Protein AF-0000000075212374 (afdb_homodimer)

Sequence (912 aa):
MITINRKSCIYEQIYEQLRNSIITNQLKSNAKLPSKRSLAATLNVSVNTVEHAYHKLLDEEFVYTKNRSGFYVNTIDHAFFRKNRPVTFTEDPEERQRPYIYDFSPLGVDRESFPYSVWKKISNEILLDHEDRLLTTGHYQGEYELRQEIAHFLADSRSIQVHPSSIIITSGLEYSYLILFQLLGDLNFGIENPSFERLERLFLSHKIQYTYIHLDEQGAVPDETISPIDVLTLTPSHQFPTGRIMPLQRRMDFLNIANASKKWIIEDDYDGEFKYSGAPIAPLKAMDIYDRVIYLGNFSNTIFPSLRLSYMILPDKLRIRYQKNYALKCSVPLLTQLSTAKFIESGAFIRHLNRMKRVYRYKRNLLLSFFKDIPSVSLEESDAGLFMILKVTTPLSEEELCRRAERSDILIRPLAYFETTGTEFSKHFLLSFSSIETSRLLEALKALAAAWASTDMITINRKSCIYEQIYEQLRNSIITNQLKSNAKLPSKRSLAATLNVSVNTVEHAYHKLLDEEFVYTKNRSGFYVNTIDHAFFRKNRPVTFTEDPEERQRPYIYDFSPLGVDRESFPYSVWKKISNEILLDHEDRLLTTGHYQGEYELRQEIAHFLADSRSIQVHPSSIIITSGLEYSYLILFQLLGDLNFGIENPSFERLERLFLSHKIQYTYIHLDEQGAVPDETISPIDVLTLTPSHQFPTGRIMPLQRRMDFLNIANASKKWIIEDDYDGEFKYSGAPIAPLKAMDIYDRVIYLGNFSNTIFPSLRLSYMILPDKLRIRYQKNYALKCSVPLLTQLSTAKFIESGAFIRHLNRMKRVYRYKRNLLLSFFKDIPSVSLEESDAGLFMILKVTTPLSEEELCRRAERSDILIRPLAYFETTGTEFSKHFLLSFSSIETSRLLEALKALAAAWASTD

InterPro domains:
  IPR000524 Transcription regulator HTH, GntR [PF00392] (11-73)
  IPR000524 Transcription regulator HTH, GntR [PS50949] (8-76)
  IPR000524 Transcription regulator HTH, GntR [SM00345] (14-73)
  IPR000524 Transcription regulator HTH, GntR [cd07377] (10-74)
  IPR004839 Aminotransferase, class I/classII, large domain [PF00155] (118-447)
  IPR015421 Pyridoxal phosphate-dependent transferase, major domain [G3DSA:3.40.640.10] (90-446)
  IPR015424 Pyridoxal phosphate-dependent transferase [SSF53383] (77-453)
  IPR036388 Winged helix-like DNA-binding domain superfamily [G3DSA:1.10.10.10] (1-85)
  IPR036390 Winged helix DNA-binding domain superfamily [SSF46785] (1-83)
  IPR051446 HTH-type transcriptional regulator with aminotransferase domain [PTHR46577] (6-454)

Secondary structure (DSSP, 8-state):
-----TTS-HHHHHHHHHHHHHHTTSS-TTPBPPPHHHHHHHHT--HHHHHHHHHHHHHTTSEEEETTTEEEE----TTTTS------------------SEE-STT---SSS--HHHHHHHHHHHHHHTHHHHTS---TT--HHHHHHHHHHHHHHH-----GGGEEEESSHHHHHHHHHHHHTTSPEEEESS--HHHHHHHHHTT--EEEEPEETTEE--SGGGTT-SEEEE--SS-TTT-----HHHHHHHHHHHHHTT-EEEEE-TTTT-B-SSPPPPPGGGG-TTS-EEEEEESTTTT-GGG--EEEE--HHHHHHHHHH------S-HHHHHHHHHHHHTSHHHHHHHHHHHHHHHHHHHHHHHHTT-TTEEEEP-SBSSEEEEEE-SSS-HHHHHHHHHHTTEE-EEGGGG-SS--TTTTEEEEE-SSS-HHHHHHHHHHHHHHHH---/-----TTS-HHHHHHHHHHHHHHTTSS-TTPBPPPHHHHHHHHT--HHHHHHHHHHHHHTTSEEEETTTEEEE----TTTTS------------------SEE-STT---SSS--HHHHHHHHHHHHHHTHHHHTS---TT--HHHHHHHHHHHHHHH-----GGGEEEESSHHHHHHHHHHHHTTSPEEEESS--HHHHHHHHHTT--EEEEPEETTEE--SGGGTT-SEEEE--SS-TTT-----HHHHHHHHHHHHHTT-EEEEE-TTTT-B-SSPPPPPGGGG-TTS-EEEEEESTTTT-GGG--EEEE--HHHHHHHHHH------S-HHHHHHHHHHHHTSHHHHHHHHHHHHHHHHHHHHHHHHTT-TTEEEEP-SBSSEEEEEE-SSS-HHHHHHHHHHTTEE-EEGGGG-SS--TTTTEEEEE-SSS-HHHHHHHHHHHHHHHH---

Solvent-accessible surface area (backbone atoms only — not comparable to full-atom values): 48615 Å² total; per-residue (Å²): 133,85,78,81,59,87,88,48,67,56,35,57,46,53,30,50,50,50,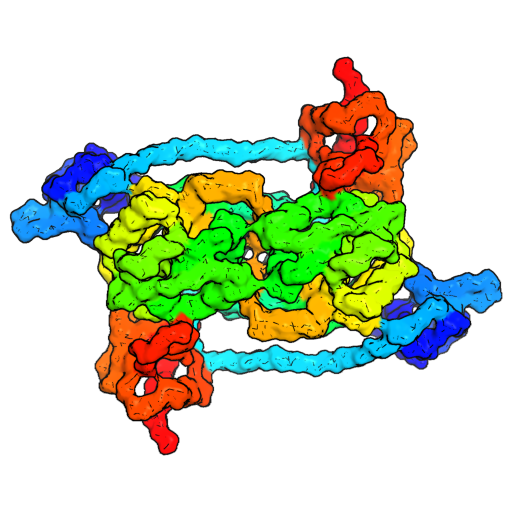50,48,29,39,33,51,41,70,42,40,57,60,34,70,53,73,52,48,63,55,47,11,61,74,68,72,48,54,47,66,40,40,44,51,18,51,48,50,34,39,45,56,55,52,25,45,78,45,90,100,74,48,46,24,26,34,81,53,75,32,86,48,41,42,79,59,60,74,68,66,71,59,72,65,67,71,58,66,64,71,75,50,82,35,50,21,46,87,67,40,37,51,71,83,72,61,63,59,68,61,53,51,52,43,44,51,49,47,60,66,74,36,53,74,61,48,36,32,67,74,43,57,44,35,54,62,66,33,30,43,41,50,28,53,48,32,37,74,74,50,53,30,81,58,60,41,86,33,37,36,42,25,30,31,72,64,56,47,45,52,55,44,42,58,75,49,46,89,46,35,30,22,37,48,57,48,27,64,60,58,57,55,46,40,33,60,59,67,70,42,57,68,47,74,36,54,57,57,88,45,25,74,58,90,52,79,82,51,68,81,40,39,32,41,44,42,33,49,72,53,21,48,79,77,50,28,48,43,50,70,69,59,50,50,51,47,54,50,51,24,59,78,67,69,23,40,34,38,39,48,46,68,49,65,83,38,61,73,52,78,43,72,76,72,50,66,61,46,64,42,65,77,56,41,42,31,38,36,44,54,37,31,72,70,72,30,33,19,58,21,43,19,35,35,34,43,26,67,74,56,34,54,54,41,72,74,60,64,59,57,68,38,36,50,28,48,67,62,44,52,31,51,22,48,35,48,71,72,43,54,41,61,54,48,45,54,51,47,46,52,53,51,46,50,52,51,50,49,52,54,60,64,44,66,79,36,88,47,41,46,70,51,88,56,53,42,52,59,50,38,42,37,35,54,63,65,92,66,51,57,67,53,51,46,50,35,28,45,74,69,31,31,42,62,43,48,48,55,76,32,36,88,75,84,73,88,45,69,44,24,27,40,43,20,58,30,37,44,42,79,91,46,41,65,60,46,52,50,50,50,54,48,37,69,61,57,75,132,133,86,77,81,59,90,88,50,66,55,35,56,45,52,31,49,49,48,49,48,29,39,32,50,41,72,42,39,58,60,35,71,51,73,51,46,63,58,46,11,62,75,68,71,48,54,46,63,41,40,44,51,20,53,48,51,35,39,45,57,54,49,26,44,76,48,91,101,74,46,45,24,26,35,82,53,75,33,87,49,41,42,80,58,61,73,70,65,68,57,72,64,67,70,57,68,65,72,75,50,81,35,50,21,46,88,67,40,35,52,70,83,72,62,62,58,68,61,53,50,54,44,44,51,49,47,59,68,74,36,53,73,62,46,36,32,66,73,42,55,43,35,55,64,68,32,31,42,43,49,28,50,49,32,38,73,75,50,52,30,83,59,62,42,87,34,39,37,44,26,30,30,71,65,54,47,46,54,56,45,42,57,77,47,45,90,48,36,30,24,38,47,55,48,26,62,58,59,57,54,46,42,32,61,61,65,70,42,56,69,46,74,36,53,56,56,89,45,26,73,57,90,54,77,82,50,68,81,39,40,34,42,44,43,33,49,70,52,21,50,77,77,50,26,48,42,49,70,67,59,52,50,50,47,52,53,50,24,58,76,69,70,23,40,34,38,39,48,46,67,49,65,83,38,61,72,53,79,47,72,76,72,51,66,58,46,64,42,64,77,56,41,41,30,38,36,44,55,35,31,74,72,71,30,33,18,58,20,42,19,35,34,35,42,25,67,74,57,35,55,53,41,72,74,60,64,60,60,67,39,36,49,28,47,67,61,43,50,31,50,21,47,35,48,70,73,43,54,40,59,54,48,44,53,51,48,47,52,52,51,45,52,51,51,49,48,51,56,61,62,44,67,79,36,86,47,40,44,72,51,87,56,54,43,55,60,48,38,44,36,36,55,61,64,92,65,51,57,66,54,50,45,49,35,28,44,75,67,32,31,43,62,44,48,48,54,75,32,35,87,75,84,73,86,46,70,44,26,28,42,46,19,59,29,38,42,44,79,91,46,41,65,59,47,52,51,50,51,54,47,36,70,62,57,75,130

Nearest PDB structures (foldseek):
  7zn5-assembly1_A  TM=8.461E-01  e=1.800E-4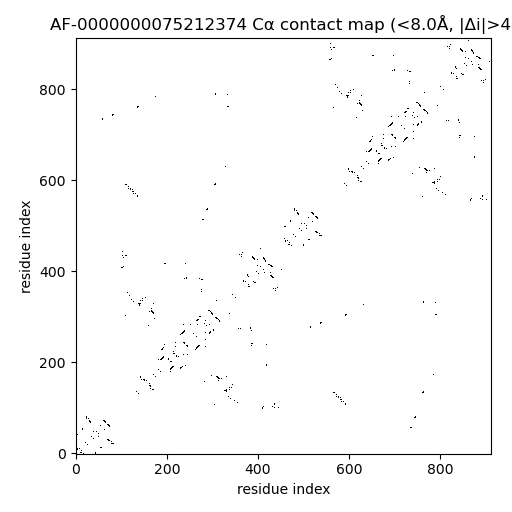3  Shouchella clausii
  5t4j-assembly1_B  TM=9.412E-01  e=7.630E-39  Bacillus subtilis
  4ge4-assembly1_A  TM=8.417E-01  e=2.948E-20  Homo sapiens
  4gdy-assembly1_B  TM=8.383E-01  e=4.231E-20  Homo sapiens
  4gdy-assembly1_A  TM=8.205E-01  e=7.725E-20  Homo sapiens

Structure (mmCIF, N/CA/C/O backbone):
data_AF-0000000075212374-model_v1
#
loop_
_entity.id
_entity.type
_entity.pdbx_description
1 polymer 'GntR family transcriptional regulator / MocR family aminotransferase'
#
loop_
_atom_site.group_PDB
_atom_site.id
_atom_site.type_symbol
_atom_site.label_atom_id
_atom_site.label_alt_id
_atom_site.label_comp_id
_atom_site.label_asym_id
_atom_site.label_entity_id
_atom_site.label_seq_id
_atom_site.pdbx_PDB_ins_code
_atom_site.Cartn_x
_atom_site.Cartn_y
_atom_site.Cartn_z
_atom_site.occupancy
_atom_site.B_iso_or_equiv
_atom_site.auth_seq_id
_atom_site.auth_comp_id
_atom_site.auth_asym_id
_atom_site.auth_atom_id
_atom_site.pdbx_PDB_model_num
ATOM 1 N N . MET A 1 1 ? 30.078 36.75 -4.879 1 61.22 1 MET A N 1
ATOM 2 C CA . MET A 1 1 ? 29.406 37.531 -5.91 1 61.22 1 MET A CA 1
ATOM 3 C C . MET A 1 1 ? 28.125 36.844 -6.379 1 61.22 1 MET A C 1
ATOM 5 O O . MET A 1 1 ? 28.125 35.625 -6.637 1 61.22 1 MET A O 1
ATOM 9 N N . ILE A 1 2 ? 27.016 37.438 -6.211 1 72.62 2 ILE A N 1
ATOM 10 C CA . ILE A 1 2 ? 25.719 36.938 -6.625 1 72.62 2 ILE A CA 1
ATOM 11 C C . ILE A 1 2 ? 25.594 37 -8.148 1 72.62 2 ILE A C 1
ATOM 13 O O . ILE A 1 2 ? 25.875 38.031 -8.758 1 72.62 2 ILE A O 1
ATOM 17 N N . THR A 1 3 ? 25.484 35.844 -8.828 1 72.94 3 THR A N 1
ATOM 18 C CA . THR A 1 3 ? 25.312 35.781 -10.273 1 72.94 3 THR A CA 1
ATOM 19 C C . THR A 1 3 ? 23.844 35.625 -10.633 1 72.94 3 THR A C 1
ATOM 21 O O . THR A 1 3 ? 23.125 34.812 -10.031 1 72.94 3 THR A O 1
ATOM 24 N N . ILE A 1 4 ? 23.406 36.438 -11.469 1 70.62 4 ILE A N 1
ATOM 25 C CA . ILE A 1 4 ? 21.984 36.469 -11.82 1 70.62 4 ILE A CA 1
ATOM 26 C C . ILE A 1 4 ? 21.812 36 -13.266 1 70.62 4 ILE A C 1
ATOM 28 O O . ILE A 1 4 ? 22.578 36.375 -14.148 1 70.62 4 ILE A O 1
ATOM 32 N N . ASN A 1 5 ? 21.047 35.062 -13.453 1 69 5 ASN A N 1
ATOM 33 C CA . ASN A 1 5 ? 20.547 34.656 -14.773 1 69 5 ASN A CA 1
ATOM 34 C C . ASN A 1 5 ? 19.172 35.25 -15.047 1 69 5 ASN A C 1
ATOM 36 O O . ASN A 1 5 ? 18.203 34.969 -14.328 1 69 5 ASN A O 1
ATOM 40 N N . ARG A 1 6 ? 18.922 36.031 -15.977 1 65.31 6 ARG A N 1
ATOM 41 C CA . ARG A 1 6 ? 17.719 36.812 -16.234 1 65.31 6 ARG A CA 1
ATOM 42 C C . ARG A 1 6 ? 16.594 35.938 -16.766 1 65.31 6 ARG A C 1
ATOM 44 O O . ARG A 1 6 ? 15.461 36.406 -16.938 1 65.31 6 ARG A O 1
ATOM 51 N N . LYS A 1 7 ? 16.859 34.75 -16.953 1 62.94 7 LYS A N 1
ATOM 52 C CA . LYS A 1 7 ? 15.828 33.844 -17.484 1 62.94 7 LYS A CA 1
ATOM 53 C C . LYS A 1 7 ? 15.023 33.219 -16.344 1 62.94 7 LYS A C 1
ATOM 55 O O . LYS A 1 7 ? 14.039 32.5 -16.594 1 62.94 7 LYS A O 1
ATOM 60 N N . SER A 1 8 ? 15.367 33.5 -15.164 1 63.53 8 SER A N 1
ATOM 61 C CA . SER A 1 8 ? 14.664 32.938 -14.008 1 63.53 8 SER A CA 1
ATOM 62 C C . SER A 1 8 ? 14.32 34.062 -13.008 1 63.53 8 SER A C 1
ATOM 64 O O . SER A 1 8 ? 14.758 35.188 -13.156 1 63.53 8 SER A O 1
ATOM 66 N N . CYS A 1 9 ? 13.57 33.844 -12.07 1 68.06 9 CYS A N 1
ATOM 67 C CA . CYS A 1 9 ? 13.141 34.844 -11.086 1 68.06 9 CYS A CA 1
ATOM 68 C C . CYS A 1 9 ? 14.328 35.375 -10.305 1 68.06 9 CYS A C 1
ATOM 70 O O . CYS A 1 9 ? 14.906 34.688 -9.477 1 68.06 9 CYS A O 1
ATOM 72 N N . ILE A 1 10 ? 14.562 36.625 -10.531 1 75.5 10 ILE A N 1
ATOM 73 C CA . ILE A 1 10 ? 15.805 37.25 -10.086 1 75.5 10 ILE A CA 1
ATOM 74 C C . ILE A 1 10 ? 15.82 37.344 -8.562 1 75.5 10 ILE A C 1
ATOM 76 O O . ILE A 1 10 ? 16.844 37.094 -7.926 1 75.5 10 ILE A O 1
ATOM 80 N N . TYR A 1 11 ? 14.672 37.656 -7.988 1 79.12 11 TYR A N 1
ATOM 81 C CA . TYR A 1 11 ? 14.695 37.844 -6.539 1 79.12 11 TYR A CA 1
ATOM 82 C C . TYR A 1 11 ? 14.93 36.5 -5.848 1 79.12 11 TYR A C 1
ATOM 84 O O . TYR A 1 11 ? 15.586 36.438 -4.805 1 79.12 11 TYR A O 1
ATOM 92 N N . GLU A 1 12 ? 14.547 35.5 -6.379 1 78.56 12 GLU A N 1
ATOM 93 C CA . GLU A 1 12 ? 14.781 34.156 -5.816 1 78.56 12 GLU A CA 1
ATOM 94 C C . GLU A 1 12 ? 16.25 33.781 -5.93 1 78.56 12 GLU A C 1
ATOM 96 O O . GLU A 1 12 ? 16.812 33.156 -5.02 1 78.56 12 GLU A O 1
ATOM 101 N N . GLN A 1 13 ? 16.844 34.156 -7 1 76.44 13 GLN A N 1
ATOM 102 C CA . GLN A 1 13 ? 18.266 33.906 -7.172 1 76.44 13 GLN A CA 1
ATOM 103 C C . GLN A 1 13 ? 19.094 34.656 -6.117 1 76.44 13 GLN A C 1
ATOM 105 O O . GLN A 1 13 ? 20 34.062 -5.516 1 76.44 13 GLN A O 1
ATOM 110 N N . ILE A 1 14 ? 18.75 35.844 -5.945 1 82.62 14 ILE A N 1
ATOM 111 C CA . ILE A 1 14 ? 19.422 36.656 -4.941 1 82.62 14 ILE A CA 1
ATOM 112 C C . ILE A 1 14 ? 19.234 36.031 -3.561 1 82.62 14 ILE A C 1
ATOM 114 O O . ILE A 1 14 ? 20.203 35.875 -2.811 1 82.62 14 ILE A O 1
ATOM 118 N N . TYR A 1 15 ? 18.016 35.719 -3.314 1 80.44 15 TYR A N 1
ATOM 119 C CA . TYR A 1 15 ? 17.688 35.062 -2.041 1 80.44 15 TYR A CA 1
ATOM 120 C C . TYR A 1 15 ? 18.484 33.781 -1.845 1 80.44 15 TYR A C 1
ATOM 122 O O . TYR A 1 15 ? 19.141 33.625 -0.81 1 80.44 15 TYR A O 1
ATOM 130 N N . GLU A 1 16 ? 18.469 32.969 -2.791 1 76.25 16 GLU A N 1
ATOM 131 C CA . GLU A 1 16 ? 19.141 31.656 -2.68 1 76.25 16 GLU A CA 1
ATOM 132 C C . GLU A 1 16 ? 20.641 31.812 -2.5 1 76.25 16 GLU A C 1
ATOM 134 O O . GLU A 1 16 ? 21.25 31.109 -1.701 1 76.25 16 GLU A O 1
ATOM 139 N N . GLN A 1 17 ? 21.156 32.625 -3.234 1 78.12 17 GLN A N 1
ATOM 140 C CA . GLN A 1 17 ? 22.594 32.812 -3.16 1 78.12 17 GLN A CA 1
ATOM 141 C C . GLN A 1 17 ? 23 33.438 -1.833 1 78.12 17 GLN A C 1
ATOM 143 O O . GLN A 1 17 ? 24 33.062 -1.228 1 78.12 17 GLN A O 1
ATOM 148 N N . LEU A 1 18 ? 22.219 34.312 -1.327 1 80.88 18 LEU A N 1
ATOM 149 C CA . LEU A 1 18 ? 22.516 34.906 -0.025 1 80.88 18 LEU A CA 1
ATOM 150 C C . LEU A 1 18 ? 22.266 33.906 1.094 1 80.88 18 LEU A C 1
ATOM 152 O O . LEU A 1 18 ? 23.078 33.781 2.016 1 80.88 18 LEU A O 1
ATOM 156 N N . ARG A 1 19 ? 21.172 33.281 0.921 1 75.94 19 ARG A N 1
ATOM 157 C CA . ARG A 1 19 ? 20.875 32.219 1.882 1 75.94 19 ARG A CA 1
ATOM 158 C C . ARG A 1 19 ? 22.016 31.203 1.945 1 75.94 19 ARG A C 1
ATOM 160 O O . ARG A 1 19 ? 22.469 30.844 3.031 1 75.94 19 ARG A O 1
ATOM 167 N N . ASN A 1 20 ? 22.422 30.75 0.827 1 71.25 20 ASN A N 1
ATOM 168 C CA . ASN A 1 20 ? 23.531 29.797 0.759 1 71.25 20 ASN A CA 1
ATOM 169 C C . ASN A 1 20 ? 24.812 30.391 1.355 1 71.25 20 ASN A C 1
ATOM 171 O O . ASN A 1 20 ? 25.547 29.688 2.055 1 71.25 20 ASN A O 1
ATOM 175 N N . SER A 1 21 ? 25.031 31.609 1.042 1 74.75 21 SER A N 1
ATOM 176 C CA . SER A 1 21 ? 26.203 32.281 1.588 1 74.75 21 SER A CA 1
ATOM 177 C C . SER A 1 21 ? 26.141 32.375 3.107 1 74.75 21 SER A C 1
ATOM 179 O O . SER A 1 21 ? 27.156 32.281 3.793 1 74.75 21 SER A O 1
ATOM 181 N N . ILE A 1 22 ? 24.938 32.438 3.604 1 74 22 ILE A N 1
ATOM 182 C CA . ILE A 1 22 ? 24.75 32.531 5.047 1 74 22 ILE A CA 1
ATOM 183 C C . ILE A 1 22 ? 24.891 31.172 5.68 1 74 22 ILE A C 1
ATOM 185 O O . ILE A 1 22 ? 25.609 31 6.68 1 74 22 ILE A O 1
ATOM 189 N N . ILE A 1 23 ? 24.375 30.266 4.973 1 66.81 23 ILE A N 1
ATOM 190 C CA . ILE A 1 23 ? 24.359 28.906 5.492 1 66.81 23 ILE A CA 1
ATOM 191 C C . ILE A 1 23 ? 25.766 28.312 5.426 1 66.81 23 ILE A C 1
ATOM 193 O O . ILE A 1 23 ? 26.172 27.578 6.328 1 66.81 23 ILE A O 1
ATOM 197 N N . THR A 1 24 ? 26.406 28.656 4.379 1 62.34 24 THR A N 1
ATOM 198 C CA . THR A 1 24 ? 27.766 28.156 4.199 1 62.34 24 THR A CA 1
ATOM 199 C C . THR A 1 24 ? 28.781 29.047 4.922 1 62.34 24 THR A C 1
ATOM 201 O O . THR A 1 24 ? 29.984 28.875 4.758 1 62.34 24 THR A O 1
ATOM 204 N N . ASN A 1 25 ? 28.266 29.812 5.574 1 65.56 25 ASN A N 1
ATOM 205 C CA . ASN A 1 25 ? 29.062 30.703 6.402 1 65.56 25 ASN A CA 1
ATOM 206 C C . ASN A 1 25 ? 29.938 31.625 5.555 1 65.56 25 ASN A C 1
ATOM 208 O O . ASN A 1 25 ? 30.953 32.125 6.035 1 65.56 25 ASN A O 1
ATOM 212 N N . GLN A 1 26 ? 29.656 31.734 4.371 1 73.69 26 GLN A N 1
ATOM 213 C CA . GLN A 1 26 ? 30.359 32.719 3.574 1 73.69 26 GLN A CA 1
ATOM 214 C C . GLN A 1 26 ? 30 34.156 4.031 1 73.69 26 GLN A C 1
ATOM 216 O O . GLN A 1 26 ? 30.844 35.031 4.055 1 73.69 26 GLN A O 1
ATOM 221 N N . LEU A 1 27 ? 28.75 34.25 4.398 1 76.75 27 LEU A N 1
ATOM 222 C CA . LEU A 1 27 ? 28.281 35.438 5.113 1 76.75 27 LEU A CA 1
ATOM 223 C C . LEU A 1 27 ? 28.156 35.156 6.605 1 76.75 27 LEU A C 1
ATOM 225 O O . LEU A 1 27 ? 27.297 34.375 7.027 1 76.75 27 LEU A O 1
ATOM 229 N N . LYS A 1 28 ? 29.047 35.625 7.305 1 74.62 28 LYS A N 1
ATOM 230 C CA . LYS A 1 28 ? 29.203 35.312 8.727 1 74.62 28 LYS A CA 1
ATOM 231 C C . LYS A 1 28 ? 28.047 35.906 9.539 1 74.62 28 LYS A C 1
ATOM 233 O O . LYS A 1 28 ? 27.406 36.844 9.102 1 74.62 28 LYS A O 1
ATOM 238 N N . SER A 1 29 ? 27.891 35.219 10.68 1 74.19 29 SER A N 1
ATOM 239 C CA . SER A 1 29 ? 26.906 35.75 11.625 1 74.19 29 SER A CA 1
ATOM 240 C C . SER A 1 29 ? 27.141 37.219 11.922 1 74.19 29 SER A C 1
ATOM 242 O O . SER A 1 29 ? 28.297 37.656 12.102 1 74.19 29 SER A O 1
ATOM 244 N N . ASN A 1 30 ? 26.047 37.969 11.828 1 76 30 ASN A N 1
ATOM 245 C CA . ASN A 1 30 ? 26.016 39.375 12.156 1 76 30 ASN A CA 1
ATOM 246 C C . ASN A 1 30 ? 26.688 40.2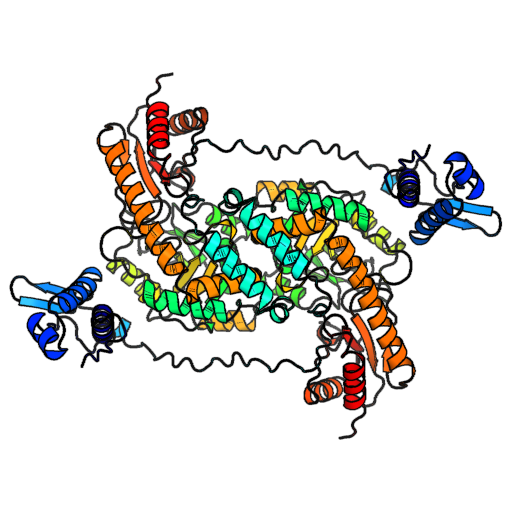19 11.07 1 76 30 ASN A C 1
ATOM 248 O O . ASN A 1 30 ? 26.969 41.406 11.273 1 76 30 ASN A O 1
ATOM 252 N N . ALA A 1 31 ? 26.984 39.594 9.961 1 83.06 31 ALA A N 1
ATOM 253 C CA . ALA A 1 31 ? 27.516 40.375 8.836 1 83.06 31 ALA A CA 1
ATOM 254 C C . ALA A 1 31 ? 26.438 41.25 8.211 1 83.06 31 ALA A C 1
ATOM 256 O O . ALA A 1 31 ? 25.281 40.812 8.086 1 83.06 31 ALA A O 1
ATOM 257 N N . LYS A 1 32 ? 26.812 42.406 7.969 1 85.25 32 LYS A N 1
ATOM 258 C CA . LYS A 1 32 ? 25.875 43.312 7.312 1 85.25 32 LYS A CA 1
ATOM 259 C C . LYS A 1 32 ? 25.734 43 5.828 1 85.25 32 LYS A C 1
ATOM 261 O O . LYS A 1 32 ? 26.734 42.844 5.129 1 85.25 32 LYS A O 1
ATOM 266 N N . LEU A 1 33 ? 24.578 42.875 5.309 1 87.81 33 LEU A N 1
ATOM 267 C CA . LEU A 1 33 ? 24.328 42.688 3.881 1 87.81 33 LEU A CA 1
ATOM 268 C C . LEU A 1 33 ? 24.469 44.031 3.15 1 87.81 33 LEU A C 1
ATOM 270 O O . LEU A 1 33 ? 24.297 45.094 3.748 1 87.81 33 LEU A O 1
ATOM 274 N N . PRO A 1 34 ? 24.797 43.969 1.927 1 86.69 34 PRO A N 1
ATOM 275 C CA . PRO A 1 34 ? 24.812 45.219 1.167 1 86.69 34 PRO A CA 1
ATOM 276 C C . PRO A 1 34 ? 23.484 45.938 1.218 1 86.69 34 PRO A C 1
ATOM 278 O O . PRO A 1 34 ? 22.438 45.312 1.39 1 86.69 34 PRO A O 1
ATOM 281 N N . SER A 1 35 ? 23.531 47.219 1.285 1 85.25 35 SER A N 1
ATOM 282 C CA . SER A 1 35 ? 22.281 48 1.224 1 85.25 35 SER A CA 1
ATOM 283 C C . SER A 1 35 ? 21.469 47.625 -0.008 1 85.25 35 SER A C 1
ATOM 285 O O . SER A 1 35 ? 22.016 47.219 -1.025 1 85.25 35 SER A O 1
ATOM 287 N N . LYS A 1 36 ? 20.172 47.719 0.067 1 88.06 36 LYS A N 1
ATOM 288 C CA . LYS A 1 36 ? 19.266 47.344 -1.024 1 88.06 36 LYS A CA 1
ATOM 289 C C . LYS A 1 36 ? 19.641 48.094 -2.305 1 88.06 36 LYS A C 1
ATOM 291 O O . LYS A 1 36 ? 19.672 47.5 -3.385 1 88.06 36 LYS A O 1
ATOM 296 N N . ARG A 1 37 ? 19.969 49.312 -2.094 1 83.56 37 ARG A N 1
ATOM 297 C CA . ARG A 1 37 ? 20.297 50.156 -3.246 1 83.56 37 ARG A CA 1
ATOM 298 C C . ARG A 1 37 ? 21.641 49.719 -3.846 1 83.56 37 ARG A C 1
ATOM 300 O O . ARG A 1 37 ? 21.781 49.656 -5.066 1 83.56 37 ARG A O 1
ATOM 307 N N . SER A 1 38 ? 22.594 49.5 -2.992 1 86.88 38 SER A N 1
ATOM 308 C CA . SER A 1 38 ? 23.906 49.125 -3.463 1 86.88 38 SER A CA 1
ATOM 309 C C . SER A 1 38 ? 23.875 47.781 -4.191 1 86.88 38 SER A C 1
ATOM 311 O O . SER A 1 38 ? 24.469 47.625 -5.262 1 86.88 38 SER A O 1
ATOM 313 N N . LEU A 1 39 ? 23.219 46.75 -3.658 1 87.75 39 LEU A N 1
ATOM 314 C CA . LEU A 1 39 ? 23.141 45.438 -4.293 1 87.75 39 LEU A CA 1
ATOM 315 C C . LEU A 1 39 ? 22.359 45.531 -5.602 1 87.75 39 LEU A C 1
ATOM 317 O O . LEU A 1 39 ? 22.719 44.875 -6.586 1 87.75 39 LEU A O 1
ATOM 321 N N . ALA A 1 40 ? 21.344 46.25 -5.605 1 88.94 40 ALA A N 1
ATOM 322 C CA . ALA A 1 40 ? 20.578 46.438 -6.828 1 88.94 40 ALA A CA 1
ATOM 323 C C . ALA A 1 40 ? 21.453 47.031 -7.934 1 88.94 40 ALA A C 1
ATOM 325 O O . ALA A 1 40 ? 21.375 46.625 -9.086 1 88.94 40 ALA A O 1
ATOM 326 N N . ALA A 1 41 ? 22.219 48 -7.516 1 85.5 41 ALA A N 1
ATOM 327 C CA . ALA A 1 41 ? 23.109 48.625 -8.477 1 85.5 41 ALA A CA 1
ATOM 328 C C . ALA A 1 41 ? 24.156 47.656 -8.984 1 85.5 41 ALA A C 1
ATOM 330 O O . ALA A 1 41 ? 24.453 47.594 -10.18 1 85.5 41 ALA A O 1
ATOM 331 N N . THR A 1 42 ? 24.656 46.875 -8.07 1 84.88 42 THR A N 1
ATOM 332 C CA . THR A 1 42 ? 25.688 45.938 -8.414 1 84.88 42 THR A CA 1
ATOM 333 C C . THR A 1 42 ? 25.156 44.844 -9.344 1 84.88 42 THR A C 1
ATOM 335 O O . THR A 1 42 ? 25.844 44.406 -10.273 1 84.88 42 THR A O 1
ATOM 338 N N . LEU A 1 43 ? 23.969 44.438 -9.133 1 83.75 43 LEU A N 1
ATOM 339 C CA . LEU A 1 43 ? 23.375 43.312 -9.875 1 83.75 43 LEU A CA 1
ATOM 340 C C . LEU A 1 43 ? 22.547 43.844 -11.047 1 83.75 43 LEU A C 1
ATOM 342 O O . LEU A 1 43 ? 22.047 43.031 -11.844 1 83.75 43 LEU A O 1
ATOM 346 N N . ASN A 1 44 ? 22.391 45.188 -11.133 1 83.94 44 ASN A N 1
ATOM 347 C CA . ASN A 1 44 ? 21.594 45.844 -12.164 1 83.94 44 ASN A CA 1
ATOM 348 C C . ASN A 1 44 ? 20.156 45.344 -12.172 1 83.94 44 ASN A C 1
ATOM 350 O O . ASN A 1 44 ? 19.656 44.906 -13.219 1 83.94 44 ASN A O 1
ATOM 354 N N . VAL A 1 45 ? 19.609 45.375 -10.953 1 85.31 45 VAL A N 1
ATOM 355 C CA . VAL A 1 45 ? 18.219 45 -10.789 1 85.31 45 VAL A CA 1
ATOM 356 C C . VAL A 1 45 ? 17.484 46.094 -10.008 1 85.31 45 VAL A C 1
ATOM 358 O O . VAL A 1 45 ? 18.094 47.031 -9.492 1 85.31 45 VAL A O 1
ATOM 361 N N . SER A 1 46 ? 16.234 46 -10.039 1 86.5 46 SER A N 1
ATOM 362 C CA . SER A 1 46 ? 15.438 46.969 -9.305 1 86.5 46 SER A CA 1
ATOM 363 C C . SER A 1 46 ? 15.617 46.844 -7.797 1 86.5 46 SER A C 1
ATOM 365 O O . SER A 1 46 ? 15.875 45.719 -7.309 1 86.5 46 SER A O 1
ATOM 367 N N . VAL A 1 47 ? 15.531 47.938 -7.145 1 87.19 47 VAL A N 1
ATOM 368 C CA . VAL A 1 47 ? 15.633 47.938 -5.688 1 87.19 47 VAL A CA 1
ATOM 369 C C . VAL A 1 47 ? 14.523 47.094 -5.086 1 87.19 47 VAL A C 1
ATOM 371 O O . VAL A 1 47 ? 14.727 46.406 -4.066 1 87.19 47 VAL A O 1
ATOM 374 N N . ASN A 1 48 ? 13.469 47.062 -5.73 1 85.31 48 ASN A N 1
ATOM 375 C CA . ASN A 1 48 ? 12.344 46.281 -5.254 1 85.31 48 ASN A CA 1
ATOM 376 C C . ASN A 1 48 ? 12.641 44.781 -5.297 1 85.31 48 ASN A C 1
ATOM 378 O O . ASN A 1 48 ? 12.219 44.031 -4.414 1 85.31 48 ASN A O 1
ATOM 382 N N . THR A 1 49 ? 13.352 44.375 -6.203 1 84.56 49 THR A N 1
ATOM 383 C CA . THR A 1 49 ? 13.742 43 -6.344 1 84.56 49 THR A CA 1
ATOM 384 C C . THR A 1 49 ? 14.617 42.562 -5.168 1 84.56 49 THR A C 1
ATOM 386 O O . THR A 1 49 ? 14.398 41.5 -4.59 1 84.56 49 THR A O 1
ATOM 389 N N . VAL A 1 50 ? 15.5 43.406 -4.883 1 86.94 50 VAL A N 1
ATOM 390 C CA . VAL A 1 50 ? 16.406 43.094 -3.77 1 86.94 50 VAL A CA 1
ATOM 391 C C . VAL A 1 50 ? 15.625 43.156 -2.455 1 86.94 50 VAL A C 1
ATOM 393 O O . VAL A 1 50 ? 15.836 42.312 -1.572 1 86.94 50 VAL A O 1
ATOM 396 N N . GLU A 1 51 ? 14.781 44.094 -2.416 1 84.81 51 GLU A N 1
ATOM 397 C CA . GLU A 1 51 ? 13.953 44.25 -1.224 1 84.81 51 GLU A CA 1
ATOM 398 C C . GLU A 1 51 ? 13.133 42.969 -0.979 1 84.81 51 GLU A C 1
ATOM 400 O O . GLU A 1 51 ? 13.008 42.531 0.159 1 84.81 51 GLU A O 1
ATOM 405 N N . HIS A 1 52 ? 12.688 42.438 -1.966 1 81.88 52 HIS A N 1
ATOM 406 C CA . HIS A 1 52 ? 11.914 41.188 -1.857 1 81.88 52 HIS A CA 1
ATOM 407 C C . HIS A 1 52 ? 12.789 40.062 -1.362 1 81.88 52 HIS A C 1
ATOM 409 O O . HIS A 1 52 ? 12.359 39.25 -0.511 1 81.88 52 HIS A O 1
ATOM 415 N N . ALA A 1 53 ? 13.938 40 -1.856 1 83 53 ALA A N 1
ATOM 416 C CA . ALA A 1 53 ? 14.875 38.969 -1.431 1 83 53 ALA A CA 1
ATOM 417 C C . ALA A 1 53 ? 15.234 39.125 0.044 1 83 53 ALA A C 1
ATOM 419 O O . ALA A 1 53 ? 15.258 38.125 0.794 1 83 53 ALA A O 1
ATOM 420 N N . TYR A 1 54 ? 15.516 40.375 0.437 1 82.75 54 TYR A N 1
ATOM 421 C CA . TYR A 1 54 ? 15.906 40.656 1.813 1 82.75 54 TYR A CA 1
ATOM 422 C C . TYR A 1 54 ? 14.75 40.375 2.773 1 82.75 54 TYR A C 1
ATOM 424 O O . TYR A 1 54 ? 14.961 39.844 3.865 1 82.75 54 TYR A O 1
ATOM 432 N N . HIS A 1 55 ? 13.594 40.688 2.305 1 78.88 55 HIS A N 1
ATOM 433 C CA . HIS A 1 55 ? 12.438 40.406 3.152 1 78.88 55 HIS A CA 1
ATOM 434 C C . HIS A 1 55 ? 12.203 38.906 3.305 1 78.88 55 HIS A C 1
ATOM 436 O O . HIS A 1 55 ? 11.828 38.438 4.379 1 78.88 55 HIS A O 1
ATOM 442 N N . LYS A 1 56 ? 12.492 38.25 2.281 1 75.56 56 LYS A N 1
ATOM 443 C CA . LYS A 1 56 ? 12.406 36.781 2.373 1 75.56 56 LYS A CA 1
ATOM 444 C C . LYS A 1 56 ? 13.43 36.25 3.359 1 75.56 56 LYS A C 1
ATOM 446 O O . LYS A 1 56 ? 13.117 35.344 4.168 1 75.56 56 LYS A O 1
ATOM 451 N N . LEU A 1 57 ? 14.609 36.75 3.305 1 76.94 57 LEU A N 1
ATOM 452 C CA . LEU A 1 57 ? 15.656 36.375 4.242 1 76.94 57 LEU A CA 1
ATOM 453 C C . LEU A 1 57 ? 15.258 36.719 5.672 1 76.94 57 LEU A C 1
ATOM 455 O O . LEU A 1 57 ? 15.547 35.938 6.602 1 76.94 57 LEU A O 1
ATOM 459 N N . LEU A 1 58 ? 14.602 37.844 5.824 1 73 58 LEU A N 1
ATOM 460 C CA . LEU A 1 58 ? 14.125 38.312 7.121 1 73 58 LEU A CA 1
ATOM 461 C C . LEU A 1 58 ? 13.016 37.438 7.656 1 73 58 LEU A C 1
ATOM 463 O O . LEU A 1 58 ? 13.031 37.031 8.828 1 73 58 LEU A O 1
ATOM 467 N N . ASP A 1 59 ? 12.164 37.062 6.773 1 66.69 59 ASP A N 1
ATOM 468 C CA . ASP A 1 59 ? 11.023 36.219 7.129 1 66.69 59 ASP A CA 1
ATOM 469 C C . ASP A 1 59 ? 11.484 34.844 7.578 1 66.69 59 ASP A C 1
ATOM 471 O O . ASP A 1 59 ? 10.891 34.25 8.477 1 66.69 59 ASP A O 1
ATOM 475 N N . GLU A 1 60 ? 12.594 34.5 6.98 1 61.28 60 GLU A N 1
ATOM 476 C CA . GLU A 1 60 ? 13.117 33.188 7.293 1 61.28 60 GLU A CA 1
ATOM 477 C C . GLU A 1 60 ? 14.172 33.25 8.391 1 61.28 60 GLU A C 1
ATOM 479 O O . GLU A 1 60 ? 14.836 32.25 8.68 1 61.28 60 GLU A O 1
ATOM 484 N N . GLU A 1 61 ? 14.383 34.375 8.898 1 62.81 61 GLU A N 1
ATOM 485 C CA . GLU A 1 61 ? 15.242 34.688 10.047 1 62.81 61 GLU A CA 1
ATOM 486 C C . GLU A 1 61 ? 16.703 34.406 9.727 1 62.81 61 GLU A C 1
ATOM 488 O O . GLU A 1 61 ? 17.484 34.031 10.609 1 62.81 61 GLU A O 1
ATOM 493 N N . PHE A 1 62 ? 17.016 34.438 8.484 1 73.19 62 PHE A N 1
ATOM 494 C CA . PHE A 1 62 ? 18.438 34.375 8.125 1 73.19 62 PHE A CA 1
ATOM 495 C C . PHE A 1 62 ? 19.109 35.719 8.445 1 73.19 62 PHE A C 1
ATOM 497 O O . PHE A 1 62 ? 20.312 35.75 8.703 1 73.19 62 PHE A O 1
ATOM 504 N N . VAL A 1 63 ? 18.234 36.75 8.328 1 78.31 63 VAL A N 1
ATOM 505 C CA . VAL A 1 63 ? 18.781 38.094 8.609 1 78.31 63 VAL A CA 1
ATOM 506 C C . VAL A 1 63 ? 17.859 38.812 9.578 1 78.31 63 VAL A C 1
ATOM 508 O O . VAL A 1 63 ? 16.719 38.406 9.797 1 78.31 63 VAL A O 1
ATOM 511 N N . TYR A 1 64 ? 18.391 39.719 10.336 1 77.06 64 TYR A N 1
ATOM 512 C CA . TYR A 1 64 ? 17.625 40.625 11.164 1 77.06 64 TYR A CA 1
ATOM 513 C C . TYR A 1 64 ? 17.922 42.094 10.781 1 77.06 64 TYR A C 1
ATOM 515 O O . TYR A 1 64 ? 18.906 42.375 10.102 1 77.06 64 TYR A O 1
ATOM 523 N N . THR A 1 65 ? 16.859 42.938 11.117 1 78.69 65 THR A N 1
ATOM 524 C CA . THR A 1 65 ? 17.016 44.344 10.789 1 78.69 65 THR A CA 1
ATOM 525 C C . THR A 1 65 ? 17.391 45.156 12.031 1 78.69 65 THR A C 1
ATOM 527 O O . THR A 1 65 ? 16.969 44.812 13.148 1 78.69 65 THR A O 1
ATOM 530 N 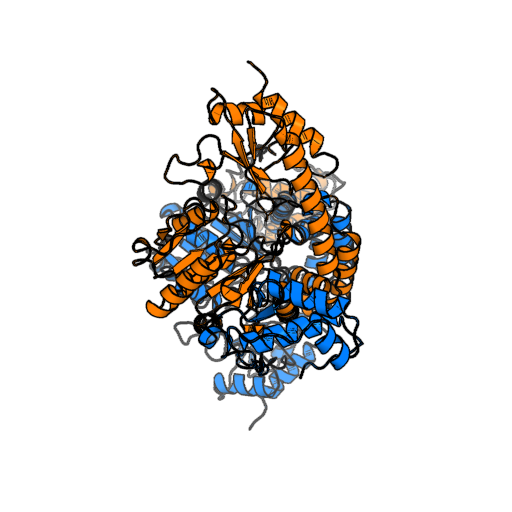N . LYS A 1 66 ? 18.344 46.031 11.898 1 74.44 66 LYS A N 1
ATOM 531 C CA . LYS A 1 66 ? 18.625 47.062 12.891 1 74.44 66 LYS A CA 1
ATOM 532 C C . LYS A 1 66 ? 18.125 48.406 12.422 1 74.44 66 LYS A C 1
ATOM 534 O O . LYS A 1 66 ? 18.312 48.781 11.25 1 74.44 66 LYS A O 1
ATOM 539 N N . ASN A 1 67 ? 17.422 49.062 13.297 1 71.38 67 ASN A N 1
ATOM 540 C CA . ASN A 1 67 ? 16.844 50.375 12.977 1 71.38 67 ASN A CA 1
ATOM 541 C C . ASN A 1 67 ? 17.891 51.281 12.328 1 71.38 67 ASN A C 1
ATOM 543 O O . ASN A 1 67 ? 18.938 51.562 12.914 1 71.38 67 ASN A O 1
ATOM 547 N N . ARG A 1 68 ? 17.703 52 11.125 1 75.19 68 ARG A N 1
ATOM 548 C CA . ARG A 1 68 ? 18.469 52.969 10.336 1 75.19 68 ARG A CA 1
ATOM 549 C C . ARG A 1 68 ? 19.844 52.406 9.977 1 75.19 68 ARG A C 1
ATOM 551 O O . ARG A 1 68 ? 20.766 53.156 9.664 1 75.19 68 ARG A O 1
ATOM 558 N N . SER A 1 69 ? 20.172 51.031 10.055 1 77.25 69 SER A N 1
ATOM 559 C CA . SER A 1 69 ? 21.5 50.469 9.781 1 77.25 69 SER A CA 1
ATOM 560 C C . SER A 1 69 ? 21.453 49.438 8.664 1 77.25 69 SER A C 1
ATOM 562 O O . SER A 1 69 ? 22.422 49.281 7.926 1 77.25 69 SER A O 1
ATOM 564 N N . GLY A 1 70 ? 20.344 48.688 8.516 1 82.88 70 GLY A N 1
ATOM 565 C CA . GLY A 1 70 ? 20.25 47.75 7.41 1 82.88 70 GLY A CA 1
ATOM 566 C C . GLY A 1 70 ? 19.953 46.344 7.855 1 82.88 70 GLY A C 1
ATOM 567 O O . GLY A 1 70 ? 19.391 46.125 8.93 1 82.88 70 GLY A O 1
ATOM 568 N N . PHE A 1 71 ? 20.297 45.312 6.98 1 86.62 71 PHE A N 1
ATOM 569 C CA . PHE A 1 71 ? 20.062 43.875 7.215 1 86.62 71 PHE A CA 1
ATOM 570 C C . PHE A 1 71 ? 21.344 43.188 7.652 1 86.62 71 PHE A C 1
ATOM 572 O O . PHE A 1 71 ? 22.406 43.438 7.09 1 86.62 71 PHE A O 1
ATOM 579 N N . TYR A 1 72 ? 21.25 42.375 8.719 1 83.56 72 TYR A N 1
ATOM 580 C CA . TYR A 1 72 ? 22.391 41.656 9.266 1 83.56 72 TYR A CA 1
ATOM 581 C C . TYR A 1 72 ? 22.109 40.156 9.312 1 83.56 72 TYR A C 1
ATOM 583 O O . TYR A 1 72 ? 20.969 39.719 9.555 1 83.56 72 TYR A O 1
ATOM 591 N N . VAL A 1 73 ? 23.172 39.438 9.094 1 79.38 73 VAL A N 1
ATOM 592 C CA . VAL A 1 73 ? 23.062 37.969 9.141 1 79.38 73 VAL A CA 1
ATOM 593 C C . VAL A 1 73 ? 22.828 37.5 10.578 1 79.38 73 VAL A C 1
ATOM 595 O O . VAL A 1 73 ? 23.547 37.938 11.484 1 79.38 73 VAL A O 1
ATOM 598 N N . ASN A 1 74 ? 21.844 36.719 10.812 1 73.75 74 ASN A N 1
ATOM 599 C CA . ASN A 1 74 ? 21.578 36.156 12.141 1 73.75 74 ASN A CA 1
ATOM 600 C C . ASN A 1 74 ? 22.672 35.188 12.555 1 73.75 74 ASN A C 1
ATOM 602 O O . ASN A 1 74 ? 23.344 34.594 11.703 1 73.75 74 ASN A O 1
ATOM 606 N N . THR A 1 75 ? 23.094 35.281 13.875 1 57.53 75 THR A N 1
ATOM 607 C CA . THR A 1 75 ? 24.016 34.25 14.383 1 57.53 75 THR A CA 1
ATOM 608 C C . THR A 1 75 ? 23.453 32.875 14.156 1 57.53 75 THR A C 1
ATOM 610 O O . THR A 1 75 ? 22.453 32.469 14.766 1 57.53 75 THR A O 1
ATOM 613 N N . ILE A 1 76 ? 23.812 32.438 13.039 1 50 76 ILE A N 1
ATOM 614 C CA . ILE A 1 76 ? 23.406 31.078 12.781 1 50 76 ILE A CA 1
ATOM 615 C C . ILE A 1 76 ? 24.562 30.125 13.102 1 50 76 ILE A C 1
ATOM 617 O O . ILE A 1 76 ? 25.734 30.453 12.852 1 50 76 ILE A O 1
ATOM 621 N N . ASP A 1 77 ? 24.609 29.281 14.039 1 39.38 77 ASP A N 1
ATOM 622 C CA . ASP A 1 77 ? 25.672 28.297 14.227 1 39.38 77 ASP A CA 1
ATOM 623 C C . ASP A 1 77 ? 26 27.594 12.914 1 39.38 77 ASP A C 1
ATOM 625 O O . ASP A 1 77 ? 25.188 26.812 12.406 1 39.38 77 ASP A O 1
ATOM 629 N N . HIS A 1 78 ? 26.875 28.281 12.156 1 39.06 78 HIS A N 1
ATOM 630 C CA . HIS A 1 78 ? 27.344 27.875 10.836 1 39.06 78 HIS A CA 1
ATOM 631 C C . HIS A 1 78 ? 27.828 26.438 10.844 1 39.06 78 HIS A C 1
ATOM 633 O O . HIS A 1 78 ? 28 25.828 9.781 1 39.06 78 HIS A O 1
ATOM 639 N N . ALA A 1 79 ? 28.531 26 11.883 1 34.38 79 ALA A N 1
ATOM 640 C CA . ALA A 1 79 ? 28.922 24.609 11.938 1 34.38 79 ALA A CA 1
ATOM 641 C C . ALA A 1 79 ? 27.797 23.703 11.453 1 34.38 79 ALA A C 1
ATOM 643 O O . ALA A 1 79 ? 28.047 22.594 10.953 1 34.38 79 ALA A O 1
ATOM 644 N N . PHE A 1 80 ? 26.672 24.203 11.625 1 30.45 80 PHE A N 1
ATOM 645 C CA . PHE A 1 80 ? 25.453 23.422 11.359 1 30.45 80 PHE A CA 1
ATOM 646 C C . PHE A 1 80 ? 25.156 23.375 9.867 1 30.45 80 PHE A C 1
ATOM 648 O O . PHE A 1 80 ? 24.641 22.375 9.359 1 30.45 80 PHE A O 1
ATOM 655 N N . PHE A 1 81 ? 25.422 24.625 9.078 1 31.81 81 PHE A N 1
ATOM 656 C CA . PHE A 1 81 ? 25.031 24.703 7.672 1 31.81 81 PHE A CA 1
ATOM 657 C C . PHE A 1 81 ? 26.188 24.281 6.77 1 31.81 81 PHE A C 1
ATOM 659 O O . PHE A 1 81 ? 26.047 24.266 5.547 1 31.81 81 PHE A O 1
ATOM 666 N N . ARG A 1 82 ? 27.438 24.391 7.074 1 30.88 82 ARG A N 1
ATOM 667 C CA . ARG A 1 82 ? 28.594 24.172 6.207 1 30.88 82 ARG A CA 1
ATOM 668 C C . ARG A 1 82 ? 28.484 22.828 5.48 1 30.88 82 ARG A C 1
ATOM 670 O O . ARG A 1 82 ? 29.047 22.656 4.402 1 30.88 82 ARG A O 1
ATOM 677 N N . LYS A 1 83 ? 28.375 21.812 6.227 1 30.47 83 LYS A N 1
ATOM 678 C CA . LYS A 1 83 ? 28.703 20.578 5.508 1 30.47 83 LYS A CA 1
ATOM 679 C C . LYS A 1 83 ? 27.688 20.281 4.418 1 30.47 83 LYS A C 1
ATOM 681 O O . LYS A 1 83 ? 26.75 19.516 4.633 1 30.47 83 LYS A O 1
ATOM 686 N N . ASN A 1 84 ? 27.281 21.281 3.766 1 29.83 84 ASN A N 1
ATOM 687 C CA . ASN A 1 84 ? 26.594 21.031 2.506 1 29.83 84 ASN A CA 1
ATOM 688 C C . ASN A 1 84 ? 27.422 20.141 1.587 1 29.83 84 ASN A C 1
ATOM 690 O O . ASN A 1 84 ? 28.375 20.594 0.956 1 29.83 84 ASN A O 1
ATOM 694 N N . ARG A 1 85 ? 27.922 19.141 1.927 1 28.12 85 ARG A N 1
ATOM 695 C CA . ARG A 1 85 ? 28.578 18.297 0.929 1 28.12 85 ARG A CA 1
ATOM 696 C C . ARG A 1 85 ? 27.859 18.391 -0.414 1 28.12 85 ARG A C 1
ATOM 698 O O . ARG A 1 85 ? 26.641 18.188 -0.489 1 28.12 85 ARG A O 1
ATOM 705 N N . PRO A 1 86 ? 28.344 19.234 -1.305 1 29.64 86 PRO A N 1
ATOM 706 C CA . PRO A 1 86 ? 27.766 19 -2.631 1 29.64 86 PRO A CA 1
ATOM 707 C C . PRO A 1 86 ? 27.359 17.547 -2.861 1 29.64 86 PRO A C 1
ATOM 709 O O . PRO A 1 86 ? 28.172 16.641 -2.621 1 29.64 86 PRO A O 1
ATOM 712 N N . VAL A 1 87 ? 26.203 17.281 -2.4 1 30.16 87 VAL A N 1
ATOM 713 C CA . VAL A 1 87 ? 25.859 15.914 -2.805 1 30.16 87 VAL A CA 1
ATOM 714 C C . VAL A 1 87 ? 26.266 15.688 -4.258 1 30.16 87 VAL A C 1
ATOM 716 O O . VAL A 1 87 ? 25.703 16.297 -5.172 1 30.16 87 VAL A O 1
ATOM 719 N N . THR A 1 88 ? 27.469 15.914 -4.59 1 29.56 88 THR A N 1
ATOM 720 C CA . THR A 1 88 ? 27.719 15.258 -5.871 1 29.56 88 THR A CA 1
ATOM 721 C C . THR A 1 88 ? 26.859 14.008 -6.023 1 29.56 88 THR A C 1
ATOM 723 O O . THR A 1 88 ? 26.953 13.078 -5.219 1 29.56 88 THR A O 1
ATOM 726 N N . PHE A 1 89 ? 25.594 14.344 -6.301 1 31.12 89 PHE A N 1
ATOM 727 C CA . PHE A 1 89 ? 24.844 13.164 -6.703 1 31.12 89 PHE A CA 1
ATOM 728 C C . PHE A 1 89 ? 25.719 12.195 -7.48 1 31.12 89 PHE A C 1
ATOM 730 O O . PHE A 1 89 ? 26.047 12.453 -8.641 1 31.12 89 PHE A O 1
ATOM 737 N N . THR A 1 90 ? 26.781 11.898 -6.953 1 31.42 90 THR A N 1
ATOM 738 C CA . THR A 1 90 ? 27.219 10.734 -7.715 1 31.42 90 THR A CA 1
ATOM 739 C C . THR A 1 90 ? 26.031 9.867 -8.125 1 31.42 90 THR A C 1
ATOM 741 O O . THR A 1 90 ? 25.062 9.734 -7.371 1 31.42 90 THR A O 1
ATOM 744 N N . GLU A 1 91 ? 25.719 9.836 -9.375 1 34.94 91 GLU A N 1
ATOM 745 C CA . GLU A 1 91 ? 24.781 8.875 -9.953 1 34.94 91 GLU A CA 1
ATOM 746 C C . GLU A 1 91 ? 24.625 7.641 -9.07 1 34.94 91 GLU A C 1
ATOM 748 O O . GLU A 1 91 ? 25.625 7.004 -8.711 1 34.94 91 GLU A O 1
ATOM 753 N N . ASP A 1 92 ? 24.188 7.785 -8 1 36.88 92 ASP A N 1
ATOM 754 C CA . ASP A 1 92 ? 23.891 6.449 -7.5 1 36.88 92 ASP A CA 1
ATOM 755 C C . ASP A 1 92 ? 23.688 5.465 -8.648 1 36.88 92 ASP A C 1
ATOM 757 O O . ASP A 1 92 ? 22.906 5.73 -9.57 1 36.88 92 ASP A O 1
ATOM 761 N N . PRO A 1 93 ? 24.641 4.762 -9.008 1 36.88 93 PRO A N 1
ATOM 762 C CA . PRO A 1 93 ? 24.344 3.672 -9.945 1 36.88 93 PRO A CA 1
ATOM 763 C C . PRO A 1 93 ? 22.984 3.035 -9.688 1 36.88 93 PRO A C 1
ATOM 765 O O . PRO A 1 93 ? 22.859 2.156 -8.828 1 36.88 93 PRO A O 1
ATOM 768 N N . GLU A 1 94 ? 22.094 3.623 -9.172 1 42.44 94 GLU A N 1
ATOM 769 C CA . GLU A 1 94 ? 21.016 2.703 -9.523 1 42.44 94 GLU A CA 1
ATOM 770 C C . GLU A 1 94 ? 21.281 2.037 -10.875 1 42.44 94 GLU A C 1
ATOM 772 O O . GLU A 1 94 ? 21.125 2.66 -11.922 1 42.44 94 GLU A O 1
ATOM 777 N N . GLU A 1 95 ? 22.469 1.578 -10.969 1 39.12 95 GLU A N 1
ATOM 778 C CA . GLU A 1 95 ? 22.828 0.735 -12.102 1 39.12 95 GLU A CA 1
ATOM 779 C C . GLU A 1 95 ? 21.594 0.185 -12.797 1 39.12 95 GLU A C 1
ATOM 781 O O . GLU A 1 95 ? 20.891 -0.666 -12.242 1 39.12 95 GLU A O 1
ATOM 786 N N . ARG A 1 96 ? 20.938 0.962 -13.367 1 43.84 96 ARG A N 1
ATOM 787 C CA . ARG A 1 96 ? 20.031 0.354 -14.336 1 43.84 96 ARG A CA 1
ATOM 788 C C . ARG A 1 96 ? 20.531 -1.017 -14.773 1 43.84 96 ARG A C 1
ATOM 790 O O . ARG A 1 96 ? 21.469 -1.111 -15.57 1 43.84 96 ARG A O 1
ATOM 797 N N . GLN A 1 97 ? 20.75 -1.829 -13.859 1 46.28 97 GLN A N 1
ATOM 798 C CA . GLN A 1 97 ? 21.094 -3.131 -14.43 1 46.28 97 GLN A CA 1
ATOM 799 C C . GLN A 1 97 ? 20.484 -3.293 -15.82 1 46.28 97 GLN A C 1
ATOM 801 O O . GLN A 1 97 ? 19.297 -3.016 -16.031 1 46.28 97 GLN A O 1
ATOM 806 N N . ARG A 1 98 ? 21.219 -3.047 -16.828 1 53.75 98 ARG A N 1
ATOM 807 C CA . ARG A 1 98 ? 20.781 -3.352 -18.188 1 53.75 98 ARG A CA 1
ATOM 808 C C . ARG A 1 98 ? 19.781 -4.508 -18.203 1 53.75 98 ARG A C 1
ATOM 810 O O . ARG A 1 98 ? 20.031 -5.555 -17.609 1 53.75 98 ARG A O 1
ATOM 817 N N . PRO A 1 99 ? 18.562 -4.055 -18.516 1 66.94 99 PRO A N 1
ATOM 818 C CA . PRO A 1 99 ? 17.594 -5.148 -18.609 1 66.94 99 PRO A CA 1
ATOM 819 C C . PRO A 1 99 ? 18.109 -6.332 -19.422 1 66.94 99 PRO A C 1
ATOM 821 O O . PRO A 1 99 ? 18.859 -6.145 -20.375 1 66.94 99 PRO A O 1
ATOM 824 N N . TYR A 1 100 ? 18.109 -7.461 -18.906 1 82 100 TYR A N 1
ATOM 825 C CA . TYR A 1 100 ? 18.375 -8.672 -19.672 1 82 100 TYR A CA 1
ATOM 826 C C . TYR A 1 100 ? 17.578 -8.68 -20.969 1 82 100 TYR A C 1
ATOM 828 O O . TYR A 1 100 ? 16.484 -8.117 -21.031 1 82 100 TYR A O 1
ATOM 836 N N . ILE A 1 101 ? 18.172 -9.227 -21.984 1 86.62 101 ILE A N 1
ATOM 837 C CA . ILE A 1 101 ? 17.469 -9.344 -23.25 1 86.62 101 ILE A CA 1
ATOM 838 C C . ILE A 1 101 ? 16.266 -10.289 -23.078 1 86.62 101 ILE A C 1
ATOM 840 O O . ILE A 1 101 ? 15.18 -10.008 -23.594 1 86.62 101 ILE A O 1
ATOM 844 N N . TYR A 1 102 ? 16.547 -11.383 -22.391 1 91.12 102 TYR A N 1
ATOM 845 C CA . TYR A 1 102 ? 15.492 -12.344 -22.094 1 91.12 102 TYR A CA 1
ATOM 846 C C . TYR A 1 102 ? 15.398 -12.602 -20.594 1 91.12 102 TYR A C 1
ATOM 848 O O . TYR A 1 102 ? 16.406 -12.938 -19.953 1 91.12 102 TYR A O 1
ATOM 856 N N . ASP A 1 103 ? 14.195 -12.391 -20.094 1 88.88 103 ASP A N 1
ATOM 857 C CA . ASP A 1 103 ? 13.961 -12.57 -18.656 1 88.88 103 ASP A CA 1
ATOM 858 C C . ASP A 1 103 ? 12.984 -13.719 -18.406 1 88.88 103 ASP A C 1
ATOM 860 O O . ASP A 1 103 ? 11.773 -13.555 -18.562 1 88.88 103 ASP A O 1
ATOM 864 N N . PHE A 1 104 ? 13.547 -14.859 -17.906 1 91.5 104 PHE A N 1
ATOM 865 C CA . PHE A 1 104 ? 12.719 -16.016 -17.641 1 91.5 104 PHE A CA 1
ATOM 866 C C . PHE A 1 104 ? 12.312 -16.062 -16.172 1 91.5 104 PHE A C 1
ATOM 868 O O . PHE A 1 104 ? 11.891 -17.109 -15.656 1 91.5 104 PHE A O 1
ATOM 875 N N . SER A 1 105 ? 12.461 -14.891 -15.492 1 84.5 105 SER A N 1
ATOM 876 C CA . SER A 1 105 ? 12.047 -14.836 -14.094 1 84.5 105 SER A CA 1
ATOM 877 C C . SER A 1 105 ? 10.531 -14.805 -13.969 1 84.5 105 SER A C 1
ATOM 879 O O . SER A 1 105 ? 9.828 -14.414 -14.906 1 84.5 105 SER A O 1
ATOM 881 N N . PRO A 1 106 ? 9.977 -15.227 -12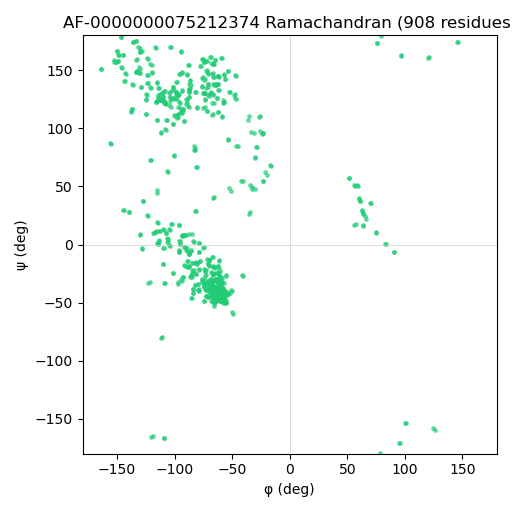.781 1 79.19 106 PRO A N 1
ATOM 882 C CA . PRO A 1 106 ? 8.523 -15.32 -12.609 1 79.19 106 PRO A CA 1
ATOM 883 C C . PRO A 1 106 ? 7.875 -13.984 -12.266 1 79.19 106 PRO A C 1
ATOM 885 O O . PRO A 1 106 ? 6.82 -13.945 -11.633 1 79.19 106 PRO A O 1
ATOM 888 N N . LEU A 1 107 ? 8.266 -12.789 -12.594 1 70.19 107 LEU A N 1
ATOM 889 C CA . LEU A 1 107 ? 7.77 -11.516 -12.094 1 70.19 107 LEU A CA 1
ATOM 890 C C . LEU A 1 107 ? 7.094 -10.719 -13.203 1 70.19 107 LEU A C 1
ATOM 892 O O . LEU A 1 107 ? 6.559 -9.633 -12.961 1 70.19 107 LEU A O 1
ATOM 896 N N . GLY A 1 108 ? 6.676 -11.312 -14.312 1 73.38 108 GLY A N 1
ATOM 897 C CA . GLY A 1 108 ? 6.125 -10.477 -15.367 1 73.38 108 GLY A CA 1
ATOM 898 C C . GLY A 1 108 ? 4.992 -11.148 -16.125 1 73.38 108 GLY A C 1
ATOM 899 O O . GLY A 1 108 ? 4.633 -12.289 -15.836 1 73.38 108 GLY A O 1
ATOM 900 N N . VAL A 1 109 ? 4.254 -10.188 -16.844 1 78.44 109 VAL A N 1
ATOM 901 C CA . VAL A 1 109 ? 3.17 -10.656 -17.703 1 78.44 109 VAL A CA 1
ATOM 902 C C . VAL A 1 109 ? 3.479 -10.32 -19.156 1 78.44 109 VAL A C 1
ATOM 904 O O . VAL A 1 109 ? 4.434 -9.594 -19.453 1 78.44 109 VAL A O 1
ATOM 907 N N . ASP A 1 110 ? 2.658 -10.914 -19.953 1 79.75 110 ASP A N 1
ATOM 908 C CA . ASP A 1 110 ? 2.824 -10.68 -21.375 1 79.75 110 ASP A CA 1
ATOM 909 C C . ASP A 1 110 ? 2.514 -9.227 -21.734 1 79.75 110 ASP A C 1
ATOM 911 O O . ASP A 1 110 ? 1.425 -8.727 -21.438 1 79.75 110 ASP A O 1
ATOM 915 N N . ARG A 1 111 ? 3.393 -8.609 -22.406 1 73.31 111 ARG A N 1
ATOM 916 C CA . ARG A 1 111 ? 3.299 -7.184 -22.688 1 73.31 111 ARG A CA 1
ATOM 917 C C . ARG A 1 111 ? 2.424 -6.922 -23.906 1 73.31 111 ARG A C 1
ATOM 919 O O . ARG A 1 111 ? 1.833 -5.848 -24.047 1 73.31 111 ARG A O 1
ATOM 926 N N . GLU A 1 112 ? 2.299 -7.844 -24.734 1 75.12 112 GLU A N 1
ATOM 927 C CA . GLU A 1 112 ? 1.658 -7.633 -26.031 1 75.12 112 GLU A CA 1
ATOM 928 C C . GLU A 1 112 ? 0.143 -7.781 -25.922 1 75.12 112 GLU A C 1
ATOM 930 O O . GLU A 1 112 ? -0.599 -7.215 -26.734 1 75.12 112 GLU A O 1
ATOM 935 N N . SER A 1 113 ? -0.284 -8.32 -24.922 1 77 113 SER A N 1
ATOM 936 C CA . SER A 1 113 ? -1.671 -8.773 -24.938 1 77 113 SER A CA 1
ATOM 937 C C . SER A 1 113 ? -2.549 -7.922 -24.031 1 77 113 SER A C 1
ATOM 939 O O . SER A 1 113 ? -3.77 -8.086 -24.016 1 77 113 SER A O 1
ATOM 941 N N . PHE A 1 114 ? -2.027 -6.992 -23.328 1 79.88 114 PHE A N 1
ATOM 942 C CA . PHE A 1 114 ? -2.854 -6.234 -22.391 1 79.88 114 PHE A CA 1
ATOM 943 C C . PHE A 1 114 ? -3.713 -5.215 -23.125 1 79.88 114 PHE A C 1
ATOM 945 O O . PHE A 1 114 ? -3.236 -4.543 -24.047 1 79.88 114 PHE A O 1
ATOM 952 N N . PRO A 1 115 ? -4.945 -5.121 -22.734 1 81.81 115 PRO A N 1
ATOM 953 C CA . PRO A 1 115 ? -5.855 -4.188 -23.406 1 81.81 115 PRO A CA 1
ATOM 954 C C . PRO A 1 115 ? -5.742 -2.764 -22.875 1 81.81 115 PRO A C 1
ATOM 956 O O . PRO A 1 115 ? -6.66 -2.275 -22.203 1 81.81 115 PRO A O 1
ATOM 959 N N . TYR A 1 116 ? -4.848 -2.078 -23.281 1 81.06 116 TYR A N 1
ATOM 960 C CA . TYR A 1 116 ? -4.559 -0.73 -22.797 1 81.06 116 TYR A CA 1
ATOM 961 C C . TYR A 1 116 ? -5.723 0.212 -23.094 1 81.06 116 TYR A C 1
ATOM 963 O O . TYR A 1 116 ? -6.082 1.041 -22.25 1 81.06 116 TYR A O 1
ATOM 971 N N . SER A 1 117 ? -6.27 0.052 -24.25 1 83.25 117 SER A N 1
ATOM 972 C CA . SER A 1 117 ? -7.34 0.95 -24.656 1 83.25 117 SER A CA 1
ATOM 973 C C . SER A 1 117 ? -8.57 0.797 -23.766 1 83.25 117 SER A C 1
ATOM 975 O O . SER A 1 117 ? -9.203 1.788 -23.391 1 83.25 117 SER A O 1
ATOM 977 N N . VAL A 1 118 ? -8.859 -0.412 -23.438 1 87.38 118 VAL A N 1
ATOM 978 C CA . VAL A 1 118 ? -10.008 -0.678 -22.562 1 87.38 118 VAL A CA 1
ATOM 979 C C . VAL A 1 118 ? -9.742 -0.117 -21.172 1 87.38 118 VAL A C 1
ATOM 981 O O . VAL A 1 118 ? -10.609 0.534 -20.578 1 87.38 118 VAL A O 1
ATOM 984 N N . TRP A 1 119 ? -8.594 -0.341 -20.656 1 88.12 119 TRP A N 1
ATOM 985 C CA . TRP A 1 119 ? -8.227 0.147 -19.328 1 88.12 119 TRP A CA 1
ATOM 986 C C . TRP A 1 119 ? -8.25 1.671 -19.281 1 88.12 119 TRP A C 1
ATOM 988 O O . TRP A 1 119 ? -8.727 2.262 -18.312 1 88.12 119 TRP A O 1
ATOM 998 N N . LYS A 1 120 ? -7.738 2.271 -20.328 1 86.62 120 LYS A N 1
ATOM 999 C CA . LYS A 1 120 ? -7.738 3.727 -20.438 1 86.62 120 LYS A CA 1
ATOM 1000 C C . LYS A 1 120 ? -9.156 4.281 -20.422 1 86.62 120 LYS A C 1
ATOM 1002 O O . LYS A 1 120 ? -9.445 5.25 -19.703 1 86.62 120 LYS A O 1
ATOM 1007 N N . LYS A 1 121 ? -9.977 3.723 -21.203 1 88.88 121 LYS A N 1
ATOM 1008 C CA . LYS A 1 121 ? -11.367 4.156 -21.266 1 88.88 121 LYS A CA 1
ATOM 1009 C C . LYS A 1 121 ? -12.039 4.055 -19.906 1 88.88 121 LYS A C 1
ATOM 1011 O O . LYS A 1 121 ? -12.711 4.988 -19.469 1 88.88 121 LYS A O 1
ATOM 1016 N N . ILE A 1 122 ? -11.859 3 -19.234 1 90.69 122 ILE A N 1
ATOM 1017 C CA . ILE A 1 122 ? -12.461 2.754 -17.922 1 90.69 122 ILE A CA 1
ATOM 1018 C C . ILE A 1 122 ? -11.914 3.752 -16.906 1 90.69 122 ILE A C 1
ATOM 1020 O O . ILE A 1 122 ? -12.672 4.355 -16.156 1 90.69 122 ILE A O 1
ATOM 1024 N N . SER A 1 123 ? -10.602 3.916 -16.875 1 89.06 123 SER A N 1
ATOM 1025 C CA . SER A 1 123 ? -9.969 4.852 -15.953 1 89.06 123 SER A CA 1
ATOM 1026 C C . SER A 1 123 ? -10.508 6.266 -16.141 1 89.06 123 SER A C 1
ATOM 1028 O O . SER A 1 123 ? -10.766 6.969 -15.156 1 89.06 123 SER A O 1
ATOM 1030 N N . ASN A 1 124 ? -10.703 6.625 -17.359 1 86.88 124 ASN A N 1
ATOM 1031 C CA . ASN A 1 124 ? -11.25 7.941 -17.672 1 86.88 124 ASN A CA 1
ATOM 1032 C C . ASN A 1 124 ? -12.688 8.078 -17.188 1 86.88 124 ASN A C 1
ATOM 1034 O O . ASN A 1 124 ? -13.086 9.133 -16.688 1 86.88 124 ASN A O 1
ATOM 1038 N N . GLU A 1 125 ? -13.398 7.105 -17.391 1 88.25 125 GLU A N 1
ATOM 1039 C CA . GLU A 1 125 ? -14.781 7.105 -16.953 1 88.25 125 GLU A CA 1
ATOM 1040 C C . GLU A 1 125 ? -14.875 7.273 -15.43 1 88.25 125 GLU A C 1
ATOM 1042 O O . GLU A 1 125 ? -15.711 8.023 -14.93 1 88.25 125 GLU A O 1
ATOM 1047 N N . ILE A 1 126 ? -14.023 6.629 -14.727 1 88.44 126 ILE A N 1
ATOM 1048 C CA . ILE A 1 126 ? -14.031 6.695 -13.273 1 88.44 126 ILE A CA 1
ATOM 1049 C C . ILE A 1 126 ? -13.625 8.094 -12.812 1 88.44 126 ILE A C 1
ATOM 1051 O O . ILE A 1 126 ? -14.211 8.633 -11.875 1 88.44 126 ILE A O 1
ATOM 1055 N N . LEU A 1 127 ? -12.656 8.656 -13.469 1 84.56 127 LEU A N 1
ATOM 1056 C CA . LEU A 1 127 ? -12.188 9.992 -13.125 1 84.56 127 LEU A CA 1
ATOM 1057 C C . LEU A 1 127 ? -13.289 11.031 -13.328 1 84.56 127 LEU A C 1
ATOM 1059 O O . LEU A 1 127 ? -13.375 12.008 -12.578 1 84.56 127 LEU A O 1
ATOM 1063 N N . LEU A 1 128 ? -14.148 10.789 -14.289 1 80.38 128 LEU A N 1
ATOM 1064 C CA . LEU A 1 128 ? -15.219 11.727 -14.617 1 80.38 128 LEU A CA 1
ATOM 1065 C C . LEU A 1 128 ? -16.422 11.516 -13.711 1 80.38 128 LEU A C 1
ATOM 1067 O O . LEU A 1 128 ? -17.016 12.477 -13.227 1 80.38 128 LEU A O 1
ATOM 1071 N N . ASP A 1 129 ? -16.75 10.32 -13.469 1 78.69 129 ASP A N 1
ATOM 1072 C CA . ASP A 1 129 ? -18.016 9.969 -12.82 1 78.69 129 ASP A CA 1
ATOM 1073 C C . ASP A 1 129 ? -17.875 9.977 -11.305 1 78.69 129 ASP A C 1
ATOM 1075 O O . ASP A 1 129 ? -18.859 10.094 -10.578 1 78.69 129 ASP A O 1
ATOM 1079 N N . HIS A 1 130 ? -16.75 9.914 -10.82 1 73 130 HIS A N 1
ATOM 1080 C CA . HIS A 1 130 ? -16.594 9.711 -9.383 1 73 130 HIS A CA 1
ATOM 1081 C C . HIS A 1 130 ? -15.672 10.766 -8.781 1 73 130 HIS A C 1
ATOM 1083 O O . HIS A 1 130 ? -14.914 10.477 -7.855 1 73 130 HIS A O 1
ATOM 1089 N N . GLU A 1 131 ? -15.812 11.859 -9.266 1 68.81 131 GLU A N 1
ATOM 1090 C CA . GLU A 1 131 ? -14.945 12.953 -8.828 1 68.81 131 GLU A CA 1
ATOM 1091 C C . GLU A 1 131 ? -15.07 13.18 -7.324 1 68.81 131 GLU A C 1
ATOM 1093 O O . GLU A 1 131 ? -14.062 13.312 -6.625 1 68.81 131 GLU A O 1
ATOM 1098 N N . ASP A 1 132 ? -16.188 13.062 -6.816 1 72.5 132 ASP A N 1
ATOM 1099 C CA . ASP A 1 132 ? -16.438 13.352 -5.41 1 72.5 132 ASP A CA 1
ATOM 1100 C C . ASP A 1 132 ? -15.914 12.227 -4.516 1 72.5 132 ASP A C 1
ATOM 1102 O O . ASP A 1 132 ? -15.422 12.484 -3.414 1 72.5 132 ASP A O 1
ATOM 1106 N N . ARG A 1 133 ? -15.914 11.047 -5.043 1 77.12 133 ARG A N 1
ATOM 1107 C CA . ARG A 1 133 ? -15.477 9.906 -4.25 1 77.12 133 ARG A CA 1
ATOM 1108 C C . ARG A 1 133 ? -13.961 9.875 -4.129 1 77.12 133 ARG A C 1
ATOM 1110 O O . ARG A 1 133 ? -13.422 9.438 -3.107 1 77.12 133 ARG A O 1
ATOM 1117 N N . LEU A 1 134 ? -13.328 10.336 -5.152 1 77.44 134 LEU A N 1
ATOM 1118 C CA . LEU A 1 134 ? -11.867 10.305 -5.184 1 77.44 134 LEU A CA 1
ATOM 1119 C C . LEU A 1 134 ? -11.281 11.211 -4.105 1 77.44 134 LEU A C 1
ATOM 1121 O O . LEU A 1 134 ? -10.141 11.008 -3.676 1 77.44 134 LEU A O 1
ATOM 1125 N N . LEU A 1 135 ? -12.023 12.133 -3.619 1 75.44 135 LEU A N 1
ATOM 1126 C CA . LEU A 1 135 ? -11.516 13.117 -2.67 1 75.44 135 LEU A CA 1
ATOM 1127 C C . LEU A 1 135 ? -11.75 12.664 -1.234 1 75.44 135 LEU A C 1
ATOM 1129 O O . LEU A 1 135 ? -11.383 13.367 -0.288 1 75.44 135 LEU A O 1
ATOM 1133 N N . THR A 1 136 ? -12.203 11.438 -1.081 1 77.25 136 THR A N 1
ATOM 1134 C CA . THR A 1 136 ? -12.414 10.875 0.247 1 77.25 136 THR A CA 1
ATOM 1135 C C . THR A 1 136 ? -11.305 9.898 0.608 1 77.25 136 THR A C 1
ATOM 1137 O O . THR A 1 136 ? -10.461 9.57 -0.231 1 77.25 136 THR A O 1
ATOM 1140 N N . THR A 1 137 ? -11.211 9.43 1.863 1 77 137 THR A N 1
ATOM 1141 C CA . THR A 1 137 ? -10.164 8.523 2.326 1 77 137 THR A CA 1
ATOM 1142 C C . THR A 1 137 ? -10.5 7.082 1.95 1 77 137 THR A C 1
ATOM 1144 O O . THR A 1 137 ? -9.617 6.227 1.907 1 77 137 THR A O 1
ATOM 1147 N N . GLY A 1 138 ? -11.688 6.758 1.587 1 83.81 138 GLY A N 1
ATOM 1148 C CA . GLY A 1 138 ? -12.086 5.402 1.24 1 83.81 138 GLY A CA 1
ATOM 1149 C C . GLY A 1 138 ? -12.336 4.523 2.453 1 83.81 138 GLY A C 1
ATOM 1150 O O . GLY A 1 138 ? -12.172 4.969 3.592 1 83.81 138 GLY A O 1
ATOM 1151 N N . HIS A 1 139 ? -12.703 3.303 2.217 1 89.56 139 HIS A N 1
ATOM 1152 C CA . HIS A 1 139 ? -12.992 2.332 3.266 1 89.56 139 HIS A CA 1
ATOM 1153 C C . HIS A 1 139 ? -11.742 1.568 3.676 1 89.56 139 HIS A C 1
ATOM 1155 O O . HIS A 1 139 ? -10.914 1.225 2.83 1 89.56 139 HIS A O 1
ATOM 1161 N N . TYR A 1 140 ? -11.609 1.187 4.938 1 89.62 140 TYR A N 1
ATOM 1162 C CA . TYR A 1 140 ? -10.398 0.559 5.457 1 89.62 140 TYR A CA 1
ATOM 1163 C C . TYR A 1 140 ? -10.211 -0.835 4.871 1 89.62 140 TYR A C 1
ATOM 1165 O O . TYR A 1 140 ? -9.086 -1.331 4.773 1 89.62 140 TYR A O 1
ATOM 1173 N N . GLN A 1 141 ? -11.273 -1.494 4.414 1 95.31 141 GLN A N 1
ATOM 1174 C CA . GLN A 1 141 ? -11.18 -2.809 3.789 1 95.31 141 GLN A CA 1
ATOM 1175 C C . GLN A 1 141 ? -11.023 -2.688 2.275 1 95.31 141 GLN A C 1
ATOM 1177 O O . GLN A 1 141 ? -10.922 -3.697 1.574 1 95.31 141 GLN A O 1
ATOM 1182 N N . GLY A 1 142 ? -11.039 -1.515 1.768 1 95.5 142 GLY A N 1
ATOM 1183 C CA . GLY A 1 142 ? -11.164 -1.291 0.336 1 95.5 142 GLY A CA 1
ATOM 1184 C C . GLY A 1 142 ? -12.586 -1.01 -0.103 1 95.5 142 GLY A C 1
ATOM 1185 O O . GLY A 1 142 ? -13.531 -1.252 0.648 1 95.5 142 GLY A O 1
ATOM 1186 N N . GLU A 1 143 ? -12.789 -0.466 -1.256 1 94.31 143 GLU A N 1
ATOM 1187 C CA . GLU A 1 143 ? -14.094 -0.033 -1.742 1 94.31 143 GLU A CA 1
ATOM 1188 C C . GLU A 1 143 ? -15.039 -1.219 -1.916 1 94.31 143 GLU A C 1
ATOM 1190 O O . GLU A 1 143 ? -14.633 -2.273 -2.412 1 94.31 143 GLU A O 1
ATOM 1195 N N . TYR A 1 144 ? -16.234 -1.033 -1.511 1 93.69 144 TYR A N 1
ATOM 1196 C CA . TYR A 1 144 ? -17.25 -2.092 -1.539 1 93.69 144 TYR A CA 1
ATOM 1197 C C . TYR A 1 144 ? -17.469 -2.59 -2.961 1 93.69 144 TYR A C 1
ATOM 1199 O O . TYR A 1 144 ? -17.672 -3.787 -3.182 1 93.69 144 TYR A O 1
ATOM 1207 N N . GLU A 1 145 ? -17.484 -1.649 -3.932 1 92.69 145 GLU A N 1
ATOM 1208 C CA . GLU A 1 145 ? -17.703 -2.004 -5.332 1 92.69 145 GLU A CA 1
ATOM 1209 C C . GLU A 1 145 ? -16.703 -3.057 -5.793 1 92.69 145 GLU A C 1
ATOM 1211 O O . GLU A 1 145 ? -17.062 -4.02 -6.469 1 92.69 145 GLU A O 1
ATOM 1216 N N . LEU A 1 146 ? -15.461 -2.887 -5.406 1 97.25 146 LEU A N 1
ATOM 1217 C CA . LEU A 1 146 ? -14.422 -3.832 -5.809 1 97.25 146 LEU A CA 1
ATOM 1218 C C . LEU A 1 146 ? -14.586 -5.16 -5.074 1 97.25 146 LEU A C 1
ATOM 1220 O O . LEU A 1 146 ? -14.477 -6.227 -5.684 1 97.25 146 LEU A O 1
ATOM 1224 N N . ARG A 1 147 ? -14.836 -5.109 -3.768 1 97.5 147 ARG A N 1
ATOM 1225 C CA . ARG A 1 147 ? -15.016 -6.324 -2.982 1 97.5 147 ARG A CA 1
ATOM 1226 C C . ARG A 1 147 ? -16.188 -7.152 -3.512 1 97.5 147 ARG A C 1
ATOM 1228 O O . ARG A 1 147 ? -16.094 -8.383 -3.588 1 97.5 147 ARG A O 1
ATOM 1235 N N . GLN A 1 148 ? -17.234 -6.461 -3.926 1 95.56 148 GLN A N 1
ATOM 1236 C CA . GLN A 1 148 ? -18.391 -7.133 -4.488 1 95.56 148 GLN A CA 1
ATOM 1237 C C . GLN A 1 148 ? -18.047 -7.828 -5.801 1 95.56 148 GLN A C 1
ATOM 1239 O O . GLN A 1 148 ? -18.453 -8.977 -6.023 1 95.56 148 GLN A O 1
ATOM 1244 N N . GLU A 1 149 ? -17.359 -7.156 -6.688 1 95.5 149 GLU A N 1
ATOM 1245 C CA . GLU A 1 149 ? -16.969 -7.73 -7.973 1 95.5 149 GLU A CA 1
ATOM 1246 C C . GLU A 1 149 ? -16.031 -8.914 -7.789 1 95.5 149 GLU A C 1
ATOM 1248 O O . GLU A 1 149 ? -16.109 -9.898 -8.531 1 95.5 149 GLU A O 1
ATOM 1253 N N . ILE A 1 150 ? -15.148 -8.812 -6.805 1 97.31 150 ILE A N 1
ATOM 1254 C CA . ILE A 1 150 ? -14.242 -9.914 -6.504 1 97.31 150 ILE A CA 1
ATOM 1255 C C . ILE A 1 150 ? -15.047 -11.125 -6.02 1 97.31 150 ILE A C 1
ATOM 1257 O O . ILE A 1 150 ? -14.797 -12.25 -6.449 1 97.31 150 ILE A O 1
ATOM 1261 N N . ALA A 1 151 ? -16 -10.852 -5.141 1 95.88 151 ALA A N 1
ATOM 1262 C CA . ALA A 1 151 ? -16.844 -11.93 -4.645 1 95.88 151 ALA A CA 1
ATOM 1263 C C . ALA A 1 151 ? -17.578 -12.633 -5.789 1 95.88 151 ALA A C 1
ATOM 1265 O O . ALA A 1 151 ? -17.609 -13.859 -5.852 1 95.88 151 ALA A O 1
ATOM 1266 N N . HIS A 1 152 ? -18.078 -11.859 -6.699 1 91.56 152 HIS A N 1
ATOM 1267 C CA . HIS A 1 152 ? -18.781 -12.406 -7.852 1 91.56 152 HIS A CA 1
ATOM 1268 C C . HIS A 1 152 ? -17.844 -13.227 -8.734 1 91.56 152 HIS A C 1
ATOM 1270 O O . HIS A 1 152 ? -18.188 -14.328 -9.156 1 91.56 152 HIS A O 1
ATOM 1276 N N . PHE A 1 153 ? -16.781 -12.703 -9.008 1 90.75 153 PHE A N 1
ATOM 1277 C CA . PHE A 1 153 ? -15.789 -13.359 -9.852 1 90.75 153 PHE A CA 1
ATOM 1278 C C . PHE A 1 153 ? -15.375 -14.695 -9.25 1 90.75 153 PHE A C 1
ATOM 1280 O O . PHE A 1 153 ? -15.289 -15.703 -9.969 1 90.75 153 PHE A O 1
ATOM 1287 N N . LEU A 1 154 ? -15.094 -14.703 -7.934 1 93.19 154 LEU A N 1
ATOM 1288 C CA . LEU A 1 154 ? -14.641 -15.914 -7.254 1 93.19 154 LEU A CA 1
ATOM 1289 C C . LEU A 1 154 ? -15.734 -16.969 -7.23 1 93.19 154 LEU A C 1
ATOM 1291 O O . LEU A 1 154 ? -15.461 -18.172 -7.344 1 93.19 154 LEU A O 1
ATOM 1295 N N . ALA A 1 155 ? -16.938 -16.547 -7.062 1 90.19 155 ALA A N 1
ATOM 1296 C CA . ALA A 1 155 ? -18.062 -17.469 -7.094 1 90.19 155 ALA A CA 1
ATOM 1297 C C . ALA A 1 155 ? -18.172 -18.172 -8.445 1 90.19 155 ALA A C 1
ATOM 1299 O O . ALA A 1 155 ? -18.328 -19.391 -8.508 1 90.19 155 ALA A O 1
ATOM 1300 N N . ASP A 1 156 ? -17.906 -17.453 -9.477 1 82 156 ASP A N 1
ATOM 1301 C CA . ASP A 1 156 ? -18.094 -17.953 -10.836 1 82 156 ASP A CA 1
ATOM 1302 C C . ASP A 1 156 ? -16.875 -18.766 -11.289 1 82 156 ASP A C 1
ATOM 1304 O O . ASP A 1 156 ? -17.031 -19.797 -11.938 1 82 156 ASP A O 1
ATOM 1308 N N . SER A 1 157 ? -15.734 -18.297 -10.906 1 82.5 157 SER A N 1
ATOM 1309 C CA . SER A 1 157 ? -14.523 -18.828 -11.523 1 82.5 157 SER A CA 1
ATOM 1310 C C . SER A 1 157 ? -13.836 -19.844 -10.609 1 82.5 157 SER A C 1
ATOM 1312 O O . SER A 1 157 ? -13.086 -20.703 -11.078 1 82.5 157 SER A O 1
ATOM 1314 N N . ARG A 1 158 ? -14.086 -19.734 -9.281 1 86.62 158 ARG A N 1
ATOM 1315 C CA . ARG A 1 158 ? -13.328 -20.547 -8.352 1 86.62 158 ARG A CA 1
ATOM 1316 C C . ARG A 1 158 ? -14.25 -21.297 -7.398 1 86.62 158 ARG A C 1
ATOM 1318 O O . ARG A 1 158 ? -13.789 -22.031 -6.52 1 86.62 158 ARG A O 1
ATOM 1325 N N . SER A 1 159 ? -15.539 -21.078 -7.48 1 86.31 159 SER A N 1
ATOM 1326 C CA . SER A 1 159 ? -16.547 -21.703 -6.625 1 86.31 159 SER A CA 1
ATOM 1327 C C . SER A 1 159 ? -16.344 -21.312 -5.164 1 86.31 159 SER A C 1
ATOM 1329 O O . SER A 1 159 ? -16.547 -22.125 -4.262 1 86.31 159 SER A O 1
ATOM 1331 N N . ILE A 1 160 ? -15.82 -20.172 -4.945 1 91.94 160 ILE A N 1
ATOM 1332 C CA . ILE A 1 160 ? -15.672 -19.609 -3.605 1 91.94 160 ILE A CA 1
ATOM 1333 C C . ILE A 1 160 ? -16.812 -18.641 -3.328 1 91.94 160 ILE A C 1
ATOM 1335 O O . ILE A 1 160 ? -16.906 -17.578 -3.963 1 91.94 160 ILE A O 1
ATOM 1339 N N . GLN A 1 161 ? -17.641 -19.031 -2.502 1 90.44 161 GLN A N 1
ATOM 1340 C CA . GLN A 1 161 ? -18.75 -18.156 -2.107 1 90.44 161 GLN A CA 1
ATOM 1341 C C . GLN A 1 161 ? -18.406 -17.375 -0.838 1 90.44 161 GLN A C 1
ATOM 1343 O O . GLN A 1 161 ? -18.25 -17.969 0.231 1 90.44 161 GLN A O 1
ATOM 1348 N N . VAL A 1 162 ? -18.297 -16.109 -0.97 1 92.75 162 VAL A N 1
ATOM 1349 C CA . VAL A 1 162 ? -17.953 -15.297 0.184 1 92.75 162 VAL A CA 1
ATOM 1350 C C . VAL A 1 162 ? -18.719 -13.977 0.126 1 92.75 162 VAL A C 1
ATOM 1352 O O . VAL A 1 162 ? -19.078 -13.508 -0.955 1 92.75 162 VAL A O 1
ATOM 1355 N N . HIS A 1 163 ? -19.047 -13.469 1.271 1 92.5 163 HIS A N 1
ATOM 1356 C CA . HIS A 1 163 ? -19.594 -12.117 1.364 1 92.5 163 HIS A CA 1
ATOM 1357 C C . HIS A 1 163 ? -18.5 -11.062 1.189 1 92.5 163 HIS A C 1
ATOM 1359 O O . HIS A 1 163 ? -17.391 -11.234 1.689 1 92.5 163 HIS A O 1
ATOM 1365 N N . PRO A 1 164 ? -18.844 -9.922 0.521 1 95.38 164 PRO A N 1
ATOM 1366 C CA . PRO A 1 164 ? -17.844 -8.859 0.325 1 95.38 164 PRO A CA 1
ATOM 1367 C C . PRO A 1 164 ? -17.219 -8.383 1.636 1 95.38 164 PRO A C 1
ATOM 1369 O O . PRO A 1 164 ? -16.078 -7.918 1.649 1 95.38 164 PRO A O 1
ATOM 1372 N N . SER A 1 165 ? -17.891 -8.484 2.773 1 93.06 165 SER A N 1
ATOM 1373 C CA . SER A 1 165 ? -17.406 -8.023 4.066 1 93.06 165 SER A CA 1
ATOM 1374 C C . SER A 1 165 ? -16.203 -8.844 4.523 1 93.06 165 SER A C 1
ATOM 1376 O O . SER A 1 165 ? -15.438 -8.406 5.387 1 93.06 165 SER A O 1
ATOM 1378 N N . SER A 1 166 ? -16.016 -10.023 3.943 1 96.06 166 SER A N 1
ATOM 1379 C CA . SER A 1 166 ? -14.898 -10.891 4.32 1 96.06 166 SER A CA 1
ATOM 1380 C C . SER A 1 166 ? -13.648 -10.57 3.518 1 96.06 166 SER A C 1
ATOM 1382 O O . SER A 1 166 ? -12.57 -11.094 3.809 1 96.06 166 SER A O 1
ATOM 1384 N N . ILE A 1 167 ? -13.828 -9.711 2.572 1 97.88 167 ILE A N 1
ATOM 1385 C CA . ILE A 1 167 ? -12.742 -9.438 1.643 1 97.88 167 ILE A CA 1
ATOM 1386 C C . ILE A 1 167 ? -12 -8.18 2.08 1 97.88 167 ILE A C 1
ATOM 1388 O O . ILE A 1 167 ? -12.617 -7.168 2.41 1 97.88 167 ILE A O 1
ATOM 1392 N N . ILE A 1 168 ? -10.688 -8.25 2.182 1 97.88 168 ILE A N 1
ATOM 1393 C CA . ILE A 1 168 ? -9.812 -7.109 2.457 1 97.88 168 ILE A CA 1
ATOM 1394 C C . ILE A 1 168 ? -8.898 -6.859 1.258 1 97.88 168 ILE A C 1
ATOM 1396 O O . ILE A 1 168 ? -8.188 -7.762 0.809 1 97.88 168 ILE A O 1
ATOM 1400 N N . ILE A 1 169 ? -8.953 -5.621 0.724 1 98 169 ILE A N 1
ATOM 1401 C CA . ILE A 1 169 ? -8.109 -5.223 -0.395 1 98 169 ILE A CA 1
ATOM 1402 C C . ILE A 1 169 ? -6.727 -4.828 0.12 1 98 169 ILE A C 1
ATOM 1404 O O . ILE A 1 169 ? -6.609 -4.09 1.102 1 98 169 ILE A O 1
ATOM 1408 N N . THR A 1 170 ? -5.695 -5.359 -0.487 1 96.88 170 THR A N 1
ATOM 1409 C CA . THR A 1 170 ? -4.32 -5.047 -0.125 1 96.88 170 THR A CA 1
ATOM 1410 C C . THR A 1 170 ? -3.482 -4.77 -1.37 1 96.88 170 THR A C 1
ATOM 1412 O O . THR A 1 170 ? -3.969 -4.906 -2.494 1 96.88 170 THR A O 1
ATOM 1415 N N . SER A 1 171 ? -2.225 -4.375 -1.175 1 95.81 171 SER A N 1
ATOM 1416 C CA . SER A 1 171 ? -1.377 -3.969 -2.291 1 95.81 171 SER A CA 1
ATOM 1417 C C . SER A 1 171 ? -0.386 -5.066 -2.664 1 95.81 171 SER A C 1
ATOM 1419 O O . SER A 1 171 ? 0.638 -4.797 -3.295 1 95.81 171 SER A O 1
ATOM 1421 N N . GLY A 1 172 ? -0.614 -6.266 -2.248 1 93.88 172 GLY A N 1
ATOM 1422 C CA . GLY A 1 172 ? 0.285 -7.371 -2.545 1 93.88 172 GLY A CA 1
ATOM 1423 C C . GLY A 1 172 ? 0.371 -8.391 -1.425 1 93.88 172 GLY A C 1
ATOM 1424 O O . GLY A 1 172 ? -0.167 -8.172 -0.337 1 93.88 172 GLY A O 1
ATOM 1425 N N . LEU A 1 173 ? 1.098 -9.445 -1.756 1 93.06 173 LEU A N 1
ATOM 1426 C CA . LEU A 1 173 ? 1.237 -10.555 -0.814 1 93.06 173 LEU A CA 1
ATOM 1427 C C . LEU A 1 173 ? 1.864 -10.078 0.492 1 93.06 173 LEU A C 1
ATOM 1429 O O . LEU A 1 173 ? 1.39 -10.422 1.576 1 93.06 173 LEU A O 1
ATOM 1433 N N . GLU A 1 174 ? 2.91 -9.312 0.408 1 93 174 GLU A N 1
ATOM 1434 C CA . GLU A 1 174 ? 3.625 -8.836 1.589 1 93 174 GLU A CA 1
ATOM 1435 C C . GLU A 1 174 ? 2.703 -8.055 2.514 1 93 174 GLU A C 1
ATOM 1437 O O . GLU A 1 174 ? 2.732 -8.234 3.732 1 93 174 GLU A O 1
ATOM 1442 N N . TYR A 1 175 ? 1.911 -7.262 1.951 1 93.5 175 TYR A N 1
ATOM 1443 C CA . TYR A 1 175 ? 1.03 -6.406 2.738 1 93.5 175 TYR A CA 1
ATOM 1444 C C . TYR A 1 175 ? -0.115 -7.207 3.342 1 93.5 175 TYR A C 1
ATOM 1446 O O . TYR A 1 175 ? -0.605 -6.883 4.426 1 93.5 175 TYR A O 1
ATOM 1454 N N . SER A 1 176 ? -0.564 -8.227 2.65 1 96.38 176 SER A N 1
ATOM 1455 C CA . SER A 1 176 ? -1.516 -9.156 3.252 1 96.38 176 SER A CA 1
ATOM 1456 C C . SER A 1 176 ? -0.929 -9.82 4.492 1 96.38 176 SER A C 1
ATOM 1458 O O . SER A 1 176 ? -1.6 -9.93 5.523 1 96.38 176 SER A O 1
ATOM 1460 N N . TYR A 1 177 ? 0.316 -10.195 4.398 1 95.25 177 TYR A N 1
ATOM 1461 C CA . TYR A 1 177 ? 0.963 -10.875 5.516 1 95.25 177 TYR A CA 1
ATOM 1462 C C . TYR A 1 177 ? 1.175 -9.922 6.688 1 95.25 177 TYR A C 1
ATOM 1464 O O . TYR A 1 177 ? 1.126 -10.336 7.848 1 95.25 177 TYR A O 1
ATOM 1472 N N . LEU A 1 178 ? 1.402 -8.672 6.43 1 92 178 LEU A N 1
ATOM 1473 C CA . LEU A 1 178 ? 1.528 -7.715 7.523 1 92 178 LEU A CA 1
ATOM 1474 C C . LEU A 1 178 ? 0.259 -7.684 8.367 1 92 178 LEU A C 1
ATOM 1476 O O . LEU A 1 178 ? 0.328 -7.621 9.594 1 92 178 LEU A O 1
ATOM 1480 N N . ILE A 1 179 ? -0.855 -7.66 7.723 1 94 179 ILE A N 1
ATOM 1481 C CA . ILE A 1 179 ? -2.131 -7.711 8.43 1 94 179 ILE A CA 1
ATOM 1482 C C . ILE A 1 179 ? -2.25 -9.031 9.188 1 94 179 ILE A C 1
ATOM 1484 O O . ILE A 1 179 ? -2.67 -9.055 10.344 1 94 179 ILE A O 1
ATOM 1488 N N . LEU A 1 180 ? -1.837 -10.133 8.57 1 96 180 LEU A N 1
ATOM 1489 C CA . LEU A 1 180 ? -1.934 -11.445 9.188 1 96 180 LEU A CA 1
ATOM 1490 C C . LEU A 1 180 ? -1.006 -11.547 10.391 1 96 180 LEU A C 1
ATOM 1492 O O . LEU A 1 180 ? -1.326 -12.227 11.375 1 96 180 LEU A O 1
ATOM 1496 N N . PHE A 1 181 ? 0.186 -10.953 10.273 1 92.5 181 PHE A N 1
ATOM 1497 C CA . PHE A 1 181 ? 1.099 -10.938 11.406 1 92.5 181 PHE A CA 1
ATOM 1498 C C . PHE A 1 181 ? 0.472 -10.227 12.602 1 92.5 181 PHE A C 1
ATOM 1500 O O . PHE A 1 181 ? 0.7 -10.609 13.75 1 92.5 181 PHE A O 1
ATOM 1507 N N . GLN A 1 182 ? -0.287 -9.211 12.352 1 88.31 182 GLN A N 1
ATOM 1508 C CA . GLN A 1 182 ? -0.99 -8.508 13.414 1 88.31 182 GLN A CA 1
ATOM 1509 C C . GLN A 1 182 ? -2.064 -9.391 14.047 1 88.31 182 GLN A C 1
ATOM 1511 O O . GLN A 1 182 ? -2.279 -9.352 15.258 1 88.31 182 GLN A O 1
ATOM 1516 N N . LEU A 1 183 ? -2.709 -10.156 13.266 1 91.94 183 LEU A N 1
ATOM 1517 C CA . LEU A 1 183 ? -3.844 -10.953 13.719 1 91.94 183 LEU A CA 1
ATOM 1518 C C . LEU A 1 183 ? -3.371 -12.25 14.375 1 91.94 183 LEU A C 1
ATOM 1520 O O . LEU A 1 183 ? -3.996 -12.727 15.32 1 91.94 183 LEU A O 1
ATOM 1524 N N . LEU A 1 184 ? -2.225 -12.82 13.828 1 94.69 184 LEU A N 1
ATOM 1525 C CA . LEU A 1 184 ? -1.855 -14.188 14.18 1 94.69 184 LEU A CA 1
ATOM 1526 C C . LEU A 1 184 ? -0.391 -14.266 14.602 1 94.69 184 LEU A C 1
ATOM 1528 O O . LEU A 1 184 ? 0.152 -15.359 14.773 1 94.69 184 LEU A O 1
ATOM 1532 N N . GLY A 1 185 ? 0.274 -13.188 14.758 1 88.69 185 GLY A N 1
ATOM 1533 C CA . GLY A 1 185 ? 1.72 -13.125 14.891 1 88.69 185 GLY A CA 1
ATOM 1534 C C . GLY A 1 185 ? 2.236 -13.852 16.125 1 88.69 185 GLY A C 1
ATOM 1535 O O . GLY A 1 185 ? 3.416 -14.203 16.188 1 88.69 185 GLY A O 1
ATOM 1536 N N . ASP A 1 186 ? 1.459 -14.133 17.078 1 90.69 186 ASP A N 1
ATOM 1537 C CA . ASP A 1 186 ? 1.887 -14.828 18.281 1 90.69 186 ASP A CA 1
ATOM 1538 C C . ASP A 1 186 ? 1.841 -16.344 18.094 1 90.69 186 ASP A C 1
ATOM 1540 O O . ASP A 1 186 ? 2.314 -17.094 18.953 1 90.69 186 ASP A O 1
ATOM 1544 N N . LEU A 1 187 ? 1.36 -16.781 17 1 95.12 187 LEU A N 1
ATOM 1545 C CA . LEU A 1 187 ? 1.237 -18.219 16.703 1 95.12 187 LEU A CA 1
ATOM 1546 C C . LEU A 1 187 ? 2.443 -18.719 15.914 1 95.12 187 LEU A C 1
ATOM 1548 O O . LEU A 1 187 ? 3.238 -17.906 15.414 1 95.12 187 LEU A O 1
ATOM 1552 N N . ASN A 1 188 ? 2.578 -20.047 15.836 1 96.94 188 ASN A N 1
ATOM 1553 C CA . ASN A 1 188 ? 3.66 -20.672 15.078 1 96.94 188 ASN A CA 1
ATOM 1554 C C . ASN A 1 188 ? 3.258 -20.922 13.633 1 96.94 188 ASN A C 1
ATOM 1556 O O . ASN A 1 188 ? 2.328 -21.688 13.367 1 96.94 188 ASN A O 1
ATOM 1560 N N . PHE A 1 189 ? 4.023 -20.328 12.727 1 98.06 189 PHE A N 1
ATOM 1561 C CA . PHE A 1 189 ? 3.709 -20.469 11.312 1 98.06 189 PHE A CA 1
ATOM 1562 C C . PHE A 1 189 ? 4.484 -21.625 10.695 1 98.06 189 PHE A C 1
ATOM 1564 O O . PHE A 1 189 ? 5.539 -22.016 11.203 1 98.06 189 PHE A O 1
ATOM 1571 N N . GLY A 1 190 ? 3.916 -22.266 9.727 1 97.56 190 GLY A N 1
ATOM 1572 C CA . GLY A 1 190 ? 4.605 -23.188 8.836 1 97.56 190 GLY A CA 1
ATOM 1573 C C . GLY A 1 190 ? 4.652 -22.703 7.402 1 97.56 190 GLY A C 1
ATOM 1574 O O . GLY A 1 190 ? 3.631 -22.297 6.844 1 97.56 190 GLY A O 1
ATOM 1575 N N . ILE A 1 191 ? 5.84 -22.688 6.805 1 95.81 191 ILE A N 1
ATOM 1576 C CA . ILE A 1 191 ? 5.965 -22.312 5.402 1 95.81 191 ILE A CA 1
ATOM 1577 C C . ILE A 1 191 ? 6.559 -23.469 4.605 1 95.81 191 ILE A C 1
ATOM 1579 O O . ILE A 1 191 ? 7.367 -24.234 5.133 1 95.81 191 ILE A O 1
ATOM 1583 N N . GLU A 1 192 ? 6.168 -23.562 3.41 1 95.12 192 GLU A N 1
ATOM 1584 C CA . GLU A 1 192 ? 6.691 -24.609 2.537 1 95.12 192 GLU A CA 1
ATOM 1585 C C . GLU A 1 192 ? 8.18 -24.406 2.254 1 95.12 192 GLU A C 1
ATOM 1587 O O . GLU A 1 192 ? 8.68 -23.281 2.322 1 95.12 192 GLU A O 1
ATOM 1592 N N . ASN A 1 193 ? 8.875 -25.516 1.919 1 88.69 193 ASN A N 1
ATOM 1593 C CA . ASN A 1 193 ? 10.273 -25.469 1.521 1 88.69 193 ASN A CA 1
ATOM 1594 C C . ASN A 1 193 ? 10.547 -26.375 0.331 1 88.69 193 ASN A C 1
ATOM 1596 O O . ASN A 1 193 ? 10.484 -27.609 0.457 1 88.69 193 ASN A O 1
ATOM 1600 N N . PRO A 1 194 ? 10.906 -25.875 -0.856 1 89.62 194 PRO A N 1
ATOM 1601 C CA . PRO A 1 194 ? 11.141 -24.469 -1.165 1 89.62 194 PRO A CA 1
ATOM 1602 C C . PRO A 1 194 ? 9.844 -23.656 -1.233 1 89.62 194 PRO A C 1
ATOM 1604 O O . PRO A 1 194 ? 8.758 -24.234 -1.325 1 89.62 194 PRO A O 1
ATOM 1607 N N . SER A 1 195 ? 9.969 -22.359 -1.049 1 90.19 195 SER A N 1
ATOM 1608 C CA . SER A 1 195 ? 8.852 -21.422 -1.152 1 90.19 195 SER A CA 1
ATOM 1609 C C . SER A 1 195 ? 9.312 -20.078 -1.709 1 90.19 195 SER A C 1
ATOM 1611 O O . SER A 1 195 ? 10.461 -19.938 -2.135 1 90.19 195 SER A O 1
ATOM 1613 N N . PHE A 1 196 ? 8.414 -19.219 -1.867 1 86.44 196 PHE A N 1
ATOM 1614 C CA . PHE A 1 196 ? 8.711 -17.859 -2.336 1 86.44 196 PHE A CA 1
ATOM 1615 C C . PHE A 1 196 ? 9.711 -17.188 -1.41 1 86.44 196 PHE A C 1
ATOM 1617 O O . PHE A 1 196 ? 9.477 -17.078 -0.203 1 86.44 196 PHE A O 1
ATOM 1624 N N . GLU A 1 197 ? 10.812 -16.75 -1.927 1 79.06 197 GLU A N 1
ATOM 1625 C CA . GLU A 1 197 ? 11.945 -16.266 -1.147 1 79.06 197 GLU A CA 1
ATOM 1626 C C . GLU A 1 197 ? 11.562 -15.031 -0.333 1 79.06 197 GLU A C 1
ATOM 1628 O O . GLU A 1 197 ? 12.086 -14.82 0.763 1 79.06 197 GLU A O 1
ATOM 1633 N N . ARG A 1 198 ? 10.68 -14.234 -0.767 1 82.38 198 ARG A N 1
ATOM 1634 C CA . ARG A 1 198 ? 10.32 -13 -0.069 1 82.38 198 ARG A CA 1
ATOM 1635 C C . ARG A 1 198 ? 9.5 -13.305 1.179 1 82.38 198 ARG A C 1
ATOM 1637 O O . ARG A 1 198 ? 9.477 -12.516 2.123 1 82.38 198 ARG A O 1
ATOM 1644 N N . LEU A 1 199 ? 8.836 -14.383 1.126 1 88.56 199 LEU A N 1
ATOM 1645 C CA . LEU A 1 199 ? 8.039 -14.766 2.287 1 88.56 199 LEU A CA 1
ATOM 1646 C C . LEU A 1 199 ? 8.922 -14.992 3.506 1 88.56 199 LEU A C 1
ATOM 1648 O O . LEU A 1 199 ? 8.625 -14.5 4.598 1 88.56 199 LEU A O 1
ATOM 1652 N N . GLU A 1 200 ? 9.977 -15.703 3.332 1 85.12 200 GLU A N 1
ATOM 1653 C CA . GLU A 1 200 ? 10.898 -15.953 4.434 1 85.12 200 GLU A CA 1
ATOM 1654 C C . GLU A 1 200 ? 11.516 -14.656 4.945 1 85.12 200 GLU A C 1
ATOM 1656 O O . GLU A 1 200 ? 11.648 -14.461 6.156 1 85.12 200 GLU A O 1
ATOM 1661 N N . ARG A 1 201 ? 11.914 -13.844 4.066 1 83.31 201 ARG A N 1
ATOM 1662 C CA . ARG A 1 201 ? 12.484 -12.555 4.441 1 83.31 201 ARG A CA 1
ATOM 1663 C C . ARG A 1 201 ? 11.5 -11.75 5.285 1 83.31 201 ARG A C 1
ATOM 1665 O O . ARG A 1 201 ? 11.898 -11.055 6.223 1 83.31 201 ARG A O 1
ATOM 1672 N N . LEU A 1 202 ? 10.297 -11.812 4.891 1 88.69 202 LEU A N 1
ATOM 1673 C CA . LEU A 1 202 ? 9.25 -11.109 5.621 1 88.69 202 LEU A CA 1
ATOM 1674 C C . LEU A 1 202 ? 9.141 -11.641 7.051 1 88.69 202 LEU A C 1
ATOM 1676 O O . LEU A 1 202 ? 9.023 -10.859 7.996 1 88.69 202 LEU A O 1
ATOM 1680 N N . PHE A 1 203 ? 9.172 -12.953 7.219 1 90.81 203 PHE A N 1
ATOM 1681 C CA . PHE A 1 203 ? 9.094 -13.578 8.539 1 90.81 203 PHE A CA 1
ATOM 1682 C C . PHE A 1 203 ? 10.281 -13.172 9.406 1 90.81 203 PHE A C 1
ATOM 1684 O O . PHE A 1 203 ? 10.109 -12.797 10.562 1 90.81 203 PHE A O 1
ATOM 1691 N N . LEU A 1 204 ? 11.438 -13.211 8.805 1 84.12 204 LEU A N 1
ATOM 1692 C CA . LEU A 1 204 ? 12.664 -12.891 9.523 1 84.12 204 LEU A CA 1
ATOM 1693 C C . LEU A 1 204 ? 12.68 -11.422 9.938 1 84.12 204 LEU A C 1
ATOM 1695 O O . LEU A 1 204 ? 13 -11.102 11.086 1 84.12 204 LEU A O 1
ATOM 1699 N N . SER A 1 205 ? 12.281 -10.617 9.031 1 81.19 205 SER A N 1
ATOM 1700 C CA . SER A 1 205 ? 12.32 -9.18 9.281 1 81.19 205 SER A CA 1
ATOM 1701 C C . SER A 1 205 ? 11.336 -8.773 10.367 1 81.19 205 SER A C 1
ATOM 1703 O O . SER A 1 205 ? 11.531 -7.77 11.055 1 81.19 205 SER A O 1
ATOM 1705 N N . HIS A 1 206 ? 10.297 -9.523 10.578 1 83.88 206 HIS A N 1
ATOM 1706 C CA . HIS A 1 206 ? 9.273 -9.188 11.562 1 83.88 206 HIS A CA 1
ATOM 1707 C C . HIS A 1 206 ? 9.383 -10.078 12.789 1 83.88 206 HIS A C 1
ATOM 1709 O O . HIS A 1 206 ? 8.523 -10.031 13.672 1 83.88 206 HIS A O 1
ATOM 1715 N N . LYS A 1 207 ? 10.391 -10.938 12.789 1 84.5 207 LYS A N 1
ATOM 1716 C CA . LYS A 1 207 ? 10.695 -11.805 13.922 1 84.5 207 LYS A CA 1
ATOM 1717 C C . LYS A 1 207 ? 9.531 -12.734 14.234 1 84.5 207 LYS A C 1
ATOM 1719 O O . LYS A 1 207 ? 9.148 -12.898 15.391 1 84.5 207 LYS A O 1
ATOM 1724 N N . ILE A 1 208 ? 8.883 -13.188 13.203 1 91.5 208 ILE A N 1
ATOM 1725 C CA . ILE A 1 208 ? 7.801 -14.148 13.336 1 91.5 208 ILE A CA 1
ATOM 1726 C C . ILE A 1 208 ? 8.367 -15.57 13.336 1 91.5 208 ILE A C 1
ATOM 1728 O O . ILE A 1 208 ? 9.172 -15.922 12.469 1 91.5 208 ILE A O 1
ATOM 1732 N N . GLN A 1 209 ? 7.965 -16.375 14.266 1 92.44 209 GLN A N 1
ATOM 1733 C CA . GLN A 1 209 ? 8.438 -17.75 14.375 1 92.44 209 GLN A CA 1
ATOM 1734 C C . GLN A 1 209 ? 7.801 -18.641 13.305 1 92.44 209 GLN A C 1
ATOM 1736 O O . GLN A 1 209 ? 6.602 -18.531 13.031 1 92.44 209 GLN A O 1
ATOM 1741 N N . TYR A 1 210 ? 8.672 -19.391 12.609 1 94.5 210 TYR A N 1
ATOM 1742 C CA . TYR A 1 210 ? 8.141 -20.297 11.594 1 94.5 210 TYR A CA 1
ATOM 1743 C C . TYR A 1 210 ? 8.977 -21.562 11.5 1 94.5 210 TYR A C 1
ATOM 1745 O O . TYR A 1 210 ? 10.125 -21.594 11.938 1 94.5 210 TYR A O 1
ATOM 1753 N N . THR A 1 211 ? 8.359 -22.703 11.062 1 94.69 211 THR A N 1
ATOM 1754 C CA . THR A 1 211 ? 9.008 -23.953 10.734 1 94.69 211 THR A CA 1
ATOM 1755 C C . THR A 1 211 ? 8.672 -24.375 9.305 1 94.69 211 THR A C 1
ATOM 1757 O O . THR A 1 211 ? 7.707 -23.891 8.719 1 94.69 211 THR A O 1
ATOM 1760 N N . TYR A 1 212 ? 9.492 -25.266 8.742 1 93.25 212 TYR A N 1
ATOM 1761 C CA . TYR A 1 212 ? 9.289 -25.672 7.359 1 93.25 212 TYR A CA 1
ATOM 1762 C C . TYR A 1 212 ? 8.305 -26.844 7.277 1 93.25 212 TYR A C 1
ATOM 1764 O O . TYR A 1 212 ? 8.32 -27.734 8.125 1 93.25 212 TYR A O 1
ATOM 1772 N N . ILE A 1 213 ? 7.473 -26.719 6.316 1 95.5 213 ILE A N 1
ATOM 1773 C CA . ILE A 1 213 ? 6.594 -27.828 5.941 1 95.5 213 ILE A CA 1
ATOM 1774 C C . ILE A 1 213 ? 7.242 -28.641 4.828 1 95.5 213 ILE A C 1
ATOM 1776 O O . ILE A 1 213 ? 7.652 -28.094 3.803 1 95.5 213 ILE A O 1
ATOM 1780 N N . HIS A 1 214 ? 7.25 -29.922 4.984 1 91.56 214 HIS A N 1
ATOM 1781 C CA . HIS A 1 214 ? 7.871 -30.797 4.008 1 91.56 214 HIS A CA 1
ATOM 1782 C C . HIS A 1 214 ? 7.031 -30.906 2.74 1 91.56 214 HIS A C 1
ATOM 1784 O O . HIS A 1 214 ? 5.801 -30.969 2.811 1 91.56 214 HIS A O 1
ATOM 1790 N N . LEU A 1 215 ? 7.77 -30.969 1.619 1 93.19 215 LEU A N 1
ATOM 1791 C CA . LEU A 1 215 ? 7.121 -31.141 0.323 1 93.19 215 LEU A CA 1
ATOM 1792 C C . LEU A 1 215 ? 7.508 -32.469 -0.311 1 93.19 215 LEU A C 1
ATOM 1794 O O . LEU A 1 215 ? 8.648 -32.906 -0.187 1 93.19 215 LEU A O 1
ATOM 1798 N N . ASP A 1 216 ? 6.555 -33.125 -0.935 1 92.94 216 ASP A N 1
ATOM 1799 C CA . ASP A 1 216 ? 6.832 -34.281 -1.813 1 92.94 216 ASP A CA 1
ATOM 1800 C C . ASP A 1 216 ? 6.328 -34 -3.23 1 92.94 216 ASP A C 1
ATOM 1802 O O . ASP A 1 216 ? 6.156 -32.844 -3.625 1 92.94 216 ASP A O 1
ATOM 1806 N N . GLU A 1 217 ? 6.215 -34.938 -4.043 1 90.5 217 GLU A N 1
ATOM 1807 C CA . GLU A 1 217 ? 5.871 -34.781 -5.449 1 90.5 217 GLU A CA 1
ATOM 1808 C C . GLU A 1 217 ? 4.441 -34.281 -5.613 1 90.5 217 GLU A C 1
ATOM 1810 O O . GLU A 1 217 ? 4.055 -33.844 -6.699 1 90.5 217 GLU A O 1
ATOM 1815 N N . GLN A 1 218 ? 3.754 -34.312 -4.504 1 92.19 218 GLN A N 1
ATOM 1816 C CA . GLN A 1 218 ? 2.367 -33.844 -4.555 1 92.19 218 GLN A CA 1
ATOM 1817 C C . GLN A 1 218 ? 2.176 -32.562 -3.756 1 92.19 218 GLN A C 1
ATOM 1819 O O . GLN A 1 218 ? 1.045 -32.188 -3.473 1 92.19 218 GLN A O 1
ATOM 1824 N N . GLY A 1 219 ? 3.256 -31.953 -3.354 1 93.88 219 GLY A N 1
ATOM 1825 C CA . GLY A 1 219 ? 3.17 -30.734 -2.574 1 93.88 219 GLY A CA 1
ATOM 1826 C C . GLY A 1 219 ? 3.381 -30.953 -1.088 1 93.88 219 GLY A C 1
ATOM 1827 O O . GLY A 1 219 ? 4.105 -31.875 -0.688 1 93.88 219 GLY A O 1
ATOM 1828 N N . ALA A 1 220 ? 2.836 -30.109 -0.317 1 96.75 220 ALA A N 1
ATOM 1829 C CA . ALA A 1 220 ? 3.004 -30.172 1.134 1 96.75 220 ALA A CA 1
ATOM 1830 C C . ALA A 1 220 ? 2.441 -31.469 1.707 1 96.75 220 ALA A C 1
ATOM 1832 O O . ALA A 1 220 ? 1.391 -31.938 1.271 1 96.75 220 ALA A O 1
ATOM 1833 N N . VAL A 1 221 ? 3.068 -32 2.727 1 96.31 221 VAL A N 1
ATOM 1834 C CA . VAL A 1 221 ? 2.684 -33.281 3.295 1 96.31 221 VAL A CA 1
ATOM 1835 C C . VAL A 1 221 ? 2.029 -33.062 4.656 1 96.31 221 VAL A C 1
ATOM 1837 O O . VAL A 1 221 ? 2.619 -32.469 5.547 1 96.31 221 VAL A O 1
ATOM 1840 N N . PRO A 1 222 ? 0.819 -33.531 4.789 1 96 222 PRO A N 1
ATOM 1841 C CA . PRO A 1 222 ? 0.142 -33.438 6.086 1 96 222 PRO A CA 1
ATOM 1842 C C . PRO A 1 222 ? 0.554 -34.531 7.055 1 96 222 PRO A C 1
ATOM 1844 O O . PRO A 1 222 ? -0.281 -35.344 7.461 1 96 222 PRO A O 1
ATOM 1847 N N . ASP A 1 223 ? 1.761 -34.531 7.492 1 93 223 ASP A N 1
ATOM 1848 C CA . ASP A 1 223 ? 2.277 -35.562 8.398 1 93 223 ASP A CA 1
ATOM 1849 C C . ASP A 1 223 ? 2.502 -35 9.797 1 93 223 ASP A C 1
ATOM 1851 O O . ASP A 1 223 ? 1.978 -33.938 10.133 1 93 223 ASP A O 1
ATOM 1855 N N . GLU A 1 224 ? 3.213 -35.719 10.625 1 91.62 224 GLU A N 1
ATOM 1856 C CA . GLU A 1 224 ? 3.357 -35.375 12.039 1 91.62 224 GLU A CA 1
ATOM 1857 C C . GLU A 1 224 ? 4.199 -34.125 12.227 1 91.62 224 GLU A C 1
ATOM 1859 O O . GLU A 1 224 ? 4.109 -33.438 13.258 1 91.62 224 GLU A O 1
ATOM 1864 N N . THR A 1 225 ? 4.914 -33.781 11.266 1 92.25 225 THR A N 1
ATOM 1865 C CA . THR A 1 225 ? 5.828 -32.625 11.391 1 92.25 225 THR A CA 1
ATOM 1866 C C . THR A 1 225 ? 5.059 -31.328 11.453 1 92.25 225 THR A C 1
ATOM 1868 O O . THR A 1 225 ? 5.613 -30.297 11.852 1 92.25 225 THR A O 1
ATOM 1871 N N . ILE A 1 226 ? 3.793 -31.375 11.125 1 95.31 226 ILE A N 1
ATOM 1872 C CA . ILE A 1 226 ? 3.043 -30.109 11.117 1 95.31 226 ILE A CA 1
ATOM 1873 C C . ILE A 1 226 ? 2.312 -29.938 12.453 1 95.31 226 ILE A C 1
ATOM 1875 O O . ILE A 1 226 ? 1.654 -28.922 12.68 1 95.31 226 ILE A O 1
ATOM 1879 N N . SER A 1 227 ? 2.438 -30.875 13.383 1 95.44 227 SER A N 1
ATOM 1880 C CA . SER A 1 227 ? 1.728 -30.844 14.656 1 95.44 227 SER A CA 1
ATOM 1881 C C . SER A 1 227 ? 2.021 -29.578 15.43 1 95.44 227 SER A C 1
ATOM 1883 O O . SER A 1 227 ? 1.11 -28.938 15.977 1 95.44 227 SER A O 1
ATOM 1885 N N . PRO A 1 228 ? 3.256 -29.109 15.469 1 95.75 228 PRO A N 1
ATOM 1886 C CA . PRO A 1 228 ? 3.555 -27.922 16.266 1 95.75 228 PRO A CA 1
ATOM 1887 C C . PRO A 1 228 ? 3.145 -26.625 15.555 1 95.75 228 PRO A C 1
ATOM 1889 O O . PRO A 1 228 ? 3.234 -25.547 16.141 1 95.75 228 PRO A O 1
ATOM 1892 N N . ILE A 1 229 ? 2.721 -26.703 14.344 1 97.62 229 ILE A N 1
ATOM 1893 C CA . ILE A 1 229 ? 2.404 -25.531 13.531 1 97.62 229 ILE A CA 1
ATOM 1894 C C . ILE A 1 229 ? 0.957 -25.109 13.773 1 97.62 229 ILE A C 1
ATOM 1896 O O . ILE A 1 229 ? 0.052 -25.953 13.781 1 97.62 229 ILE A O 1
ATOM 1900 N N . ASP A 1 230 ? 0.708 -23.781 14.008 1 98 230 ASP A N 1
ATOM 1901 C CA . ASP A 1 230 ? -0.631 -23.25 14.234 1 98 230 ASP A CA 1
ATOM 1902 C C . ASP A 1 230 ? -1.228 -22.672 12.953 1 98 230 ASP A C 1
ATOM 1904 O O . ASP A 1 230 ? -2.449 -22.641 12.789 1 98 230 ASP A O 1
ATOM 1908 N N . VAL A 1 231 ? -0.399 -22.125 12.109 1 98.56 231 VAL A N 1
ATOM 1909 C CA . VAL A 1 231 ? -0.818 -21.5 10.859 1 98.56 231 VAL A CA 1
ATOM 1910 C C . VAL A 1 231 ? -0.063 -22.125 9.695 1 98.56 231 VAL A C 1
ATOM 1912 O O . VAL A 1 231 ? 1.149 -21.938 9.562 1 98.56 231 VAL A O 1
ATOM 1915 N N . LEU A 1 232 ? -0.74 -22.859 8.82 1 98.44 232 LEU A N 1
ATOM 1916 C CA . LEU A 1 232 ? -0.148 -23.531 7.668 1 98.44 232 LEU A CA 1
ATOM 1917 C C . LEU A 1 232 ? -0.222 -22.656 6.426 1 98.44 232 LEU A C 1
ATOM 1919 O O . LEU A 1 232 ? -1.314 -22.328 5.957 1 98.44 232 LEU A O 1
ATOM 1923 N N . THR A 1 233 ? 0.889 -22.234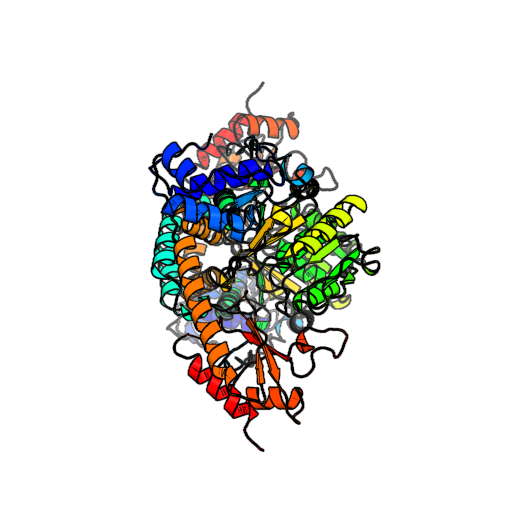 5.867 1 98 233 THR A N 1
ATOM 1924 C CA . THR A 1 233 ? 0.935 -21.5 4.609 1 98 233 THR A CA 1
ATOM 1925 C C . THR A 1 233 ? 1.136 -22.453 3.43 1 98 233 THR A C 1
ATOM 1927 O O . THR A 1 233 ? 2.184 -23.094 3.312 1 98 233 THR A O 1
ATOM 1930 N N . LEU A 1 234 ? 0.157 -22.516 2.529 1 98.06 234 LEU A N 1
ATOM 1931 C CA . LEU A 1 234 ? 0.166 -23.516 1.476 1 98.06 234 LEU A CA 1
ATOM 1932 C C . LEU A 1 234 ? -0.086 -22.891 0.112 1 98.06 234 LEU A C 1
ATOM 1934 O O . LEU A 1 234 ? -0.795 -21.875 0.011 1 98.06 234 LEU A O 1
ATOM 1938 N N . THR A 1 235 ? 0.482 -23.438 -0.888 1 96.31 235 THR A N 1
ATOM 1939 C CA . THR A 1 235 ? 0.234 -23.125 -2.291 1 96.31 235 THR A CA 1
ATOM 1940 C C . THR A 1 235 ? -0.245 -24.359 -3.047 1 96.31 235 THR A C 1
ATOM 1942 O O . THR A 1 235 ? 0.433 -24.828 -3.959 1 96.31 235 THR A O 1
ATOM 1945 N N . PRO A 1 236 ? -1.446 -24.766 -2.816 1 95.5 236 PRO A N 1
ATOM 1946 C CA . PRO A 1 236 ? -1.905 -26.078 -3.264 1 95.5 236 PRO A CA 1
ATOM 1947 C C . PRO A 1 236 ? -2.164 -26.141 -4.766 1 95.5 236 PRO A C 1
ATOM 1949 O O . PRO A 1 236 ? -1.99 -27.188 -5.387 1 95.5 236 PRO A O 1
ATOM 1952 N N . SER A 1 237 ? -2.6 -25.109 -5.367 1 91.81 237 SER A N 1
ATOM 1953 C CA . SER A 1 237 ? -3.021 -25.125 -6.762 1 91.81 237 SER A CA 1
ATOM 1954 C C . SER A 1 237 ? -1.824 -25.234 -7.699 1 91.81 237 SER A C 1
ATOM 1956 O O . SER A 1 237 ? -1.898 -25.906 -8.734 1 91.81 237 SER A O 1
ATOM 1958 N N . HIS A 1 238 ? -0.799 -24.594 -7.41 1 92.31 238 HIS A N 1
ATOM 1959 C CA . HIS A 1 238 ? 0.462 -24.562 -8.141 1 92.31 238 HIS A CA 1
ATOM 1960 C C . HIS A 1 238 ? 1.621 -24.188 -7.227 1 92.31 238 HIS A C 1
ATOM 1962 O O . HIS A 1 238 ? 2.031 -23.016 -7.184 1 92.31 238 HIS A O 1
ATOM 1968 N N . GLN A 1 239 ? 2.178 -25.219 -6.586 1 93.38 239 GLN A N 1
ATOM 1969 C CA . GLN A 1 239 ? 3.17 -24.969 -5.547 1 93.38 239 GLN A CA 1
ATOM 1970 C C . GLN A 1 239 ? 4.344 -24.156 -6.094 1 93.38 239 GLN A C 1
ATOM 1972 O O . GLN A 1 239 ? 4.891 -24.484 -7.148 1 93.38 239 GLN A O 1
ATOM 1977 N N . PHE A 1 240 ? 4.598 -23.094 -5.531 1 91.62 240 PHE A N 1
ATOM 1978 C CA . PHE A 1 240 ? 5.758 -22.281 -5.898 1 91.62 240 PHE A CA 1
ATOM 1979 C C . PHE A 1 240 ? 6.977 -22.688 -5.078 1 91.62 240 PHE A C 1
ATOM 1981 O O . PHE A 1 240 ? 6.918 -22.734 -3.848 1 91.62 240 PHE A O 1
ATOM 1988 N N . PRO A 1 241 ? 8 -23.016 -5.695 1 90.62 241 PRO A N 1
ATOM 1989 C CA . PRO A 1 241 ? 8.297 -22.844 -7.121 1 90.62 241 PRO A CA 1
ATOM 1990 C C . PRO A 1 241 ? 8.312 -24.172 -7.879 1 90.62 241 PRO A C 1
ATOM 1992 O O . PRO A 1 241 ? 8.75 -24.219 -9.031 1 90.62 241 PRO A O 1
ATOM 1995 N N . THR A 1 242 ? 7.836 -25.234 -7.328 1 90.19 242 THR A N 1
ATOM 1996 C CA . THR A 1 242 ? 8.039 -26.547 -7.922 1 90.19 242 THR A CA 1
ATOM 1997 C C . THR A 1 242 ? 6.98 -26.828 -8.992 1 90.19 242 THR A C 1
ATOM 1999 O O . THR A 1 242 ? 7.145 -27.734 -9.812 1 90.19 242 THR A O 1
ATOM 2002 N N . GLY A 1 243 ? 5.887 -26.109 -8.859 1 90.5 243 GLY A N 1
ATOM 2003 C CA . GLY A 1 243 ? 4.816 -26.297 -9.828 1 90.5 243 GLY A CA 1
ATOM 2004 C C . GLY A 1 243 ? 3.92 -27.484 -9.5 1 90.5 243 GLY A C 1
ATOM 2005 O O . GLY A 1 243 ? 2.945 -27.734 -10.203 1 90.5 243 GLY A O 1
ATOM 2006 N N . ARG A 1 244 ? 4.184 -28.156 -8.445 1 90.06 244 ARG A N 1
ATOM 2007 C CA . ARG A 1 244 ? 3.418 -29.328 -8.055 1 90.06 244 ARG A CA 1
ATOM 2008 C C . ARG A 1 244 ? 1.986 -28.953 -7.688 1 90.06 244 ARG A C 1
ATOM 2010 O O . ARG A 1 244 ? 1.749 -27.906 -7.09 1 90.06 244 ARG A O 1
ATOM 2017 N N . ILE A 1 245 ? 1.06 -29.828 -8.023 1 90.75 245 ILE A N 1
ATOM 2018 C CA . ILE A 1 245 ? -0.357 -29.625 -7.738 1 90.75 245 ILE A CA 1
ATOM 2019 C C . ILE A 1 245 ? -0.813 -30.594 -6.652 1 90.75 245 ILE A C 1
ATOM 2021 O O . ILE A 1 245 ? -0.648 -31.812 -6.789 1 90.75 245 ILE A O 1
ATOM 2025 N N . MET A 1 246 ? -1.339 -30.031 -5.625 1 93.44 246 MET A N 1
ATOM 2026 C CA . MET A 1 246 ? -1.831 -30.859 -4.52 1 93.44 246 MET A CA 1
ATOM 2027 C C . MET A 1 246 ? -3.127 -31.562 -4.906 1 93.44 246 MET A C 1
ATOM 2029 O O . MET A 1 246 ? -4.078 -30.922 -5.352 1 93.44 246 MET A O 1
ATOM 2033 N N . PRO A 1 247 ? -3.168 -32.906 -4.797 1 90.19 247 PRO A N 1
ATOM 2034 C CA . PRO A 1 247 ? -4.395 -33.625 -5.148 1 90.19 247 PRO A CA 1
ATOM 2035 C C . PRO A 1 247 ? -5.535 -33.344 -4.168 1 90.19 247 PRO A C 1
ATOM 2037 O O . PRO A 1 247 ? -5.297 -32.906 -3.047 1 90.19 247 PRO A O 1
ATOM 2040 N N . LEU A 1 248 ? -6.715 -33.625 -4.582 1 87.56 248 LEU A N 1
ATOM 2041 C CA . LEU A 1 248 ? -7.945 -33.344 -3.85 1 87.56 248 LEU A CA 1
ATOM 2042 C C . LEU A 1 248 ? -7.926 -34 -2.475 1 87.56 248 LEU A C 1
ATOM 2044 O O . LEU A 1 248 ? -8.289 -33.375 -1.477 1 87.56 248 LEU A O 1
ATOM 2048 N N . GLN A 1 249 ? -7.551 -35.25 -2.4 1 89.19 249 GLN A N 1
ATOM 2049 C CA . GLN A 1 249 ? -7.539 -36 -1.139 1 89.19 249 GLN A CA 1
ATOM 2050 C C . GLN A 1 249 ? -6.625 -35.312 -0.118 1 89.19 249 GLN A C 1
ATOM 2052 O O . GLN A 1 249 ? -6.98 -35.188 1.057 1 89.19 249 GLN A O 1
ATOM 2057 N N . ARG A 1 250 ? -5.512 -34.938 -0.531 1 93.69 250 ARG A N 1
ATOM 2058 C CA . ARG A 1 250 ? -4.555 -34.281 0.351 1 93.69 250 ARG A CA 1
ATOM 2059 C C . ARG A 1 250 ? -5.09 -32.938 0.833 1 93.69 250 ARG A C 1
ATOM 2061 O O . ARG A 1 250 ? -4.836 -32.531 1.97 1 93.69 250 ARG A O 1
ATOM 2068 N N . ARG A 1 251 ? -5.754 -32.219 -0.009 1 94.44 251 ARG A N 1
ATOM 2069 C CA . ARG A 1 251 ? -6.418 -30.984 0.39 1 94.44 251 ARG A CA 1
ATOM 2070 C C . ARG A 1 251 ? -7.422 -31.234 1.512 1 94.44 251 ARG A C 1
ATOM 2072 O O . ARG A 1 251 ? -7.461 -30.484 2.494 1 94.44 251 ARG A O 1
ATOM 2079 N N . MET A 1 252 ? -8.148 -32.281 1.349 1 92.12 252 MET A N 1
ATOM 2080 C CA . MET A 1 252 ? -9.125 -32.656 2.369 1 92.12 252 MET A CA 1
ATOM 2081 C C . MET A 1 252 ? -8.438 -33 3.678 1 92.12 252 MET A C 1
ATOM 2083 O O . MET A 1 252 ? -8.922 -32.688 4.758 1 92.12 252 MET A O 1
ATOM 2087 N N . ASP A 1 253 ? -7.359 -33.719 3.539 1 95 253 ASP A N 1
ATOM 2088 C CA . ASP A 1 253 ? -6.594 -34.062 4.73 1 95 253 ASP A CA 1
ATOM 2089 C C . ASP A 1 253 ? -6.16 -32.812 5.492 1 95 253 ASP A C 1
ATOM 2091 O O . ASP A 1 253 ? -6.273 -32.781 6.719 1 95 253 ASP A O 1
ATOM 2095 N N . PHE A 1 254 ? -5.691 -31.828 4.836 1 97.56 254 PHE A N 1
ATOM 2096 C CA . PHE A 1 254 ? -5.266 -30.594 5.461 1 97.56 254 PHE A CA 1
ATOM 2097 C C . PHE A 1 254 ? -6.441 -29.891 6.133 1 97.56 254 PHE A C 1
ATOM 2099 O O . PHE A 1 254 ? -6.309 -29.359 7.238 1 97.56 254 PHE A O 1
ATOM 2106 N N . LEU A 1 255 ? -7.598 -29.828 5.473 1 96.12 255 LEU A N 1
ATOM 2107 C CA . LEU A 1 255 ? -8.781 -29.188 6.039 1 96.12 255 LEU A CA 1
ATOM 2108 C C . LEU A 1 255 ? -9.219 -29.906 7.316 1 96.12 255 LEU A C 1
ATOM 2110 O O . LEU A 1 255 ? -9.555 -29.25 8.312 1 96.12 255 LEU A O 1
ATOM 2114 N N . ASN A 1 256 ? -9.195 -31.203 7.238 1 95.25 256 ASN A N 1
ATOM 2115 C CA . ASN A 1 256 ? -9.578 -31.984 8.406 1 95.25 256 ASN A CA 1
ATOM 2116 C C . ASN A 1 256 ? -8.617 -31.766 9.57 1 95.25 256 ASN A C 1
ATOM 2118 O O . ASN A 1 256 ? -9.047 -31.609 10.719 1 95.25 256 ASN A O 1
ATOM 2122 N N . ILE A 1 257 ? -7.371 -31.766 9.312 1 96.75 257 ILE A N 1
ATOM 2123 C CA . ILE A 1 257 ? -6.355 -31.531 10.328 1 96.75 257 ILE A CA 1
ATOM 2124 C C . ILE A 1 257 ? -6.531 -30.141 10.93 1 96.75 257 ILE A C 1
ATOM 2126 O O . ILE A 1 257 ? -6.453 -29.969 12.148 1 96.75 257 ILE A O 1
ATOM 2130 N N . ALA A 1 258 ? -6.77 -29.141 10.086 1 96.88 258 ALA A N 1
ATOM 2131 C CA . ALA A 1 258 ? -6.938 -27.766 10.539 1 96.88 258 ALA A CA 1
ATOM 2132 C C . ALA A 1 258 ? -8.117 -27.641 11.492 1 96.88 258 ALA A C 1
ATOM 2134 O O . ALA A 1 258 ? -8.031 -26.938 12.508 1 96.88 258 ALA A O 1
ATOM 2135 N N . ASN A 1 259 ? -9.156 -28.297 11.156 1 94.94 259 ASN A N 1
ATOM 2136 C CA . ASN A 1 259 ? -10.336 -28.266 12.008 1 94.94 259 ASN A CA 1
ATOM 2137 C C . ASN A 1 259 ? -10.094 -28.984 13.336 1 94.94 259 ASN A C 1
ATOM 2139 O O . ASN A 1 259 ? -10.383 -28.438 14.398 1 94.94 259 ASN A O 1
ATOM 2143 N N . ALA A 1 260 ? -9.555 -30.188 13.266 1 94.5 260 ALA A N 1
ATOM 2144 C CA . ALA A 1 260 ? -9.352 -31.016 14.445 1 94.5 260 ALA A CA 1
ATOM 2145 C C . ALA A 1 260 ? -8.391 -30.359 15.43 1 94.5 260 ALA A C 1
ATOM 2147 O O . ALA A 1 260 ? -8.578 -30.453 16.641 1 94.5 260 ALA A O 1
ATOM 2148 N N . SER A 1 261 ? -7.406 -29.703 14.961 1 95.56 261 SER A N 1
ATOM 2149 C CA . SER A 1 261 ? -6.371 -29.125 15.812 1 95.56 261 SER A CA 1
ATOM 2150 C C . SER A 1 261 ? -6.516 -27.609 15.906 1 95.56 261 SER A C 1
ATOM 2152 O O . SER A 1 261 ? -5.609 -26.922 16.391 1 95.56 261 SER A O 1
ATOM 2154 N N . LYS A 1 262 ? -7.574 -27.078 15.32 1 95.69 262 LYS A N 1
ATOM 2155 C CA . LYS A 1 262 ? -7.906 -25.656 15.375 1 95.69 262 LYS A CA 1
ATOM 2156 C C . LYS A 1 262 ? -6.793 -24.812 14.766 1 95.69 262 LYS A C 1
ATOM 2158 O O . LYS A 1 262 ? -6.391 -23.797 15.344 1 95.69 262 LYS A O 1
ATOM 2163 N N . LYS A 1 263 ? -6.215 -25.297 13.688 1 98 263 LYS A N 1
ATOM 2164 C CA . LYS A 1 263 ? -5.188 -24.578 12.938 1 98 263 LYS A CA 1
ATOM 2165 C C . LYS A 1 263 ? -5.812 -23.656 11.883 1 98 263 LYS A C 1
ATOM 2167 O O . LYS A 1 263 ? -6.977 -23.844 11.516 1 98 263 LYS A O 1
ATOM 2172 N N . TRP A 1 264 ? -5.102 -22.625 11.523 1 98.56 264 TRP A N 1
ATOM 2173 C CA . TRP A 1 264 ? -5.445 -21.812 10.352 1 98.56 264 TRP A CA 1
ATOM 2174 C C . TRP A 1 264 ? -4.656 -22.266 9.133 1 98.56 264 TRP A C 1
ATOM 2176 O O . TRP A 1 264 ? -3.537 -22.781 9.258 1 98.56 264 TRP A O 1
ATOM 2186 N N . ILE A 1 265 ? -5.273 -22.156 7.961 1 98.75 265 ILE A N 1
ATOM 2187 C CA . ILE A 1 265 ? -4.586 -22.391 6.691 1 98.75 265 ILE A CA 1
ATOM 2188 C C . ILE A 1 265 ? -4.562 -21.094 5.883 1 98.75 265 ILE A C 1
ATOM 2190 O O . ILE A 1 265 ? -5.602 -20.469 5.676 1 98.75 265 ILE A O 1
ATOM 2194 N N . ILE A 1 266 ? -3.439 -20.641 5.523 1 98.69 266 ILE A N 1
ATOM 2195 C CA . ILE A 1 266 ? -3.299 -19.594 4.52 1 98.69 266 ILE A CA 1
ATOM 2196 C C . ILE A 1 266 ? -3.082 -20.219 3.145 1 98.69 266 ILE A C 1
ATOM 2198 O O . ILE A 1 266 ? -2.08 -20.906 2.92 1 98.69 266 ILE A O 1
ATOM 2202 N N . GLU A 1 267 ? -3.998 -20.062 2.262 1 98.56 267 GLU A N 1
ATOM 2203 C CA . GLU A 1 267 ? -3.916 -20.547 0.887 1 98.56 267 GLU A CA 1
ATOM 2204 C C . GLU A 1 267 ? -3.529 -19.422 -0.073 1 98.56 267 GLU A C 1
ATOM 2206 O O . GLU A 1 267 ? -4.32 -18.516 -0.324 1 98.56 267 GLU A O 1
ATOM 2211 N N . ASP A 1 268 ? -2.355 -19.531 -0.587 1 97 268 ASP A N 1
ATOM 2212 C CA . ASP A 1 268 ? -1.913 -18.594 -1.613 1 97 268 ASP A CA 1
ATOM 2213 C C . ASP A 1 268 ? -2.225 -19.125 -3.012 1 97 268 ASP A C 1
ATOM 2215 O O . ASP A 1 268 ? -1.535 -20.016 -3.512 1 97 268 ASP A O 1
ATOM 2219 N N . ASP A 1 269 ? -3.211 -18.547 -3.641 1 95.12 269 ASP A N 1
ATOM 2220 C CA . ASP A 1 269 ? -3.654 -18.938 -4.973 1 95.12 269 ASP A CA 1
ATOM 2221 C C . ASP A 1 269 ? -3.223 -17.922 -6.027 1 95.12 269 ASP A C 1
ATOM 2223 O O . ASP A 1 269 ? -4.051 -17.422 -6.789 1 95.12 269 ASP A O 1
ATOM 2227 N N . TYR A 1 270 ? -1.92 -17.75 -6.199 1 91 270 TYR A N 1
ATOM 2228 C CA . TYR A 1 270 ? -1.325 -16.625 -6.91 1 91 270 TYR A CA 1
ATOM 2229 C C . TYR A 1 270 ? -1.525 -16.75 -8.414 1 91 270 TYR A C 1
ATOM 2231 O O . TYR A 1 270 ? -1.475 -15.758 -9.141 1 91 270 TYR A O 1
ATOM 2239 N N . ASP A 1 271 ? -1.759 -17.891 -8.969 1 89.19 271 ASP A N 1
ATOM 2240 C CA . ASP A 1 271 ? -1.961 -18.047 -10.406 1 89.19 271 ASP A CA 1
ATOM 2241 C C . ASP A 1 271 ? -3.004 -19.125 -10.703 1 89.19 271 ASP A C 1
ATOM 2243 O O . ASP A 1 271 ? -2.943 -19.781 -11.75 1 89.19 271 ASP A O 1
ATOM 2247 N N . GLY A 1 272 ? -3.914 -19.297 -9.828 1 86.88 272 GLY A N 1
ATOM 2248 C CA . GLY A 1 272 ? -4.914 -20.344 -9.93 1 86.88 272 GLY A CA 1
ATOM 2249 C C . GLY A 1 272 ? -5.789 -20.219 -11.164 1 86.88 272 GLY A C 1
ATOM 2250 O O . GLY A 1 272 ? -6.438 -21.188 -11.578 1 86.88 272 GLY A O 1
ATOM 2251 N N . GLU A 1 273 ? -5.781 -19.156 -11.797 1 86.5 273 GLU A N 1
ATOM 2252 C CA . GLU A 1 273 ? -6.613 -18.922 -12.977 1 86.5 273 GLU A CA 1
ATOM 2253 C C . GLU A 1 273 ? -6.023 -19.578 -14.219 1 86.5 273 GLU A C 1
ATOM 2255 O O . GLU A 1 273 ? -6.723 -19.797 -15.211 1 86.5 273 GLU A O 1
ATOM 2260 N N . PHE A 1 274 ? -4.773 -19.844 -14.156 1 87.94 274 PHE A N 1
ATOM 2261 C CA . PHE A 1 274 ? -4.082 -20.328 -15.352 1 87.94 274 PHE A CA 1
ATOM 2262 C C . PHE A 1 274 ? -3.898 -21.844 -15.289 1 87.94 274 PHE A C 1
ATOM 2264 O O . PHE A 1 274 ? -2.801 -22.328 -15.016 1 87.94 274 PHE A O 1
ATOM 2271 N N . LYS A 1 275 ? -4.859 -22.516 -15.523 1 82.56 275 LYS A N 1
ATOM 2272 C CA . LYS A 1 275 ? -4.859 -23.969 -15.711 1 82.56 275 LYS A CA 1
ATOM 2273 C C . LYS A 1 275 ? -5.113 -24.328 -17.172 1 82.56 275 LYS A C 1
ATOM 2275 O O . LYS A 1 275 ? -6.043 -23.812 -17.797 1 82.56 275 LYS A O 1
ATOM 2280 N N . TYR A 1 276 ? -4.328 -25.188 -17.703 1 79.69 276 TYR A N 1
ATOM 2281 C CA . TYR A 1 276 ? -4.336 -25.391 -19.156 1 79.69 276 TYR A CA 1
ATOM 2282 C C . TYR A 1 276 ? -4.957 -26.734 -19.516 1 79.69 276 TYR A C 1
ATOM 2284 O O . TYR A 1 276 ? -5.414 -26.938 -20.641 1 79.69 276 TYR A O 1
ATOM 2292 N N . SER A 1 277 ? -4.758 -27.656 -18.672 1 72.12 277 SER A N 1
ATOM 2293 C CA . SER A 1 277 ? -5.332 -28.953 -18.984 1 72.12 277 SER A CA 1
ATOM 2294 C C . SER A 1 277 ? -6.074 -29.547 -17.797 1 72.12 277 SER A C 1
ATOM 2296 O O . SER A 1 277 ? -5.727 -29.266 -16.641 1 72.12 277 SER A O 1
ATOM 2298 N N . GLY A 1 278 ? -7.016 -30.266 -18.141 1 65.75 278 GLY A N 1
ATOM 2299 C CA . GLY A 1 278 ? -7.762 -30.953 -17.094 1 65.75 278 GLY A CA 1
ATOM 2300 C C . GLY A 1 278 ? -8.703 -30.047 -16.328 1 65.75 278 GLY A C 1
ATOM 2301 O O . GLY A 1 278 ? -8.773 -28.844 -16.594 1 65.75 278 GLY A O 1
ATOM 2302 N N . ALA A 1 279 ? -9.438 -30.656 -15.523 1 58.66 279 ALA A N 1
ATOM 2303 C CA . ALA A 1 279 ? -10.375 -29.922 -14.68 1 58.66 279 ALA A CA 1
ATOM 2304 C C . ALA A 1 279 ? -9.633 -29.141 -13.594 1 58.66 279 ALA A C 1
ATOM 2306 O O . ALA A 1 279 ? -8.648 -29.641 -13.031 1 58.66 279 ALA A O 1
ATOM 2307 N N . PRO A 1 280 ? -10.156 -27.938 -13.453 1 66.62 280 PRO A N 1
ATOM 2308 C CA . PRO A 1 280 ? -9.547 -27.188 -12.352 1 66.62 280 PRO A CA 1
ATOM 2309 C C . PRO A 1 280 ? -9.781 -27.844 -10.992 1 66.62 280 PRO A C 1
ATOM 2311 O O . PRO A 1 280 ? -10.859 -28.391 -10.742 1 66.62 280 PRO A O 1
ATOM 2314 N N . ILE A 1 281 ? -8.727 -28.078 -10.281 1 76.44 281 ILE A N 1
ATOM 2315 C CA . ILE A 1 281 ? -8.875 -28.531 -8.898 1 76.44 281 ILE A CA 1
ATOM 2316 C C . ILE A 1 281 ? -9.312 -27.359 -8.023 1 76.44 281 ILE A C 1
ATOM 2318 O O . ILE A 1 281 ? -8.742 -26.266 -8.102 1 76.44 281 ILE A O 1
ATOM 2322 N N . ALA A 1 282 ? -10.328 -27.578 -7.254 1 85.56 282 ALA A N 1
ATOM 2323 C CA . ALA A 1 282 ? -10.891 -26.547 -6.387 1 85.56 282 ALA A CA 1
ATOM 2324 C C . ALA A 1 282 ? -9.867 -26.094 -5.348 1 85.56 282 ALA A C 1
ATOM 2326 O O . ALA A 1 282 ? -9.148 -26.906 -4.777 1 85.56 282 ALA A O 1
ATOM 2327 N N . PRO A 1 283 ? -9.836 -24.812 -5.145 1 93.88 283 PRO A N 1
ATOM 2328 C CA . PRO A 1 283 ? -9 -24.344 -4.027 1 93.88 283 PRO A CA 1
ATOM 2329 C C . PRO A 1 283 ? -9.516 -24.828 -2.674 1 93.88 283 PRO A C 1
ATOM 2331 O O . PRO A 1 283 ? -10.688 -25.203 -2.551 1 93.88 283 PRO A O 1
ATOM 2334 N N . LEU A 1 284 ? -8.641 -24.844 -1.672 1 95.88 284 LEU A N 1
ATOM 2335 C CA . LEU A 1 284 ? -9.016 -25.234 -0.315 1 95.88 284 LEU A CA 1
ATOM 2336 C C . LEU A 1 284 ? -10.211 -24.406 0.168 1 95.88 284 LEU A C 1
ATOM 2338 O O . LEU A 1 284 ? -11.141 -24.953 0.767 1 95.88 284 LEU A O 1
ATOM 2342 N N . LYS A 1 285 ? -10.188 -23.156 -0.107 1 96.81 285 LYS A N 1
ATOM 2343 C CA . LYS A 1 285 ? -11.211 -22.25 0.39 1 96.81 285 LYS A CA 1
ATOM 2344 C C . LYS A 1 285 ? -12.594 -22.625 -0.131 1 96.81 285 LYS A C 1
ATOM 2346 O O . LYS A 1 285 ? -13.594 -22.469 0.569 1 96.81 285 LYS A O 1
ATOM 2351 N N . ALA A 1 286 ? -12.648 -23.078 -1.335 1 92.31 286 ALA A N 1
ATOM 2352 C CA . ALA A 1 286 ? -13.922 -23.484 -1.924 1 92.31 286 ALA A CA 1
ATOM 2353 C C . ALA A 1 286 ? -14.523 -24.672 -1.169 1 92.31 286 ALA A C 1
ATOM 2355 O O . ALA A 1 286 ? -15.742 -24.844 -1.152 1 92.31 286 ALA A O 1
ATOM 2356 N N . MET A 1 287 ? -13.672 -25.422 -0.521 1 90.25 287 MET A N 1
ATOM 2357 C CA . MET A 1 287 ? -14.094 -26.641 0.181 1 90.25 287 MET A CA 1
ATOM 2358 C C . MET A 1 287 ? -14.062 -26.422 1.691 1 90.25 287 MET A C 1
ATOM 2360 O O . MET A 1 287 ? -14.203 -27.375 2.459 1 90.25 287 MET A O 1
ATOM 2364 N N . ASP A 1 288 ? -13.883 -25.219 2.102 1 94.5 288 ASP A N 1
ATOM 2365 C CA . ASP A 1 288 ? -13.633 -24.906 3.502 1 94.5 288 ASP A CA 1
ATOM 2366 C C . ASP A 1 288 ? -14.945 -24.828 4.289 1 94.5 288 ASP A C 1
ATOM 2368 O O . ASP A 1 288 ? -15.398 -23.734 4.641 1 94.5 288 ASP A O 1
ATOM 2372 N N . ILE A 1 289 ? -15.414 -25.938 4.723 1 88.31 289 ILE A N 1
ATOM 2373 C CA . ILE A 1 289 ? -16.672 -26 5.453 1 88.31 289 ILE A CA 1
ATOM 2374 C C . ILE A 1 289 ? -16.438 -25.609 6.914 1 88.31 289 ILE A C 1
ATOM 2376 O O . ILE A 1 289 ? -17.391 -25.328 7.648 1 88.31 289 ILE A O 1
ATOM 2380 N N . TYR A 1 290 ? -15.242 -25.609 7.363 1 91.94 290 TYR A N 1
ATOM 2381 C CA . TYR A 1 290 ? -14.93 -25.344 8.766 1 91.94 290 TYR A CA 1
ATOM 2382 C C . TYR A 1 290 ? -14.547 -23.891 8.984 1 91.94 290 TYR A C 1
ATOM 2384 O O . TYR A 1 290 ? -14.359 -23.453 10.125 1 91.94 290 TYR A O 1
ATOM 2392 N N . ASP A 1 291 ? -14.422 -23.062 7.898 1 95.88 291 ASP A N 1
ATOM 2393 C CA . ASP A 1 291 ? -14.047 -21.656 7.949 1 95.88 291 ASP A CA 1
ATOM 2394 C C . ASP A 1 291 ? -12.688 -21.469 8.617 1 95.88 291 ASP A C 1
ATOM 2396 O O . ASP A 1 291 ? -12.555 -20.688 9.555 1 95.88 291 ASP A O 1
ATOM 2400 N N . ARG A 1 292 ? -11.695 -22.281 8.086 1 97.56 292 ARG A N 1
ATOM 2401 C CA . ARG A 1 292 ? -10.352 -22.281 8.648 1 97.56 292 ARG A CA 1
ATOM 2402 C C . ARG A 1 292 ? -9.336 -21.75 7.645 1 97.56 292 ARG A C 1
ATOM 2404 O O . ARG A 1 292 ? -8.164 -21.578 7.973 1 97.56 292 ARG A O 1
ATOM 2411 N N . VAL A 1 293 ? -9.812 -21.359 6.457 1 98.62 293 VAL A N 1
ATOM 2412 C CA . VAL A 1 293 ? -8.883 -21.047 5.383 1 98.62 293 VAL A CA 1
ATOM 2413 C C . VAL A 1 293 ? -8.883 -19.531 5.133 1 98.62 293 VAL A C 1
ATOM 2415 O O . VAL A 1 293 ? -9.945 -18.938 4.93 1 98.62 293 VAL A O 1
ATOM 2418 N N . ILE A 1 294 ? -7.766 -18.938 5.246 1 98.75 294 ILE A N 1
ATOM 2419 C CA . ILE A 1 294 ? -7.492 -17.594 4.746 1 98.75 294 ILE A CA 1
ATOM 2420 C C . ILE A 1 294 ? -7.023 -17.656 3.293 1 98.75 294 ILE A C 1
ATOM 2422 O O . ILE A 1 294 ? -6.008 -18.297 2.994 1 98.75 294 ILE A O 1
ATOM 2426 N N . TYR A 1 295 ? -7.758 -17.047 2.42 1 98.5 295 TYR A N 1
ATOM 2427 C CA . TYR A 1 295 ? -7.492 -17.141 0.989 1 98.5 295 TYR A CA 1
ATOM 2428 C C . TYR A 1 295 ? -6.836 -15.875 0.462 1 98.5 295 TYR A C 1
ATOM 2430 O O . TYR A 1 295 ? -7.32 -14.773 0.705 1 98.5 295 TYR A O 1
ATOM 2438 N N . LEU A 1 296 ? -5.719 -16.031 -0.201 1 98.06 296 LEU A N 1
ATOM 2439 C CA . LEU A 1 296 ? -5.008 -14.922 -0.81 1 98.06 296 LEU A CA 1
ATOM 2440 C C . LEU A 1 296 ? -5.086 -14.984 -2.332 1 98.06 296 LEU A C 1
ATOM 2442 O O . LEU A 1 296 ? -4.801 -16.031 -2.926 1 98.06 296 LEU A O 1
ATOM 2446 N N . GLY A 1 297 ? -5.516 -13.891 -2.928 1 96.38 297 GLY A N 1
ATOM 2447 C CA . GLY A 1 297 ? -5.52 -13.711 -4.371 1 96.38 297 GLY A CA 1
ATOM 2448 C C . GLY A 1 297 ? -4.879 -12.406 -4.812 1 96.38 297 GLY A C 1
ATOM 2449 O O . GLY A 1 297 ? -4.594 -11.539 -3.988 1 96.38 297 GLY A O 1
ATOM 2450 N N . ASN A 1 298 ? -4.59 -12.32 -6.137 1 92.38 298 ASN A N 1
ATOM 2451 C CA . ASN A 1 298 ? -3.982 -11.094 -6.645 1 92.38 298 ASN A CA 1
ATOM 2452 C C . ASN A 1 298 ? -4.375 -10.836 -8.094 1 92.38 298 ASN A C 1
ATOM 2454 O O . ASN A 1 298 ? -4.914 -11.719 -8.766 1 92.38 298 ASN A O 1
ATOM 2458 N N . PHE A 1 299 ? -4.105 -9.625 -8.531 1 93.5 299 PHE A N 1
ATOM 2459 C CA . PHE A 1 299 ? -4.383 -9.227 -9.906 1 93.5 299 PHE A CA 1
ATOM 2460 C C . PHE A 1 299 ? -3.09 -8.961 -10.664 1 93.5 299 PHE A C 1
ATOM 2462 O O . PHE A 1 299 ? -3.119 -8.57 -11.836 1 93.5 299 PHE A O 1
ATOM 2469 N N . SER A 1 300 ? -1.997 -9.18 -10.039 1 87.12 300 SER A N 1
ATOM 2470 C CA . SER A 1 300 ? -0.702 -8.898 -10.648 1 87.12 300 SER A CA 1
ATOM 2471 C C . SER A 1 300 ? -0.455 -9.805 -11.859 1 87.12 300 SER A C 1
ATOM 2473 O O . SER A 1 300 ? 0.109 -9.367 -12.859 1 87.12 300 SER A O 1
ATOM 2475 N N . ASN A 1 301 ? -0.842 -11.039 -11.734 1 87.69 301 ASN A N 1
ATOM 2476 C CA . ASN A 1 301 ? -0.608 -12.016 -12.797 1 87.69 301 ASN A CA 1
ATOM 2477 C C . ASN A 1 301 ? -1.722 -11.977 -13.836 1 87.69 301 ASN A C 1
ATOM 2479 O O . ASN A 1 301 ? -1.5 -12.32 -15 1 87.69 301 ASN A O 1
ATOM 2483 N N . THR A 1 302 ? -2.855 -11.586 -13.422 1 88.56 302 THR A N 1
ATOM 2484 C CA . THR A 1 302 ? -4.012 -11.664 -14.305 1 88.56 302 THR A CA 1
ATOM 2485 C C . THR A 1 302 ? -4.211 -10.344 -15.047 1 88.56 302 THR A C 1
ATOM 2487 O O . THR A 1 302 ? -4.77 -10.32 -16.141 1 88.56 302 THR A O 1
ATOM 2490 N N . ILE A 1 303 ? -3.84 -9.234 -14.422 1 90.62 303 ILE A N 1
ATOM 2491 C CA . ILE A 1 303 ? -3.936 -7.945 -15.094 1 90.62 303 ILE A CA 1
ATOM 2492 C C . ILE A 1 303 ? -2.535 -7.406 -15.383 1 90.62 303 ILE A C 1
ATOM 2494 O O . ILE A 1 303 ? -2.02 -7.566 -16.484 1 90.62 303 ILE A O 1
ATOM 2498 N N . PHE A 1 304 ? -1.871 -6.832 -14.438 1 86.56 304 PHE A N 1
ATOM 2499 C CA . PHE A 1 304 ? -0.465 -6.473 -14.586 1 86.56 304 PHE A CA 1
ATOM 2500 C C . PHE A 1 304 ? 0.167 -6.195 -13.227 1 86.56 304 PHE A C 1
ATOM 2502 O O . PHE A 1 304 ? -0.506 -5.723 -12.305 1 86.56 304 PHE A O 1
ATOM 2509 N N . PRO A 1 305 ? 1.483 -6.438 -13.086 1 86.44 305 PRO A N 1
ATOM 2510 C CA . PRO A 1 305 ? 2.146 -6.441 -11.781 1 86.44 305 PRO A CA 1
ATOM 2511 C C . PRO A 1 305 ? 2.146 -5.066 -11.109 1 86.44 305 PRO A C 1
ATOM 2513 O O . PRO A 1 305 ? 1.977 -4.965 -9.898 1 86.44 305 PRO A O 1
ATOM 2516 N N . SER A 1 306 ? 2.287 -3.996 -11.805 1 89.06 306 SER A N 1
ATOM 2517 C CA . SER A 1 306 ? 2.453 -2.67 -11.219 1 89.06 306 SER A CA 1
ATOM 2518 C C . SER A 1 306 ? 1.117 -2.102 -10.75 1 89.06 306 SER A C 1
ATOM 2520 O O . SER A 1 306 ? 1.056 -0.975 -10.25 1 89.06 306 SER A O 1
ATOM 2522 N N . LEU A 1 307 ? 0.08 -2.877 -10.922 1 91.88 307 LEU A N 1
ATOM 2523 C CA . LEU A 1 307 ? -1.233 -2.502 -10.414 1 91.88 307 LEU A CA 1
ATOM 2524 C C . LEU A 1 307 ? -1.238 -2.492 -8.883 1 91.88 307 LEU A C 1
ATOM 2526 O O . LEU A 1 307 ? -1.997 -1.742 -8.266 1 91.88 307 LEU A O 1
ATOM 2530 N N . ARG A 1 308 ? -0.459 -3.322 -8.305 1 94.44 308 ARG A N 1
ATOM 2531 C CA . ARG A 1 308 ? -0.335 -3.443 -6.852 1 94.44 308 ARG A CA 1
ATOM 2532 C C . ARG A 1 308 ? -1.703 -3.611 -6.199 1 94.44 308 ARG A C 1
ATOM 2534 O O . ARG A 1 308 ? -2.051 -2.871 -5.277 1 94.44 308 ARG A O 1
ATOM 2541 N N . LEU A 1 309 ? -2.373 -4.598 -6.605 1 96.69 309 LEU A N 1
ATOM 2542 C CA . LEU A 1 309 ? -3.721 -4.867 -6.113 1 96.69 309 LEU A CA 1
ATOM 2543 C C . LEU A 1 309 ? -3.91 -6.355 -5.836 1 96.69 309 LEU A C 1
ATOM 2545 O O . LEU A 1 309 ? -3.779 -7.18 -6.746 1 96.69 309 LEU A O 1
ATOM 2549 N N . SER A 1 310 ? -4.145 -6.688 -4.633 1 97.31 310 SER A N 1
ATOM 2550 C CA . SER A 1 310 ? -4.422 -8.039 -4.152 1 97.31 310 SER A CA 1
ATOM 2551 C C . SER A 1 310 ? -5.586 -8.047 -3.168 1 97.31 310 SER A C 1
ATOM 2553 O O . SER A 1 310 ? -6.18 -7 -2.891 1 97.31 310 SER A O 1
ATOM 2555 N N . TYR A 1 311 ? -5.988 -9.195 -2.768 1 98 311 TYR A N 1
ATOM 2556 C CA . TYR A 1 311 ? -7.066 -9.312 -1.787 1 98 311 TYR A CA 1
ATOM 2557 C C . TYR A 1 311 ? -6.895 -10.562 -0.93 1 98 311 TYR A C 1
ATOM 2559 O O . TYR A 1 311 ? -6.164 -11.484 -1.304 1 98 311 TYR A O 1
ATOM 2567 N N . MET A 1 312 ? -7.484 -10.547 0.211 1 98.12 312 MET A N 1
ATOM 2568 C CA . MET A 1 312 ? -7.559 -11.727 1.078 1 98.12 312 MET A CA 1
ATOM 2569 C C . MET A 1 312 ? -8.977 -11.914 1.616 1 98.12 312 MET A C 1
ATOM 2571 O O . MET A 1 312 ? -9.734 -10.953 1.725 1 98.12 312 MET A O 1
ATOM 2575 N N . ILE A 1 313 ? -9.312 -13.109 1.814 1 98.38 313 ILE A N 1
ATOM 2576 C CA . ILE A 1 313 ? -10.57 -13.477 2.447 1 98.38 313 ILE A CA 1
ATOM 2577 C C . ILE A 1 313 ? -10.305 -14.016 3.852 1 98.38 313 ILE A C 1
ATOM 2579 O O . ILE A 1 313 ? -9.578 -15 4.02 1 98.38 313 ILE A O 1
ATOM 2583 N N . LEU A 1 314 ? -10.883 -13.391 4.793 1 97.81 314 LEU A N 1
ATOM 2584 C CA . LEU A 1 314 ? -10.719 -13.812 6.18 1 97.81 314 LEU A CA 1
ATOM 2585 C C . LEU A 1 314 ? -11.898 -14.664 6.633 1 97.81 314 LEU A C 1
ATOM 2587 O O . LEU A 1 314 ? -13.047 -14.375 6.281 1 97.81 314 LEU A O 1
ATOM 2591 N N . PRO A 1 315 ? -11.578 -15.695 7.395 1 96.75 315 PRO A N 1
ATOM 2592 C CA . PRO A 1 315 ? -12.664 -16.344 8.117 1 96.75 315 PRO A CA 1
ATOM 2593 C C . PRO A 1 315 ? -13.398 -15.406 9.062 1 96.75 315 PRO A C 1
ATOM 2595 O O . PRO A 1 315 ? -12.844 -14.383 9.477 1 96.75 315 PRO A O 1
ATOM 2598 N N . ASP A 1 316 ? -14.555 -15.758 9.43 1 92 316 ASP A N 1
ATOM 2599 C CA . ASP A 1 316 ? -15.43 -14.891 10.211 1 92 316 ASP A CA 1
ATOM 2600 C C . ASP A 1 316 ? -14.758 -14.453 11.516 1 92 316 ASP A C 1
ATOM 2602 O O . ASP A 1 316 ? -14.797 -13.273 11.867 1 92 316 ASP A O 1
ATOM 2606 N N . LYS A 1 317 ? -14.164 -15.352 12.188 1 93.25 317 LYS A N 1
ATOM 2607 C CA . LYS A 1 317 ? -13.531 -15.047 13.469 1 93.25 317 LYS A CA 1
ATOM 2608 C C . LYS A 1 317 ? -12.43 -14.008 13.297 1 93.25 317 LYS A C 1
ATOM 2610 O O . LYS A 1 317 ? -12.305 -13.086 14.102 1 93.25 317 LYS A O 1
ATOM 2615 N N . LEU A 1 318 ? -11.648 -14.195 12.289 1 95.81 318 LEU A N 1
ATOM 2616 C CA . LEU A 1 318 ? -10.547 -13.273 12.047 1 95.81 318 LEU A CA 1
ATOM 2617 C C . LEU A 1 318 ? -11.062 -11.953 11.477 1 95.81 318 LEU A C 1
ATOM 2619 O O . LEU A 1 318 ? -10.5 -10.891 11.758 1 95.81 318 LEU A O 1
ATOM 2623 N N . ARG A 1 319 ? -12.117 -12.016 10.617 1 94.44 319 ARG A N 1
ATOM 2624 C CA . ARG A 1 319 ? -12.742 -10.82 10.07 1 94.44 319 ARG A CA 1
ATOM 2625 C C . ARG A 1 319 ? -13.234 -9.898 11.18 1 94.44 319 ARG A C 1
ATOM 2627 O O . ARG A 1 319 ? -12.969 -8.695 11.164 1 94.44 319 ARG A O 1
ATOM 2634 N N . ILE A 1 320 ? -13.898 -10.43 12.141 1 89.81 320 ILE A N 1
ATOM 2635 C CA . ILE A 1 320 ? -14.453 -9.672 13.258 1 89.81 320 ILE A CA 1
ATOM 2636 C C . ILE A 1 320 ? -13.328 -9.023 14.055 1 89.81 320 ILE A C 1
ATOM 2638 O O . ILE A 1 320 ? -13.406 -7.848 14.406 1 89.81 320 ILE A O 1
ATOM 2642 N N . ARG A 1 321 ? -12.273 -9.766 14.305 1 88.75 321 ARG A N 1
ATOM 2643 C CA . ARG A 1 321 ? -11.117 -9.234 15.023 1 88.75 321 ARG A CA 1
ATOM 2644 C C . ARG A 1 321 ? -10.469 -8.094 14.25 1 88.75 321 ARG A C 1
ATOM 2646 O O . ARG A 1 321 ? -10.102 -7.074 14.828 1 88.75 321 ARG A O 1
ATOM 2653 N N . TYR A 1 322 ? -10.359 -8.312 12.938 1 93.19 322 TYR A N 1
ATOM 2654 C CA . TYR A 1 322 ? -9.781 -7.285 12.078 1 93.19 322 TYR A CA 1
ATOM 2655 C C . TYR A 1 322 ? -10.625 -6.016 12.117 1 93.19 322 TYR A C 1
ATOM 2657 O O . TYR A 1 322 ? -10.102 -4.914 12.289 1 93.19 322 TYR A O 1
ATOM 2665 N N . GLN A 1 323 ? -11.875 -6.156 11.977 1 87 323 GLN A N 1
ATOM 2666 C CA . GLN A 1 323 ? -12.781 -5.016 11.875 1 87 323 GLN A CA 1
ATOM 2667 C C . GLN A 1 323 ? -12.828 -4.238 13.188 1 87 323 GLN A C 1
ATOM 2669 O O . GLN A 1 323 ? -13.031 -3.023 13.188 1 87 323 GLN A O 1
ATOM 2674 N N . LYS A 1 324 ? -12.547 -4.863 14.266 1 80.81 324 LYS A N 1
ATOM 2675 C CA . LYS A 1 324 ? -12.578 -4.223 15.578 1 80.81 324 LYS A CA 1
ATOM 2676 C C . LYS A 1 324 ? -11.289 -3.447 15.836 1 80.81 324 LYS A C 1
ATOM 2678 O O . LYS A 1 324 ? -11.289 -2.449 16.562 1 80.81 324 LYS A O 1
ATOM 2683 N N . ASN A 1 325 ? -10.227 -3.9 15.148 1 78 325 ASN A N 1
ATOM 2684 C CA . ASN A 1 325 ? -8.938 -3.359 15.586 1 78 325 ASN A CA 1
ATOM 2685 C C . ASN A 1 325 ? -8.039 -3.045 14.398 1 78 325 ASN A C 1
ATOM 2687 O O . ASN A 1 325 ? -6.812 -3.172 14.492 1 78 325 ASN A O 1
ATOM 2691 N N . TYR A 1 326 ? -8.68 -2.748 13.328 1 76.38 326 TYR A N 1
ATOM 2692 C CA . TYR A 1 326 ? -7.797 -2.492 12.195 1 76.38 326 TYR A CA 1
ATOM 2693 C C . TYR A 1 326 ? -6.93 -1.264 12.453 1 76.38 326 TYR A C 1
ATOM 2695 O O . TYR A 1 326 ? -7.418 -0.244 12.945 1 76.38 326 TYR A O 1
ATOM 2703 N N . ALA A 1 327 ? -5.672 -1.379 12.102 1 73.94 327 ALA A N 1
ATOM 2704 C CA . ALA A 1 327 ? -4.699 -0.317 12.344 1 73.94 327 ALA A CA 1
ATOM 2705 C C . ALA A 1 327 ? -4.273 0.349 11.039 1 73.94 327 ALA A C 1
ATOM 2707 O O . ALA A 1 327 ? -3.752 1.467 11.047 1 73.94 327 ALA A O 1
ATOM 2708 N N . LEU A 1 328 ? -4.559 -0.354 9.922 1 84.5 328 LEU A N 1
ATOM 2709 C CA . LEU A 1 328 ? -4.074 0.127 8.633 1 84.5 328 LEU A CA 1
ATOM 2710 C C . LEU A 1 328 ? -5.234 0.538 7.73 1 84.5 328 LEU A C 1
ATOM 2712 O O . LEU A 1 328 ? -6.25 -0.16 7.664 1 84.5 328 LEU A O 1
ATOM 2716 N N . LYS A 1 329 ? -5.082 1.664 7.113 1 86.94 329 LYS A N 1
ATOM 2717 C CA . LYS A 1 329 ? -5.98 2.002 6.016 1 86.94 329 LYS A CA 1
ATOM 2718 C C . LYS A 1 329 ? -5.633 1.21 4.758 1 86.94 329 LYS A C 1
ATOM 2720 O O . LYS A 1 329 ? -4.535 0.661 4.648 1 86.94 329 LYS A O 1
ATOM 2725 N N . CYS A 1 330 ? -6.652 1.172 3.918 1 92.31 330 CYS A N 1
ATOM 2726 C CA . CYS A 1 330 ? -6.375 0.526 2.641 1 92.31 330 CYS A CA 1
ATOM 2727 C C . CYS A 1 330 ? -5.289 1.274 1.876 1 92.31 330 CYS A C 1
ATOM 2729 O O . CYS A 1 330 ? -5.348 2.498 1.745 1 92.31 330 CYS A O 1
ATOM 2731 N N . SER A 1 331 ? -4.355 0.537 1.389 1 94 331 SER A N 1
ATOM 2732 C CA . SER A 1 331 ? -3.188 1.142 0.755 1 94 331 SER A CA 1
ATOM 2733 C C . SER A 1 331 ? -3.426 1.379 -0.732 1 94 331 SER A C 1
ATOM 2735 O O . SER A 1 331 ? -2.666 2.1 -1.381 1 94 331 SER A O 1
ATOM 2737 N N . VAL A 1 332 ? -4.418 0.812 -1.293 1 96.5 332 VAL A N 1
ATOM 2738 C CA . VAL A 1 332 ? -4.637 0.858 -2.734 1 96.5 332 VAL A CA 1
ATOM 2739 C C . VAL A 1 332 ? -5.438 2.107 -3.096 1 96.5 332 VAL A C 1
ATOM 2741 O O . VAL A 1 332 ? -6.512 2.348 -2.537 1 96.5 332 VAL A O 1
ATOM 2744 N N . PRO A 1 333 ? -4.934 2.898 -4.035 1 95.06 333 PRO A N 1
ATOM 2745 C CA . PRO A 1 333 ? -5.668 4.102 -4.434 1 95.06 333 PRO A CA 1
ATOM 2746 C C . PRO A 1 333 ? -7.078 3.797 -4.922 1 95.06 333 PRO A C 1
ATOM 2748 O O . PRO A 1 333 ? -7.301 2.775 -5.582 1 95.06 333 PRO A O 1
ATOM 2751 N N . LEU A 1 334 ? -7.977 4.703 -4.645 1 93.38 334 LEU A N 1
ATOM 2752 C CA . LEU A 1 334 ? -9.383 4.523 -4.996 1 93.38 334 LEU A CA 1
ATOM 2753 C C . LEU A 1 334 ? -9.547 4.371 -6.504 1 93.38 334 LEU A C 1
ATOM 2755 O O . LEU A 1 334 ? -10.336 3.543 -6.969 1 93.38 334 LEU A O 1
ATOM 2759 N N . LEU A 1 335 ? -8.836 5.18 -7.277 1 91.88 335 LEU A N 1
ATOM 2760 C CA . LEU A 1 335 ? -8.938 5.109 -8.734 1 91.88 335 LEU A CA 1
ATOM 2761 C C . LEU A 1 335 ? -8.609 3.709 -9.234 1 91.88 335 LEU A C 1
ATOM 2763 O O . LEU A 1 335 ? -9.289 3.188 -10.125 1 91.88 335 LEU A O 1
ATOM 2767 N N . THR A 1 336 ? -7.566 3.117 -8.711 1 94.75 336 THR A N 1
ATOM 2768 C CA . THR A 1 336 ? -7.168 1.764 -9.078 1 94.75 336 THR A CA 1
ATOM 2769 C C . THR A 1 336 ? -8.266 0.762 -8.719 1 94.75 336 THR A C 1
ATOM 2771 O O . THR A 1 336 ? -8.594 -0.114 -9.523 1 94.75 336 THR A O 1
ATOM 2774 N N . GLN A 1 337 ? -8.797 0.91 -7.574 1 96.12 337 GLN A N 1
ATOM 2775 C CA . GLN A 1 337 ? -9.82 -0.014 -7.102 1 96.12 337 GLN A CA 1
ATOM 2776 C C . GLN A 1 337 ? -11.078 0.068 -7.969 1 96.12 337 GLN A C 1
ATOM 2778 O O . GLN A 1 337 ? -11.586 -0.954 -8.43 1 96.12 337 GLN A O 1
ATOM 2783 N N . LEU A 1 338 ? -11.562 1.279 -8.195 1 94.69 338 LEU A N 1
ATOM 2784 C CA . LEU A 1 338 ? -12.805 1.467 -8.938 1 94.69 338 LEU A CA 1
ATOM 2785 C C . LEU A 1 338 ? -12.617 1.088 -10.406 1 94.69 338 LEU A C 1
ATOM 2787 O O . LEU A 1 338 ? -13.531 0.552 -11.031 1 94.69 338 LEU A O 1
ATOM 2791 N N . SER A 1 339 ? -11.469 1.398 -10.961 1 94.19 339 SER A N 1
ATOM 2792 C CA . SER A 1 339 ? -11.172 0.977 -12.328 1 94.19 339 SER A CA 1
ATOM 2793 C C . SER A 1 339 ? -11.188 -0.542 -12.453 1 94.19 339 SER A C 1
ATOM 2795 O O . SER A 1 339 ? -11.727 -1.087 -13.414 1 94.19 339 SER A O 1
ATOM 2797 N N . THR A 1 340 ? -10.578 -1.206 -11.516 1 96.69 340 THR A N 1
ATOM 2798 C CA . THR A 1 340 ? -10.555 -2.664 -11.531 1 96.69 340 THR A CA 1
ATOM 2799 C C . THR A 1 340 ? -11.961 -3.227 -11.367 1 96.69 340 THR A C 1
ATOM 2801 O O . THR A 1 340 ? -12.336 -4.18 -12.055 1 96.69 340 THR A O 1
ATOM 2804 N N . ALA A 1 341 ? -12.719 -2.592 -10.422 1 95.88 341 ALA A N 1
ATOM 2805 C CA . ALA A 1 341 ? -14.109 -3.014 -10.242 1 95.88 341 ALA A CA 1
ATOM 2806 C C . ALA A 1 341 ? -14.883 -2.932 -11.555 1 95.88 341 ALA A C 1
ATOM 2808 O O . ALA A 1 341 ? -15.586 -3.877 -11.93 1 95.88 341 ALA A O 1
ATOM 2809 N N . LYS A 1 342 ? -14.75 -1.844 -12.219 1 93.56 342 LYS A N 1
ATOM 2810 C CA . LYS A 1 342 ? -15.438 -1.638 -13.484 1 93.56 342 LYS A CA 1
ATOM 2811 C C . LYS A 1 342 ? -14.922 -2.594 -14.555 1 93.56 342 LYS A C 1
ATOM 2813 O O . LYS A 1 342 ? -15.688 -3.062 -15.398 1 93.56 342 LYS A O 1
ATOM 2818 N N . PHE A 1 343 ? -13.633 -2.861 -14.57 1 94.69 343 PHE A N 1
ATOM 2819 C CA . PHE A 1 343 ? -13.016 -3.799 -15.5 1 94.69 343 PHE A CA 1
ATOM 2820 C C . PHE A 1 343 ? -13.609 -5.191 -15.344 1 94.69 343 PHE A C 1
ATOM 2822 O O . PHE A 1 343 ? -13.836 -5.895 -16.328 1 94.69 343 PHE A O 1
ATOM 2829 N N . ILE A 1 344 ? -13.875 -5.586 -14.125 1 93.94 344 ILE A N 1
ATOM 2830 C CA . ILE A 1 344 ? -14.484 -6.879 -13.844 1 93.94 344 ILE A CA 1
ATOM 2831 C C . ILE A 1 344 ? -15.969 -6.84 -14.211 1 93.94 344 ILE A C 1
ATOM 2833 O O . ILE A 1 344 ? -16.469 -7.707 -14.93 1 93.94 344 ILE A O 1
ATOM 2837 N N . GLU A 1 345 ? -16.641 -5.812 -13.75 1 91.38 345 GLU A N 1
ATOM 2838 C CA . GLU A 1 345 ? -18.094 -5.656 -13.93 1 91.38 345 GLU A CA 1
ATOM 2839 C C . GLU A 1 345 ? -18.469 -5.66 -15.406 1 91.38 345 GLU A C 1
ATOM 2841 O O . GLU A 1 345 ? -19.484 -6.234 -15.789 1 91.38 345 GLU A O 1
ATOM 2846 N N . SER A 1 346 ? -17.672 -5.059 -16.25 1 88.56 346 SER A N 1
ATOM 2847 C CA . SER A 1 346 ? -17.969 -4.887 -17.672 1 88.56 346 SER A CA 1
ATOM 2848 C C . SER A 1 346 ? -17.719 -6.176 -18.453 1 88.56 346 SER A C 1
ATOM 2850 O O . SER A 1 346 ? -18.062 -6.273 -19.625 1 88.56 346 SER A O 1
ATOM 2852 N N . GLY A 1 347 ? -17.016 -7.141 -17.828 1 87.31 347 GLY A N 1
ATOM 2853 C CA . GLY A 1 347 ? -16.672 -8.375 -18.531 1 87.31 347 GLY A CA 1
ATOM 2854 C C . GLY A 1 347 ? -15.344 -8.312 -19.25 1 87.31 347 GLY A C 1
ATOM 2855 O O . GLY A 1 347 ? -14.867 -9.32 -19.766 1 87.31 347 GLY A O 1
ATOM 2856 N N . ALA A 1 348 ? -14.766 -7.164 -19.266 1 87.31 348 ALA A N 1
ATOM 2857 C CA . ALA A 1 348 ? -13.477 -7.004 -19.938 1 87.31 348 ALA A CA 1
ATOM 2858 C C . ALA A 1 348 ? -12.406 -7.875 -19.281 1 87.31 348 ALA A C 1
ATOM 2860 O O . ALA A 1 348 ? -11.523 -8.406 -19.969 1 87.31 348 ALA A O 1
ATOM 2861 N N . PHE A 1 349 ? -12.539 -8.039 -18.031 1 91.31 349 PHE A N 1
ATOM 2862 C CA . PHE A 1 349 ? -11.562 -8.82 -17.281 1 91.31 349 PHE A CA 1
ATOM 2863 C C . PHE A 1 349 ? -11.594 -10.281 -17.719 1 91.31 349 PHE A C 1
ATOM 2865 O O . PHE A 1 349 ? -10.562 -10.867 -18.031 1 91.31 349 PHE A O 1
ATOM 2872 N N . ILE A 1 350 ? -12.742 -10.836 -17.688 1 87.56 350 ILE A N 1
ATOM 2873 C CA . ILE A 1 350 ? -12.875 -12.25 -18.031 1 87.56 350 ILE A CA 1
ATOM 2874 C C . ILE A 1 350 ? -12.438 -12.469 -19.484 1 87.56 350 ILE A C 1
ATOM 2876 O O . ILE A 1 350 ? -11.828 -13.492 -19.812 1 87.56 350 ILE A O 1
ATOM 2880 N N . ARG A 1 351 ? -12.766 -11.555 -20.375 1 85.25 351 ARG A N 1
ATOM 2881 C CA . ARG A 1 351 ? -12.32 -11.648 -21.766 1 85.25 351 ARG A CA 1
ATOM 2882 C C . ARG A 1 351 ? -10.797 -11.617 -21.844 1 85.25 351 ARG A C 1
ATOM 2884 O O . ARG A 1 351 ? -10.195 -12.398 -22.594 1 85.25 351 ARG A O 1
ATOM 2891 N N . HIS A 1 352 ? -10.242 -10.75 -21.062 1 88.12 352 HIS A N 1
ATOM 2892 C CA . HIS A 1 352 ? -8.789 -10.656 -21.016 1 88.12 352 HIS A CA 1
ATOM 2893 C C . HIS A 1 352 ? -8.164 -11.93 -20.469 1 88.12 352 HIS A C 1
ATOM 2895 O O . HIS A 1 352 ? -7.199 -12.453 -21.031 1 88.12 352 HIS A O 1
ATOM 2901 N N . LEU A 1 353 ? -8.703 -12.391 -19.422 1 88.88 353 LEU A N 1
ATOM 2902 C CA . LEU A 1 353 ? -8.211 -13.602 -18.781 1 88.88 353 LEU A CA 1
ATOM 2903 C C . LEU A 1 353 ? -8.242 -14.781 -19.75 1 88.88 353 LEU A C 1
ATOM 2905 O O . LEU A 1 353 ? -7.281 -15.547 -19.844 1 88.88 353 LEU A O 1
ATOM 2909 N N . ASN A 1 354 ? -9.305 -14.906 -20.453 1 85 354 ASN A N 1
ATOM 2910 C CA . ASN A 1 354 ? -9.445 -15.984 -21.422 1 85 354 ASN A CA 1
ATOM 2911 C C . ASN A 1 354 ? -8.438 -15.852 -22.562 1 85 354 ASN A C 1
ATOM 2913 O O . ASN A 1 354 ? -7.879 -16.844 -23.031 1 85 354 ASN A O 1
ATOM 2917 N N . ARG A 1 355 ? -8.266 -14.68 -22.984 1 86.44 355 ARG A N 1
ATOM 2918 C CA . ARG A 1 355 ? -7.25 -14.43 -24.016 1 86.44 355 ARG A CA 1
ATOM 2919 C C . ARG A 1 355 ? -5.863 -14.82 -23.516 1 86.44 355 ARG A C 1
ATOM 2921 O O . ARG A 1 355 ? -5.098 -15.461 -24.234 1 86.44 355 ARG A O 1
ATOM 2928 N N . MET A 1 356 ? -5.566 -14.445 -22.297 1 89.69 356 MET A N 1
ATOM 2929 C CA . MET A 1 356 ? -4.25 -14.727 -21.734 1 89.69 356 MET A CA 1
ATOM 2930 C C . MET A 1 356 ? -4.059 -16.234 -21.547 1 89.69 356 MET A C 1
ATOM 2932 O O . MET A 1 356 ? -2.949 -16.75 -21.703 1 89.69 356 MET A O 1
ATOM 2936 N N . LYS A 1 357 ? -5.086 -16.922 -21.188 1 87.56 357 LYS A N 1
ATOM 2937 C CA . LYS A 1 357 ? -5.016 -18.375 -21.062 1 87.56 357 LYS A CA 1
ATOM 2938 C C . LYS A 1 357 ? -4.598 -19.016 -22.391 1 87.56 357 LYS A C 1
ATOM 2940 O O . LYS A 1 357 ? -3.791 -19.953 -22.391 1 87.56 357 LYS A O 1
ATOM 2945 N N . ARG A 1 358 ? -5.121 -18.516 -23.469 1 86.62 358 ARG A N 1
ATOM 2946 C CA . ARG A 1 358 ? -4.777 -19.031 -24.797 1 86.62 358 ARG A CA 1
ATOM 2947 C C . ARG A 1 358 ? -3.324 -18.719 -25.141 1 86.62 358 ARG A C 1
ATOM 2949 O O . ARG A 1 358 ? -2.602 -19.594 -25.641 1 86.62 358 ARG A O 1
ATOM 2956 N N . VAL A 1 359 ? -2.963 -17.531 -24.844 1 90.25 359 VAL A N 1
ATOM 2957 C CA . VAL A 1 359 ? -1.602 -17.094 -25.125 1 90.25 359 VAL A CA 1
ATOM 2958 C C . VAL A 1 359 ? -0.607 -17.922 -24.328 1 90.25 359 VAL A C 1
ATOM 2960 O O . VAL A 1 359 ? 0.373 -18.438 -24.875 1 90.25 359 VAL A O 1
ATOM 2963 N N . TYR A 1 360 ? -0.861 -18.109 -23.062 1 91.56 360 TYR A N 1
ATOM 2964 C CA . TYR A 1 360 ? 0.065 -18.812 -22.188 1 91.56 360 TYR A CA 1
ATOM 2965 C C . TYR A 1 360 ? 0.072 -20.312 -22.5 1 91.56 360 TYR A C 1
ATOM 2967 O O . TYR A 1 360 ? 1.105 -20.969 -22.391 1 91.56 360 TYR A O 1
ATOM 2975 N N . ARG A 1 361 ? -1.06 -20.812 -22.891 1 90.38 361 ARG A N 1
ATOM 2976 C CA . ARG A 1 361 ? -1.104 -22.203 -23.359 1 90.38 361 ARG A CA 1
ATOM 2977 C C . ARG A 1 361 ? -0.218 -22.406 -24.578 1 90.38 361 ARG A C 1
ATOM 2979 O O . ARG A 1 361 ? 0.509 -23.391 -24.672 1 90.38 361 ARG A O 1
ATOM 2986 N N . TYR A 1 362 ? -0.371 -21.531 -25.484 1 91.38 362 TYR A N 1
ATOM 2987 C CA . TYR A 1 362 ? 0.463 -21.578 -26.672 1 91.38 362 TYR A CA 1
ATOM 2988 C C . TYR A 1 362 ? 1.941 -21.531 -26.312 1 91.38 362 TYR A C 1
ATOM 2990 O O . TYR A 1 362 ? 2.736 -22.328 -26.812 1 91.38 362 TYR A O 1
ATOM 2998 N N . LYS A 1 363 ? 2.316 -20.625 -25.5 1 93.25 363 LYS A N 1
ATOM 2999 C CA . LYS A 1 363 ? 3.707 -20.484 -25.078 1 93.25 363 LYS A CA 1
ATOM 3000 C C . LYS A 1 363 ? 4.199 -21.75 -24.375 1 93.25 363 LYS A C 1
ATOM 3002 O O . LYS A 1 363 ? 5.32 -22.203 -24.609 1 93.25 363 LYS A O 1
ATOM 3007 N N . ARG A 1 364 ? 3.389 -22.25 -23.5 1 92.81 364 ARG A N 1
ATOM 3008 C CA . ARG A 1 364 ? 3.707 -23.5 -22.797 1 92.81 364 ARG A CA 1
ATOM 3009 C C . ARG A 1 364 ? 3.984 -24.609 -23.797 1 92.81 364 ARG A C 1
ATOM 3011 O O . ARG A 1 364 ? 4.969 -25.344 -23.656 1 92.81 364 ARG A O 1
ATOM 3018 N N . ASN A 1 365 ? 3.119 -24.766 -24.75 1 91.88 365 ASN A N 1
ATOM 3019 C CA . ASN A 1 365 ? 3.277 -25.797 -25.766 1 91.88 365 ASN A CA 1
ATOM 3020 C C . ASN A 1 365 ? 4.551 -25.594 -26.578 1 91.88 365 ASN A C 1
ATOM 3022 O O . ASN A 1 365 ? 5.203 -26.562 -26.969 1 91.88 365 ASN A O 1
ATOM 3026 N N . LEU A 1 366 ? 4.824 -24.375 -26.844 1 93.25 366 LEU A N 1
ATOM 3027 C CA . LEU A 1 366 ? 6.051 -24.062 -27.562 1 93.25 366 LEU A CA 1
ATOM 3028 C C . LEU A 1 366 ? 7.277 -24.516 -26.766 1 93.25 366 LEU A C 1
ATOM 3030 O O . LEU A 1 366 ? 8.234 -25.031 -27.344 1 93.25 366 LEU A O 1
ATOM 3034 N N . LEU A 1 367 ? 7.289 -24.297 -25.516 1 93.88 367 LEU A N 1
ATOM 3035 C CA . LEU A 1 367 ? 8.383 -24.75 -24.656 1 93.88 367 LEU A CA 1
ATOM 3036 C C . LEU A 1 367 ? 8.523 -26.266 -24.703 1 93.88 367 LEU A C 1
ATOM 3038 O O . LEU A 1 367 ? 9.633 -26.781 -24.859 1 93.88 367 LEU A O 1
ATOM 3042 N N . LEU A 1 368 ? 7.445 -26.953 -24.578 1 92.44 368 LEU A N 1
ATOM 3043 C CA . LEU A 1 368 ? 7.438 -28.406 -24.578 1 92.44 368 LEU A CA 1
ATOM 3044 C C . LEU A 1 368 ? 7.973 -28.953 -25.891 1 92.44 368 LEU A C 1
ATOM 3046 O O . LEU A 1 368 ? 8.781 -29.891 -25.906 1 92.44 368 LEU A O 1
ATOM 3050 N N . SER A 1 369 ? 7.531 -28.328 -26.938 1 93.12 369 SER A N 1
ATOM 3051 C CA . SER A 1 369 ? 7.949 -28.781 -28.266 1 93.12 369 SER A CA 1
ATOM 3052 C C . SER A 1 369 ? 9.43 -28.5 -28.5 1 93.12 369 SER A C 1
ATOM 3054 O O . SER A 1 369 ? 10.133 -29.328 -29.078 1 93.12 369 SER A O 1
ATOM 3056 N N . PHE A 1 370 ? 9.875 -27.391 -28.078 1 93.69 370 PHE A N 1
ATOM 3057 C CA . PHE A 1 370 ? 11.258 -26.969 -28.312 1 93.69 370 PHE A CA 1
ATOM 3058 C C . PHE A 1 370 ? 12.227 -27.875 -27.578 1 93.69 370 PHE A C 1
ATOM 3060 O O . PHE A 1 370 ? 13.242 -28.297 -28.141 1 93.69 370 PHE A O 1
ATOM 3067 N N . PHE A 1 371 ? 12 -28.203 -26.359 1 92.69 371 PHE A N 1
ATOM 3068 C CA . PHE A 1 371 ? 12.969 -28.906 -25.531 1 92.69 371 PHE A CA 1
ATOM 3069 C C . PHE A 1 371 ? 12.805 -30.406 -25.672 1 92.69 371 PHE A C 1
ATOM 3071 O O . PHE A 1 371 ? 13.609 -31.188 -25.141 1 92.69 371 PHE A O 1
ATOM 3078 N N . LYS A 1 372 ? 11.797 -30.797 -26.375 1 89.62 372 LYS A N 1
ATOM 3079 C CA . LYS A 1 372 ? 11.539 -32.219 -26.547 1 89.62 372 LYS A CA 1
ATOM 3080 C C . LYS A 1 372 ? 12.727 -32.938 -27.203 1 89.62 372 LYS A C 1
ATOM 3082 O O . LYS A 1 372 ? 13.055 -34.062 -26.859 1 89.62 372 LYS A O 1
ATOM 3087 N N . ASP A 1 373 ? 13.414 -32.219 -28.062 1 85.69 373 ASP A N 1
ATOM 3088 C CA . ASP A 1 373 ? 14.445 -32.844 -28.875 1 85.69 373 ASP A CA 1
ATOM 3089 C C . ASP A 1 373 ? 15.844 -32.5 -28.359 1 85.69 373 ASP A C 1
ATOM 3091 O O . ASP A 1 373 ? 16.844 -32.781 -29.031 1 85.69 373 ASP A O 1
ATOM 3095 N N . ILE A 1 374 ? 15.891 -31.953 -27.203 1 88.12 374 ILE A N 1
ATOM 3096 C CA . ILE A 1 374 ? 17.203 -31.641 -26.625 1 88.12 374 ILE A CA 1
ATOM 3097 C C . ILE A 1 374 ? 17.516 -32.625 -25.5 1 88.12 374 ILE A C 1
ATOM 3099 O O . ILE A 1 374 ? 16.969 -32.531 -24.406 1 88.12 374 ILE A O 1
ATOM 3103 N N . PRO A 1 375 ? 18.391 -33.5 -25.75 1 85.88 375 PRO A N 1
ATOM 3104 C CA . PRO A 1 375 ? 18.625 -34.594 -24.828 1 85.88 375 PRO A CA 1
ATOM 3105 C C . PRO A 1 375 ? 19.141 -34.156 -23.469 1 85.88 375 PRO A C 1
ATOM 3107 O O . PRO A 1 375 ? 18.891 -34.812 -22.453 1 85.88 375 PRO A O 1
ATOM 3110 N N . SER A 1 376 ? 19.844 -33.094 -23.359 1 88.44 376 SER A N 1
ATOM 3111 C CA . SER A 1 376 ? 20.469 -32.656 -22.125 1 88.44 376 SER A CA 1
ATOM 3112 C C . SER A 1 376 ? 19.5 -31.891 -21.25 1 88.44 376 SER A C 1
ATOM 3114 O O . SER A 1 376 ? 19.859 -31.438 -20.156 1 88.44 376 SER A O 1
ATOM 3116 N N . VAL A 1 377 ? 18.25 -31.766 -21.703 1 90.12 377 VAL A N 1
ATOM 3117 C CA . VAL A 1 377 ? 17.297 -30.953 -20.969 1 90.12 377 VAL A CA 1
ATOM 3118 C C . VAL A 1 377 ? 15.953 -31.672 -20.891 1 90.12 377 VAL A C 1
ATOM 3120 O O . VAL A 1 377 ? 15.555 -32.344 -21.828 1 90.12 377 VAL A O 1
ATOM 3123 N N . SER A 1 378 ? 15.367 -31.609 -19.75 1 90.5 378 SER A N 1
ATOM 3124 C CA . SER A 1 378 ? 14.023 -32.156 -19.562 1 90.5 378 SER A CA 1
ATOM 3125 C C . SER A 1 378 ? 13.102 -31.125 -18.906 1 90.5 378 SER A C 1
ATOM 3127 O O . SER A 1 378 ? 13.492 -30.438 -17.953 1 90.5 378 SER A O 1
ATOM 3129 N N . LEU A 1 379 ? 11.938 -31.031 -19.438 1 90.81 379 LEU A N 1
ATOM 3130 C CA . LEU A 1 379 ? 10.914 -30.141 -18.891 1 90.81 379 LEU A CA 1
ATOM 3131 C C . LEU A 1 379 ? 9.867 -30.938 -18.109 1 90.81 379 LEU A C 1
ATOM 3133 O O . LEU A 1 379 ? 9.328 -31.922 -18.625 1 90.81 379 LEU A O 1
ATOM 3137 N N . GLU A 1 380 ? 9.703 -30.547 -16.938 1 84.69 380 GLU A N 1
ATOM 3138 C CA . GLU A 1 380 ? 8.609 -31.156 -16.172 1 84.69 380 GLU A CA 1
ATOM 3139 C C . GLU A 1 380 ? 7.258 -30.609 -16.609 1 84.69 380 GLU A C 1
ATOM 3141 O O . GLU A 1 380 ? 7.039 -29.391 -16.594 1 84.69 380 GLU A O 1
ATOM 3146 N N . GLU A 1 381 ? 6.488 -31.484 -17.094 1 77.12 381 GLU A N 1
ATOM 3147 C CA . GLU A 1 381 ? 5.18 -31.047 -17.562 1 77.12 381 GLU A CA 1
ATOM 3148 C C . GLU A 1 381 ? 4.305 -30.547 -16.422 1 77.12 381 GLU A C 1
ATOM 3150 O O . GLU A 1 381 ? 4.281 -31.156 -15.344 1 77.12 381 GLU A O 1
ATOM 3155 N N . SER A 1 382 ? 3.932 -29.375 -16.594 1 78.38 382 SER A N 1
ATOM 3156 C CA . SER A 1 382 ? 2.982 -28.797 -15.641 1 78.38 382 SER A CA 1
ATOM 3157 C C . SER A 1 382 ? 1.71 -28.328 -16.344 1 78.38 382 SER A C 1
ATOM 3159 O O . SER A 1 382 ? 1.769 -27.766 -17.438 1 78.38 382 SER A O 1
ATOM 3161 N N . ASP A 1 383 ? 0.586 -28.656 -15.742 1 79.62 383 ASP A N 1
ATOM 3162 C CA . ASP A 1 383 ? -0.696 -28.312 -16.344 1 79.62 383 ASP A CA 1
ATOM 3163 C C . ASP A 1 383 ? -1.179 -26.953 -15.859 1 79.62 383 ASP A C 1
ATOM 3165 O O . ASP A 1 383 ? -2.307 -26.547 -16.156 1 79.62 383 ASP A O 1
ATOM 3169 N N . ALA A 1 384 ? -0.309 -26.281 -15.141 1 83.62 384 ALA A N 1
ATOM 3170 C CA . ALA A 1 384 ? -0.773 -25.016 -14.594 1 83.62 384 ALA A CA 1
ATOM 3171 C C . ALA A 1 384 ? 0.383 -24.031 -14.43 1 83.62 384 ALA A C 1
ATOM 3173 O O . ALA A 1 384 ? 1.551 -24.422 -14.453 1 83.62 384 ALA A O 1
ATOM 3174 N N . GLY A 1 385 ? -0.086 -22.766 -14.422 1 88.25 385 GLY A N 1
ATOM 3175 C CA . GLY A 1 385 ? 0.833 -21.734 -13.992 1 88.25 385 GLY A CA 1
ATOM 3176 C C . GLY A 1 385 ? 1.54 -21.047 -15.148 1 88.25 385 GLY A C 1
ATOM 3177 O O . GLY A 1 385 ? 1.17 -21.234 -16.312 1 88.25 385 GLY A O 1
ATOM 3178 N N . LEU A 1 386 ? 2.518 -20.234 -14.773 1 91.31 386 LEU A N 1
ATOM 3179 C CA . LEU A 1 386 ? 3.172 -19.344 -15.719 1 91.31 386 LEU A CA 1
ATOM 3180 C C . LEU A 1 386 ? 4.645 -19.703 -15.875 1 91.31 386 LEU A C 1
ATOM 3182 O O . LEU A 1 386 ? 5.426 -18.922 -16.422 1 91.31 386 LEU A O 1
ATOM 3186 N N . PHE A 1 387 ? 4.992 -20.859 -15.336 1 92.62 387 PHE A N 1
ATOM 3187 C CA . PHE A 1 387 ? 6.375 -21.312 -15.445 1 92.62 387 PHE A CA 1
ATOM 3188 C C . PHE A 1 387 ? 6.445 -22.844 -15.484 1 92.62 387 PHE A C 1
ATOM 3190 O O . PHE A 1 387 ? 5.465 -23.516 -15.18 1 92.62 387 PHE A O 1
ATOM 3197 N N . MET A 1 388 ? 7.57 -23.328 -15.914 1 92.69 388 MET A N 1
ATOM 3198 C CA . MET A 1 388 ? 7.898 -24.75 -15.898 1 92.69 388 MET A CA 1
ATOM 3199 C C . MET A 1 388 ? 9.297 -24.969 -15.328 1 92.69 388 MET A C 1
ATOM 3201 O O . MET A 1 388 ? 10.102 -24.047 -15.258 1 92.69 388 MET A O 1
ATOM 3205 N N . ILE A 1 389 ? 9.484 -26.203 -14.898 1 93.44 389 ILE A N 1
ATOM 3206 C CA . ILE A 1 389 ? 10.781 -26.547 -14.328 1 93.44 389 ILE A CA 1
ATOM 3207 C C . ILE A 1 389 ? 11.633 -27.266 -15.383 1 93.44 389 ILE A C 1
ATOM 3209 O O . ILE A 1 389 ? 11.195 -28.25 -15.977 1 93.44 389 ILE A O 1
ATOM 3213 N N . LEU A 1 390 ? 12.781 -26.719 -15.586 1 93.69 390 LEU A N 1
ATOM 3214 C CA . LEU A 1 390 ? 13.75 -27.266 -16.531 1 93.69 390 LEU A CA 1
ATOM 3215 C C . LEU A 1 390 ? 14.875 -28 -15.805 1 93.69 390 LEU A C 1
ATOM 3217 O O . LEU A 1 390 ? 15.586 -27.391 -14.992 1 93.69 390 LEU A O 1
ATOM 3221 N N . LYS A 1 391 ? 14.992 -29.25 -16.062 1 93.38 391 LYS A N 1
ATOM 3222 C CA . LYS A 1 391 ? 16.109 -30.031 -15.539 1 93.38 391 LYS A CA 1
ATOM 3223 C C . LYS A 1 391 ? 17.219 -30.188 -16.578 1 93.38 391 LYS A C 1
ATOM 3225 O O . LYS A 1 391 ? 16.953 -30.578 -17.719 1 93.38 391 LYS A O 1
ATOM 3230 N N . VAL A 1 392 ? 18.391 -29.891 -16.188 1 93.12 392 VAL A N 1
ATOM 3231 C CA . VAL A 1 392 ? 19.516 -29.922 -17.109 1 93.12 392 VAL A CA 1
ATOM 3232 C C . VAL A 1 392 ? 20.5 -31.031 -16.703 1 93.12 392 VAL A C 1
ATOM 3234 O O . VAL A 1 392 ? 20.906 -31.094 -15.531 1 93.12 392 VAL A O 1
ATOM 3237 N N . THR A 1 393 ? 20.797 -31.906 -17.656 1 91.81 393 THR A N 1
ATOM 3238 C CA . THR A 1 393 ? 21.766 -32.969 -17.453 1 91.81 393 THR A CA 1
ATOM 3239 C C . THR A 1 393 ? 23.062 -32.688 -18.219 1 91.81 393 THR A C 1
ATOM 3241 O O . THR A 1 393 ? 23.156 -32.969 -19.406 1 91.81 393 THR A O 1
ATOM 3244 N N . THR A 1 394 ? 23.984 -32.188 -17.5 1 90.38 394 THR A N 1
ATOM 3245 C CA . THR A 1 394 ? 25.266 -31.797 -18.094 1 90.38 394 THR A CA 1
ATOM 3246 C C . THR A 1 394 ? 26.375 -31.875 -17.047 1 90.38 394 THR A C 1
ATOM 3248 O O . THR A 1 394 ? 26.109 -31.953 -15.844 1 90.38 394 THR A O 1
ATOM 3251 N N . PRO A 1 395 ? 27.625 -31.984 -17.5 1 90.38 395 PRO A N 1
ATOM 3252 C CA . PRO A 1 395 ? 28.75 -31.969 -16.562 1 90.38 395 PRO A CA 1
ATOM 3253 C C . PRO A 1 395 ? 28.984 -30.578 -15.961 1 90.38 395 PRO A C 1
ATOM 3255 O O . PRO A 1 395 ? 29.688 -30.453 -14.961 1 90.38 395 PRO A O 1
ATOM 3258 N N . LEU A 1 396 ? 28.391 -29.609 -16.5 1 91.06 396 LEU A N 1
ATOM 3259 C CA . LEU A 1 396 ? 28.547 -28.266 -15.984 1 91.06 396 LEU A CA 1
ATOM 3260 C C . LEU A 1 396 ? 27.844 -28.094 -14.641 1 91.06 396 LEU A C 1
ATOM 3262 O O . LEU A 1 396 ? 26.812 -28.719 -14.398 1 91.06 396 LEU A O 1
ATOM 3266 N N . SER A 1 397 ? 28.453 -27.266 -13.82 1 90.88 397 SER A N 1
ATOM 3267 C CA . SER A 1 397 ? 27.797 -26.938 -12.555 1 90.88 397 SER A CA 1
ATOM 3268 C C . SER A 1 397 ? 26.625 -25.984 -12.75 1 90.88 397 SER A C 1
ATOM 3270 O O . SER A 1 397 ? 26.516 -25.344 -13.797 1 90.88 397 SER A O 1
ATOM 3272 N N . GLU A 1 398 ? 25.688 -25.938 -11.82 1 91.5 398 GLU A N 1
ATOM 3273 C CA . GLU A 1 398 ? 24.562 -25 -11.828 1 91.5 398 GLU A CA 1
ATOM 3274 C C . GLU A 1 398 ? 25.047 -23.562 -11.938 1 91.5 398 GLU A C 1
ATOM 3276 O O . GLU A 1 398 ? 24.453 -22.766 -12.68 1 91.5 398 GLU A O 1
ATOM 3281 N N . GLU A 1 399 ? 26.094 -23.25 -11.195 1 89.38 399 GLU A N 1
ATOM 3282 C CA . GLU A 1 399 ? 26.672 -21.906 -11.219 1 89.38 399 GLU A CA 1
ATOM 3283 C C . GLU A 1 399 ? 27.172 -21.547 -12.609 1 89.38 399 GLU A C 1
ATOM 3285 O O . GLU A 1 399 ? 26.984 -20.406 -13.062 1 89.38 399 GLU A O 1
ATOM 3290 N N . GLU A 1 400 ? 27.812 -22.484 -13.172 1 90.94 400 GLU A N 1
ATOM 3291 C CA . GLU A 1 400 ? 28.328 -22.25 -14.516 1 90.94 400 GLU A CA 1
ATOM 3292 C C . GLU A 1 400 ? 27.203 -22.031 -15.516 1 90.94 400 GLU A C 1
ATOM 3294 O O . GLU A 1 400 ? 27.297 -21.188 -16.406 1 90.94 400 GLU A O 1
ATOM 3299 N N . LEU A 1 401 ? 26.188 -22.812 -15.398 1 93.44 401 LEU A N 1
ATOM 3300 C CA . LEU A 1 401 ? 25.031 -22.656 -16.266 1 93.44 401 LEU A CA 1
ATOM 3301 C C . LEU A 1 401 ? 24.422 -21.266 -16.125 1 93.44 401 LEU A C 1
ATOM 3303 O O . LEU A 1 401 ? 24.078 -20.625 -17.125 1 93.44 401 LEU A O 1
ATOM 3307 N N . CYS A 1 402 ? 24.297 -20.797 -14.906 1 91.56 402 CYS A N 1
ATOM 3308 C CA . CYS A 1 402 ? 23.766 -19.453 -14.648 1 91.56 402 CYS A CA 1
ATOM 3309 C C . CYS A 1 402 ? 24.672 -18.391 -15.242 1 91.56 402 CYS A C 1
ATOM 3311 O O . CYS A 1 402 ? 24.188 -17.422 -15.844 1 91.56 402 CYS A O 1
ATOM 3313 N N . ARG A 1 403 ? 25.922 -18.531 -15.07 1 90.88 403 ARG A N 1
ATOM 3314 C CA . ARG A 1 403 ? 26.891 -17.578 -15.586 1 90.88 403 ARG A CA 1
ATOM 3315 C C . ARG A 1 403 ? 26.828 -17.484 -17.109 1 90.88 403 ARG A C 1
ATOM 3317 O O . ARG A 1 403 ? 26.875 -16.391 -17.672 1 90.88 403 ARG A O 1
ATOM 3324 N N . ARG A 1 404 ? 26.75 -18.609 -17.734 1 92.88 404 ARG A N 1
ATOM 3325 C CA . ARG A 1 404 ? 26.672 -18.656 -19.188 1 92.88 404 ARG A CA 1
ATOM 3326 C C . ARG A 1 404 ? 25.406 -17.969 -19.688 1 92.88 404 ARG A C 1
ATOM 3328 O O . ARG A 1 404 ? 25.453 -17.234 -20.688 1 92.88 404 ARG A O 1
ATOM 3335 N N . ALA A 1 405 ? 24.312 -18.25 -19.031 1 94.19 405 ALA A N 1
ATOM 3336 C CA . ALA A 1 405 ? 23.062 -17.562 -19.391 1 94.19 405 ALA A CA 1
ATOM 3337 C C . ALA A 1 405 ? 23.203 -16.062 -19.219 1 94.19 405 ALA A C 1
ATOM 3339 O O . ALA A 1 405 ? 22.812 -15.289 -20.094 1 94.19 405 ALA A O 1
ATOM 3340 N N . GLU A 1 406 ? 23.812 -15.633 -18.141 1 90.88 406 GLU A N 1
ATOM 3341 C CA . GLU A 1 406 ? 24 -14.219 -17.844 1 90.88 406 GLU A CA 1
ATOM 3342 C C . GLU A 1 406 ? 24.875 -13.539 -18.891 1 90.88 406 GLU A C 1
ATOM 3344 O O . GLU A 1 406 ? 24.625 -12.398 -19.281 1 90.88 406 GLU A O 1
ATOM 3349 N N . ARG A 1 407 ? 25.891 -14.195 -19.219 1 90.12 407 ARG A N 1
ATOM 3350 C CA . ARG A 1 407 ? 26.797 -13.664 -20.234 1 90.12 407 ARG A CA 1
ATOM 3351 C C . ARG A 1 407 ? 26.078 -13.438 -21.562 1 90.12 407 ARG A C 1
ATOM 3353 O O . ARG A 1 407 ? 26.453 -12.555 -22.344 1 90.12 407 ARG A O 1
ATOM 3360 N N . SER A 1 408 ? 25.094 -14.203 -21.75 1 92.31 408 SER A N 1
ATOM 3361 C CA . SER A 1 408 ? 24.297 -14.062 -22.969 1 92.31 408 SER A CA 1
ATOM 3362 C C . SER A 1 408 ? 23.094 -13.156 -22.734 1 92.31 408 SER A C 1
ATOM 3364 O O . SER A 1 408 ? 22.125 -13.18 -23.5 1 92.31 408 SER A O 1
ATOM 3366 N N . ASP A 1 409 ? 22.984 -12.508 -21.609 1 92.69 409 ASP A N 1
ATOM 3367 C CA . ASP A 1 409 ? 21.953 -11.539 -21.234 1 92.69 409 ASP A CA 1
ATOM 3368 C C . ASP A 1 409 ? 20.609 -12.234 -21.016 1 92.69 409 ASP A C 1
ATOM 3370 O O . ASP A 1 409 ? 19.562 -11.719 -21.453 1 92.69 409 ASP A O 1
ATOM 3374 N N . ILE A 1 410 ? 20.734 -13.43 -20.484 1 93.44 410 ILE A N 1
ATOM 3375 C CA . ILE A 1 410 ? 19.547 -14.195 -20.141 1 93.44 410 ILE A CA 1
ATOM 3376 C C . ILE A 1 410 ? 19.453 -14.367 -18.625 1 93.44 410 ILE A C 1
ATOM 3378 O O . ILE A 1 410 ? 20.391 -14.836 -18 1 93.44 410 ILE A O 1
ATOM 3382 N N . LEU A 1 411 ? 18.281 -13.922 -18.141 1 90.75 411 LEU A N 1
ATOM 3383 C CA . LEU A 1 411 ? 18.047 -14.141 -16.719 1 90.75 411 LEU A CA 1
ATOM 3384 C C . LEU A 1 411 ? 17.219 -15.414 -16.5 1 90.75 411 LEU A C 1
ATOM 3386 O O . LEU A 1 411 ? 16.125 -15.547 -17.047 1 90.75 411 LEU A O 1
ATOM 3390 N N . ILE A 1 412 ? 17.75 -16.344 -15.742 1 91.38 412 ILE A N 1
ATOM 3391 C CA . ILE A 1 412 ? 17.078 -17.578 -15.344 1 91.38 412 ILE A CA 1
ATOM 3392 C C . ILE A 1 412 ? 17.469 -17.953 -13.914 1 91.38 412 ILE A C 1
ATOM 3394 O O . ILE A 1 412 ? 18.625 -17.781 -13.523 1 91.38 412 ILE A O 1
ATOM 3398 N N . ARG A 1 413 ? 16.516 -18.422 -13.195 1 88.31 413 ARG A N 1
ATOM 3399 C CA . ARG A 1 413 ? 16.766 -18.703 -11.781 1 88.31 413 ARG A CA 1
ATOM 3400 C C . ARG A 1 413 ? 16.75 -20.203 -11.508 1 88.31 413 ARG A C 1
ATOM 3402 O O . ARG A 1 413 ? 15.836 -20.906 -11.93 1 88.31 413 ARG A O 1
ATOM 3409 N N . PRO A 1 414 ? 17.828 -20.656 -10.805 1 90.38 414 PRO A N 1
ATOM 3410 C CA . PRO A 1 414 ? 17.766 -22.047 -10.328 1 90.38 414 PRO A CA 1
ATOM 3411 C C . PRO A 1 414 ? 16.781 -22.219 -9.172 1 90.38 414 PRO A C 1
ATOM 3413 O O . PRO A 1 414 ? 16.531 -21.281 -8.414 1 90.38 414 PRO A O 1
ATOM 3416 N N . LEU A 1 415 ? 16.203 -23.328 -9.055 1 88.25 415 LEU A N 1
ATOM 3417 C CA . LEU A 1 415 ? 15.266 -23.609 -7.973 1 88.25 415 LEU A CA 1
ATOM 3418 C C . LEU A 1 415 ? 15.953 -23.5 -6.617 1 88.25 415 LEU A C 1
ATOM 3420 O O . LEU A 1 415 ? 15.312 -23.172 -5.613 1 88.25 415 LEU A O 1
ATOM 3424 N N . ALA A 1 416 ? 17.25 -23.734 -6.617 1 82.31 416 ALA A N 1
ATOM 3425 C CA . ALA A 1 416 ? 18.047 -23.656 -5.387 1 82.31 416 ALA A CA 1
ATOM 3426 C C . ALA A 1 416 ? 17.984 -22.25 -4.793 1 82.31 416 ALA A C 1
ATOM 3428 O O . ALA A 1 416 ? 18.156 -22.078 -3.586 1 82.31 416 ALA A O 1
ATOM 3429 N N . TYR A 1 417 ? 17.672 -21.312 -5.637 1 80.31 417 TYR A N 1
ATOM 3430 C CA . TYR A 1 417 ? 17.516 -19.938 -5.207 1 80.31 417 TYR A CA 1
ATOM 3431 C C . TYR A 1 417 ? 16.391 -19.797 -4.199 1 80.31 417 TYR A C 1
ATOM 3433 O O . TYR A 1 417 ? 16.406 -18.906 -3.344 1 80.31 417 TYR A O 1
ATOM 3441 N N . PHE A 1 418 ? 15.453 -20.703 -4.262 1 81.5 418 PHE A N 1
ATOM 3442 C CA . PHE A 1 418 ? 14.25 -20.625 -3.443 1 81.5 418 PHE A CA 1
ATOM 3443 C C . PHE A 1 418 ? 14.32 -21.609 -2.281 1 81.5 418 PHE A C 1
ATOM 3445 O O . PHE A 1 418 ? 13.367 -21.734 -1.508 1 81.5 418 PHE A O 1
ATOM 3452 N N . GLU A 1 419 ? 15.406 -22.328 -2.268 1 76.81 419 GLU A N 1
ATOM 3453 C CA . GLU A 1 419 ? 15.57 -23.359 -1.249 1 76.81 419 GLU A CA 1
ATOM 3454 C C . GLU A 1 419 ? 16.469 -22.875 -0.116 1 76.81 419 GLU A C 1
ATOM 3456 O O . GLU A 1 419 ? 17.5 -22.25 -0.362 1 76.81 419 GLU A O 1
ATOM 3461 N N . THR A 1 420 ? 15.992 -22.969 0.997 1 68.31 420 THR A N 1
ATOM 3462 C CA . THR A 1 420 ? 16.828 -22.594 2.131 1 68.31 420 THR A CA 1
ATOM 3463 C C . THR A 1 420 ? 17.703 -23.766 2.572 1 68.31 420 THR A C 1
ATOM 3465 O O . THR A 1 420 ? 18.875 -23.578 2.898 1 68.31 420 THR A O 1
ATOM 3468 N N . THR A 1 421 ? 17 -24.906 2.654 1 65.31 421 THR A N 1
ATOM 3469 C CA . THR A 1 421 ? 17.734 -26.094 3.086 1 65.31 421 THR A CA 1
ATOM 3470 C C . THR A 1 421 ? 17.609 -27.219 2.059 1 65.31 421 THR A C 1
ATOM 3472 O O . THR A 1 421 ? 16.609 -27.281 1.326 1 65.31 421 THR A O 1
ATOM 3475 N N . GLY A 1 422 ? 18.688 -27.812 1.615 1 65.06 422 GLY A N 1
ATOM 3476 C CA . GLY A 1 422 ? 18.609 -29.016 0.804 1 65.06 422 GLY A CA 1
ATOM 3477 C C . GLY A 1 422 ? 19.25 -28.859 -0.558 1 65.06 422 GLY A C 1
ATOM 3478 O O . GLY A 1 422 ? 19.656 -27.766 -0.946 1 65.06 422 GLY A O 1
ATOM 3479 N N . THR A 1 423 ? 19.531 -29.938 -1.136 1 64.69 423 THR A N 1
ATOM 3480 C CA . THR A 1 423 ? 20.203 -30.016 -2.43 1 64.69 423 THR A CA 1
ATOM 3481 C C . THR A 1 423 ? 19.359 -30.812 -3.428 1 64.69 423 THR A C 1
ATOM 3483 O O . THR A 1 423 ? 19.891 -31.281 -4.438 1 64.69 423 THR A O 1
ATOM 3486 N N . GLU A 1 424 ? 18.031 -30.844 -3.193 1 73.69 424 GLU A N 1
ATOM 3487 C CA . GLU A 1 424 ? 17.203 -31.734 -3.99 1 73.69 424 GLU A CA 1
ATOM 3488 C C . GLU A 1 424 ? 17.031 -31.219 -5.414 1 73.69 424 GLU A C 1
ATOM 3490 O O . GLU A 1 424 ? 16.828 -32 -6.348 1 73.69 424 GLU A O 1
ATOM 3495 N N . PHE A 1 425 ? 17.203 -30.016 -5.609 1 81.88 425 PHE A N 1
ATOM 3496 C CA . PHE A 1 425 ? 16.859 -29.422 -6.898 1 81.88 425 PHE A CA 1
ATOM 3497 C C . PHE A 1 425 ? 18.094 -28.891 -7.594 1 81.88 425 PHE A C 1
ATOM 3499 O O . PHE A 1 425 ? 18.062 -27.828 -8.211 1 81.88 425 PHE A O 1
ATOM 3506 N N . SER A 1 426 ? 19.125 -29.719 -7.555 1 84.5 426 SER A N 1
ATOM 3507 C CA . SER A 1 426 ? 20.328 -29.297 -8.266 1 84.5 426 SER A CA 1
ATOM 3508 C C . SER A 1 426 ? 20.109 -29.297 -9.773 1 84.5 426 SER A C 1
ATOM 3510 O O . SER A 1 426 ? 19.516 -30.219 -10.328 1 84.5 426 SER A O 1
ATOM 3512 N N . LYS A 1 427 ? 20.453 -28.25 -10.461 1 91.62 427 LYS A N 1
ATOM 3513 C CA . LYS A 1 427 ? 20.391 -28.047 -11.906 1 91.62 427 LYS A CA 1
ATOM 3514 C C . LYS A 1 427 ? 18.953 -28.078 -12.406 1 91.62 427 LYS A C 1
ATOM 3516 O O . LYS A 1 427 ? 18.672 -28.672 -13.445 1 91.62 427 LYS A O 1
ATOM 3521 N N . HIS A 1 428 ? 18.047 -27.719 -11.523 1 92.81 428 HIS A N 1
ATOM 3522 C CA . HIS A 1 428 ? 16.672 -27.406 -11.891 1 92.81 428 HIS A CA 1
ATOM 3523 C C . HIS A 1 428 ? 16.469 -25.891 -11.992 1 92.81 428 HIS A C 1
ATOM 3525 O O . HIS A 1 428 ? 16.906 -25.141 -11.125 1 92.81 428 HIS A O 1
ATOM 3531 N N . PHE A 1 429 ? 15.875 -25.469 -13.086 1 93.38 429 PHE A N 1
ATOM 3532 C CA . PHE A 1 429 ? 15.695 -24.047 -13.32 1 93.38 429 PHE A CA 1
ATOM 3533 C C . PHE A 1 429 ? 14.219 -23.719 -13.539 1 93.38 429 PHE A C 1
ATOM 3535 O O . PHE A 1 429 ? 13.492 -24.484 -14.172 1 93.38 429 PHE A O 1
ATOM 3542 N N . LEU A 1 430 ? 13.828 -22.625 -12.953 1 92.75 430 LEU A N 1
ATOM 3543 C CA . LEU A 1 430 ? 12.492 -22.094 -13.195 1 92.75 430 LEU A CA 1
ATOM 3544 C C . LEU A 1 430 ? 12.445 -21.328 -14.508 1 92.75 430 LEU A C 1
ATOM 3546 O O . LEU A 1 430 ? 13.172 -20.328 -14.68 1 92.75 430 LEU A O 1
ATOM 3550 N N . LEU A 1 431 ? 11.672 -21.781 -15.391 1 93.38 431 LEU A N 1
ATOM 3551 C CA . LEU A 1 431 ? 11.531 -21.172 -16.719 1 93.38 431 LEU A CA 1
ATOM 3552 C C . LEU A 1 431 ? 10.148 -20.547 -16.875 1 93.38 431 LEU A C 1
ATOM 3554 O O . LEU A 1 431 ? 9.203 -21.203 -17.312 1 93.38 431 LEU A O 1
ATOM 3558 N N . SER A 1 432 ? 10.109 -19.25 -16.625 1 92.69 432 SER A N 1
ATOM 3559 C CA . SER A 1 432 ? 8.859 -18.516 -16.797 1 92.69 432 SER A CA 1
ATOM 3560 C C . SER A 1 432 ? 8.703 -18.047 -18.234 1 92.69 432 SER A C 1
ATOM 3562 O O . SER A 1 432 ? 9.68 -17.656 -18.875 1 92.69 432 SER A O 1
ATOM 3564 N N . PHE A 1 433 ? 7.516 -18.109 -18.719 1 90.31 433 PHE A N 1
ATOM 3565 C CA . PHE A 1 433 ? 7.246 -17.688 -20.094 1 90.31 433 PHE A CA 1
ATOM 3566 C C . PHE A 1 433 ? 6.25 -16.531 -20.109 1 90.31 433 PHE A C 1
ATOM 3568 O O . PHE A 1 433 ? 5.832 -16.078 -21.172 1 90.31 433 PHE A O 1
ATOM 3575 N N . SER A 1 434 ? 5.977 -16 -18.953 1 87.88 434 SER A N 1
ATOM 3576 C CA . SER A 1 434 ? 4.93 -14.992 -18.844 1 87.88 434 SER A CA 1
ATOM 3577 C C . SER A 1 434 ? 5.43 -13.633 -19.297 1 87.88 434 SER A C 1
ATOM 3579 O O . SER A 1 434 ? 4.668 -12.844 -19.875 1 87.88 434 SER A O 1
ATOM 3581 N N . SER A 1 435 ? 6.668 -13.328 -19.078 1 83.5 435 SER A N 1
ATOM 3582 C CA . SER A 1 435 ? 7.172 -11.977 -19.328 1 83.5 435 SER A CA 1
ATOM 3583 C C . SER A 1 435 ? 7.715 -11.836 -20.75 1 83.5 435 SER A C 1
ATOM 3585 O O . SER A 1 435 ? 7.906 -10.719 -21.234 1 83.5 435 SER A O 1
ATOM 3587 N N . ILE A 1 436 ? 8.008 -12.961 -21.406 1 88.31 436 ILE A N 1
ATOM 3588 C CA . ILE A 1 436 ? 8.586 -12.906 -22.75 1 88.31 436 ILE A CA 1
ATOM 3589 C C . ILE A 1 436 ? 7.469 -12.812 -23.781 1 88.31 436 ILE A C 1
ATOM 3591 O O . ILE A 1 436 ? 6.5 -13.57 -23.734 1 88.31 436 ILE A O 1
ATOM 3595 N N . GLU A 1 437 ? 7.668 -11.938 -24.688 1 87.81 437 GLU A N 1
ATOM 3596 C CA . GLU A 1 437 ? 6.703 -11.797 -25.781 1 87.81 437 GLU A CA 1
ATOM 3597 C C . GLU A 1 437 ? 6.621 -13.07 -26.609 1 87.81 437 GLU A C 1
ATOM 3599 O O . GLU A 1 437 ? 7.637 -13.727 -26.859 1 87.81 437 GLU A O 1
ATOM 3604 N N . THR A 1 438 ? 5.414 -13.344 -27.078 1 89.38 438 THR A N 1
ATOM 3605 C CA . THR A 1 438 ? 5.195 -14.547 -27.875 1 89.38 438 THR A CA 1
ATOM 3606 C C . THR A 1 438 ? 6.094 -14.547 -29.109 1 89.38 438 THR A C 1
ATOM 3608 O O . THR A 1 438 ? 6.672 -15.578 -29.469 1 89.38 438 THR A O 1
ATOM 3611 N N . SER A 1 439 ? 6.281 -13.391 -29.688 1 90.25 439 SER A N 1
ATOM 3612 C CA . SER A 1 439 ? 7.047 -13.25 -30.938 1 90.25 439 SER A CA 1
ATOM 3613 C C . SER A 1 439 ? 8.531 -13.484 -30.688 1 90.25 439 SER A C 1
ATOM 3615 O O . SER A 1 439 ? 9.266 -13.82 -31.625 1 90.25 439 SER A O 1
ATOM 3617 N N . ARG A 1 440 ? 8.945 -13.438 -29.453 1 92.75 440 ARG A N 1
ATOM 3618 C CA . ARG A 1 440 ? 10.367 -13.523 -29.156 1 92.75 440 ARG A CA 1
ATOM 3619 C C . ARG A 1 440 ? 10.688 -14.805 -28.391 1 92.75 440 ARG A C 1
ATOM 3621 O O . ARG A 1 440 ? 11.852 -15.078 -28.094 1 92.75 440 ARG A O 1
ATOM 3628 N N . LEU A 1 441 ? 9.711 -15.602 -28.141 1 94.31 441 LEU A N 1
ATOM 3629 C CA . LEU A 1 441 ? 9.875 -16.734 -27.234 1 94.31 441 LEU A CA 1
ATOM 3630 C C . LEU A 1 441 ? 10.797 -17.781 -27.859 1 94.31 441 LEU A C 1
ATOM 3632 O O . LEU A 1 441 ? 11.703 -18.297 -27.203 1 94.31 441 LEU A O 1
ATOM 3636 N N . LEU A 1 442 ? 10.57 -18.047 -29.109 1 94.31 442 LEU A N 1
ATOM 3637 C CA . LEU A 1 442 ? 11.398 -19.047 -29.766 1 94.31 442 LEU A CA 1
ATOM 3638 C C . LEU A 1 442 ? 12.859 -18.594 -29.812 1 94.31 442 LEU A C 1
ATOM 3640 O O . LEU A 1 442 ? 13.758 -19.406 -29.578 1 94.31 442 LEU A O 1
ATOM 3644 N N . GLU A 1 443 ? 13.062 -17.344 -30.141 1 95.5 443 GLU A N 1
ATOM 3645 C CA . GLU A 1 443 ? 14.406 -16.781 -30.156 1 95.5 443 GLU A CA 1
ATOM 3646 C C . GLU A 1 443 ? 15.047 -16.875 -28.766 1 95.5 443 GLU A C 1
ATOM 3648 O O . GLU A 1 443 ? 16.234 -17.203 -28.656 1 95.5 443 GLU A O 1
ATOM 3653 N N . ALA A 1 444 ? 14.32 -16.609 -27.781 1 95.12 444 ALA A N 1
ATOM 3654 C CA . ALA A 1 444 ? 14.812 -16.672 -26.406 1 95.12 444 ALA A CA 1
ATOM 3655 C C . ALA A 1 444 ? 15.219 -18.094 -26.031 1 95.12 444 ALA A C 1
ATOM 3657 O O . ALA A 1 444 ? 16.25 -18.297 -25.375 1 95.12 444 ALA A O 1
ATOM 3658 N N . LEU A 1 445 ? 14.438 -19.062 -26.438 1 95.31 445 LEU A N 1
ATOM 3659 C CA . LEU A 1 445 ? 14.719 -20.469 -26.141 1 95.31 445 LEU A CA 1
ATOM 3660 C C . LEU A 1 445 ? 15.977 -20.938 -26.859 1 95.31 445 LEU A C 1
ATOM 3662 O O . LEU A 1 445 ? 16.812 -21.641 -26.281 1 95.31 445 LEU A O 1
ATOM 3666 N N . LYS A 1 446 ? 16.094 -20.5 -28.047 1 94.69 446 LYS A N 1
ATOM 3667 C CA . LYS A 1 446 ? 17.297 -20.844 -28.812 1 94.69 446 LYS A CA 1
ATOM 3668 C C . LYS A 1 446 ? 18.547 -20.234 -28.188 1 94.69 446 LYS A C 1
ATOM 3670 O O . LYS A 1 446 ? 19.578 -20.875 -28.125 1 94.69 446 LYS A O 1
ATOM 3675 N N . ALA A 1 447 ? 18.375 -19.031 -27.812 1 95.06 447 ALA A N 1
ATOM 3676 C CA . ALA A 1 447 ? 19.5 -18.359 -27.156 1 95.06 447 ALA A CA 1
ATOM 3677 C C . ALA A 1 447 ? 19.922 -19.078 -25.891 1 95.06 447 ALA A C 1
ATOM 3679 O O . ALA A 1 447 ? 21.109 -19.234 -25.609 1 95.06 447 ALA A O 1
ATOM 3680 N N . LEU A 1 448 ? 18.984 -19.516 -25.125 1 94.44 448 LEU A N 1
ATOM 3681 C CA . LEU A 1 448 ? 19.266 -20.234 -23.891 1 94.44 448 LEU A CA 1
ATOM 3682 C C . LEU A 1 448 ? 19.969 -21.562 -24.188 1 94.44 448 LEU A C 1
ATOM 3684 O O . LEU A 1 448 ? 20.969 -21.891 -23.547 1 94.44 448 LEU A O 1
ATOM 3688 N N . ALA A 1 449 ? 19.438 -22.297 -25.125 1 92.88 449 ALA A N 1
ATOM 3689 C CA . ALA A 1 449 ? 20.031 -23.562 -25.516 1 92.88 449 ALA A CA 1
ATOM 3690 C C . ALA A 1 449 ? 21.469 -23.359 -26 1 92.88 449 ALA A C 1
ATOM 3692 O O . ALA A 1 449 ? 22.359 -24.156 -25.672 1 92.88 449 ALA A O 1
ATOM 3693 N N . ALA A 1 450 ? 21.688 -22.312 -26.75 1 92.75 450 ALA A N 1
ATOM 3694 C CA . ALA A 1 450 ? 23.016 -22 -27.281 1 92.75 450 ALA A CA 1
ATOM 3695 C C . ALA A 1 450 ? 23.984 -21.641 -26.156 1 92.75 450 ALA A C 1
ATOM 3697 O O . ALA A 1 450 ? 25.156 -22.016 -26.188 1 92.75 450 ALA A O 1
ATOM 3698 N N . ALA A 1 451 ? 23.5 -20.906 -25.234 1 92.88 451 ALA A N 1
ATOM 3699 C CA . ALA A 1 451 ? 24.312 -20.5 -24.094 1 92.88 451 ALA A CA 1
ATOM 3700 C C . ALA A 1 451 ? 24.812 -21.703 -23.312 1 92.88 451 ALA A C 1
ATOM 3702 O O . ALA A 1 451 ? 25.938 -21.703 -22.797 1 92.88 451 ALA A O 1
ATOM 3703 N N . TRP A 1 452 ? 24.047 -22.719 -23.234 1 91.62 452 TRP A N 1
ATOM 3704 C CA . TRP A 1 452 ? 24.391 -23.891 -22.438 1 91.62 452 TRP A CA 1
ATOM 3705 C C . TRP A 1 452 ? 25.188 -24.891 -23.25 1 91.62 452 TRP A C 1
ATOM 3707 O O . TRP A 1 452 ? 25.844 -25.781 -22.703 1 91.62 452 TRP A O 1
ATOM 3717 N N . ALA A 1 453 ? 25.094 -24.766 -24.547 1 85.94 453 ALA A N 1
ATOM 3718 C CA . ALA A 1 453 ? 25.828 -25.656 -25.422 1 85.94 453 ALA A CA 1
ATOM 3719 C C . ALA A 1 453 ? 27.25 -25.156 -25.641 1 85.94 453 ALA A C 1
ATOM 3721 O O . ALA A 1 453 ? 28.141 -25.922 -26.016 1 85.94 453 ALA A O 1
ATOM 3722 N N . SER A 1 454 ? 27.406 -23.812 -25.531 1 72.81 454 SER A N 1
ATOM 3723 C CA . SER A 1 454 ? 28.688 -23.203 -25.859 1 72.81 454 SER A CA 1
ATOM 3724 C C . SER A 1 454 ? 29.797 -23.781 -24.984 1 72.81 454 SER A C 1
ATOM 3726 O O . SER A 1 454 ? 29.609 -23.984 -23.781 1 72.81 454 SER A O 1
ATOM 3728 N N . THR A 1 455 ? 30.719 -24.578 -25.578 1 59.75 455 THR A N 1
ATOM 3729 C CA . THR A 1 455 ? 31.969 -25.031 -24.969 1 59.75 455 THR A CA 1
ATOM 3730 C C . THR A 1 455 ? 32.906 -23.859 -24.75 1 59.75 455 THR A C 1
ATOM 3732 O O . THR A 1 455 ? 33 -22.969 -25.594 1 59.75 455 THR A O 1
ATOM 3735 N N . ASP A 1 456 ? 33.25 -23.391 -23.484 1 46.72 456 ASP A N 1
ATOM 3736 C CA . ASP A 1 456 ? 34.375 -22.469 -23.391 1 46.72 456 ASP A CA 1
ATOM 3737 C C . ASP A 1 456 ? 35.531 -22.938 -24.266 1 46.72 456 ASP A C 1
ATOM 3739 O O . ASP A 1 456 ? 35.812 -24.141 -24.359 1 46.72 456 ASP A O 1
ATOM 3743 N N . MET B 1 1 ? -35.469 -30.062 -9.578 1 61.06 1 MET B N 1
ATOM 3744 C CA . MET B 1 1 ? -35.781 -29.703 -10.953 1 61.06 1 MET B CA 1
ATOM 3745 C C . MET B 1 1 ? -34.906 -28.562 -11.438 1 61.06 1 MET B C 1
ATOM 3747 O O . MET B 1 1 ? -34.719 -27.562 -10.719 1 61.06 1 MET B O 1
ATOM 3751 N N . ILE B 1 2 ? -34.125 -28.766 -12.438 1 72.5 2 ILE B N 1
ATOM 3752 C CA . ILE B 1 2 ? -33.219 -27.781 -13.039 1 72.5 2 ILE B CA 1
ATOM 3753 C C . ILE B 1 2 ? -34.031 -26.75 -13.812 1 72.5 2 ILE B C 1
ATOM 3755 O O . ILE B 1 2 ? -34.906 -27.109 -14.625 1 72.5 2 ILE B O 1
ATOM 3759 N N . THR B 1 3 ? -34.031 -25.484 -13.398 1 73 3 THR B N 1
ATOM 3760 C CA . THR B 1 3 ? -34.75 -24.406 -14.078 1 73 3 THR B CA 1
ATOM 3761 C C . THR B 1 3 ? -33.781 -23.641 -15.008 1 73 3 THR B C 1
ATOM 3763 O O . THR B 1 3 ? -32.688 -23.297 -14.609 1 73 3 THR B O 1
ATOM 3766 N N . ILE B 1 4 ? -34.188 -23.516 -16.172 1 69.94 4 ILE B N 1
ATOM 3767 C CA . ILE B 1 4 ? -33.312 -22.906 -17.188 1 69.94 4 ILE B CA 1
ATOM 3768 C C . ILE B 1 4 ? -33.906 -21.562 -17.609 1 69.94 4 ILE B C 1
ATOM 3770 O O . ILE B 1 4 ? -35.125 -21.438 -17.797 1 69.94 4 ILE B O 1
ATOM 3774 N N . ASN B 1 5 ? -33.188 -20.547 -17.5 1 68.62 5 ASN B N 1
ATOM 3775 C CA . ASN B 1 5 ? -33.469 -19.266 -18.109 1 68.62 5 ASN B CA 1
ATOM 3776 C C . ASN B 1 5 ? -32.75 -19.094 -19.438 1 68.62 5 ASN B C 1
ATOM 3778 O O . ASN B 1 5 ? -31.516 -19.094 -19.484 1 68.62 5 ASN B O 1
ATOM 3782 N N . ARG B 1 6 ? -33.312 -18.953 -20.516 1 65.12 6 ARG B N 1
ATOM 3783 C CA . ARG B 1 6 ? -32.781 -18.984 -21.875 1 65.12 6 ARG B CA 1
ATOM 3784 C C . ARG B 1 6 ? -32 -17.703 -22.172 1 65.12 6 ARG B C 1
ATOM 3786 O O . ARG B 1 6 ? -31.359 -17.609 -23.219 1 65.12 6 ARG B O 1
ATOM 3793 N N . LYS B 1 7 ? -31.969 -16.844 -21.281 1 62.47 7 LYS B N 1
ATOM 3794 C CA . LYS B 1 7 ? -31.25 -15.586 -21.5 1 62.47 7 LYS B CA 1
ATOM 3795 C C . LYS B 1 7 ? -29.797 -15.703 -21.062 1 62.47 7 LYS B C 1
ATOM 3797 O O . LYS B 1 7 ? -29 -14.789 -21.281 1 62.47 7 LYS B O 1
ATOM 3802 N N . SER B 1 8 ? -29.453 -16.781 -20.516 1 62.78 8 SER B N 1
ATOM 3803 C CA . SER B 1 8 ? -28.078 -17.016 -20.047 1 62.78 8 SER B CA 1
ATOM 3804 C C . SER B 1 8 ? -27.531 -18.344 -20.562 1 62.78 8 SER B C 1
ATOM 3806 O O . SER B 1 8 ? -28.281 -19.141 -21.125 1 62.78 8 SER B O 1
ATOM 3808 N N . CYS B 1 9 ? -26.359 -18.641 -20.453 1 67.88 9 CYS B N 1
ATOM 3809 C CA . CYS B 1 9 ? -25.719 -19.859 -20.953 1 67.88 9 CYS B CA 1
ATOM 3810 C C . CYS B 1 9 ? -26.312 -21.094 -20.281 1 67.88 9 CYS B C 1
ATOM 3812 O O . CYS B 1 9 ? -26.094 -21.328 -19.094 1 67.88 9 CYS B O 1
ATOM 3814 N N . ILE B 1 10 ? -26.953 -21.844 -21.094 1 75.31 10 ILE B N 1
ATOM 3815 C CA . ILE B 1 10 ? -27.812 -22.906 -20.578 1 75.31 10 ILE B CA 1
ATOM 3816 C C . ILE B 1 10 ? -26.953 -24.016 -19.969 1 75.31 10 ILE B C 1
ATOM 3818 O O . ILE B 1 10 ? -27.297 -24.547 -18.906 1 75.31 10 ILE B O 1
ATOM 3822 N N . TYR B 1 11 ? -25.844 -24.297 -20.609 1 79.06 11 TYR B N 1
ATOM 3823 C CA . TYR B 1 11 ? -25.047 -25.391 -20.062 1 79.06 11 TYR B CA 1
ATOM 3824 C C . TYR B 1 11 ? -24.453 -25.016 -18.719 1 79.06 11 TYR B C 1
ATOM 3826 O O . TYR B 1 11 ? -24.328 -25.859 -17.828 1 79.06 11 TYR B O 1
ATOM 3834 N N . GLU B 1 12 ? -24.203 -23.875 -18.484 1 78.5 12 GLU B N 1
ATOM 3835 C CA . GLU B 1 12 ? -23.688 -23.422 -17.203 1 78.5 12 GLU B CA 1
ATOM 3836 C C . GLU B 1 12 ? -24.766 -23.484 -16.125 1 78.5 12 GLU B C 1
ATOM 3838 O O . GLU B 1 12 ? -24.469 -23.828 -14.977 1 78.5 12 GLU B O 1
ATOM 3843 N N . GLN B 1 13 ? -25.938 -23.188 -16.5 1 76.38 13 GLN B N 1
ATOM 3844 C CA . GLN B 1 13 ? -27.062 -23.297 -15.57 1 76.38 13 GLN B CA 1
ATOM 3845 C C . GLN B 1 13 ? -27.266 -24.734 -15.125 1 76.38 13 GLN B C 1
ATOM 3847 O O . GLN B 1 13 ? -27.453 -25 -13.938 1 76.38 13 GLN B O 1
ATOM 3852 N N . ILE B 1 14 ? -27.234 -25.578 -16.078 1 82.5 14 ILE B N 1
ATOM 3853 C CA . ILE B 1 14 ? -27.391 -27 -15.781 1 82.5 14 ILE B CA 1
ATOM 3854 C C . ILE B 1 14 ? -26.266 -27.469 -14.859 1 82.5 14 ILE B C 1
ATOM 3856 O O . ILE B 1 14 ? -26.5 -28.125 -13.844 1 82.5 14 ILE B O 1
ATOM 3860 N N . TYR B 1 15 ? -25.109 -27.062 -15.242 1 80.31 15 TYR B N 1
ATOM 3861 C CA . TYR B 1 15 ? -23.922 -27.406 -14.445 1 80.31 15 TYR B CA 1
ATOM 3862 C C . TYR B 1 15 ? -24.062 -26.891 -13.023 1 80.31 15 TYR B C 1
ATOM 3864 O O . TYR B 1 15 ? -23.906 -27.641 -12.062 1 80.31 15 TYR B O 1
ATOM 3872 N N . GLU B 1 16 ? -24.391 -25.672 -12.875 1 75.81 16 GLU B N 1
ATOM 3873 C CA . GLU B 1 16 ? -24.469 -25.062 -11.555 1 75.81 16 GLU B CA 1
ATOM 3874 C C . GLU B 1 16 ? -25.562 -25.703 -10.703 1 75.81 16 GLU B C 1
ATOM 3876 O O . GLU B 1 16 ? -25.359 -25.938 -9.508 1 75.81 16 GLU B O 1
ATOM 3881 N N . GLN B 1 17 ? -26.594 -25.906 -11.289 1 77.88 17 GLN B N 1
ATOM 3882 C CA . GLN B 1 17 ? -27.703 -26.484 -10.531 1 77.88 17 GLN B CA 1
ATOM 3883 C C . GLN B 1 17 ? -27.406 -27.922 -10.141 1 77.88 17 GLN B C 1
ATOM 3885 O O . GLN B 1 17 ? -27.703 -28.344 -9.016 1 77.88 17 GLN B O 1
ATOM 3890 N N . LEU B 1 18 ? -26.75 -28.656 -10.977 1 80.69 18 LEU B N 1
ATOM 3891 C CA . LEU B 1 18 ? -26.375 -30.016 -10.633 1 80.69 18 LEU B CA 1
ATOM 3892 C C . LEU B 1 18 ? -25.25 -30.016 -9.594 1 80.69 18 LEU B C 1
ATOM 3894 O O . LEU B 1 18 ? -25.297 -30.797 -8.633 1 80.69 18 LEU B O 1
ATOM 3898 N N . ARG B 1 19 ? -24.359 -29.172 -9.883 1 75.62 19 ARG B N 1
ATOM 3899 C CA . ARG B 1 19 ? -23.266 -29.031 -8.914 1 75.62 19 ARG B CA 1
ATOM 3900 C C . ARG B 1 19 ? -23.812 -28.688 -7.527 1 75.62 19 ARG B C 1
ATOM 3902 O O . ARG B 1 19 ? -23.422 -29.312 -6.535 1 75.62 19 ARG B O 1
ATOM 3909 N N . ASN B 1 20 ? -24.656 -27.734 -7.465 1 70.94 20 ASN B N 1
ATOM 3910 C CA . ASN B 1 20 ? -25.281 -27.344 -6.203 1 70.94 20 ASN B CA 1
ATOM 3911 C C . ASN B 1 20 ? -26.062 -28.5 -5.59 1 70.94 20 ASN B C 1
ATOM 3913 O O . ASN B 1 20 ? -26.031 -28.719 -4.375 1 70.94 20 ASN B O 1
ATOM 3917 N N . SER B 1 21 ? -26.75 -29.188 -6.43 1 74.44 21 SER B N 1
ATOM 3918 C CA . SER B 1 21 ? -27.516 -30.344 -5.949 1 74.44 21 SER B CA 1
ATOM 3919 C C . SER B 1 21 ? -26.594 -31.422 -5.391 1 74.44 21 SER B C 1
ATOM 3921 O O . SER B 1 21 ? -26.953 -32.094 -4.422 1 74.44 21 SER B O 1
ATOM 3923 N N . ILE B 1 22 ? -25.422 -31.484 -5.918 1 73.75 22 ILE B N 1
ATOM 3924 C CA . ILE B 1 22 ? -24.438 -32.469 -5.461 1 73.75 22 ILE B CA 1
ATOM 3925 C C . ILE B 1 22 ? -23.797 -32 -4.156 1 73.75 22 ILE B C 1
ATOM 3927 O O . ILE B 1 22 ? -23.703 -32.75 -3.191 1 73.75 22 ILE B O 1
ATOM 3931 N N . ILE B 1 23 ? -23.578 -30.766 -4.164 1 66.06 23 ILE B N 1
ATOM 3932 C CA . ILE B 1 23 ? -22.891 -30.188 -3.018 1 66.06 23 ILE B CA 1
ATOM 3933 C C . ILE B 1 23 ? -23.828 -30.109 -1.821 1 66.06 23 ILE B C 1
ATOM 3935 O O . ILE B 1 23 ? -23.422 -30.344 -0.682 1 66.06 23 ILE B O 1
ATOM 3939 N N . THR B 1 24 ? -25.047 -29.844 -2.141 1 61.84 24 THR B N 1
ATOM 3940 C CA . THR B 1 24 ? -26.031 -29.734 -1.08 1 61.84 24 THR B CA 1
ATOM 3941 C C . THR B 1 24 ? -26.625 -31.109 -0.766 1 61.84 24 THR B C 1
ATOM 3943 O O . THR B 1 24 ? -27.594 -31.219 -0.019 1 61.84 24 THR B O 1
ATOM 3946 N N . ASN B 1 25 ? -26.062 -31.922 -1.296 1 65.38 25 ASN B N 1
ATOM 3947 C CA . ASN B 1 25 ? -26.422 -33.312 -1.072 1 65.38 25 ASN B CA 1
ATOM 3948 C C . ASN B 1 25 ? -27.844 -33.625 -1.553 1 65.38 25 ASN B C 1
ATOM 3950 O O . ASN B 1 25 ? -28.469 -34.594 -1.1 1 65.38 25 ASN B O 1
ATOM 3954 N N . GLN B 1 26 ? -28.359 -32.812 -2.309 1 73.25 26 GLN B N 1
ATOM 3955 C CA . GLN B 1 26 ? -29.625 -33.156 -2.938 1 73.25 26 GLN B CA 1
ATOM 3956 C C . GLN B 1 26 ? -29.469 -34.312 -3.904 1 73.25 26 GLN B C 1
ATOM 3958 O O . GLN B 1 26 ? -30.359 -35.188 -4 1 73.25 26 GLN B O 1
ATOM 3963 N N . LEU B 1 27 ? -28.344 -34.312 -4.551 1 76.44 27 LEU B N 1
ATOM 3964 C CA . LEU B 1 27 ? -27.891 -35.469 -5.312 1 76.44 27 LEU B CA 1
ATOM 3965 C C . LEU B 1 27 ? -26.844 -36.25 -4.539 1 76.44 27 LEU B C 1
ATOM 3967 O O . LEU B 1 27 ? -25.734 -35.781 -4.332 1 76.44 27 LEU B O 1
ATOM 3971 N N . LYS B 1 28 ? -27.234 -37.281 -4.027 1 74.31 28 LYS B N 1
ATOM 3972 C CA . LYS B 1 28 ? -26.438 -38.094 -3.109 1 74.31 28 LYS B CA 1
ATOM 3973 C C . LYS B 1 28 ? -25.25 -38.719 -3.83 1 74.31 28 LYS B C 1
ATOM 3975 O O . LYS B 1 28 ? -25.266 -38.875 -5.051 1 74.31 28 LYS B O 1
ATOM 3980 N N . SER B 1 29 ? -24.266 -39 -2.949 1 74.06 29 SER B N 1
ATOM 3981 C CA . SER B 1 29 ? -23.109 -39.719 -3.471 1 74.06 29 SER B CA 1
ATOM 3982 C C . SER B 1 29 ? -23.516 -40.969 -4.199 1 74.06 29 SER B C 1
ATOM 3984 O O . SER B 1 29 ? -24.406 -41.719 -3.74 1 74.06 29 SER B O 1
ATOM 3986 N N . ASN B 1 30 ? -22.953 -41.094 -5.387 1 76.06 30 ASN B N 1
ATOM 3987 C CA . ASN B 1 30 ? -23.125 -42.281 -6.227 1 76.06 30 ASN B CA 1
ATOM 3988 C C . ASN B 1 30 ? -24.516 -42.312 -6.875 1 76.06 30 ASN B C 1
ATOM 3990 O O . ASN B 1 30 ? -24.938 -43.312 -7.414 1 76.06 30 ASN B O 1
ATOM 3994 N N . ALA B 1 31 ? -25.219 -41.219 -6.77 1 82.88 31 ALA B N 1
ATOM 3995 C CA . ALA B 1 31 ? -26.5 -41.125 -7.477 1 82.88 31 ALA B CA 1
ATOM 3996 C C . ALA B 1 31 ? -26.281 -40.969 -8.984 1 82.88 31 ALA B C 1
ATOM 3998 O O . ALA B 1 31 ? -25.359 -40.281 -9.422 1 82.88 31 ALA B O 1
ATOM 3999 N N . LYS B 1 32 ? -27.031 -41.719 -9.672 1 85.06 32 LYS B N 1
ATOM 4000 C CA . LYS B 1 32 ? -26.953 -41.656 -11.125 1 85.06 32 LYS B CA 1
ATOM 4001 C C . LYS B 1 32 ? -27.625 -40.375 -11.641 1 85.06 32 LYS B C 1
ATOM 4003 O O . LYS B 1 32 ? -28.75 -40.062 -11.25 1 85.06 32 LYS B O 1
ATOM 4008 N N . LEU B 1 33 ? -27.016 -39.625 -12.461 1 87.69 33 LEU B N 1
ATOM 4009 C CA . LEU B 1 33 ? -27.609 -38.469 -13.125 1 87.69 33 LEU B CA 1
ATOM 4010 C C . LEU B 1 33 ? -28.516 -38.906 -14.266 1 87.69 33 LEU B C 1
ATOM 4012 O O . LEU B 1 33 ? -28.328 -40 -14.828 1 87.69 33 LEU B O 1
ATOM 4016 N N . PRO B 1 34 ? -29.453 -38.094 -14.562 1 86.62 34 PRO B N 1
ATOM 4017 C CA . PRO B 1 34 ? -30.266 -38.438 -15.734 1 86.62 34 PRO B CA 1
ATOM 4018 C C . PRO B 1 34 ? -29.422 -38.625 -17 1 86.62 34 PRO B C 1
ATOM 4020 O O . PRO B 1 34 ? -28.344 -38 -17.109 1 86.62 34 PRO B O 1
ATOM 4023 N N . SER B 1 35 ? -29.766 -39.562 -17.828 1 85.12 35 SER B N 1
ATOM 4024 C CA . SER B 1 35 ? -29.062 -39.688 -19.094 1 85.12 35 SER B CA 1
ATOM 4025 C C . SER B 1 35 ? -29.062 -38.375 -19.875 1 85.12 35 SER B C 1
ATOM 4027 O O . SER B 1 35 ? -29.969 -37.562 -19.719 1 85.12 35 SER B O 1
ATOM 4029 N N . LYS B 1 36 ? -28.047 -38.125 -20.641 1 87.94 36 LYS B N 1
ATOM 4030 C CA . LYS B 1 36 ? -27.891 -36.906 -21.422 1 87.94 36 LYS B CA 1
ATOM 4031 C C . LYS B 1 36 ? -29.125 -36.625 -22.281 1 87.94 36 LYS B C 1
ATOM 4033 O O . LYS B 1 36 ? -29.625 -35.5 -22.328 1 87.94 36 LYS B O 1
ATOM 4038 N N . ARG B 1 37 ? -29.578 -37.688 -22.828 1 83.69 37 ARG B N 1
ATOM 4039 C CA . ARG B 1 37 ? -30.75 -37.562 -23.703 1 83.69 37 ARG B CA 1
ATOM 4040 C C . ARG B 1 37 ? -32 -37.25 -22.906 1 83.69 37 ARG B C 1
ATOM 4042 O O . ARG B 1 37 ? -32.812 -36.438 -23.312 1 83.69 37 ARG B O 1
ATOM 4049 N N . SER B 1 38 ? -32.188 -37.938 -21.828 1 86.94 38 SER B N 1
ATOM 4050 C CA . SER B 1 38 ? -33.375 -37.719 -21 1 86.94 38 SER B CA 1
ATOM 4051 C C . SER B 1 38 ? -33.375 -36.312 -20.422 1 86.94 38 SER B C 1
ATOM 4053 O O . SER B 1 38 ? -34.438 -35.656 -20.453 1 86.94 38 SER B O 1
ATOM 4055 N N . LEU B 1 39 ? -32.281 -35.812 -19.875 1 87.75 39 LEU B N 1
ATOM 4056 C CA . LEU B 1 39 ? -32.25 -34.469 -19.312 1 87.75 39 LEU B CA 1
ATOM 4057 C C . LEU B 1 39 ? -32.438 -33.406 -20.391 1 87.75 39 LEU B C 1
ATOM 4059 O O . LEU B 1 39 ? -33.125 -32.406 -20.172 1 87.75 39 LEU B O 1
ATOM 4063 N N . ALA B 1 40 ? -31.875 -33.594 -21.484 1 88.94 40 ALA B N 1
ATOM 4064 C CA . ALA B 1 40 ? -32.062 -32.688 -22.625 1 88.94 40 ALA B CA 1
ATOM 4065 C C . ALA B 1 40 ? -33.531 -32.594 -23 1 88.94 40 ALA B C 1
ATOM 4067 O O . ALA B 1 40 ? -34.031 -31.5 -23.266 1 88.94 40 ALA B O 1
ATOM 4068 N N . ALA B 1 41 ? -34.125 -33.719 -23 1 85.5 41 ALA B N 1
ATOM 4069 C CA . ALA B 1 41 ? -35.562 -33.75 -23.344 1 85.5 41 ALA B CA 1
ATOM 4070 C C . ALA B 1 41 ? -36.375 -33.031 -22.281 1 85.5 41 ALA B C 1
ATOM 4072 O O . ALA B 1 41 ? -37.281 -32.281 -22.609 1 85.5 41 ALA B O 1
ATOM 4073 N N . THR B 1 42 ? -36 -33.281 -21.047 1 84.69 42 THR B N 1
ATOM 4074 C CA . THR B 1 42 ? -36.75 -32.688 -19.938 1 84.69 42 THR B CA 1
ATOM 4075 C C . THR B 1 42 ? -36.594 -31.172 -19.938 1 84.69 42 THR B C 1
ATOM 4077 O O . THR B 1 42 ? -37.531 -30.438 -19.641 1 84.69 42 THR B O 1
ATOM 4080 N N . LEU B 1 43 ? -35.438 -30.703 -20.266 1 83.62 43 LEU B N 1
ATOM 4081 C CA . LEU B 1 43 ? -35.125 -29.281 -20.188 1 83.62 43 LEU B CA 1
ATOM 4082 C C . LEU B 1 43 ? -35.312 -28.594 -21.531 1 83.62 43 LEU B C 1
ATOM 4084 O O . LEU B 1 43 ? -35.188 -27.375 -21.641 1 83.62 43 LEU B O 1
ATOM 4088 N N . ASN B 1 44 ? -35.625 -29.422 -22.578 1 83.94 44 ASN B N 1
ATOM 4089 C CA . ASN B 1 44 ? -35.781 -28.938 -23.953 1 83.94 44 ASN B CA 1
ATOM 4090 C C . ASN B 1 44 ? -34.562 -28.188 -24.453 1 83.94 44 ASN B C 1
ATOM 4092 O O . ASN B 1 44 ? -34.688 -27.047 -24.922 1 83.94 44 ASN B O 1
ATOM 4096 N N . VAL B 1 45 ? -33.438 -28.891 -24.266 1 85.12 45 VAL B N 1
ATOM 4097 C CA . VAL B 1 45 ? -32.188 -28.359 -24.75 1 85.12 45 VAL B CA 1
ATOM 4098 C C . VAL B 1 45 ? -31.453 -29.422 -25.578 1 85.12 45 VAL B C 1
ATOM 4100 O O . VAL B 1 45 ? -31.875 -30.578 -25.625 1 85.12 45 VAL B O 1
ATOM 4103 N N . SER B 1 46 ? -30.5 -29 -26.266 1 86.44 46 SER B N 1
ATOM 4104 C CA . SER B 1 46 ? -29.734 -29.938 -27.078 1 86.44 46 SER B CA 1
ATOM 4105 C C . SER B 1 46 ? -28.938 -30.922 -26.203 1 86.44 46 SER B C 1
ATOM 4107 O O . SER B 1 46 ? -28.547 -30.578 -25.094 1 86.44 46 SER B O 1
ATOM 4109 N N . VAL B 1 47 ? -28.812 -32.094 -26.719 1 87 47 VAL B N 1
ATOM 4110 C CA . VAL B 1 47 ? -28.031 -33.125 -26.031 1 87 47 VAL B CA 1
ATOM 4111 C C . VAL B 1 47 ? -26.594 -32.625 -25.828 1 87 47 VAL B C 1
ATOM 4113 O O . VAL B 1 47 ? -25.969 -32.938 -24.812 1 87 47 VAL B O 1
ATOM 4116 N N . ASN B 1 48 ? -26.172 -31.875 -26.703 1 85.31 48 ASN B N 1
ATOM 4117 C CA . ASN B 1 48 ? -24.812 -31.359 -26.609 1 85.31 48 ASN B CA 1
ATOM 4118 C C . ASN B 1 48 ? -24.656 -30.391 -25.438 1 85.31 48 ASN B C 1
ATOM 4120 O O . ASN B 1 48 ? -23.609 -30.375 -24.797 1 85.31 48 ASN B O 1
ATOM 4124 N N . THR B 1 49 ? -25.625 -29.719 -25.172 1 84.56 49 THR B N 1
ATOM 4125 C CA . THR B 1 49 ? -25.609 -28.781 -24.062 1 84.56 49 THR B CA 1
ATOM 4126 C C . THR B 1 49 ? -25.484 -29.516 -22.734 1 84.56 49 THR B C 1
ATOM 4128 O O . THR B 1 49 ? -24.688 -29.125 -21.875 1 84.56 49 THR B O 1
ATOM 4131 N N . VAL B 1 50 ? -26.219 -30.531 -22.641 1 86.94 50 VAL B N 1
ATOM 4132 C CA . VAL B 1 50 ? -26.172 -31.344 -21.438 1 86.94 50 VAL B CA 1
ATOM 4133 C C . VAL B 1 50 ? -24.812 -32.062 -21.344 1 86.94 50 VAL B C 1
ATOM 4135 O O . VAL B 1 50 ? -24.234 -32.156 -20.266 1 86.94 50 VAL B O 1
ATOM 4138 N N . GLU B 1 51 ? -24.422 -32.5 -22.469 1 84.75 51 GLU B N 1
ATOM 4139 C CA . GLU B 1 51 ? -23.125 -33.156 -22.516 1 84.75 51 GLU B CA 1
ATOM 4140 C C . GLU B 1 51 ? -22.016 -32.25 -22.031 1 84.75 51 GLU B C 1
ATOM 4142 O O . GLU B 1 51 ? -21.125 -32.688 -21.281 1 84.75 51 GLU B O 1
ATOM 4147 N N . HIS B 1 52 ? -22.094 -31.078 -22.359 1 81.56 52 HIS B N 1
ATOM 4148 C CA . HIS B 1 52 ? -21.109 -30.109 -21.922 1 81.56 52 HIS B CA 1
ATOM 4149 C C . HIS B 1 52 ? -21.172 -29.906 -20.406 1 81.56 52 HIS B C 1
ATOM 4151 O O . HIS B 1 52 ? -20.125 -29.828 -19.75 1 81.56 52 HIS B O 1
ATOM 4157 N N . ALA B 1 53 ? -22.328 -29.844 -19.922 1 82.62 53 ALA B N 1
ATOM 4158 C CA . ALA B 1 53 ? -22.5 -29.688 -18.469 1 82.62 53 ALA B CA 1
ATOM 4159 C C . ALA B 1 53 ? -21.953 -30.906 -17.719 1 82.62 53 ALA B C 1
ATOM 4161 O O . ALA B 1 53 ? -21.266 -30.75 -16.719 1 82.62 53 ALA B O 1
ATOM 4162 N N . TYR B 1 54 ? -22.281 -32.094 -18.234 1 82.56 54 TYR B N 1
ATOM 4163 C CA . TYR B 1 54 ? -21.844 -33.344 -17.594 1 82.56 54 TYR B CA 1
ATOM 4164 C C . TYR B 1 54 ? -20.344 -33.469 -17.672 1 82.56 54 TYR B C 1
ATOM 4166 O O . TYR B 1 54 ? -19.703 -33.906 -16.703 1 82.56 54 TYR B O 1
ATOM 4174 N N . HIS B 1 55 ? -19.812 -33.031 -18.734 1 78.69 55 HIS B N 1
ATOM 4175 C CA . HIS B 1 55 ? -18.359 -33.094 -18.859 1 78.69 55 HIS B CA 1
ATOM 4176 C C . HIS B 1 55 ? -17.672 -32.125 -17.906 1 78.69 55 HIS B C 1
ATOM 4178 O O . HIS B 1 55 ? -16.625 -32.438 -17.344 1 78.69 55 HIS B O 1
ATOM 4184 N N . LYS B 1 56 ? -18.312 -31.062 -17.75 1 75.56 56 LYS B N 1
ATOM 4185 C CA . LYS B 1 56 ? -17.797 -30.109 -16.781 1 75.56 56 LYS B CA 1
ATOM 4186 C C . LYS B 1 56 ? -17.844 -30.688 -15.359 1 75.56 56 LYS B C 1
ATOM 4188 O O . LYS B 1 56 ? -16.891 -30.547 -14.594 1 75.56 56 LYS B O 1
ATOM 4193 N N . LEU B 1 57 ? -18.922 -31.328 -15.047 1 76.88 57 LEU B N 1
ATOM 4194 C CA . LEU B 1 57 ? -19.062 -32 -13.758 1 76.88 57 LEU B CA 1
ATOM 4195 C C . LEU B 1 57 ? -18.016 -33.094 -13.602 1 76.88 57 LEU B C 1
ATOM 4197 O O . LEU B 1 57 ? -17.469 -33.281 -12.508 1 76.88 57 LEU B O 1
ATOM 4201 N N . LEU B 1 58 ? -17.75 -33.812 -14.695 1 72.94 58 LEU B N 1
ATOM 4202 C CA . LEU B 1 58 ? -16.75 -34.875 -14.719 1 72.94 58 LEU B CA 1
ATOM 4203 C C . LEU B 1 58 ? -15.344 -34.312 -14.531 1 72.94 58 LEU B C 1
ATOM 4205 O O . LEU B 1 58 ? -14.562 -34.844 -13.734 1 72.94 58 LEU B O 1
ATOM 4209 N N . ASP B 1 59 ? -15.109 -33.25 -15.156 1 66.69 59 ASP B N 1
ATOM 4210 C CA . ASP B 1 59 ? -13.805 -32.594 -15.102 1 66.69 59 ASP B CA 1
ATOM 4211 C C . ASP B 1 59 ? -13.5 -32.094 -13.688 1 66.69 59 ASP B C 1
ATOM 4213 O O . ASP B 1 59 ? -12.359 -32.125 -13.242 1 66.69 59 ASP B O 1
ATOM 4217 N N . GLU B 1 60 ? -14.602 -31.766 -13.078 1 60.84 60 GLU B N 1
ATOM 4218 C CA . GLU B 1 60 ? -14.453 -31.219 -11.734 1 60.84 60 GLU B CA 1
ATOM 4219 C C . GLU B 1 60 ? -14.633 -32.281 -10.672 1 60.84 60 GLU B C 1
ATOM 4221 O O . GLU B 1 60 ? -14.695 -32 -9.477 1 60.84 60 GLU B O 1
ATOM 4226 N N . GLU B 1 61 ? -14.812 -33.469 -11.094 1 62.56 61 GLU B N 1
ATOM 4227 C CA . GLU B 1 61 ? -14.875 -34.688 -10.281 1 62.56 61 GLU B CA 1
ATOM 4228 C C . GLU B 1 61 ? -16.109 -34.688 -9.383 1 62.56 61 GLU B C 1
ATOM 4230 O O . GLU B 1 61 ? -16.078 -35.25 -8.289 1 62.56 61 GLU B O 1
ATOM 4235 N N . PHE B 1 62 ? -17.062 -33.938 -9.766 1 72.81 62 PHE B N 1
ATOM 4236 C CA . PHE B 1 62 ? -18.344 -34.062 -9.07 1 72.81 62 PHE B CA 1
ATOM 4237 C C . PHE B 1 62 ? -19.031 -35.375 -9.422 1 72.81 62 PHE B C 1
ATOM 4239 O O . PHE B 1 62 ? -19.812 -35.906 -8.625 1 72.81 62 PHE B O 1
ATOM 4246 N N . VAL B 1 63 ? -18.734 -35.781 -10.711 1 78.12 63 VAL B N 1
ATOM 4247 C CA . VAL B 1 63 ? -19.359 -37 -11.18 1 78.12 63 VAL B CA 1
ATOM 4248 C C . VAL B 1 63 ? -18.281 -37.906 -11.789 1 78.12 63 VAL B C 1
ATOM 4250 O O . VAL B 1 63 ? -17.188 -37.469 -12.094 1 78.12 63 VAL B O 1
ATOM 4253 N N . TYR B 1 64 ? -18.484 -39.188 -11.734 1 76.94 64 TYR B N 1
ATOM 4254 C CA . TYR B 1 64 ? -17.672 -40.156 -12.445 1 76.94 64 TYR B CA 1
ATOM 4255 C C . TYR B 1 64 ? -18.516 -40.969 -13.43 1 76.94 64 TYR B C 1
ATOM 4257 O O . TYR B 1 64 ? -19.75 -40.969 -13.344 1 76.94 64 TYR B O 1
ATOM 4265 N N . THR B 1 65 ? -17.75 -41.469 -14.492 1 78.62 65 THR B N 1
ATOM 4266 C CA . THR B 1 65 ? -18.453 -42.25 -15.5 1 78.62 65 THR B CA 1
ATOM 4267 C C . THR B 1 65 ? -18.219 -43.75 -15.273 1 78.62 65 THR B C 1
ATOM 4269 O O . THR B 1 65 ? -17.156 -44.156 -14.805 1 78.62 65 THR B O 1
ATOM 4272 N N . LYS B 1 66 ? -19.25 -44.5 -15.359 1 74.44 66 LYS B N 1
ATOM 4273 C CA . LYS B 1 66 ? -19.172 -45.969 -15.461 1 74.44 66 LYS B CA 1
ATOM 4274 C C . LYS B 1 66 ? -19.453 -46.438 -16.875 1 74.44 66 LYS B C 1
ATOM 4276 O O . LYS B 1 66 ? -20.375 -45.938 -17.531 1 74.44 66 LYS B O 1
ATOM 4281 N N . ASN B 1 67 ? -18.578 -47.281 -17.375 1 71.12 67 ASN B N 1
ATOM 4282 C CA . ASN B 1 67 ? -18.703 -47.781 -18.734 1 71.12 67 ASN B CA 1
ATOM 4283 C C . ASN B 1 67 ? -20.109 -48.281 -19.031 1 71.12 67 ASN B C 1
ATOM 4285 O O . ASN B 1 67 ? -20.641 -49.125 -18.328 1 71.12 67 ASN B O 1
ATOM 4289 N N . ARG B 1 68 ? -20.859 -47.875 -20.141 1 75.12 68 ARG B N 1
ATOM 4290 C CA . ARG B 1 68 ? -22.172 -48.219 -20.703 1 75.12 68 ARG B CA 1
ATOM 4291 C C . ARG B 1 68 ? -23.281 -47.969 -19.672 1 75.12 68 ARG B C 1
ATOM 4293 O O . ARG B 1 68 ? -24.375 -48.531 -19.781 1 75.12 68 ARG B O 1
ATOM 4300 N N . SER B 1 69 ? -23.109 -47.156 -18.516 1 77.12 69 SER B N 1
ATOM 4301 C CA . SER B 1 69 ? -24.125 -46.969 -17.5 1 77.12 69 SER B CA 1
ATOM 4302 C C . SER B 1 69 ? -24.469 -45.5 -17.312 1 77.12 69 SER B C 1
ATOM 4304 O O . SER B 1 69 ? -25.594 -45.156 -16.984 1 77.12 69 SER B O 1
ATOM 4306 N N . GLY B 1 70 ? -23.5 -44.594 -17.484 1 82.62 70 GLY B N 1
ATOM 4307 C CA . GLY B 1 70 ? -23.828 -43.156 -17.391 1 82.62 70 GLY B CA 1
ATOM 4308 C C . GLY B 1 70 ? -22.953 -42.438 -16.406 1 82.62 70 GLY B C 1
ATOM 4309 O O . GLY B 1 70 ? -21.828 -42.844 -16.109 1 82.62 70 GLY B O 1
ATOM 4310 N N . PHE B 1 71 ? -23.438 -41.219 -15.906 1 86.44 71 PHE B N 1
ATOM 4311 C CA . PHE B 1 71 ? -22.719 -40.344 -14.977 1 86.44 71 PHE B CA 1
ATOM 4312 C C . PHE B 1 71 ? -23.25 -40.531 -13.555 1 86.44 71 PHE B C 1
ATOM 4314 O O . PHE B 1 71 ? -24.469 -40.594 -13.344 1 86.44 71 PHE B O 1
ATOM 4321 N N . TYR B 1 72 ? -22.344 -40.688 -12.586 1 83.44 72 TYR B N 1
ATOM 4322 C CA . TYR B 1 72 ? -22.688 -40.875 -11.188 1 83.44 72 TYR B CA 1
ATOM 4323 C C . TYR B 1 72 ? -22.031 -39.812 -10.312 1 83.44 72 TYR B C 1
ATOM 4325 O O . TYR B 1 72 ? -20.906 -39.375 -10.602 1 83.44 72 TYR B O 1
ATOM 4333 N N . VAL B 1 73 ? -22.781 -39.469 -9.273 1 79.12 73 VAL B N 1
ATOM 4334 C CA . VAL B 1 73 ? -22.266 -38.469 -8.336 1 79.12 73 VAL B CA 1
ATOM 4335 C C . VAL B 1 73 ? -21.125 -39.094 -7.523 1 79.12 73 VAL B C 1
ATOM 4337 O O . VAL B 1 73 ? -21.25 -40.188 -6.992 1 79.12 73 VAL B O 1
ATOM 4340 N N . ASN B 1 74 ? -20 -38.438 -7.477 1 73.62 74 ASN B N 1
ATOM 4341 C CA . ASN B 1 74 ? -18.875 -38.875 -6.664 1 73.62 74 ASN B CA 1
ATOM 4342 C C . ASN B 1 74 ? -19.188 -38.812 -5.176 1 73.62 74 ASN B C 1
ATOM 4344 O O . ASN B 1 74 ? -20.031 -38 -4.75 1 73.62 74 ASN B O 1
ATOM 4348 N N . THR B 1 75 ? -18.781 -39.875 -4.402 1 57.59 75 THR B N 1
ATOM 4349 C CA . THR B 1 75 ? -18.906 -39.781 -2.953 1 57.59 75 THR B CA 1
ATOM 4350 C C . THR B 1 75 ? -18.219 -38.531 -2.418 1 57.59 75 THR B C 1
ATOM 4352 O O . THR B 1 75 ? -17 -38.406 -2.502 1 57.59 75 THR B O 1
ATOM 4355 N N . ILE B 1 76 ? -19.047 -37.594 -2.391 1 49.78 76 ILE B N 1
ATOM 4356 C CA . ILE B 1 76 ? -18.516 -36.375 -1.806 1 49.78 76 ILE B CA 1
ATOM 4357 C C . ILE B 1 76 ? -18.938 -36.281 -0.341 1 49.78 76 ILE B C 1
ATOM 4359 O O . ILE B 1 76 ? -20.062 -36.625 0.014 1 49.78 76 ILE B O 1
ATOM 4363 N N . ASP B 1 77 ? -18.188 -36.375 0.69 1 40.03 77 ASP B N 1
ATOM 4364 C CA . ASP B 1 77 ? -18.594 -36.125 2.068 1 40.03 77 ASP B CA 1
ATOM 4365 C C . ASP B 1 77 ? -19.422 -34.844 2.174 1 40.03 77 ASP B C 1
ATOM 4367 O O . ASP B 1 77 ? -18.891 -33.75 1.998 1 40.03 77 ASP B O 1
ATOM 4371 N N . HIS B 1 78 ? -20.734 -35.062 1.903 1 39 78 HIS B N 1
ATOM 4372 C CA . HIS B 1 78 ? -21.75 -34 1.875 1 39 78 HIS B CA 1
ATOM 4373 C C . HIS B 1 78 ? -21.688 -33.156 3.139 1 39 78 HIS B C 1
ATOM 4375 O O . HIS B 1 78 ? -22.297 -32.062 3.195 1 39 78 HIS B O 1
ATOM 4381 N N . ALA B 1 79 ? -21.469 -33.75 4.293 1 34.69 79 ALA B N 1
ATOM 4382 C CA . ALA B 1 79 ? -21.344 -32.938 5.5 1 34.69 79 ALA B CA 1
ATOM 4383 C C . ALA B 1 79 ? -20.516 -31.688 5.223 1 34.69 79 ALA B C 1
ATOM 4385 O O . ALA B 1 79 ? -20.672 -30.672 5.902 1 34.69 79 ALA B O 1
ATOM 4386 N N . PHE B 1 80 ? -19.719 -31.828 4.297 1 30.3 80 PHE B N 1
ATOM 4387 C CA . PHE B 1 80 ? -18.734 -30.797 3.971 1 30.3 80 PHE B CA 1
ATOM 4388 C C . PHE B 1 80 ? -19.375 -29.672 3.168 1 30.3 80 PHE B C 1
ATOM 4390 O O . PHE B 1 80 ? -18.984 -28.516 3.303 1 30.3 80 PHE B O 1
ATOM 4397 N N . PHE B 1 81 ? -20.391 -30.078 2.129 1 31.84 81 PHE B N 1
ATOM 4398 C CA . PHE B 1 81 ? -20.953 -29.078 1.235 1 31.84 81 PHE B CA 1
ATOM 4399 C C . PHE B 1 81 ? -22.25 -28.516 1.806 1 31.84 81 PHE B C 1
ATOM 4401 O O . PHE B 1 81 ? -22.875 -27.625 1.212 1 31.84 81 PHE B O 1
ATOM 4408 N N . ARG B 1 82 ? -23.047 -29.156 2.588 1 30.77 82 ARG B N 1
ATOM 4409 C CA . ARG B 1 82 ? -24.375 -28.766 3.041 1 30.77 82 ARG B CA 1
ATOM 4410 C C . ARG B 1 82 ? -24.375 -27.328 3.58 1 30.77 82 ARG B C 1
ATOM 4412 O O . ARG B 1 82 ? -25.391 -26.656 3.566 1 30.77 82 ARG B O 1
ATOM 4419 N N . LYS B 1 83 ? -23.594 -27.125 4.562 1 30.34 83 LYS B N 1
ATOM 4420 C CA . LYS B 1 83 ? -23.938 -25.906 5.289 1 30.34 83 LYS B CA 1
ATOM 4421 C C . LYS B 1 83 ? -23.719 -24.672 4.422 1 30.34 83 LYS B C 1
ATOM 4423 O O . LYS B 1 83 ? -22.656 -24.047 4.492 1 30.34 83 LYS B O 1
ATOM 4428 N N . ASN B 1 84 ? -24.078 -24.781 3.217 1 29.72 84 ASN B N 1
ATOM 4429 C CA . ASN B 1 84 ? -24.25 -23.562 2.447 1 29.72 84 ASN B CA 1
ATOM 4430 C C . ASN B 1 84 ? -25.141 -22.562 3.174 1 29.72 84 ASN B C 1
ATOM 4432 O O . ASN B 1 84 ? -26.375 -22.703 3.16 1 29.72 84 ASN B O 1
ATOM 4436 N N . ARG B 1 85 ? -25.047 -22.281 4.297 1 28.11 85 ARG B N 1
ATOM 4437 C CA . ARG B 1 85 ? -25.875 -21.203 4.828 1 28.11 85 ARG B CA 1
ATOM 4438 C C . ARG B 1 85 ? -26.156 -20.156 3.762 1 28.11 85 ARG B C 1
ATOM 4440 O O . ARG B 1 85 ? -25.234 -19.625 3.137 1 28.11 85 ARG B O 1
ATOM 4447 N N . PRO B 1 86 ? -27.297 -20.25 3.092 1 29.45 86 PRO B N 1
ATOM 4448 C CA . PRO B 1 86 ? -27.578 -19.031 2.334 1 29.45 86 PRO B CA 1
ATOM 4449 C C . PRO B 1 86 ? -26.969 -17.781 2.971 1 29.45 86 PRO B C 1
ATOM 4451 O O . PRO B 1 86 ? -27.141 -17.547 4.168 1 29.45 86 PRO B O 1
ATOM 4454 N N . VAL B 1 87 ? -25.734 -17.609 2.641 1 30.14 87 VAL B N 1
ATOM 4455 C CA . VAL B 1 87 ? -25.312 -16.312 3.162 1 30.14 87 VAL B CA 1
ATOM 4456 C C . VAL B 1 87 ? -26.438 -15.281 2.969 1 30.14 87 VAL B C 1
ATOM 4458 O O . VAL B 1 87 ? -26.766 -14.93 1.838 1 30.14 87 VAL B O 1
ATOM 4461 N N . THR B 1 88 ? -27.578 -15.547 3.432 1 29.42 88 THR B N 1
ATOM 4462 C CA . THR B 1 88 ? -28.359 -14.312 3.494 1 29.42 88 THR B CA 1
ATOM 4463 C C . THR B 1 88 ? -27.438 -13.117 3.725 1 29.42 88 THR B C 1
ATOM 4465 O O . THR B 1 88 ? -26.734 -13.047 4.738 1 29.42 88 THR B O 1
ATOM 4468 N N . PHE B 1 89 ? -26.766 -12.805 2.611 1 30.97 89 PHE B N 1
ATOM 4469 C CA . PHE B 1 89 ? -26.125 -11.5 2.746 1 30.97 89 PHE B CA 1
ATOM 4470 C C . PHE B 1 89 ? -26.953 -10.562 3.604 1 30.97 89 PHE B C 1
ATOM 4472 O O . PHE B 1 89 ? -27.984 -10.062 3.152 1 30.97 89 PHE B O 1
ATOM 4479 N N . THR B 1 90 ? -27.328 -11.023 4.676 1 31.3 90 THR B N 1
ATOM 4480 C CA . THR B 1 90 ? -27.797 -9.836 5.391 1 31.3 90 THR B CA 1
ATOM 4481 C C . THR B 1 90 ? -26.906 -8.641 5.07 1 31.3 90 THR B C 1
ATOM 4483 O O . THR B 1 90 ? -25.688 -8.789 4.918 1 31.3 90 THR B O 1
ATOM 4486 N N . GLU B 1 91 ? -27.375 -7.715 4.309 1 34.97 91 GLU B N 1
ATOM 4487 C CA . GLU B 1 91 ? -26.75 -6.406 4.141 1 34.97 91 GLU B CA 1
ATOM 4488 C C . GLU B 1 91 ? -25.812 -6.094 5.293 1 34.97 91 GLU B C 1
ATOM 4490 O O . GLU B 1 91 ? -26.203 -6.137 6.461 1 34.97 91 GLU B O 1
ATOM 4495 N N . ASP B 1 92 ? -24.922 -6.812 5.473 1 36.53 92 ASP B N 1
ATOM 4496 C CA . ASP B 1 92 ? -24.047 -6.129 6.43 1 36.53 92 ASP B CA 1
ATOM 4497 C C . ASP B 1 92 ? -24.25 -4.617 6.371 1 36.53 92 ASP B C 1
ATOM 4499 O O . ASP B 1 92 ? -24.188 -4.02 5.293 1 36.53 92 ASP B O 1
ATOM 4503 N N . PRO B 1 93 ? -25.047 -4.094 7.184 1 36.81 93 PRO B N 1
ATOM 4504 C CA . PRO B 1 93 ? -25.047 -2.631 7.262 1 36.81 93 PRO B CA 1
ATOM 4505 C C . PRO B 1 93 ? -23.656 -2.033 7.047 1 36.81 93 PRO B C 1
ATOM 4507 O O . PRO B 1 93 ? -22.844 -1.989 7.98 1 36.81 93 PRO B O 1
ATOM 4510 N N . GLU B 1 94 ? -22.812 -2.566 6.387 1 42.31 94 GLU B N 1
ATOM 4511 C CA . GLU B 1 94 ? -21.953 -1.407 6.234 1 42.31 94 GLU B CA 1
ATOM 4512 C C . GLU B 1 94 ? -22.75 -0.107 6.25 1 42.31 94 GLU B C 1
ATOM 4514 O O . GLU B 1 94 ? -23.406 0.237 5.27 1 42.31 94 GLU B O 1
ATOM 4519 N N . GLU B 1 95 ? -23.594 -0.04 7.207 1 38.97 95 GLU B N 1
ATOM 4520 C CA . GLU B 1 95 ? -24.281 1.213 7.477 1 38.97 95 GLU B CA 1
ATOM 4521 C C . GLU B 1 95 ? -23.594 2.391 6.801 1 38.97 95 GLU B C 1
ATOM 4523 O O . GLU B 1 95 ? -22.5 2.787 7.207 1 38.97 95 GLU B O 1
ATOM 4528 N N . ARG B 1 96 ? -23.625 2.416 5.621 1 43.5 96 ARG B N 1
ATOM 4529 C CA . ARG B 1 96 ? -23.312 3.73 5.07 1 43.5 96 ARG B CA 1
ATOM 4530 C C . ARG B 1 96 ? -23.578 4.828 6.094 1 43.5 96 ARG B C 1
ATOM 4532 O O . ARG B 1 96 ? -24.734 5.172 6.352 1 43.5 96 ARG B O 1
ATOM 4539 N N . GLN B 1 97 ? -23.016 4.715 7.176 1 45.94 97 GLN B N 1
ATOM 4540 C CA . GLN B 1 97 ? -23.25 5.898 7.996 1 45.94 97 GLN B CA 1
ATOM 4541 C C . GLN B 1 97 ? -23.594 7.109 7.133 1 45.94 97 GLN B C 1
ATOM 4543 O O . GLN B 1 97 ? -22.891 7.387 6.148 1 45.94 97 GLN B O 1
ATOM 4548 N N . ARG B 1 98 ? -24.812 7.402 6.938 1 53.88 98 ARG B N 1
ATOM 4549 C CA . ARG B 1 98 ? -25.203 8.648 6.285 1 53.88 98 ARG B CA 1
ATOM 4550 C C . ARG B 1 98 ? -24.141 9.727 6.477 1 53.88 98 ARG B C 1
ATOM 4552 O O . ARG B 1 98 ? -23.688 9.969 7.598 1 53.88 98 ARG B O 1
ATOM 4559 N N . PRO B 1 99 ? -23.547 9.977 5.316 1 67.19 99 PRO B N 1
ATOM 4560 C CA . PRO B 1 99 ? -22.578 11.062 5.445 1 67.19 99 PRO B CA 1
ATOM 4561 C C . PRO B 1 99 ? -23.125 12.273 6.188 1 67.19 99 PRO B C 1
ATOM 4563 O O . PRO B 1 99 ? -24.328 12.578 6.074 1 67.19 99 PRO B O 1
ATOM 4566 N N . TYR B 1 100 ? -22.516 12.719 7.172 1 81.94 100 TYR B N 1
ATOM 4567 C CA . TYR B 1 100 ? -22.859 13.992 7.805 1 81.94 100 TYR B CA 1
ATOM 4568 C C . TYR B 1 100 ? -23.016 15.094 6.762 1 81.94 100 TYR B C 1
ATOM 4570 O O . TYR B 1 100 ? -22.375 15.062 5.711 1 81.94 100 TYR B O 1
ATOM 4578 N N . ILE B 1 101 ? -23.922 15.977 7.043 1 86.69 101 ILE B N 1
ATOM 4579 C CA . ILE B 1 101 ? -24.094 17.109 6.137 1 86.69 101 ILE B CA 1
ATOM 4580 C C . ILE B 1 101 ? -22.844 17.969 6.137 1 86.69 101 ILE B C 1
ATOM 4582 O O . ILE B 1 101 ? -22.391 18.422 5.082 1 86.69 101 ILE B O 1
ATOM 4586 N N . TYR B 1 102 ? -22.344 18.188 7.34 1 91.19 102 TYR B N 1
ATOM 4587 C CA . TYR B 1 102 ? -21.109 18.938 7.492 1 91.19 102 TYR B CA 1
ATOM 4588 C C . TYR B 1 102 ? -20.078 18.141 8.281 1 91.19 102 TYR B C 1
ATOM 4590 O O . TYR B 1 102 ? -20.359 17.672 9.383 1 91.19 102 TYR B O 1
ATOM 4598 N N . ASP B 1 103 ? -18.922 17.984 7.648 1 88.94 103 ASP B N 1
ATOM 4599 C CA . ASP B 1 103 ? -17.844 17.219 8.266 1 88.94 103 ASP B CA 1
ATOM 4600 C C . ASP B 1 103 ? -16.641 18.094 8.562 1 88.94 103 ASP B C 1
ATOM 4602 O O . ASP B 1 103 ? -15.867 18.422 7.668 1 88.94 103 ASP B O 1
ATOM 4606 N N . PHE B 1 104 ? -16.453 18.391 9.891 1 91.56 104 PHE B N 1
ATOM 4607 C CA . PHE B 1 104 ? -15.344 19.234 10.297 1 91.56 104 PHE B CA 1
ATOM 4608 C C . PHE B 1 104 ? -14.156 18.375 10.734 1 91.56 104 PHE B C 1
ATOM 4610 O O . PHE B 1 104 ? -13.242 18.875 11.406 1 91.56 104 PHE B O 1
ATOM 4617 N N . SER B 1 105 ? -14.195 17.078 10.336 1 84.5 105 SER B N 1
ATOM 4618 C CA . SER B 1 105 ? -13.07 16.219 10.672 1 84.5 105 SER B CA 1
ATOM 4619 C C . SER B 1 105 ? -11.852 16.531 9.805 1 84.5 105 SER B C 1
ATOM 4621 O O . SER B 1 105 ? -11.992 17.062 8.703 1 84.5 105 SER B O 1
ATOM 4623 N N . PRO B 1 106 ? -10.609 16.188 10.289 1 78.94 106 PRO B N 1
ATOM 4624 C CA . PRO B 1 106 ? -9.383 16.531 9.57 1 78.94 106 PRO B CA 1
ATOM 4625 C C . PRO B 1 106 ? -9.062 15.562 8.438 1 78.94 106 PRO B C 1
ATOM 4627 O O . PRO B 1 106 ? -7.895 15.391 8.078 1 78.94 106 PRO B O 1
ATOM 4630 N N . LEU B 1 107 ? -9.883 14.852 7.727 1 69.75 107 LEU B N 1
ATOM 4631 C CA . LEU B 1 107 ? -9.562 13.773 6.801 1 69.75 107 LEU B CA 1
ATOM 4632 C C . LEU B 1 107 ? -9.922 14.156 5.371 1 69.75 107 LEU B C 1
ATOM 4634 O O . LEU B 1 107 ? -9.672 13.391 4.434 1 69.75 107 LEU B O 1
ATOM 4638 N N . GLY B 1 108 ? -10.102 15.422 5.023 1 73.31 108 GLY B N 1
ATOM 4639 C CA . GLY B 1 108 ? -10.531 15.711 3.668 1 73.31 108 GLY B CA 1
ATOM 4640 C C . GLY B 1 108 ? -9.945 16.984 3.111 1 73.31 108 GLY B C 1
ATOM 4641 O O . GLY B 1 108 ? -9.195 17.688 3.801 1 73.31 108 GLY B O 1
ATOM 4642 N N . VAL B 1 109 ? -10.07 17.016 1.711 1 78.06 109 VAL B N 1
ATOM 4643 C CA . VAL B 1 109 ? -9.625 18.219 1.007 1 78.06 109 VAL B CA 1
ATOM 4644 C C . VAL B 1 109 ? -10.812 18.875 0.312 1 78.06 109 VAL B C 1
ATOM 4646 O O . VAL B 1 109 ? -11.906 18.312 0.256 1 78.06 109 VAL B O 1
ATOM 4649 N N . ASP B 1 110 ? -10.492 20.047 -0.132 1 79.44 110 ASP B N 1
ATOM 4650 C CA . ASP B 1 110 ? -11.531 20.797 -0.832 1 79.44 110 ASP B CA 1
ATOM 4651 C C . ASP B 1 110 ? -11.898 20.125 -2.152 1 79.44 110 ASP B C 1
ATOM 4653 O O . ASP B 1 110 ? -11.031 19.875 -2.994 1 79.44 110 ASP B O 1
ATOM 4657 N N . ARG B 1 111 ? -13.141 19.922 -2.357 1 73.12 111 ARG B N 1
ATOM 4658 C CA . ARG B 1 111 ? -13.625 19.156 -3.502 1 73.12 111 ARG B CA 1
ATOM 4659 C C . ARG B 1 111 ? -13.758 20.047 -4.734 1 73.12 111 ARG B C 1
ATOM 4661 O O . ARG B 1 111 ? -13.688 19.562 -5.867 1 73.12 111 ARG B O 1
ATOM 4668 N N . GLU B 1 112 ? -13.914 21.266 -4.535 1 74.94 112 GLU B N 1
ATOM 4669 C CA . GLU B 1 112 ? -14.258 22.172 -5.625 1 74.94 112 GLU B CA 1
ATOM 4670 C C . GLU B 1 112 ? -13.008 22.625 -6.383 1 74.94 112 GLU B C 1
ATOM 4672 O O . GLU B 1 112 ? -13.086 22.984 -7.559 1 74.94 112 GLU B O 1
ATOM 4677 N N . SER B 1 113 ? -11.938 22.438 -5.836 1 76.69 113 SER B N 1
ATOM 4678 C CA . SER B 1 113 ? -10.773 23.141 -6.371 1 76.69 113 SER B CA 1
ATOM 4679 C C . SER B 1 113 ? -9.812 22.188 -7.055 1 76.69 113 SER B C 1
ATOM 4681 O O . SER B 1 113 ? -8.82 22.625 -7.66 1 76.69 113 SER B O 1
ATOM 4683 N N . PHE B 1 114 ? -10.039 20.922 -7.062 1 79.75 114 PHE B N 1
ATOM 4684 C CA . PHE B 1 114 ? -9.07 20 -7.645 1 79.75 114 PHE B CA 1
ATOM 4685 C C . PHE B 1 114 ? -9.141 20.031 -9.164 1 79.75 114 PHE B C 1
ATOM 4687 O O . PHE B 1 114 ? -10.227 20.062 -9.742 1 79.75 114 PHE B O 1
ATOM 4694 N N . PRO B 1 115 ? -7.984 20.062 -9.781 1 81.88 115 PRO B N 1
ATOM 4695 C CA . PRO B 1 115 ? -7.949 20.109 -11.25 1 81.88 115 PRO B CA 1
ATOM 4696 C C . PRO B 1 115 ? -8.109 18.75 -11.891 1 81.88 115 PRO B C 1
ATOM 4698 O O . PRO B 1 115 ? -7.16 18.219 -12.477 1 81.88 115 PRO B O 1
ATOM 4701 N N . TYR B 1 116 ? -9.234 18.297 -12.016 1 81 116 TYR B N 1
ATOM 4702 C CA . TYR B 1 116 ? -9.539 16.969 -12.539 1 81 116 TYR B CA 1
ATOM 4703 C C . TYR B 1 116 ? -9.094 16.844 -13.984 1 81 116 TYR B C 1
ATOM 4705 O O . TYR B 1 116 ? -8.555 15.805 -14.383 1 81 116 TYR B O 1
ATOM 4713 N N . SER B 1 117 ? -9.32 17.875 -14.711 1 83.25 117 SER B N 1
ATOM 4714 C CA . SER B 1 117 ? -9.008 17.828 -16.125 1 83.25 117 SER B CA 1
ATOM 4715 C C . SER B 1 117 ? -7.508 17.672 -16.359 1 83.25 117 SER B C 1
ATOM 4717 O O . SER B 1 117 ? -7.086 16.922 -17.234 1 83.25 117 SER B O 1
ATOM 4719 N N . VAL B 1 118 ? -6.746 18.359 -15.578 1 87.38 118 VAL B N 1
ATOM 4720 C CA . VAL B 1 118 ? -5.297 18.266 -15.695 1 87.38 118 VAL B CA 1
ATOM 4721 C C . VAL B 1 118 ? -4.824 16.875 -15.297 1 87.38 118 VAL B C 1
ATOM 4723 O O . VAL B 1 118 ? -4 16.266 -15.984 1 87.38 118 VAL B O 1
ATOM 4726 N N . TRP B 1 119 ? -5.324 16.359 -14.234 1 88.06 119 TRP B N 1
ATOM 4727 C CA . TRP B 1 119 ? -4.957 15.031 -13.758 1 88.06 119 TRP B CA 1
ATOM 4728 C C . TRP B 1 119 ? -5.332 13.961 -14.773 1 88.06 119 TRP B C 1
ATOM 4730 O O . TRP B 1 119 ? -4.559 13.039 -15.023 1 88.06 119 TRP B O 1
ATOM 4740 N N . LYS B 1 120 ? -6.504 14.109 -15.336 1 86.62 120 LYS B N 1
ATOM 4741 C CA . LYS B 1 120 ? -6.973 13.188 -16.359 1 86.62 120 LYS B CA 1
ATOM 4742 C C . LYS B 1 120 ? -6.039 13.188 -17.578 1 86.62 120 LYS B C 1
ATOM 4744 O O . LYS B 1 120 ? -5.672 12.117 -18.078 1 86.62 120 LYS B O 1
ATOM 4749 N N . LYS B 1 121 ? -5.727 14.32 -18.031 1 88.88 121 LYS B N 1
ATOM 4750 C CA . LYS B 1 121 ? -4.832 14.445 -19.172 1 88.88 121 LYS B CA 1
ATOM 4751 C C . LYS B 1 121 ? -3.486 13.781 -18.891 1 88.88 121 LYS B C 1
ATOM 4753 O O . LYS B 1 121 ? -2.977 13.031 -19.734 1 88.88 121 LYS B O 1
ATOM 4758 N N . ILE B 1 122 ? -2.936 14.016 -17.781 1 90.75 122 ILE B N 1
ATOM 4759 C CA . ILE B 1 122 ? -1.638 13.469 -17.391 1 90.75 122 ILE B CA 1
ATOM 4760 C C . ILE B 1 122 ? -1.727 11.953 -17.297 1 90.75 122 ILE B C 1
ATOM 4762 O O . ILE B 1 122 ? -0.867 11.234 -17.812 1 90.75 122 ILE B O 1
ATOM 4766 N N . SER B 1 123 ? -2.744 11.445 -16.609 1 88.94 123 SER B N 1
ATOM 4767 C CA . SER B 1 123 ? -2.934 10.008 -16.453 1 88.94 123 SER B CA 1
ATOM 4768 C C . SER B 1 123 ? -3.023 9.312 -17.812 1 88.94 123 SER B C 1
ATOM 4770 O O . SER B 1 123 ? -2.443 8.242 -18 1 88.94 123 SER B O 1
ATOM 4772 N N . ASN B 1 124 ? -3.699 9.945 -18.719 1 86.94 124 ASN B N 1
ATOM 4773 C CA . ASN B 1 124 ? -3.836 9.398 -20.062 1 86.94 124 ASN B CA 1
ATOM 4774 C C . ASN B 1 124 ? -2.496 9.375 -20.797 1 86.94 124 ASN B C 1
ATOM 4776 O O . ASN B 1 124 ? -2.195 8.414 -21.5 1 86.94 124 ASN B O 1
ATOM 4780 N N . GLU B 1 125 ? -1.819 10.383 -20.641 1 88.31 125 GLU B N 1
ATOM 4781 C CA . GLU B 1 125 ? -0.501 10.453 -21.266 1 88.31 125 GLU B CA 1
ATOM 4782 C C . GLU B 1 125 ? 0.416 9.352 -20.766 1 88.31 125 GLU B C 1
ATOM 4784 O O . GLU B 1 125 ? 1.139 8.727 -21.547 1 88.31 125 GLU B O 1
ATOM 4789 N N . ILE B 1 126 ? 0.362 9.086 -19.516 1 88.38 126 ILE B N 1
ATOM 4790 C CA . ILE B 1 126 ? 1.215 8.062 -18.922 1 88.38 126 ILE B CA 1
ATOM 4791 C C . ILE B 1 126 ? 0.795 6.68 -19.406 1 88.38 126 ILE B C 1
ATOM 4793 O O . ILE B 1 126 ? 1.645 5.836 -19.703 1 88.38 126 ILE B O 1
ATOM 4797 N N . LEU B 1 127 ? -0.476 6.465 -19.5 1 84.5 127 LEU B N 1
ATOM 4798 C CA . LEU B 1 127 ? -0.994 5.18 -19.969 1 84.5 127 LEU B CA 1
ATOM 4799 C C . LEU B 1 127 ? -0.574 4.91 -21.406 1 84.5 127 LEU B C 1
ATOM 4801 O O . LEU B 1 127 ? -0.331 3.76 -21.781 1 84.5 127 LEU B O 1
ATOM 4805 N N . LEU B 1 128 ? -0.432 5.961 -22.188 1 80.44 128 LEU B N 1
ATOM 4806 C CA . LEU B 1 128 ? -0.079 5.828 -23.594 1 80.44 128 LEU B CA 1
ATOM 4807 C C . LEU B 1 128 ? 1.431 5.695 -23.766 1 80.44 128 LEU B C 1
ATOM 4809 O O . LEU B 1 128 ? 1.899 4.867 -24.547 1 80.44 128 LEU B O 1
ATOM 4813 N N . ASP B 1 129 ? 2.15 6.453 -23.047 1 78.69 129 ASP B N 1
ATOM 4814 C CA . ASP B 1 129 ? 3.584 6.602 -23.281 1 78.69 129 ASP B CA 1
ATOM 4815 C C . ASP B 1 129 ? 4.375 5.535 -22.531 1 78.69 129 ASP B C 1
ATOM 4817 O O . ASP B 1 129 ? 5.523 5.242 -22.875 1 78.69 129 ASP B O 1
ATOM 4821 N N . HIS B 1 130 ? 3.844 4.957 -21.609 1 72.94 130 HIS B N 1
ATOM 4822 C CA . HIS B 1 130 ? 4.629 4.086 -20.734 1 72.94 130 HIS B CA 1
ATOM 4823 C C . HIS B 1 130 ? 3.996 2.701 -20.625 1 72.94 130 HIS B C 1
ATOM 4825 O O . HIS B 1 130 ? 4.047 2.07 -19.578 1 72.94 130 HIS B O 1
ATOM 4831 N N . GLU B 1 131 ? 3.512 2.312 -21.656 1 69 131 GLU B N 1
ATOM 4832 C CA . GLU B 1 131 ? 2.816 1.03 -21.688 1 69 131 GLU B CA 1
ATOM 4833 C C . GLU B 1 131 ? 3.732 -0.107 -21.25 1 69 131 GLU B C 1
ATOM 4835 O O . GLU B 1 131 ? 3.344 -0.943 -20.438 1 69 131 GLU B O 1
ATOM 4840 N N . ASP B 1 132 ? 4.914 -0.054 -21.609 1 72.69 132 ASP B N 1
ATOM 4841 C CA . ASP B 1 132 ? 5.855 -1.132 -21.312 1 72.69 132 ASP B CA 1
ATOM 4842 C C . ASP B 1 132 ? 6.293 -1.104 -19.859 1 72.69 132 ASP B C 1
ATOM 4844 O O . ASP B 1 132 ? 6.504 -2.154 -19.25 1 72.69 132 ASP B O 1
ATOM 4848 N N . ARG B 1 133 ? 6.324 0.063 -19.297 1 77.25 133 ARG B N 1
ATOM 4849 C CA . ARG B 1 133 ? 6.777 0.201 -17.922 1 77.25 133 ARG B CA 1
ATOM 4850 C C . ARG B 1 133 ? 5.711 -0.278 -16.938 1 77.25 133 ARG B C 1
ATOM 4852 O O . ARG B 1 133 ? 6.031 -0.809 -15.875 1 77.25 133 ARG B O 1
ATOM 4859 N N . LEU B 1 134 ? 4.492 -0.089 -17.344 1 77.69 134 LEU B N 1
ATOM 4860 C CA . LEU B 1 134 ? 3.379 -0.444 -16.469 1 77.69 134 LEU B CA 1
ATOM 4861 C C . LEU B 1 134 ? 3.322 -1.952 -16.25 1 77.69 134 LEU B C 1
ATOM 4863 O O . LEU B 1 134 ? 2.77 -2.416 -15.242 1 77.69 134 LEU B O 1
ATOM 4867 N N . LEU B 1 135 ? 3.928 -2.709 -17.078 1 75.75 135 LEU B N 1
ATOM 4868 C CA . LEU B 1 135 ? 3.828 -4.164 -17.016 1 75.75 135 LEU B CA 1
ATOM 4869 C C . LEU B 1 135 ? 4.98 -4.75 -16.203 1 75.75 135 LEU B C 1
ATOM 4871 O O . LEU B 1 135 ? 5.07 -5.969 -16.047 1 75.75 135 LEU B O 1
ATOM 4875 N N . THR B 1 136 ? 5.754 -3.898 -15.594 1 77.38 136 THR B N 1
ATOM 4876 C CA . THR B 1 136 ? 6.859 -4.348 -14.758 1 77.38 136 THR B CA 1
ATOM 4877 C C . THR B 1 136 ? 6.504 -4.223 -13.281 1 77.38 136 THR B C 1
ATOM 4879 O O . THR B 1 136 ? 5.461 -3.66 -12.93 1 77.38 136 THR B O 1
ATOM 4882 N N . THR B 1 137 ? 7.309 -4.77 -12.359 1 77.06 137 THR B N 1
ATOM 4883 C CA . THR B 1 137 ? 7.043 -4.738 -10.922 1 77.06 137 THR B CA 1
ATOM 4884 C C . THR B 1 137 ? 7.473 -3.404 -10.328 1 77.06 137 THR B C 1
ATOM 4886 O O . THR B 1 137 ? 7.016 -3.027 -9.242 1 77.06 137 THR B O 1
ATOM 4889 N N . GLY B 1 138 ? 8.242 -2.604 -10.969 1 83.81 138 GLY B N 1
ATOM 4890 C CA . GLY B 1 138 ? 8.719 -1.329 -10.453 1 83.81 138 GLY B CA 1
ATOM 4891 C C . GLY B 1 138 ? 9.867 -1.475 -9.469 1 83.81 138 GLY B C 1
ATOM 4892 O O . GLY B 1 138 ? 10.297 -2.59 -9.164 1 83.81 138 GLY B O 1
ATOM 4893 N N . HIS B 1 139 ? 10.336 -0.384 -8.969 1 89.62 139 HIS B N 1
ATOM 4894 C CA . HIS B 1 139 ? 11.453 -0.345 -8.031 1 89.62 139 HIS B CA 1
ATOM 4895 C C . HIS B 1 139 ? 10.961 -0.447 -6.59 1 89.62 139 HIS B C 1
ATOM 4897 O O . HIS B 1 139 ? 9.922 0.129 -6.242 1 89.62 139 HIS B O 1
ATOM 4903 N N . TYR B 1 140 ? 11.695 -1.072 -5.691 1 89.75 140 TYR B N 1
ATOM 4904 C CA . TYR B 1 140 ? 11.266 -1.325 -4.324 1 89.75 140 TYR B CA 1
ATOM 4905 C C . TYR B 1 140 ? 11.156 -0.025 -3.535 1 89.75 140 TYR B C 1
ATOM 4907 O O . TYR B 1 140 ? 10.391 0.068 -2.578 1 89.75 140 TYR B O 1
ATOM 4915 N N . GLN B 1 141 ? 11.883 1.037 -3.916 1 95.38 141 GLN B N 1
ATOM 4916 C CA . GLN B 1 141 ? 11.797 2.332 -3.252 1 95.38 141 GLN B CA 1
ATOM 4917 C C . GLN B 1 141 ? 10.75 3.227 -3.912 1 95.38 141 GLN B C 1
ATOM 4919 O O . GLN B 1 141 ? 10.531 4.359 -3.479 1 95.38 141 GLN B O 1
ATOM 4924 N N . GLY B 1 142 ? 10.141 2.764 -4.938 1 95.56 142 GLY B N 1
ATOM 4925 C CA . GLY B 1 142 ? 9.328 3.607 -5.797 1 95.56 142 GLY B CA 1
ATOM 4926 C C . GLY B 1 142 ? 10.062 4.098 -7.027 1 95.56 142 GLY B C 1
ATOM 4927 O O . GLY B 1 142 ? 11.297 4.016 -7.098 1 95.56 142 GLY B O 1
ATOM 4928 N N . GLU B 1 143 ? 9.383 4.566 -8.016 1 94.31 143 GLU B N 1
ATOM 4929 C CA . GLU B 1 143 ? 9.969 4.957 -9.297 1 94.31 143 GLU B CA 1
ATOM 4930 C C . GLU B 1 143 ? 10.906 6.148 -9.141 1 94.31 143 GLU B C 1
ATOM 4932 O O . GLU B 1 143 ? 10.602 7.09 -8.406 1 94.31 143 GLU B O 1
ATOM 4937 N N . TYR B 1 144 ? 11.992 6.078 -9.805 1 93.75 144 TYR B N 1
ATOM 4938 C CA . TYR B 1 144 ? 13.031 7.102 -9.703 1 93.75 144 TYR B CA 1
ATOM 4939 C C . TYR B 1 144 ? 12.5 8.461 -10.133 1 93.75 144 TYR B C 1
ATOM 4941 O O . TYR B 1 144 ? 12.852 9.484 -9.539 1 93.75 144 TYR B O 1
ATOM 4949 N N . GLU B 1 145 ? 11.672 8.477 -11.195 1 92.81 145 GLU B N 1
ATOM 4950 C CA . GLU B 1 145 ? 11.109 9.719 -11.703 1 92.81 145 GLU B CA 1
ATOM 4951 C C . GLU B 1 145 ? 10.359 10.477 -10.609 1 92.81 145 GLU B C 1
ATOM 4953 O O . GLU B 1 145 ? 10.5 11.695 -10.477 1 92.81 145 GLU B O 1
ATOM 4958 N N . LEU B 1 146 ? 9.609 9.75 -9.812 1 97.25 146 LEU B N 1
ATOM 4959 C CA . LEU B 1 146 ? 8.844 10.383 -8.742 1 97.25 146 LEU B CA 1
ATOM 4960 C C . LEU B 1 146 ? 9.766 10.844 -7.621 1 97.25 146 LEU B C 1
ATOM 4962 O O . LEU B 1 146 ? 9.617 11.961 -7.109 1 97.25 146 LEU B O 1
ATOM 4966 N N . ARG B 1 147 ? 10.719 10 -7.227 1 97.56 147 ARG B N 1
ATOM 4967 C CA . ARG B 1 147 ? 11.656 10.359 -6.168 1 97.56 147 ARG B CA 1
ATOM 4968 C C . ARG B 1 147 ? 12.453 11.602 -6.539 1 97.56 147 ARG B C 1
ATOM 4970 O O . ARG B 1 147 ? 12.68 12.477 -5.695 1 97.56 147 ARG B O 1
ATOM 4977 N N . GLN B 1 148 ? 12.805 11.703 -7.809 1 95.56 148 GLN B N 1
ATOM 4978 C CA . GLN B 1 148 ? 13.539 12.859 -8.297 1 95.56 148 GLN B CA 1
ATOM 4979 C C . GLN B 1 148 ? 12.695 14.125 -8.211 1 95.56 148 GLN B C 1
ATOM 4981 O O . GLN B 1 148 ? 13.18 15.18 -7.777 1 95.56 148 GLN B O 1
ATOM 4986 N N . GLU B 1 149 ? 11.453 14.07 -8.641 1 95.56 149 GLU B N 1
ATOM 4987 C CA . GLU B 1 149 ? 10.562 15.227 -8.594 1 95.56 149 GLU B CA 1
ATOM 4988 C C . GLU B 1 149 ? 10.289 15.656 -7.156 1 95.56 149 GLU B C 1
ATOM 4990 O O . GLU B 1 149 ? 10.18 16.844 -6.871 1 95.56 149 GLU B O 1
ATOM 4995 N N . ILE B 1 150 ? 10.188 14.672 -6.266 1 97.38 150 ILE B N 1
ATOM 4996 C CA . ILE B 1 150 ? 9.984 14.984 -4.855 1 97.38 150 ILE B CA 1
ATOM 4997 C C . ILE B 1 150 ? 11.211 15.703 -4.305 1 97.38 150 ILE B C 1
ATOM 4999 O O . ILE B 1 150 ? 11.086 16.703 -3.588 1 97.38 150 ILE B O 1
ATOM 5003 N N . ALA B 1 151 ? 12.383 15.188 -4.672 1 95.88 151 ALA B N 1
ATOM 5004 C CA . ALA B 1 151 ? 13.617 15.828 -4.23 1 95.88 151 ALA B CA 1
ATOM 5005 C C . ALA B 1 151 ? 13.68 17.281 -4.695 1 95.88 151 ALA B C 1
ATOM 5007 O O . ALA B 1 151 ? 14.008 18.172 -3.914 1 95.88 151 ALA B O 1
ATOM 5008 N N . HIS B 1 152 ? 13.305 17.516 -5.918 1 91.56 152 HIS B N 1
ATOM 5009 C CA . HIS B 1 152 ? 13.305 18.859 -6.477 1 91.56 152 HIS B CA 1
ATOM 5010 C C . HIS B 1 152 ? 12.297 19.75 -5.762 1 91.56 152 HIS B C 1
ATOM 5012 O O . HIS B 1 152 ? 12.609 20.891 -5.41 1 91.56 152 HIS B O 1
ATOM 5018 N N . PHE B 1 153 ? 11.18 19.281 -5.602 1 90.88 153 PHE B N 1
ATOM 5019 C CA . PHE B 1 153 ? 10.109 20.016 -4.945 1 90.88 153 PHE B CA 1
ATOM 5020 C C . PHE B 1 153 ? 10.523 20.422 -3.533 1 90.88 153 PHE B C 1
ATOM 5022 O O . PHE B 1 153 ? 10.312 21.562 -3.127 1 90.88 153 PHE B O 1
ATOM 5029 N N . LEU B 1 154 ? 11.102 19.453 -2.781 1 93.19 154 LEU B N 1
ATOM 5030 C CA . LEU B 1 154 ? 11.492 19.703 -1.398 1 93.19 154 LEU B CA 1
ATOM 5031 C C . LEU B 1 154 ? 12.633 20.719 -1.328 1 93.19 154 LEU B C 1
ATOM 5033 O O . LEU B 1 154 ? 12.68 21.547 -0.407 1 93.19 154 LEU B O 1
ATOM 5037 N N . ALA B 1 155 ? 13.523 20.656 -2.256 1 90.12 155 ALA B N 1
ATOM 5038 C CA . ALA B 1 155 ? 14.617 21.625 -2.312 1 90.12 155 ALA B CA 1
ATOM 5039 C C . ALA B 1 155 ? 14.078 23.047 -2.5 1 90.12 155 ALA B C 1
ATOM 5041 O O . ALA B 1 155 ? 14.508 23.969 -1.808 1 90.12 155 ALA B O 1
ATOM 5042 N N . ASP B 1 156 ? 13.07 23.172 -3.285 1 81.94 156 ASP B N 1
ATOM 5043 C CA . ASP B 1 156 ? 12.539 24.484 -3.66 1 81.94 156 ASP B CA 1
ATOM 5044 C C . ASP B 1 156 ? 11.578 25 -2.602 1 81.94 156 ASP B C 1
ATOM 5046 O O . ASP B 1 156 ? 11.586 26.188 -2.283 1 81.94 156 ASP B O 1
ATOM 5050 N N . SER B 1 157 ? 10.812 24.109 -2.057 1 82.62 157 SER B N 1
ATOM 5051 C CA . SER B 1 157 ? 9.672 24.547 -1.254 1 82.62 157 SER B CA 1
ATOM 5052 C C . SER B 1 157 ? 9.977 24.438 0.237 1 82.62 157 SER B C 1
ATOM 5054 O O . SER B 1 157 ? 9.367 25.141 1.051 1 82.62 157 SER B O 1
ATOM 5056 N N . ARG B 1 158 ? 10.914 23.547 0.603 1 86.69 158 ARG B N 1
ATOM 5057 C CA . ARG B 1 158 ? 11.125 23.266 2.021 1 86.69 158 ARG B CA 1
ATOM 5058 C C . ARG B 1 158 ? 12.594 23.406 2.396 1 86.69 158 ARG B C 1
ATOM 5060 O O . ARG B 1 158 ? 12.969 23.188 3.551 1 86.69 158 ARG B O 1
ATOM 5067 N N . SER B 1 159 ? 13.469 23.672 1.451 1 86.38 159 SER B N 1
ATOM 5068 C CA . SER B 1 159 ? 14.906 23.797 1.649 1 86.38 159 SER B CA 1
ATOM 5069 C C . SER B 1 159 ? 15.516 22.484 2.148 1 86.38 159 SER B C 1
ATOM 5071 O O . SER B 1 159 ? 16.422 22.5 2.977 1 86.38 159 SER B O 1
ATOM 5073 N N . ILE B 1 160 ? 14.922 21.406 1.793 1 91.94 160 ILE B N 1
ATOM 5074 C CA . ILE B 1 160 ? 15.445 20.078 2.094 1 91.94 160 ILE B CA 1
ATOM 5075 C C . ILE B 1 160 ? 16.203 19.547 0.883 1 91.94 160 ILE B C 1
ATOM 5077 O O . ILE B 1 160 ? 15.609 19.281 -0.164 1 91.94 160 ILE B O 1
ATOM 5081 N N . GLN B 1 161 ? 17.453 19.484 1.025 1 90.44 161 GLN B N 1
ATOM 5082 C CA . GLN B 1 161 ? 18.281 18.938 -0.037 1 90.44 161 GLN B CA 1
ATOM 5083 C C . GLN B 1 161 ? 18.562 17.453 0.2 1 90.44 161 GLN B C 1
ATOM 5085 O O . GLN B 1 161 ? 19.234 17.094 1.171 1 90.44 161 GLN B O 1
ATOM 5090 N N . VAL B 1 162 ? 18.047 16.641 -0.646 1 92.75 162 VAL B N 1
ATOM 5091 C CA . VAL B 1 162 ? 18.234 15.211 -0.481 1 92.75 162 VAL B CA 1
ATOM 5092 C C . VAL B 1 162 ? 18.422 14.555 -1.848 1 92.75 162 VAL B C 1
ATOM 5094 O O . VAL B 1 162 ? 17.922 15.055 -2.857 1 92.75 162 VAL B O 1
ATOM 5097 N N . HIS B 1 163 ? 19.203 13.531 -1.877 1 92.62 163 HIS B N 1
ATOM 5098 C CA . HIS B 1 163 ? 19.312 12.688 -3.068 1 92.62 163 HIS B CA 1
ATOM 5099 C C . HIS B 1 163 ? 18.094 11.781 -3.205 1 92.62 163 HIS B C 1
ATOM 5101 O O . HIS B 1 163 ? 17.594 11.258 -2.209 1 92.62 163 HIS B O 1
ATOM 5107 N N . PRO B 1 164 ? 17.625 11.523 -4.469 1 95.38 164 PRO B N 1
ATOM 5108 C CA . PRO B 1 164 ? 16.469 10.656 -4.68 1 95.38 164 PRO B CA 1
ATOM 5109 C C . PRO B 1 164 ? 16.641 9.273 -4.055 1 95.38 164 PRO B C 1
ATOM 5111 O O . PRO B 1 164 ? 15.656 8.633 -3.688 1 95.38 164 PRO B O 1
ATOM 5114 N N . SER B 1 165 ? 17.859 8.773 -3.871 1 93.12 165 SER B N 1
ATOM 5115 C CA . SER B 1 165 ? 18.125 7.453 -3.316 1 93.12 165 SER B CA 1
ATOM 5116 C C . SER B 1 165 ? 17.703 7.375 -1.852 1 93.12 165 SER B C 1
ATOM 5118 O O . SER B 1 165 ? 17.516 6.281 -1.312 1 93.12 165 SER B O 1
ATOM 5120 N N . SER B 1 166 ? 17.547 8.523 -1.203 1 96.06 166 SER B N 1
ATOM 5121 C CA . SER B 1 166 ? 17.172 8.555 0.207 1 96.06 166 SER B CA 1
ATOM 5122 C C . SER B 1 166 ? 15.648 8.523 0.378 1 96.06 166 SER B C 1
ATOM 5124 O O . SER B 1 166 ? 15.148 8.391 1.495 1 96.06 166 SER B O 1
ATOM 5126 N N . ILE B 1 167 ? 14.992 8.633 -0.723 1 97.88 167 ILE B N 1
ATOM 5127 C CA . ILE B 1 167 ? 13.539 8.766 -0.676 1 97.88 167 ILE B CA 1
ATOM 5128 C C . ILE B 1 167 ? 12.891 7.402 -0.887 1 97.88 167 ILE B C 1
ATOM 5130 O O . ILE B 1 167 ? 13.273 6.656 -1.792 1 97.88 167 ILE B O 1
ATOM 5134 N N . ILE B 1 168 ? 11.977 7.016 -0.02 1 97.88 168 ILE B N 1
ATOM 5135 C CA . ILE B 1 168 ? 11.172 5.809 -0.143 1 97.88 168 ILE B CA 1
ATOM 5136 C C . ILE B 1 168 ? 9.695 6.188 -0.302 1 97.88 168 ILE B C 1
ATOM 5138 O O . ILE B 1 168 ? 9.141 6.91 0.531 1 97.88 168 ILE B O 1
ATOM 5142 N N . ILE B 1 169 ? 9.078 5.711 -1.406 1 98 169 ILE B N 1
ATOM 5143 C CA . ILE B 1 169 ? 7.668 5.957 -1.667 1 98 169 ILE B CA 1
ATOM 5144 C C . ILE B 1 169 ? 6.816 4.961 -0.882 1 98 169 ILE B C 1
ATOM 5146 O O . ILE B 1 169 ? 7.109 3.762 -0.869 1 98 169 ILE B O 1
ATOM 5150 N N . THR B 1 170 ? 5.82 5.445 -0.179 1 96.94 170 THR B N 1
ATOM 5151 C CA . THR B 1 170 ? 4.906 4.609 0.591 1 96.94 170 THR B CA 1
ATOM 5152 C C . THR B 1 170 ? 3.457 5.023 0.346 1 96.94 170 THR B C 1
ATOM 5154 O O . THR B 1 170 ? 3.197 6.004 -0.355 1 96.94 170 THR B O 1
ATOM 5157 N N . SER B 1 171 ? 2.508 4.277 0.917 1 95.81 171 SER B N 1
ATOM 5158 C CA . SER B 1 171 ? 1.093 4.512 0.648 1 95.81 171 SER B CA 1
ATOM 5159 C C . SER B 1 171 ? 0.423 5.238 1.809 1 95.81 171 SER B C 1
ATOM 5161 O O . SER B 1 171 ? -0.799 5.18 1.962 1 95.81 171 SER B O 1
ATOM 5163 N N . GLY B 1 172 ? 1.176 5.848 2.66 1 93.81 172 GLY B N 1
ATOM 5164 C CA . GLY B 1 172 ? 0.624 6.559 3.805 1 93.81 172 GLY B CA 1
ATOM 5165 C C . GLY B 1 172 ? 1.506 6.48 5.035 1 93.81 172 GLY B C 1
ATOM 5166 O O . GLY B 1 172 ? 2.496 5.746 5.051 1 93.81 172 GLY B O 1
ATOM 5167 N N . LEU B 1 173 ? 1.058 7.234 6.031 1 93 173 LEU B N 1
ATOM 5168 C CA . LEU B 1 173 ? 1.819 7.324 7.273 1 93 173 LEU B CA 1
ATOM 5169 C C . LEU B 1 173 ? 1.988 5.949 7.91 1 93 173 LEU B C 1
ATOM 5171 O O . LEU B 1 173 ? 3.086 5.59 8.344 1 93 173 LEU B O 1
ATOM 5175 N N . GLU B 1 174 ? 0.932 5.195 7.973 1 93 174 GLU B N 1
ATOM 5176 C CA . GLU B 1 174 ? 0.959 3.881 8.602 1 93 174 GLU B CA 1
ATOM 5177 C C . GLU B 1 174 ? 1.987 2.971 7.938 1 93 174 GLU B C 1
ATOM 5179 O O . GLU B 1 174 ? 2.738 2.27 8.617 1 93 174 GLU B O 1
ATOM 5184 N N . TYR B 1 175 ? 2.035 3.018 6.688 1 93.5 175 TYR B N 1
ATOM 5185 C CA . TYR B 1 175 ? 2.932 2.141 5.941 1 93.5 175 TYR B CA 1
ATOM 5186 C C . TYR B 1 175 ? 4.379 2.604 6.07 1 93.5 175 TYR B C 1
ATOM 5188 O O . TYR B 1 175 ? 5.305 1.787 6.035 1 93.5 175 TYR B O 1
ATOM 5196 N N . SER B 1 176 ? 4.594 3.896 6.184 1 96.38 176 SER B N 1
ATOM 5197 C CA . SER B 1 176 ? 5.926 4.391 6.512 1 96.38 176 SER B CA 1
ATOM 5198 C C . SER B 1 176 ? 6.402 3.852 7.855 1 96.38 176 SER B C 1
ATOM 5200 O O . SER B 1 176 ? 7.547 3.418 7.988 1 96.38 176 SER B O 1
ATOM 5202 N N . TYR B 1 177 ? 5.496 3.826 8.805 1 95.25 177 TYR B N 1
ATOM 5203 C CA . TYR B 1 177 ? 5.855 3.365 10.141 1 95.25 177 TYR B CA 1
ATOM 5204 C C . TYR B 1 177 ? 6.125 1.865 10.141 1 95.25 177 TYR B C 1
ATOM 5206 O O . TYR B 1 177 ? 6.965 1.381 10.906 1 95.25 177 TYR B O 1
ATOM 5214 N N . LEU B 1 178 ? 5.461 1.115 9.32 1 92 178 LEU B N 1
ATOM 5215 C CA . LEU B 1 178 ? 5.746 -0.312 9.242 1 92 178 LEU B CA 1
ATOM 5216 C C . LEU B 1 178 ? 7.199 -0.552 8.836 1 92 178 LEU B C 1
ATOM 5218 O O . LEU B 1 178 ? 7.859 -1.442 9.383 1 92 178 LEU B O 1
ATOM 5222 N N . ILE B 1 179 ? 7.656 0.17 7.883 1 94.06 179 ILE B N 1
ATOM 5223 C CA . ILE B 1 179 ? 9.055 0.082 7.473 1 94.06 179 ILE B CA 1
ATOM 5224 C C . ILE B 1 179 ? 9.953 0.51 8.625 1 94.06 179 ILE B C 1
ATOM 5226 O O . ILE B 1 179 ? 10.969 -0.14 8.906 1 94.06 179 ILE B O 1
ATOM 5230 N N . LEU B 1 180 ? 9.586 1.571 9.336 1 96.06 180 LEU B N 1
ATOM 5231 C CA . LEU B 1 180 ? 10.391 2.084 10.438 1 96.06 180 LEU B CA 1
ATOM 5232 C C . LEU B 1 180 ? 10.43 1.087 11.594 1 96.06 180 LEU B C 1
ATOM 5234 O O . LEU B 1 180 ? 11.438 0.98 12.289 1 96.06 180 LEU B O 1
ATOM 5238 N N . PHE B 1 181 ? 9.289 0.426 11.836 1 92.5 181 PHE B N 1
ATOM 5239 C CA . PHE B 1 181 ? 9.273 -0.598 12.875 1 92.5 181 PHE B CA 1
ATOM 5240 C C . PHE B 1 181 ? 10.25 -1.719 12.547 1 92.5 181 PHE B C 1
ATOM 5242 O O . PHE B 1 181 ? 10.867 -2.293 13.453 1 92.5 181 PHE B O 1
ATOM 5249 N N . GLN B 1 182 ? 10.391 -2.039 11.312 1 88.44 182 GLN B N 1
ATOM 5250 C CA . GLN B 1 182 ? 11.367 -3.047 10.898 1 88.44 182 GLN B CA 1
ATOM 5251 C C . GLN B 1 182 ? 12.789 -2.564 11.133 1 88.44 182 GLN B C 1
ATOM 5253 O O . GLN B 1 182 ? 13.664 -3.348 11.523 1 88.44 182 GLN B O 1
ATOM 5258 N N . LEU B 1 183 ? 13.039 -1.338 10.914 1 92.12 183 LEU B N 1
ATOM 5259 C CA . LEU B 1 183 ? 14.383 -0.78 10.984 1 92.12 183 LEU B CA 1
ATOM 5260 C C . LEU B 1 183 ? 14.773 -0.466 12.422 1 92.12 183 LEU B C 1
ATOM 5262 O O . LEU B 1 183 ? 15.938 -0.597 12.797 1 92.12 183 LEU B O 1
ATOM 5266 N N . LEU B 1 184 ? 13.742 -0.014 13.242 1 94.75 184 LEU B N 1
ATOM 5267 C CA . LEU B 1 184 ? 14.047 0.586 14.539 1 94.75 184 LEU B CA 1
ATOM 5268 C C . LEU B 1 184 ? 13.203 -0.042 15.641 1 94.75 184 LEU B C 1
ATOM 5270 O O . LEU B 1 184 ? 13.203 0.44 16.781 1 94.75 184 LEU B O 1
ATOM 5274 N N . GLY B 1 185 ? 12.5 -1.069 15.383 1 88.88 185 GLY B N 1
ATOM 5275 C CA . GLY B 1 185 ? 11.469 -1.602 16.266 1 88.88 185 GLY B CA 1
ATOM 5276 C C . GLY B 1 185 ? 12.008 -2.068 17.609 1 88.88 185 GLY B C 1
ATOM 5277 O O . GLY B 1 185 ? 11.25 -2.201 18.562 1 88.88 185 GLY B O 1
ATOM 5278 N N . ASP B 1 186 ? 13.234 -2.309 17.766 1 90.94 186 ASP B N 1
ATOM 5279 C CA . ASP B 1 186 ? 13.82 -2.766 19.016 1 90.94 186 ASP B CA 1
ATOM 5280 C C . ASP B 1 186 ? 14.156 -1.587 19.922 1 90.94 186 ASP B C 1
ATOM 5282 O O . ASP B 1 186 ? 14.508 -1.777 21.094 1 90.94 186 ASP B O 1
ATOM 5286 N N . LEU B 1 187 ? 14 -0.403 19.453 1 95.31 187 LEU B N 1
ATOM 5287 C CA . LEU B 1 187 ? 14.312 0.805 20.203 1 95.31 187 LEU B CA 1
ATOM 5288 C C . LEU B 1 187 ? 13.07 1.348 20.906 1 95.31 187 LEU B C 1
ATOM 5290 O O . LEU B 1 187 ? 11.953 0.917 20.609 1 95.31 187 LEU B O 1
ATOM 5294 N N . ASN B 1 188 ? 13.289 2.268 21.844 1 97 188 ASN B N 1
ATOM 5295 C CA . ASN B 1 188 ? 12.195 2.904 22.562 1 97 188 ASN B CA 1
ATOM 5296 C C . ASN B 1 188 ? 11.711 4.164 21.844 1 97 188 ASN B C 1
ATOM 5298 O O . ASN B 1 188 ? 12.469 5.125 21.703 1 97 188 ASN B O 1
ATOM 5302 N N . PHE B 1 189 ? 10.438 4.156 21.5 1 98.06 189 PHE B N 1
ATOM 5303 C CA . PHE B 1 189 ? 9.867 5.293 20.781 1 98.06 189 PHE B CA 1
ATOM 5304 C C . PHE B 1 189 ? 9.242 6.289 21.734 1 98.06 189 PHE B C 1
ATOM 5306 O O . PHE B 1 189 ? 8.859 5.926 22.859 1 98.06 189 PHE B O 1
ATOM 5313 N N . GLY B 1 190 ? 9.289 7.547 21.406 1 97.56 190 GLY B N 1
ATOM 5314 C CA . GLY B 1 190 ? 8.484 8.586 22.031 1 97.56 190 GLY B CA 1
ATOM 5315 C C . GLY B 1 190 ? 7.461 9.195 21.094 1 97.56 190 GLY B C 1
ATOM 5316 O O . GLY B 1 190 ? 7.789 9.57 19.969 1 97.56 190 GLY B O 1
ATOM 5317 N N . ILE B 1 191 ? 6.199 9.258 21.531 1 95.81 191 ILE B N 1
ATOM 5318 C CA . ILE B 1 191 ? 5.168 9.906 20.734 1 95.81 191 ILE B CA 1
ATOM 5319 C C . ILE B 1 191 ? 4.562 11.07 21.516 1 95.81 191 ILE B C 1
ATOM 5321 O O . ILE B 1 191 ? 4.473 11.023 22.75 1 95.81 191 ILE B O 1
ATOM 5325 N N . GLU B 1 192 ? 4.18 12.062 20.812 1 95.12 192 GLU B N 1
ATOM 5326 C CA . GLU B 1 192 ? 3.555 13.219 21.438 1 95.12 192 GLU B CA 1
ATOM 5327 C C . GLU B 1 192 ? 2.205 12.852 22.047 1 95.12 192 GLU B C 1
ATOM 5329 O O . GLU B 1 192 ? 1.561 11.898 21.625 1 95.12 192 GLU B O 1
ATOM 5334 N N . ASN B 1 193 ? 1.786 13.656 23.062 1 88.69 193 ASN B N 1
ATOM 5335 C CA . ASN B 1 193 ? 0.477 13.508 23.688 1 88.69 193 ASN B CA 1
ATOM 5336 C C . ASN B 1 193 ? -0.183 14.859 23.938 1 88.69 193 ASN B C 1
ATOM 5338 O O . ASN B 1 193 ? 0.278 15.633 24.781 1 88.69 193 ASN B O 1
ATOM 5342 N N . PRO B 1 194 ? -1.303 15.203 23.297 1 89.56 194 PRO B N 1
ATOM 5343 C CA . PRO B 1 194 ? -2.049 14.375 22.344 1 89.56 194 PRO B CA 1
ATOM 5344 C C . PRO B 1 194 ? -1.332 14.219 21 1 89.56 194 PRO B C 1
ATOM 5346 O O . PRO B 1 194 ? -0.402 14.977 20.703 1 89.56 194 PRO B O 1
ATOM 5349 N N . SER B 1 195 ? -1.672 13.18 20.281 1 90.19 195 SER B N 1
ATOM 5350 C CA . SER B 1 195 ? -1.148 12.914 18.953 1 90.19 195 SER B CA 1
ATOM 5351 C C . SER B 1 195 ? -2.197 12.242 18.078 1 90.19 195 SER B C 1
ATOM 5353 O O . SER B 1 195 ? -3.359 12.117 18.469 1 90.19 195 SER B O 1
ATOM 5355 N N . PHE B 1 196 ? -1.844 11.992 16.875 1 86.31 196 PHE B N 1
ATOM 5356 C CA . PHE B 1 196 ? -2.721 11.297 15.938 1 86.31 196 PHE B CA 1
ATOM 5357 C C . PHE B 1 196 ? -3.123 9.93 16.484 1 86.31 196 PHE B C 1
ATOM 5359 O O . PHE B 1 196 ? -2.262 9.117 16.812 1 86.31 196 PHE B O 1
ATOM 5366 N N . GLU B 1 197 ? -4.375 9.703 16.625 1 78.94 197 GLU B N 1
ATOM 5367 C CA . GLU B 1 197 ? -4.914 8.531 17.297 1 78.94 197 GLU B CA 1
ATOM 5368 C C . GLU B 1 197 ? -4.477 7.238 16.609 1 78.94 197 GLU B C 1
ATOM 5370 O O . GLU B 1 197 ? -4.277 6.215 17.266 1 78.94 197 GLU B O 1
ATOM 5375 N N . ARG B 1 198 ? -4.297 7.211 15.359 1 82.12 198 ARG B N 1
ATOM 5376 C CA . ARG B 1 198 ? -3.947 5.996 14.633 1 82.12 198 ARG B CA 1
ATOM 5377 C C . ARG B 1 198 ? -2.5 5.594 14.898 1 82.12 198 ARG B C 1
ATOM 5379 O O . ARG B 1 198 ? -2.143 4.422 14.773 1 82.12 198 ARG B O 1
ATOM 5386 N N . LEU B 1 199 ? -1.73 6.555 15.211 1 88.56 199 LEU B N 1
ATOM 5387 C CA . LEU B 1 199 ? -0.333 6.258 15.5 1 88.56 199 LEU B CA 1
ATOM 5388 C C . LEU B 1 199 ? -0.215 5.348 16.719 1 88.56 199 LEU B C 1
ATOM 5390 O O . LEU B 1 199 ? 0.523 4.363 16.703 1 88.56 199 LEU B O 1
ATOM 5394 N N . GLU B 1 200 ? -0.917 5.668 17.75 1 85.19 200 GLU B N 1
ATOM 5395 C CA . GLU B 1 200 ? -0.886 4.844 18.953 1 85.19 200 GLU B CA 1
ATOM 5396 C C . GLU B 1 200 ? -1.405 3.438 18.688 1 85.19 200 GLU B C 1
ATOM 5398 O O . GLU B 1 200 ? -0.842 2.455 19.172 1 85.19 200 GLU B O 1
ATOM 5403 N N . ARG B 1 201 ? -2.453 3.365 17.984 1 83.25 201 ARG B N 1
ATOM 5404 C CA . ARG B 1 201 ? -3.016 2.068 17.625 1 83.25 201 ARG B CA 1
ATOM 5405 C C . ARG B 1 201 ? -1.996 1.221 16.875 1 83.25 201 ARG B C 1
ATOM 5407 O O . ARG B 1 201 ? -1.942 0.002 17.047 1 83.25 201 ARG B O 1
ATOM 5414 N N . LEU B 1 202 ? -1.301 1.857 16.016 1 88.69 202 LEU B N 1
ATOM 5415 C CA . LEU B 1 202 ? -0.271 1.167 15.25 1 88.69 202 LEU B CA 1
ATOM 5416 C C . LEU B 1 202 ? 0.806 0.602 16.172 1 88.69 202 LEU B C 1
ATOM 5418 O O . LEU B 1 202 ? 1.238 -0.541 16 1 88.69 202 LEU B O 1
ATOM 5422 N N . PHE B 1 203 ? 1.247 1.39 17.156 1 90.69 203 PHE B N 1
ATOM 5423 C CA . PHE B 1 203 ? 2.262 0.95 18.109 1 90.69 203 PHE B CA 1
ATOM 5424 C C . PHE B 1 203 ? 1.762 -0.235 18.922 1 90.69 203 PHE B C 1
ATOM 5426 O O . PHE B 1 203 ? 2.475 -1.228 19.094 1 90.69 203 PHE B O 1
ATOM 5433 N N . LEU B 1 204 ? 0.54 -0.123 19.375 1 84.06 204 LEU B N 1
ATOM 5434 C CA . LEU B 1 204 ? -0.048 -1.168 20.203 1 84.06 204 LEU B CA 1
ATOM 5435 C C . LEU B 1 204 ? -0.222 -2.459 19.406 1 84.06 204 LEU B C 1
ATOM 5437 O O . LEU B 1 204 ? 0.128 -3.539 19.891 1 84.06 204 LEU B O 1
ATOM 5441 N N . SER B 1 205 ? -0.687 -2.297 18.234 1 80.94 205 SER B N 1
ATOM 5442 C CA . SER B 1 205 ? -0.972 -3.463 17.406 1 80.94 205 SER B CA 1
ATOM 5443 C C . SER B 1 205 ? 0.309 -4.199 17.031 1 80.94 205 SER B C 1
ATOM 5445 O O . SER B 1 205 ? 0.287 -5.41 16.781 1 80.94 205 SER B O 1
ATOM 5447 N N . HIS B 1 206 ? 1.431 -3.549 17.016 1 83.94 206 HIS B N 1
ATOM 5448 C CA . HIS B 1 206 ? 2.695 -4.16 16.609 1 83.94 206 HIS B CA 1
ATOM 5449 C C . HIS B 1 206 ? 3.59 -4.406 17.828 1 83.94 206 HIS B C 1
ATOM 5451 O O . HIS B 1 206 ? 4.746 -4.801 17.672 1 83.94 206 HIS B O 1
ATOM 5457 N N . LYS B 1 207 ? 3.059 -4.086 18.984 1 84.44 207 LYS B N 1
ATOM 5458 C CA . LYS B 1 207 ? 3.736 -4.34 20.25 1 84.44 207 LYS B CA 1
ATOM 5459 C C . LYS B 1 207 ? 5.062 -3.586 20.328 1 84.44 207 LYS B C 1
ATOM 5461 O O . LYS B 1 207 ? 6.082 -4.152 20.734 1 84.44 207 LYS B O 1
ATOM 5466 N N . ILE B 1 208 ? 5.074 -2.408 19.797 1 91.56 208 ILE B N 1
ATOM 5467 C CA . ILE B 1 208 ? 6.242 -1.538 19.859 1 91.56 208 ILE B CA 1
ATOM 5468 C C . ILE B 1 208 ? 6.207 -0.717 21.141 1 91.56 208 ILE B C 1
ATOM 5470 O O . ILE B 1 208 ? 5.184 -0.113 21.469 1 91.56 208 ILE B O 1
ATOM 5474 N N . GLN B 1 209 ? 7.281 -0.671 21.859 1 92.5 209 GLN B N 1
ATOM 5475 C CA . GLN B 1 209 ? 7.367 0.073 23.109 1 92.5 209 GLN B CA 1
ATOM 5476 C C . GLN B 1 209 ? 7.457 1.574 22.859 1 92.5 209 GLN B C 1
ATOM 5478 O O . GLN B 1 209 ? 8.172 2.014 21.953 1 92.5 209 GLN B O 1
ATOM 5483 N N . TYR B 1 210 ? 6.59 2.316 23.578 1 94.5 210 TYR B N 1
ATOM 5484 C CA . TYR B 1 210 ? 6.633 3.764 23.422 1 94.5 210 TYR B CA 1
ATOM 5485 C C . TYR B 1 210 ? 6.301 4.469 24.734 1 94.5 210 TYR B C 1
ATOM 5487 O O . TYR B 1 210 ? 5.703 3.873 25.625 1 94.5 210 TYR B O 1
ATOM 5495 N N . THR B 1 211 ? 6.832 5.707 24.938 1 94.62 211 THR B N 1
ATOM 5496 C CA . THR B 1 211 ? 6.496 6.621 26.016 1 94.62 211 THR B CA 1
ATOM 5497 C C . THR B 1 211 ? 6.02 7.961 25.469 1 94.62 211 THR B C 1
ATOM 5499 O O . THR B 1 211 ? 6.266 8.281 24.297 1 94.62 211 THR B O 1
ATOM 5502 N N . TYR B 1 212 ? 5.309 8.711 26.281 1 93.25 212 TYR B N 1
ATOM 5503 C CA . TYR B 1 212 ? 4.754 9.984 25.844 1 93.25 212 TYR B CA 1
ATOM 5504 C C . TYR B 1 212 ? 5.77 11.109 26 1 93.25 212 TYR B C 1
ATOM 5506 O O . TYR B 1 212 ? 6.508 11.156 26.984 1 93.25 212 TYR B O 1
ATOM 5514 N N . ILE B 1 213 ? 5.797 11.914 25 1 95.56 213 ILE B N 1
ATOM 5515 C CA . ILE B 1 213 ? 6.543 13.164 25.062 1 95.56 213 ILE B CA 1
ATOM 5516 C C . ILE B 1 213 ? 5.621 14.297 25.5 1 95.56 213 ILE B C 1
ATOM 5518 O O . ILE B 1 213 ? 4.551 14.5 24.922 1 95.56 213 ILE B O 1
ATOM 5522 N N . HIS B 1 214 ? 6.062 15.078 26.422 1 91.69 214 HIS B N 1
ATOM 5523 C CA . HIS B 1 214 ? 5.258 16.172 26.953 1 91.69 214 HIS B CA 1
ATOM 5524 C C . HIS B 1 214 ? 5.168 17.328 25.969 1 91.69 214 HIS B C 1
ATOM 5526 O O . HIS B 1 214 ? 6.152 17.656 25.312 1 91.69 214 HIS B O 1
ATOM 5532 N N . LEU B 1 215 ? 3.953 17.906 25.953 1 93.25 215 LEU B N 1
ATOM 5533 C CA . LEU B 1 215 ? 3.717 19.062 25.109 1 93.25 215 LEU B CA 1
ATOM 5534 C C . LEU B 1 215 ? 3.418 20.297 25.938 1 93.25 215 LEU B C 1
ATOM 5536 O O . LEU B 1 215 ? 2.744 20.203 26.969 1 93.25 215 LEU B O 1
ATOM 5540 N N . ASP B 1 216 ? 3.963 21.453 25.562 1 93 216 ASP B N 1
ATOM 5541 C CA . ASP B 1 216 ? 3.543 22.734 26.094 1 93 216 ASP B CA 1
ATOM 5542 C C . ASP B 1 216 ? 3.004 23.641 24.984 1 93 216 ASP B C 1
ATOM 5544 O O . ASP B 1 216 ? 2.576 23.156 23.938 1 93 216 ASP B O 1
ATOM 5548 N N . GLU B 1 217 ? 2.865 24.875 25.188 1 90.5 217 GLU B N 1
ATOM 5549 C CA . GLU B 1 217 ? 2.242 25.797 24.25 1 90.5 217 GLU B CA 1
ATOM 5550 C C . GLU B 1 217 ? 3.082 25.953 22.984 1 90.5 217 GLU B C 1
ATOM 5552 O O . GLU B 1 217 ? 2.607 26.484 21.984 1 90.5 217 GLU B O 1
ATOM 5557 N N . GLN B 1 218 ? 4.27 25.422 23.094 1 92.19 218 GLN B N 1
ATOM 5558 C CA . GLN B 1 218 ? 5.164 25.531 21.938 1 92.19 218 GLN B CA 1
ATOM 5559 C C . GLN B 1 218 ? 5.434 24.156 21.328 1 92.19 218 GLN B C 1
ATOM 5561 O O . GLN B 1 218 ? 6.344 24.016 20.5 1 92.19 218 GLN B O 1
ATOM 5566 N N . GLY B 1 219 ? 4.688 23.172 21.734 1 93.88 219 GLY B N 1
ATOM 5567 C CA . GLY B 1 219 ? 4.879 21.828 21.203 1 93.88 219 GLY B CA 1
ATOM 5568 C C . GLY B 1 219 ? 5.664 20.922 22.125 1 93.88 219 GLY B C 1
ATOM 5569 O O . GLY B 1 219 ? 5.609 21.078 23.359 1 93.88 219 GLY B O 1
ATOM 5570 N N . ALA B 1 220 ? 6.297 19.984 21.594 1 96.75 220 ALA B N 1
ATOM 5571 C CA . ALA B 1 220 ? 7.047 19 22.359 1 96.75 220 ALA B CA 1
ATOM 5572 C C . ALA B 1 220 ? 8.172 19.656 23.156 1 96.75 220 ALA B C 1
ATOM 5574 O O . ALA B 1 220 ? 8.836 20.562 22.656 1 96.75 220 ALA B O 1
ATOM 5575 N N . VAL B 1 221 ? 8.445 19.156 24.344 1 96.31 221 VAL B N 1
ATOM 5576 C CA . VAL B 1 221 ? 9.43 19.766 25.234 1 96.31 221 VAL B CA 1
ATOM 5577 C C . VAL B 1 221 ? 10.68 18.891 25.297 1 96.31 221 VAL B C 1
ATOM 5579 O O . VAL B 1 221 ? 10.586 17.703 25.625 1 96.31 221 VAL B O 1
ATOM 5582 N N . PRO B 1 222 ? 11.797 19.438 24.938 1 96 222 PRO B N 1
ATOM 5583 C CA . PRO B 1 222 ? 13.055 18.688 25.047 1 96 222 PRO B CA 1
ATOM 5584 C C . PRO B 1 222 ? 13.625 18.688 26.469 1 96 222 PRO B C 1
ATOM 5586 O O . PRO B 1 222 ? 14.719 19.203 26.703 1 96 222 PRO B O 1
ATOM 5589 N N . ASP B 1 223 ? 12.969 18.062 27.391 1 93 223 ASP B N 1
ATOM 5590 C CA . ASP B 1 223 ? 13.391 18.016 28.781 1 93 223 ASP B CA 1
ATOM 5591 C C . ASP B 1 223 ? 13.891 16.625 29.156 1 93 223 ASP B C 1
ATOM 5593 O O . ASP B 1 223 ? 14.195 15.805 28.281 1 93 223 ASP B O 1
ATOM 5597 N N . GLU B 1 224 ? 14.047 16.344 30.422 1 91.62 224 GLU B N 1
ATOM 5598 C CA . GLU B 1 224 ? 14.688 15.125 30.906 1 91.62 224 GLU B CA 1
ATOM 5599 C C . GLU B 1 224 ? 13.812 13.906 30.641 1 91.62 224 GLU B C 1
ATOM 5601 O O . GLU B 1 224 ? 14.305 12.781 30.594 1 91.62 224 GLU B O 1
ATOM 5606 N N . THR B 1 225 ? 12.602 14.125 30.406 1 92.19 225 THR B N 1
ATOM 5607 C CA . THR B 1 225 ? 11.672 13.016 30.234 1 92.19 225 THR B CA 1
ATOM 5608 C C . THR B 1 225 ? 11.93 12.281 28.922 1 92.19 225 THR B C 1
ATOM 5610 O O . THR B 1 225 ? 11.461 11.156 28.734 1 92.19 225 THR B O 1
ATOM 5613 N N . ILE B 1 226 ? 12.703 12.875 28.062 1 95.25 226 ILE B N 1
ATOM 5614 C CA . ILE B 1 226 ? 12.922 12.227 26.766 1 95.25 226 ILE B CA 1
ATOM 5615 C C . ILE B 1 226 ? 14.219 11.414 26.812 1 95.25 226 ILE B C 1
ATOM 5617 O O . ILE B 1 226 ? 14.57 10.742 25.844 1 95.25 226 ILE B O 1
ATOM 5621 N N . SER B 1 227 ? 14.938 11.391 27.938 1 95.44 227 SER B N 1
ATOM 5622 C CA . SER B 1 227 ? 16.219 10.719 28.062 1 95.44 227 SER B CA 1
ATOM 5623 C C . SER B 1 227 ? 16.109 9.234 27.734 1 95.44 227 SER B C 1
ATOM 5625 O O . SER B 1 227 ? 16.953 8.688 27.016 1 95.44 227 SER B O 1
ATOM 5627 N N . PRO B 1 228 ? 15.062 8.562 28.172 1 95.81 228 PRO B N 1
ATOM 5628 C CA . PRO B 1 228 ? 14.977 7.129 27.891 1 95.81 228 PRO B CA 1
ATOM 5629 C C . PRO B 1 228 ? 14.516 6.828 26.469 1 95.81 228 PRO B C 1
ATOM 5631 O O . PRO B 1 228 ? 14.492 5.668 26.062 1 95.81 228 PRO B O 1
ATOM 5634 N N . ILE B 1 229 ? 14.141 7.805 25.719 1 97.69 229 ILE B N 1
ATOM 5635 C CA . ILE B 1 229 ? 13.578 7.637 24.391 1 97.69 229 ILE B CA 1
ATOM 5636 C C . ILE B 1 229 ? 14.703 7.578 23.359 1 97.69 229 ILE B C 1
ATOM 5638 O O . ILE B 1 229 ? 15.617 8.398 23.391 1 97.69 229 ILE B O 1
ATOM 5642 N N . ASP B 1 230 ? 14.656 6.582 22.422 1 98.06 230 ASP B N 1
ATOM 5643 C CA . ASP B 1 230 ? 15.656 6.426 21.375 1 98.06 230 ASP B CA 1
ATOM 5644 C C . ASP B 1 230 ? 15.188 7.066 20.062 1 98.06 230 ASP B C 1
ATOM 5646 O O . ASP B 1 230 ? 16.016 7.492 19.25 1 98.06 230 ASP B O 1
ATOM 5650 N N . VAL B 1 231 ? 13.906 7.02 19.812 1 98.62 231 VAL B N 1
ATOM 5651 C CA . VAL B 1 231 ? 13.312 7.543 18.578 1 98.62 231 VAL B CA 1
ATOM 5652 C C . VAL B 1 231 ? 12.219 8.555 18.938 1 98.62 231 VAL B C 1
ATOM 5654 O O . VAL B 1 231 ? 11.172 8.18 19.469 1 98.62 231 VAL B O 1
ATOM 5657 N N . LEU B 1 232 ? 12.422 9.844 18.641 1 98.44 232 LEU B N 1
ATOM 5658 C CA . LEU B 1 232 ? 11.477 10.914 18.938 1 98.44 232 LEU B CA 1
ATOM 5659 C C . LEU B 1 232 ? 10.555 11.164 17.75 1 98.44 232 LEU B C 1
ATOM 5661 O O . LEU B 1 232 ? 11.016 11.547 16.672 1 98.44 232 LEU B O 1
ATOM 5665 N N . THR B 1 233 ? 9.266 10.953 17.875 1 98 233 THR B N 1
ATOM 5666 C CA . THR B 1 233 ? 8.281 11.273 16.859 1 98 233 THR B CA 1
ATOM 5667 C C . THR B 1 233 ? 7.695 12.664 17.094 1 98 233 THR B C 1
ATOM 5669 O O . THR B 1 233 ? 7.004 12.891 18.078 1 98 233 THR B O 1
ATOM 5672 N N . LEU B 1 234 ? 7.922 13.594 16.156 1 98.06 234 LEU B N 1
ATOM 5673 C CA . LEU B 1 234 ? 7.574 14.992 16.359 1 98.06 234 LEU B CA 1
ATOM 5674 C C . LEU B 1 234 ? 6.777 15.539 15.188 1 98.06 234 LEU B C 1
ATOM 5676 O O . LEU B 1 234 ? 6.973 15.109 14.047 1 98.06 234 LEU B O 1
ATOM 5680 N N . THR B 1 235 ? 5.898 16.438 15.445 1 96.38 235 THR B N 1
ATOM 5681 C CA . THR B 1 235 ? 5.168 17.219 14.461 1 96.38 235 THR B CA 1
ATOM 5682 C C . THR B 1 235 ? 5.422 18.719 14.672 1 96.38 235 THR B C 1
ATOM 5684 O O . THR B 1 235 ? 4.5 19.469 14.992 1 96.38 235 THR B O 1
ATOM 5687 N N . PRO B 1 236 ? 6.582 19.172 14.336 1 95.5 236 PRO B N 1
ATOM 5688 C CA . PRO B 1 236 ? 7.031 20.5 14.75 1 95.5 236 PRO B CA 1
ATOM 5689 C C . PRO B 1 236 ? 6.348 21.625 13.969 1 95.5 236 PRO B C 1
ATOM 5691 O O . PRO B 1 236 ? 6.133 22.719 14.508 1 95.5 236 PRO B O 1
ATOM 5694 N N . SER B 1 237 ? 6.031 21.438 12.75 1 91.81 237 SER B N 1
ATOM 5695 C CA . SER B 1 237 ? 5.527 22.5 11.891 1 91.81 237 SER B CA 1
ATOM 5696 C C . SER B 1 237 ? 4.098 22.875 12.266 1 91.81 237 SER B C 1
ATOM 5698 O O . SER B 1 237 ? 3.723 24.047 12.211 1 91.81 237 SER B O 1
ATOM 5700 N N . HIS B 1 238 ? 3.318 21.969 12.578 1 92.31 238 HIS B N 1
ATOM 5701 C CA . HIS B 1 238 ? 1.922 22.094 12.977 1 92.31 238 HIS B CA 1
ATOM 5702 C C . HIS B 1 238 ? 1.483 20.891 13.812 1 92.31 238 HIS B C 1
ATOM 5704 O O . HIS B 1 238 ? 0.873 19.953 13.297 1 92.31 238 HIS B O 1
ATOM 5710 N N . GLN B 1 239 ? 1.73 21.031 15.125 1 93.5 239 GLN B N 1
ATOM 5711 C CA . GLN B 1 239 ? 1.521 19.875 16 1 93.5 239 GLN B CA 1
ATOM 5712 C C . GLN B 1 239 ? 0.086 19.375 15.906 1 93.5 239 GLN B C 1
ATOM 5714 O O . GLN B 1 239 ? -0.862 20.156 15.977 1 93.5 239 GLN B O 1
ATOM 5719 N N . PHE B 1 240 ? -0.068 18.172 15.594 1 91.62 240 PHE B N 1
ATOM 5720 C CA . PHE B 1 240 ? -1.385 17.547 15.578 1 91.62 240 PHE B CA 1
ATOM 5721 C C . PHE B 1 240 ? -1.707 16.938 16.938 1 91.62 240 PHE B C 1
ATOM 5723 O O . PHE B 1 240 ? -0.919 16.156 17.469 1 91.62 240 PHE B O 1
ATOM 5730 N N . PRO B 1 241 ? -2.766 17.297 17.484 1 90.62 241 PRO B N 1
ATOM 5731 C CA . PRO B 1 241 ? -3.881 18.062 16.922 1 90.62 241 PRO B CA 1
ATOM 5732 C C . PRO B 1 241 ? -3.973 19.469 17.484 1 90.62 241 PRO B C 1
ATOM 5734 O O . PRO B 1 241 ? -4.977 20.156 17.281 1 90.62 241 PRO B O 1
ATOM 5737 N N . THR B 1 242 ? -2.992 19.953 18.172 1 90.19 242 THR B N 1
ATOM 5738 C CA . THR B 1 242 ? -3.127 21.203 18.906 1 90.19 242 THR B CA 1
ATOM 5739 C C . THR B 1 242 ? -2.889 22.406 18 1 90.19 242 THR B C 1
ATOM 5741 O O . THR B 1 242 ? -3.248 23.531 18.344 1 90.19 242 THR B O 1
ATOM 5744 N N . GLY B 1 243 ? -2.189 22.141 16.922 1 90.56 243 GLY B N 1
ATOM 5745 C CA . GLY B 1 243 ? -1.9 23.219 15.992 1 90.56 243 GLY B CA 1
ATOM 5746 C C . GLY B 1 243 ? -0.702 24.047 16.391 1 90.56 243 GLY B C 1
ATOM 5747 O O . GLY B 1 243 ? -0.316 24.984 15.68 1 90.56 243 GLY B O 1
ATOM 5748 N N . ARG B 1 244 ? -0.088 23.719 17.469 1 90.12 244 ARG B N 1
ATOM 5749 C CA . ARG B 1 244 ? 1.051 24.484 17.984 1 90.12 244 ARG B CA 1
ATOM 5750 C C . ARG B 1 244 ? 2.246 24.375 17.047 1 90.12 244 ARG B C 1
ATOM 5752 O O . ARG B 1 244 ? 2.486 23.312 16.453 1 90.12 244 ARG B O 1
ATOM 5759 N N . ILE B 1 245 ? 2.994 25.453 16.922 1 90.81 245 ILE B N 1
ATOM 5760 C CA . ILE B 1 245 ? 4.176 25.516 16.062 1 90.81 245 ILE B CA 1
ATOM 5761 C C . ILE B 1 245 ? 5.434 25.578 16.938 1 90.81 245 ILE B C 1
ATOM 5763 O O . ILE B 1 245 ? 5.566 26.453 17.781 1 90.81 245 ILE B O 1
ATOM 5767 N N . MET B 1 246 ? 6.285 24.656 16.703 1 93.5 246 MET B N 1
ATOM 5768 C CA . MET B 1 246 ? 7.539 24.609 17.453 1 93.5 246 MET B CA 1
ATOM 5769 C C . MET B 1 246 ? 8.484 25.719 16.984 1 93.5 246 MET B C 1
ATOM 5771 O O . MET B 1 246 ? 8.766 25.844 15.797 1 93.5 246 MET B O 1
ATOM 5775 N N . PRO B 1 247 ? 8.953 26.562 17.922 1 90.25 247 PRO B N 1
ATOM 5776 C CA . PRO B 1 247 ? 9.875 27.625 17.516 1 90.25 247 PRO B CA 1
ATOM 5777 C C . PRO B 1 247 ? 11.242 27.109 17.094 1 90.25 247 PRO B C 1
ATOM 5779 O O . PRO B 1 247 ? 11.602 25.969 17.422 1 90.25 247 PRO B O 1
ATOM 5782 N N . LEU B 1 248 ? 11.977 27.891 16.391 1 87.62 248 LEU B N 1
ATOM 5783 C CA . LEU B 1 248 ? 13.266 27.531 15.797 1 87.62 248 LEU B CA 1
ATOM 5784 C C . LEU B 1 248 ? 14.242 27.062 16.859 1 87.62 248 LEU B C 1
ATOM 5786 O O . LEU B 1 248 ? 14.945 26.062 16.672 1 87.62 248 LEU B O 1
ATOM 5790 N N . GLN B 1 249 ? 14.352 27.766 17.969 1 89.12 249 GLN B N 1
ATOM 5791 C CA . GLN B 1 249 ? 15.297 27.422 19.031 1 89.12 249 GLN B CA 1
ATOM 5792 C C . GLN B 1 249 ? 15.023 26.016 19.562 1 89.12 249 GLN B C 1
ATOM 5794 O O . GLN B 1 249 ? 15.961 25.25 19.797 1 89.12 249 GLN B O 1
ATOM 5799 N N . ARG B 1 250 ? 13.828 25.75 19.781 1 93.62 250 ARG B N 1
ATOM 5800 C CA . ARG B 1 250 ? 13.445 24.438 20.297 1 93.62 250 ARG B CA 1
ATOM 5801 C C . ARG B 1 250 ? 13.766 23.328 19.297 1 93.62 250 ARG B C 1
ATOM 5803 O O . ARG B 1 250 ? 14.133 22.219 19.672 1 93.62 250 ARG B O 1
ATOM 5810 N N . ARG B 1 251 ? 13.57 23.578 18.047 1 94.44 251 ARG B N 1
ATOM 5811 C CA . ARG B 1 251 ? 13.969 22.656 16.984 1 94.44 251 ARG B CA 1
ATOM 5812 C C . ARG B 1 251 ? 15.461 22.344 17.062 1 94.44 251 ARG B C 1
ATOM 5814 O O . ARG B 1 251 ? 15.867 21.188 16.969 1 94.44 251 ARG B O 1
ATOM 5821 N N . MET B 1 252 ? 16.203 23.375 17.266 1 92.12 252 MET B N 1
ATOM 5822 C CA . MET B 1 252 ? 17.656 23.219 17.391 1 92.12 252 MET B CA 1
ATOM 5823 C C . MET B 1 252 ? 18.016 22.391 18.625 1 92.12 252 MET B C 1
ATOM 5825 O O . MET B 1 252 ? 18.922 21.562 18.578 1 92.12 252 MET B O 1
ATOM 5829 N N . ASP B 1 253 ? 17.297 22.672 19.672 1 94.88 253 ASP B N 1
ATOM 5830 C CA . ASP B 1 253 ? 17.531 21.906 20.891 1 94.88 253 ASP B CA 1
ATOM 5831 C C . ASP B 1 253 ? 17.312 20.406 20.656 1 94.88 253 ASP B C 1
ATOM 5833 O O . ASP B 1 253 ? 18.109 19.578 21.094 1 94.88 253 ASP B O 1
ATOM 5837 N N . PHE B 1 254 ? 16.281 20.031 19.969 1 97.56 254 PHE B N 1
ATOM 5838 C CA . PHE B 1 254 ? 15.992 18.641 19.656 1 97.56 254 PHE B CA 1
ATOM 5839 C C . PHE B 1 254 ? 17.094 18.031 18.797 1 97.56 254 PHE B C 1
ATOM 5841 O O . PHE B 1 254 ? 17.5 16.891 19 1 97.56 254 PHE B O 1
ATOM 5848 N N . LEU B 1 255 ? 17.562 18.766 17.781 1 96.19 255 LEU B N 1
ATOM 5849 C CA . LEU B 1 255 ? 18.609 18.266 16.906 1 96.19 255 LEU B CA 1
ATOM 5850 C C . LEU B 1 255 ? 19.891 18.016 17.688 1 96.19 255 LEU B C 1
ATOM 5852 O O . LEU B 1 255 ? 20.562 17 17.484 1 96.19 255 LEU B O 1
ATOM 5856 N N . ASN B 1 256 ? 20.188 18.969 18.531 1 95.25 256 ASN B N 1
ATOM 5857 C CA . ASN B 1 256 ? 21.391 18.828 19.359 1 95.25 256 ASN B CA 1
ATOM 5858 C C . ASN B 1 256 ? 21.281 17.625 20.297 1 95.25 256 ASN B C 1
ATOM 5860 O O . ASN B 1 256 ? 22.25 16.875 20.453 1 95.25 256 ASN B O 1
ATOM 5864 N N . ILE B 1 257 ? 20.188 17.453 20.922 1 96.75 257 ILE B N 1
ATOM 5865 C CA . ILE B 1 257 ? 19.953 16.328 21.812 1 96.75 257 ILE B CA 1
ATOM 5866 C C . ILE B 1 257 ? 20.062 15.016 21.047 1 96.75 257 ILE B C 1
ATOM 5868 O O . ILE B 1 257 ? 20.672 14.055 21.516 1 96.75 257 ILE B O 1
ATOM 5872 N N . ALA B 1 258 ? 19.469 14.961 19.844 1 96.94 258 ALA B N 1
ATOM 5873 C CA . ALA B 1 258 ? 19.484 13.758 19.031 1 96.94 258 ALA B CA 1
ATOM 5874 C C . ALA B 1 258 ? 20.922 13.352 18.672 1 96.94 258 ALA B C 1
ATOM 5876 O O . ALA B 1 258 ? 21.266 12.172 18.703 1 96.94 258 ALA B O 1
ATOM 5877 N N . ASN B 1 259 ? 21.688 14.312 18.344 1 94.94 259 ASN B N 1
ATOM 5878 C CA . ASN B 1 259 ? 23.078 14.047 18 1 94.94 259 ASN B CA 1
ATOM 5879 C C . ASN B 1 259 ? 23.875 13.578 19.219 1 94.94 259 ASN B C 1
ATOM 5881 O O . ASN B 1 259 ? 24.578 12.562 19.141 1 94.94 259 ASN B O 1
ATOM 5885 N N . ALA B 1 260 ? 23.75 14.297 20.312 1 94.5 260 ALA B N 1
ATOM 5886 C CA . ALA B 1 260 ? 24.531 14.023 21.531 1 94.5 260 ALA B CA 1
ATOM 5887 C C . ALA B 1 260 ? 24.203 12.641 22.078 1 94.5 260 ALA B C 1
ATOM 5889 O O . ALA B 1 260 ? 25.094 11.938 22.562 1 94.5 260 ALA B O 1
ATOM 5890 N N . SER B 1 261 ? 23 12.242 22.016 1 95.69 261 SER B N 1
ATOM 5891 C CA . SER B 1 261 ? 22.562 10.984 22.625 1 95.69 261 SER B CA 1
ATOM 5892 C C . SER B 1 261 ? 22.312 9.922 21.562 1 95.69 261 SER B C 1
ATOM 5894 O O . SER B 1 261 ? 21.719 8.875 21.844 1 95.69 261 SER B O 1
ATOM 5896 N N . LYS B 1 262 ? 22.609 10.242 20.312 1 95.69 262 LYS B N 1
ATOM 5897 C CA . LYS B 1 262 ? 22.5 9.32 19.172 1 95.69 262 LYS B CA 1
ATOM 5898 C C . LYS B 1 262 ? 21.062 8.844 19 1 95.69 262 LYS B C 1
ATOM 5900 O O . LYS B 1 262 ? 20.828 7.648 18.812 1 95.69 262 LYS B O 1
ATOM 5905 N N . LYS B 1 263 ? 20.125 9.742 19.188 1 98.06 263 LYS B N 1
ATOM 5906 C CA . LYS B 1 263 ? 18.703 9.469 18.984 1 98.06 263 LYS B CA 1
ATOM 5907 C C . LYS B 1 263 ? 18.297 9.727 17.531 1 98.06 263 LYS B C 1
ATOM 5909 O O . LYS B 1 263 ? 19 10.422 16.797 1 98.06 263 LYS B O 1
ATOM 5914 N N . TRP B 1 264 ? 17.25 9.047 17.094 1 98.56 264 TRP B N 1
ATOM 5915 C CA . TRP B 1 264 ? 16.594 9.383 15.828 1 98.56 264 TRP B CA 1
ATOM 5916 C C . TRP B 1 264 ? 15.406 10.297 16.062 1 98.56 264 TRP B C 1
ATOM 5918 O O . TRP B 1 264 ? 14.773 10.25 17.125 1 98.56 264 TRP B O 1
ATOM 5928 N N . ILE B 1 265 ? 15.148 11.188 15.102 1 98.75 265 ILE B N 1
ATOM 5929 C CA . ILE B 1 265 ? 13.938 12 15.102 1 98.75 265 ILE B CA 1
ATOM 5930 C C . ILE B 1 265 ? 13.086 11.656 13.883 1 98.75 265 ILE B C 1
ATOM 5932 O O . ILE B 1 265 ? 13.57 11.656 12.75 1 98.75 265 ILE B O 1
ATOM 5936 N N . ILE B 1 266 ? 11.898 11.273 14.094 1 98.69 266 ILE B N 1
ATOM 5937 C CA . ILE B 1 266 ? 10.906 11.188 13.023 1 98.69 266 ILE B CA 1
ATOM 5938 C C . ILE B 1 266 ? 10.102 12.484 12.969 1 98.69 266 ILE B C 1
ATOM 5940 O O . ILE B 1 266 ? 9.398 12.836 13.914 1 98.69 266 ILE B O 1
ATOM 5944 N N . GLU B 1 267 ? 10.234 13.234 11.922 1 98.56 267 GLU B N 1
ATOM 5945 C CA . GLU B 1 267 ? 9.492 14.469 11.688 1 98.56 267 GLU B CA 1
ATOM 5946 C C . GLU B 1 267 ? 8.32 14.234 10.734 1 98.56 267 GLU B C 1
ATOM 5948 O O . GLU B 1 267 ? 8.516 14 9.539 1 98.56 267 GLU B O 1
ATOM 5953 N N . ASP B 1 268 ? 7.148 14.328 11.273 1 97 268 ASP B N 1
ATOM 5954 C CA . ASP B 1 268 ? 5.945 14.25 10.445 1 97 268 ASP B CA 1
ATOM 5955 C C . ASP B 1 268 ? 5.496 15.641 10 1 97 268 ASP B C 1
ATOM 5957 O O . ASP B 1 268 ? 4.93 16.406 10.781 1 97 268 ASP B O 1
ATOM 5961 N N . ASP B 1 269 ? 5.711 15.938 8.734 1 95.12 269 ASP B N 1
ATOM 5962 C CA . ASP B 1 269 ? 5.367 17.234 8.156 1 95.12 269 ASP B CA 1
ATOM 5963 C C . ASP B 1 269 ? 4.137 17.125 7.262 1 95.12 269 ASP B C 1
ATOM 5965 O O . ASP B 1 269 ? 4.172 17.516 6.094 1 95.12 269 ASP B O 1
ATOM 5969 N N . TYR B 1 270 ? 2.994 16.766 7.844 1 91 270 TYR B N 1
ATOM 5970 C CA . TYR B 1 270 ? 1.812 16.297 7.125 1 91 270 TYR B CA 1
ATOM 5971 C C . TYR B 1 270 ? 1.109 17.453 6.43 1 91 270 TYR B C 1
ATOM 5973 O O . TYR B 1 270 ? 0.363 17.25 5.469 1 91 270 TYR B O 1
ATOM 5981 N N . ASP B 1 271 ? 1.278 18.688 6.809 1 89.19 271 ASP B N 1
ATOM 5982 C CA . ASP B 1 271 ? 0.618 19.812 6.152 1 89.19 271 ASP B CA 1
ATOM 5983 C C . ASP B 1 271 ? 1.522 21.047 6.121 1 89.19 271 ASP B C 1
ATOM 5985 O O . ASP B 1 271 ? 1.039 22.172 6.141 1 89.19 271 ASP B O 1
ATOM 5989 N N . GLY B 1 272 ? 2.783 20.828 6.09 1 86.81 272 GLY B N 1
ATOM 5990 C CA . GLY B 1 272 ? 3.768 21.906 6.156 1 86.81 272 GLY B CA 1
ATOM 5991 C C . GLY B 1 272 ? 3.662 22.875 5.004 1 86.81 272 GLY B C 1
ATOM 5992 O O . GLY B 1 272 ? 4.176 24 5.086 1 86.81 272 GLY B O 1
ATOM 5993 N N . GLU B 1 273 ? 2.979 22.578 4.012 1 86.56 273 GLU B N 1
ATOM 5994 C CA . GLU B 1 273 ? 2.842 23.422 2.836 1 86.56 273 GLU B CA 1
ATOM 5995 C C . GLU B 1 273 ? 1.845 24.547 3.082 1 86.56 273 GLU B C 1
ATOM 5997 O O . GLU B 1 273 ? 1.845 25.562 2.367 1 86.56 273 GLU B O 1
ATOM 6002 N N . PHE B 1 274 ? 1.005 24.344 4.023 1 87.88 274 PHE B N 1
ATOM 6003 C CA . PHE B 1 274 ? -0.089 25.297 4.227 1 87.88 274 PHE B CA 1
ATOM 6004 C C . PHE B 1 274 ? 0.222 26.234 5.383 1 87.88 274 PHE B C 1
ATOM 6006 O O . PHE B 1 274 ? -0.332 26.094 6.473 1 87.88 274 PHE B O 1
ATOM 6013 N N . LYS B 1 275 ? 1.012 27.125 5.168 1 82.69 275 LYS B N 1
ATOM 6014 C CA . LYS B 1 275 ? 1.303 28.25 6.062 1 82.69 275 LYS B CA 1
ATOM 6015 C C . LYS B 1 275 ? 0.737 29.547 5.508 1 82.69 275 LYS B C 1
ATOM 6017 O O . LYS B 1 275 ? 0.932 29.875 4.336 1 82.69 275 LYS B O 1
ATOM 6022 N N . TYR B 1 276 ? 0.061 30.281 6.316 1 79.69 276 TYR B N 1
ATOM 6023 C CA . TYR B 1 276 ? -0.733 31.406 5.805 1 79.69 276 TYR B CA 1
ATOM 6024 C C . TYR B 1 276 ? -0.103 32.75 6.176 1 79.69 276 TYR B C 1
ATOM 6026 O O . TYR B 1 276 ? -0.364 33.75 5.527 1 79.69 276 TYR B O 1
ATOM 6034 N N . SER B 1 277 ? 0.491 32.75 7.285 1 72.19 277 SER B N 1
ATOM 6035 C CA . SER B 1 277 ? 1.098 34.031 7.672 1 72.19 277 SER B CA 1
ATOM 6036 C C . SER B 1 277 ? 2.531 33.812 8.156 1 72.19 277 SER B C 1
ATOM 6038 O O . SER B 1 277 ? 2.873 32.781 8.688 1 72.19 277 SER B O 1
ATOM 6040 N N . GLY B 1 278 ? 3.246 34.781 7.91 1 65.94 278 GLY B N 1
ATOM 6041 C CA . GLY B 1 278 ? 4.617 34.781 8.391 1 65.94 278 GLY B CA 1
ATOM 6042 C C . GLY B 1 278 ? 5.527 33.875 7.57 1 65.94 278 GLY B C 1
ATOM 6043 O O . GLY B 1 278 ? 5.082 33.25 6.617 1 65.94 278 GLY B O 1
ATOM 6044 N N . ALA B 1 279 ? 6.73 33.969 7.883 1 58.53 279 ALA B N 1
ATOM 6045 C CA . ALA B 1 279 ? 7.723 33.125 7.207 1 58.53 279 ALA B CA 1
ATOM 6046 C C . ALA B 1 279 ? 7.594 31.672 7.625 1 58.53 279 ALA B C 1
ATOM 6048 O O . ALA B 1 279 ? 7.32 31.375 8.789 1 58.53 279 ALA B O 1
ATOM 6049 N N . PRO B 1 280 ? 7.727 30.891 6.578 1 67 280 PRO B N 1
ATOM 6050 C CA . PRO B 1 280 ? 7.707 29.469 6.938 1 67 280 PRO B CA 1
ATOM 6051 C C . PRO B 1 280 ? 8.875 29.062 7.836 1 67 280 PRO B C 1
ATOM 6053 O O . PRO B 1 280 ? 9.992 29.578 7.668 1 67 280 PRO B O 1
ATOM 6056 N N . ILE B 1 281 ? 8.586 28.469 8.945 1 76.5 281 ILE B N 1
ATOM 6057 C CA . ILE B 1 281 ? 9.641 27.891 9.766 1 76.5 281 ILE B CA 1
ATOM 6058 C C . ILE B 1 281 ? 10.172 26.609 9.109 1 76.5 281 ILE B C 1
ATOM 6060 O O . ILE B 1 281 ? 9.391 25.75 8.688 1 76.5 281 ILE B O 1
ATOM 6064 N N . ALA B 1 282 ? 11.453 26.531 9 1 85.62 282 ALA B N 1
ATOM 6065 C CA . ALA B 1 282 ? 12.102 25.391 8.359 1 85.62 282 ALA B CA 1
ATOM 6066 C C . ALA B 1 282 ? 11.82 24.094 9.117 1 85.62 282 ALA B C 1
ATOM 6068 O O . ALA B 1 282 ? 11.844 24.078 10.344 1 85.62 282 ALA B O 1
ATOM 6069 N N . PRO B 1 283 ? 11.562 23.078 8.359 1 93.94 283 PRO B N 1
ATOM 6070 C CA . PRO B 1 283 ? 11.469 21.781 9.039 1 93.94 283 PRO B CA 1
ATOM 6071 C C . PRO B 1 283 ? 12.797 21.344 9.656 1 93.94 283 PRO B C 1
ATOM 6073 O O . PRO B 1 283 ? 13.859 21.828 9.266 1 93.94 283 PRO B O 1
ATOM 6076 N N . LEU B 1 284 ? 12.742 20.438 10.633 1 96 284 LEU B N 1
ATOM 6077 C CA . LEU B 1 284 ? 13.93 19.891 11.273 1 96 284 LEU B CA 1
ATOM 6078 C C . LEU B 1 284 ? 14.891 19.328 10.227 1 96 284 LEU B C 1
ATOM 6080 O O . LEU B 1 284 ? 16.109 19.562 10.305 1 96 284 LEU B O 1
ATOM 6084 N N . LYS B 1 285 ? 14.367 18.656 9.281 1 96.81 285 LYS B N 1
ATOM 6085 C CA . LYS B 1 285 ? 15.18 17.969 8.281 1 96.81 285 LYS B CA 1
ATOM 6086 C C . LYS B 1 285 ? 16.031 18.969 7.488 1 96.81 285 LYS B C 1
ATOM 6088 O O . LYS B 1 285 ? 17.156 18.656 7.094 1 96.81 285 LYS B O 1
ATOM 6093 N N . ALA B 1 286 ? 15.477 20.094 7.219 1 92.44 286 ALA B N 1
ATOM 6094 C CA . ALA B 1 286 ? 16.203 21.125 6.477 1 92.44 286 ALA B CA 1
ATOM 6095 C C . ALA B 1 286 ? 17.438 21.594 7.254 1 92.44 286 ALA B C 1
ATOM 6097 O O . ALA B 1 286 ? 18.422 22.047 6.66 1 92.44 286 ALA B O 1
ATOM 6098 N N . MET B 1 287 ? 17.391 21.438 8.547 1 90.19 287 MET B N 1
ATOM 6099 C CA . MET B 1 287 ? 18.453 21.922 9.422 1 90.19 287 MET B CA 1
ATOM 6100 C C . MET B 1 287 ? 19.266 20.75 9.969 1 90.19 287 MET B C 1
ATOM 6102 O O . MET B 1 287 ? 20.078 20.922 10.875 1 90.19 287 MET B O 1
ATOM 6106 N N . ASP B 1 288 ? 19.047 19.594 9.461 1 94.5 288 ASP B N 1
ATOM 6107 C CA . ASP B 1 288 ? 19.594 18.359 10.008 1 94.5 288 ASP B CA 1
ATOM 6108 C C . ASP B 1 288 ? 21.031 18.141 9.539 1 94.5 288 ASP B C 1
ATOM 6110 O O . ASP B 1 288 ? 21.281 17.266 8.711 1 94.5 288 ASP B O 1
ATOM 6114 N N . ILE B 1 289 ? 21.953 18.75 10.195 1 88.31 289 ILE B N 1
ATOM 6115 C CA . ILE B 1 289 ? 23.344 18.641 9.805 1 88.31 289 ILE B CA 1
ATOM 6116 C C . ILE B 1 289 ? 23.922 17.328 10.336 1 88.31 289 ILE B C 1
ATOM 6118 O O . ILE B 1 289 ? 25 16.891 9.906 1 88.31 289 ILE B O 1
ATOM 6122 N N . TYR B 1 290 ? 23.297 16.703 11.242 1 92 290 TYR B N 1
ATOM 6123 C CA . TYR B 1 290 ? 23.812 15.492 11.883 1 92 290 TYR B CA 1
ATOM 6124 C C . TYR B 1 290 ? 23.25 14.242 11.227 1 92 290 TYR B C 1
ATOM 6126 O O . TYR B 1 290 ? 23.672 13.125 11.547 1 92 290 TYR B O 1
ATOM 6134 N N . ASP B 1 291 ? 22.281 14.375 10.266 1 95.88 291 ASP B N 1
ATOM 6135 C CA . ASP B 1 291 ? 21.656 13.266 9.555 1 95.88 291 ASP B CA 1
ATOM 6136 C C . ASP B 1 291 ? 20.969 12.312 10.531 1 95.88 291 ASP B C 1
ATOM 6138 O O . ASP B 1 291 ? 21.203 11.102 10.5 1 95.88 291 ASP B O 1
ATOM 6142 N N . ARG B 1 292 ? 20.125 12.961 11.438 1 97.62 292 ARG B N 1
ATOM 6143 C CA . ARG B 1 292 ? 19.438 12.203 12.477 1 97.62 292 ARG B CA 1
ATOM 6144 C C . ARG B 1 292 ? 17.922 12.234 12.273 1 97.62 292 ARG B C 1
ATOM 6146 O O . ARG B 1 292 ? 17.188 11.562 12.992 1 97.62 292 ARG B O 1
ATOM 6153 N N . VAL B 1 293 ? 17.484 12.898 11.211 1 98.62 293 VAL B N 1
ATOM 6154 C CA . VAL B 1 293 ? 16.047 13.148 11.062 1 98.62 293 VAL B CA 1
ATOM 6155 C C . VAL B 1 293 ? 15.484 12.273 9.945 1 98.62 293 VAL B C 1
ATOM 6157 O O . VAL B 1 293 ? 16 12.289 8.82 1 98.62 293 VAL B O 1
ATOM 6160 N N . ILE B 1 294 ? 14.531 11.477 10.25 1 98.75 294 ILE B N 1
ATOM 6161 C CA . ILE B 1 294 ? 13.656 10.812 9.289 1 98.75 294 ILE B CA 1
ATOM 6162 C C . ILE B 1 294 ? 12.469 11.711 8.977 1 98.75 294 ILE B C 1
ATOM 6164 O O . ILE B 1 294 ? 11.695 12.062 9.867 1 98.75 294 ILE B O 1
ATOM 6168 N N . TYR B 1 295 ? 12.328 12.086 7.73 1 98.5 295 TYR B N 1
ATOM 6169 C CA . TYR B 1 295 ? 11.312 13.047 7.324 1 98.5 295 TYR B CA 1
ATOM 6170 C C . TYR B 1 295 ? 10.148 12.344 6.625 1 98.5 295 TYR B C 1
ATOM 6172 O O . TYR B 1 295 ? 10.359 11.555 5.699 1 98.5 295 TYR B O 1
ATOM 6180 N N . LEU B 1 296 ? 8.961 12.586 7.102 1 98.06 296 LEU B N 1
ATOM 6181 C CA . LEU B 1 296 ? 7.75 12.039 6.504 1 98.06 296 LEU B CA 1
ATOM 6182 C C . LEU B 1 296 ? 6.93 13.125 5.824 1 98.06 296 LEU B C 1
ATOM 6184 O O . LEU B 1 296 ? 6.645 14.164 6.43 1 98.06 296 LEU B O 1
ATOM 6188 N N . GLY B 1 297 ? 6.598 12.898 4.57 1 96.38 297 GLY B N 1
ATOM 6189 C CA . GLY B 1 297 ? 5.699 13.75 3.807 1 96.38 297 GLY B CA 1
ATOM 6190 C C . GLY B 1 297 ? 4.594 12.977 3.111 1 96.38 297 GLY B C 1
ATOM 6191 O O . GLY B 1 297 ? 4.629 11.742 3.059 1 96.38 297 GLY B O 1
ATOM 6192 N N . ASN B 1 298 ? 3.557 13.719 2.641 1 92.31 298 ASN B N 1
ATOM 6193 C CA . ASN B 1 298 ? 2.459 13.047 1.949 1 92.31 298 ASN B CA 1
ATOM 6194 C C . ASN B 1 298 ? 1.817 13.953 0.905 1 92.31 298 ASN B C 1
ATOM 6196 O O . ASN B 1 298 ? 2.068 15.164 0.886 1 92.31 298 ASN B O 1
ATOM 6200 N N . PHE B 1 299 ? 1.024 13.344 0.06 1 93.38 299 PHE B N 1
ATOM 6201 C CA . PHE B 1 299 ? 0.311 14.07 -0.983 1 93.38 299 PHE B CA 1
ATOM 6202 C C . PHE B 1 299 ? -1.191 14.039 -0.731 1 93.38 299 PHE B C 1
ATOM 6204 O O . PHE B 1 299 ? -1.97 14.57 -1.527 1 93.38 299 PHE B O 1
ATOM 6211 N N . SER B 1 300 ? -1.59 13.477 0.34 1 86.94 300 SER B N 1
ATOM 6212 C CA . SER B 1 300 ? -3.01 13.344 0.651 1 86.94 300 SER B CA 1
ATOM 6213 C C . SER B 1 300 ? -3.658 14.703 0.867 1 86.94 300 SER B C 1
ATOM 6215 O O . SER B 1 300 ? -4.801 14.922 0.455 1 86.94 300 SER B O 1
ATOM 6217 N N . ASN B 1 301 ? -2.945 15.578 1.529 1 87.56 301 ASN B N 1
ATOM 6218 C CA . ASN B 1 301 ? -3.486 16.906 1.846 1 87.56 301 ASN B CA 1
ATOM 6219 C C . ASN B 1 301 ? -3.271 17.891 0.699 1 87.56 301 ASN B C 1
ATOM 6221 O O . ASN B 1 301 ? -4.035 18.844 0.543 1 87.56 301 ASN B O 1
ATOM 6225 N N . THR B 1 302 ? -2.27 17.641 -0.058 1 88.5 302 THR B N 1
ATOM 6226 C CA . THR B 1 302 ? -1.901 18.609 -1.087 1 88.5 302 THR B CA 1
ATOM 6227 C C . THR B 1 302 ? -2.549 18.25 -2.422 1 88.5 302 THR B C 1
ATOM 6229 O O . THR B 1 302 ? -2.785 19.125 -3.256 1 88.5 302 THR B O 1
ATOM 6232 N N . ILE B 1 303 ? -2.775 16.984 -2.664 1 90.56 303 ILE B N 1
ATOM 6233 C CA . ILE B 1 303 ? -3.457 16.562 -3.887 1 90.56 303 ILE B CA 1
ATOM 6234 C C . ILE B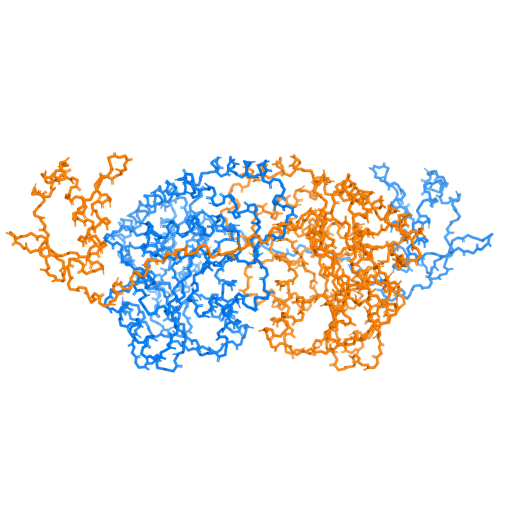 1 303 ? -4.836 16 -3.545 1 90.56 303 ILE B C 1
ATOM 6236 O O . ILE B 1 303 ? -5.84 16.719 -3.637 1 90.56 303 ILE B O 1
ATOM 6240 N N . PHE B 1 304 ? -4.93 14.789 -3.121 1 86.5 304 PHE B N 1
ATOM 6241 C CA . PHE B 1 304 ? -6.18 14.258 -2.592 1 86.5 304 PHE B CA 1
ATOM 6242 C C . PHE B 1 304 ? -5.926 12.969 -1.807 1 86.5 304 PHE B C 1
ATOM 6244 O O . PHE B 1 304 ? -5.004 12.219 -2.119 1 86.5 304 PHE B O 1
ATOM 6251 N N . PRO B 1 305 ? -6.777 12.68 -0.798 1 86.44 305 PRO B N 1
ATOM 6252 C CA . PRO B 1 305 ? -6.5 11.617 0.175 1 86.44 305 PRO B CA 1
ATOM 6253 C C . PRO B 1 305 ? -6.484 10.227 -0.455 1 86.44 305 PRO B C 1
ATOM 6255 O O . PRO B 1 305 ? -5.66 9.383 -0.086 1 86.44 305 PRO B O 1
ATOM 6258 N N . SER B 1 306 ? -7.297 9.922 -1.393 1 89.06 306 SER B N 1
ATOM 6259 C CA . SER B 1 306 ? -7.441 8.57 -1.926 1 89.06 306 SER B CA 1
ATOM 6260 C C . SER B 1 306 ? -6.312 8.234 -2.891 1 89.06 306 SER B C 1
ATOM 6262 O O . SER B 1 306 ? -6.277 7.141 -3.457 1 89.06 306 SER B O 1
ATOM 6264 N N . LEU B 1 307 ? -5.418 9.164 -3.066 1 91.81 307 LEU B N 1
ATOM 6265 C CA . LEU B 1 307 ? -4.223 8.922 -3.867 1 91.81 307 LEU B CA 1
ATOM 6266 C C . LEU B 1 307 ? -3.318 7.895 -3.195 1 91.81 307 LEU B C 1
ATOM 6268 O O . LEU B 1 307 ? -2.578 7.176 -3.873 1 91.81 307 LEU B O 1
ATOM 6272 N N . ARG B 1 308 ? -3.342 7.852 -1.911 1 94.38 308 ARG B N 1
ATOM 6273 C CA . ARG B 1 308 ? -2.543 6.926 -1.113 1 94.38 308 ARG B CA 1
ATOM 6274 C C . ARG B 1 308 ? -1.074 6.98 -1.521 1 94.38 308 ARG B C 1
ATOM 6276 O O . ARG B 1 308 ? -0.469 5.945 -1.817 1 94.38 308 ARG B O 1
ATOM 6283 N N . LEU B 1 309 ? -0.53 8.117 -1.44 1 96.69 309 LEU B N 1
ATOM 6284 C CA . LEU B 1 309 ? 0.854 8.344 -1.84 1 96.69 309 LEU B CA 1
ATOM 6285 C C . LEU B 1 309 ? 1.573 9.234 -0.83 1 96.69 309 LEU B C 1
ATOM 6287 O O . LEU B 1 309 ? 1.163 10.375 -0.597 1 96.69 309 LEU B O 1
ATOM 6291 N N . SER B 1 310 ? 2.555 8.719 -0.214 1 97.31 310 SER B N 1
ATOM 6292 C CA . SER B 1 310 ? 3.42 9.391 0.746 1 97.31 310 SER B CA 1
ATOM 6293 C C . SER B 1 310 ? 4.887 9.062 0.498 1 97.31 310 SER B C 1
ATOM 6295 O O . SER B 1 310 ? 5.211 8.312 -0.427 1 97.31 310 SER B O 1
ATOM 6297 N N . TYR B 1 311 ? 5.754 9.695 1.209 1 98 311 TYR B N 1
ATOM 6298 C CA . TYR B 1 311 ? 7.18 9.406 1.083 1 98 311 TYR B CA 1
ATOM 6299 C C . TYR B 1 311 ? 7.902 9.641 2.404 1 98 311 TYR B C 1
ATOM 6301 O O . TYR B 1 311 ? 7.387 10.328 3.287 1 98 311 TYR B O 1
ATOM 6309 N N . MET B 1 312 ? 9.023 9.031 2.557 1 98.12 312 MET B N 1
ATOM 6310 C CA . MET B 1 312 ? 9.914 9.273 3.684 1 98.12 312 MET B CA 1
ATOM 6311 C C . MET B 1 312 ? 11.359 9.438 3.213 1 98.12 312 MET B C 1
ATOM 6313 O O . MET B 1 312 ? 11.734 8.906 2.164 1 98.12 312 MET B O 1
ATOM 6317 N N . ILE B 1 313 ? 12.062 10.219 3.9 1 98.38 313 ILE B N 1
ATOM 6318 C CA . ILE B 1 313 ? 13.492 10.391 3.68 1 98.38 313 ILE B CA 1
ATOM 6319 C C . ILE B 1 313 ? 14.273 9.742 4.82 1 98.38 313 ILE B C 1
ATOM 6321 O O . ILE B 1 313 ? 14.094 10.109 5.984 1 98.38 313 ILE B O 1
ATOM 6325 N N . LEU B 1 314 ? 15.094 8.836 4.48 1 97.88 314 LEU B N 1
ATOM 6326 C CA . LEU B 1 314 ? 15.906 8.148 5.477 1 97.88 314 LEU B CA 1
ATOM 6327 C C . LEU B 1 314 ? 17.312 8.75 5.547 1 97.88 314 LEU B C 1
ATOM 6329 O O . LEU B 1 314 ? 17.891 9.109 4.52 1 97.88 314 LEU B O 1
ATOM 6333 N N . PRO B 1 315 ? 17.797 8.867 6.77 1 96.81 315 PRO B N 1
ATOM 6334 C CA . PRO B 1 315 ? 19.234 9.125 6.887 1 96.81 315 PRO B CA 1
ATOM 6335 C C . PRO B 1 315 ? 20.094 8.039 6.23 1 96.81 315 PRO B C 1
ATOM 6337 O O . PRO B 1 315 ? 19.625 6.91 6.055 1 96.81 315 PRO B O 1
ATOM 6340 N N . ASP B 1 316 ? 21.281 8.352 5.953 1 92.06 316 ASP B N 1
ATOM 6341 C CA . ASP B 1 316 ? 22.172 7.473 5.195 1 92.06 316 ASP B CA 1
ATOM 6342 C C . ASP B 1 316 ? 22.312 6.113 5.875 1 92.06 316 ASP B C 1
ATOM 6344 O O . ASP B 1 316 ? 22.219 5.074 5.223 1 92.06 316 ASP B O 1
ATOM 6348 N N . LYS B 1 317 ? 22.5 6.121 7.133 1 93.31 317 LYS B N 1
ATOM 6349 C CA . LYS B 1 317 ? 22.688 4.875 7.871 1 93.31 317 LYS B CA 1
ATOM 6350 C C . LYS B 1 317 ? 21.469 3.971 7.754 1 93.31 317 LYS B C 1
ATOM 6352 O O . LYS B 1 317 ? 21.594 2.762 7.555 1 93.31 317 LYS B O 1
ATOM 6357 N N . LEU B 1 318 ? 20.328 4.555 7.898 1 95.88 318 LEU B N 1
ATOM 6358 C CA . LEU B 1 318 ? 19.094 3.783 7.82 1 95.88 318 LEU B CA 1
ATOM 6359 C C . LEU B 1 318 ? 18.781 3.402 6.375 1 95.88 318 LEU B C 1
ATOM 6361 O O . LEU B 1 318 ? 18.234 2.328 6.117 1 95.88 318 LEU B O 1
ATOM 6365 N N . ARG B 1 319 ? 19.094 4.316 5.418 1 94.56 319 ARG B N 1
ATOM 6366 C CA . ARG B 1 319 ? 18.906 4.035 3.998 1 94.56 319 ARG B CA 1
ATOM 6367 C C . ARG B 1 319 ? 19.688 2.789 3.58 1 94.56 319 ARG B C 1
ATOM 6369 O O . ARG B 1 319 ? 19.141 1.906 2.914 1 94.56 319 ARG B O 1
ATOM 6376 N N . ILE B 1 320 ? 20.906 2.691 3.959 1 89.94 320 ILE B N 1
ATOM 6377 C CA . ILE B 1 320 ? 21.781 1.574 3.611 1 89.94 320 ILE B CA 1
ATOM 6378 C C . ILE B 1 320 ? 21.219 0.281 4.199 1 89.94 320 ILE B C 1
ATOM 6380 O O . ILE B 1 320 ? 21.156 -0.744 3.516 1 89.94 320 ILE B O 1
ATOM 6384 N N . ARG B 1 321 ? 20.781 0.336 5.434 1 88.88 321 ARG B N 1
ATOM 6385 C CA . ARG B 1 321 ? 20.172 -0.83 6.078 1 88.88 321 ARG B CA 1
ATOM 6386 C C . ARG B 1 321 ? 18.906 -1.271 5.352 1 88.88 321 ARG B C 1
ATOM 6388 O O . ARG B 1 321 ? 18.703 -2.465 5.141 1 88.88 321 ARG B O 1
ATOM 6395 N N . TYR B 1 322 ? 18.109 -0.277 4.996 1 93.38 322 TYR B N 1
ATOM 6396 C CA . TYR B 1 322 ? 16.891 -0.561 4.262 1 93.38 322 TYR B CA 1
ATOM 6397 C C . TYR B 1 322 ? 17.188 -1.221 2.922 1 93.38 322 TYR B C 1
ATOM 6399 O O . TYR B 1 322 ? 16.594 -2.24 2.574 1 93.38 322 TYR B O 1
ATOM 6407 N N . GLN B 1 323 ? 18.094 -0.692 2.221 1 87.25 323 GLN B N 1
ATOM 6408 C CA . GLN B 1 323 ? 18.406 -1.156 0.871 1 87.25 323 GLN B CA 1
ATOM 6409 C C . GLN B 1 323 ? 19 -2.557 0.896 1 87.25 323 GLN B C 1
ATOM 6411 O O . GLN B 1 323 ? 18.812 -3.336 -0.04 1 87.25 323 GLN B O 1
ATOM 6416 N N . LYS B 1 324 ? 19.609 -2.936 1.952 1 81 324 LYS B N 1
ATOM 6417 C CA . LYS B 1 324 ? 20.234 -4.25 2.084 1 81 324 LYS B CA 1
ATOM 6418 C C . LYS B 1 324 ? 19.203 -5.312 2.438 1 81 324 LYS B C 1
ATOM 6420 O O . LYS B 1 324 ? 19.359 -6.48 2.078 1 81 324 LYS B O 1
ATOM 6425 N N . ASN B 1 325 ? 18.125 -4.828 3.07 1 78.44 325 ASN B N 1
ATOM 6426 C CA . ASN B 1 325 ? 17.25 -5.848 3.658 1 78.44 325 ASN B CA 1
ATOM 6427 C C . ASN B 1 325 ? 15.781 -5.512 3.461 1 78.44 325 ASN B C 1
ATOM 6429 O O . ASN B 1 325 ? 14.945 -5.828 4.312 1 78.44 325 ASN B O 1
ATOM 6433 N N . TYR B 1 326 ? 15.547 -4.816 2.416 1 76.94 326 TYR B N 1
ATOM 6434 C CA . TYR B 1 326 ? 14.141 -4.477 2.273 1 76.94 326 TYR B CA 1
ATOM 6435 C C . TYR B 1 326 ? 13.289 -5.727 2.074 1 76.94 326 TYR B C 1
ATOM 6437 O O . TYR B 1 326 ? 13.664 -6.625 1.319 1 76.94 326 TYR B O 1
ATOM 6445 N N . ALA B 1 327 ? 12.164 -5.75 2.74 1 74.56 327 ALA B N 1
ATOM 6446 C CA . ALA B 1 327 ? 11.281 -6.91 2.715 1 74.56 327 ALA B CA 1
ATOM 6447 C C . ALA B 1 327 ? 10 -6.605 1.94 1 74.56 327 ALA B C 1
ATOM 6449 O O . ALA B 1 327 ? 9.305 -7.523 1.503 1 74.56 327 ALA B O 1
ATOM 6450 N N . LEU B 1 328 ? 9.742 -5.301 1.743 1 84.94 328 LEU B N 1
ATOM 6451 C CA . LEU B 1 328 ? 8.484 -4.891 1.131 1 84.94 328 LEU B CA 1
ATOM 6452 C C . LEU B 1 328 ? 8.719 -4.254 -0.233 1 84.94 328 LEU B C 1
ATOM 6454 O O . LEU B 1 328 ? 9.641 -3.449 -0.393 1 84.94 328 LEU B O 1
ATOM 6458 N N . LYS B 1 329 ? 7.926 -4.648 -1.178 1 87.31 329 LYS B N 1
ATOM 6459 C CA . LYS B 1 329 ? 7.867 -3.893 -2.426 1 87.31 329 LYS B CA 1
ATOM 6460 C C . LYS B 1 329 ? 7.07 -2.604 -2.25 1 87.31 329 LYS B C 1
ATOM 6462 O O . LYS B 1 329 ? 6.32 -2.457 -1.281 1 87.31 329 LYS B O 1
ATOM 6467 N N . CYS B 1 330 ? 7.363 -1.734 -3.193 1 92.44 330 CYS B N 1
ATOM 6468 C CA . CYS B 1 330 ? 6.57 -0.511 -3.16 1 92.44 330 CYS B CA 1
ATOM 6469 C C . CYS B 1 330 ? 5.09 -0.815 -3.361 1 92.44 330 CYS B C 1
ATOM 6471 O O . CYS B 1 330 ? 4.723 -1.555 -4.277 1 92.44 330 CYS B O 1
ATOM 6473 N N . SER B 1 331 ? 4.301 -0.231 -2.531 1 94.12 331 SER B N 1
ATOM 6474 C CA . SER B 1 331 ? 2.877 -0.546 -2.529 1 94.12 331 SER B CA 1
ATOM 6475 C C . SER B 1 331 ? 2.109 0.355 -3.492 1 94.12 331 SER B C 1
ATOM 6477 O O . SER B 1 331 ? 0.952 0.082 -3.818 1 94.12 331 SER B O 1
ATOM 6479 N N . VAL B 1 332 ? 2.676 1.397 -3.943 1 96.5 332 VAL B N 1
ATOM 6480 C CA . VAL B 1 332 ? 1.971 2.395 -4.742 1 96.5 332 VAL B CA 1
ATOM 6481 C C . VAL B 1 332 ? 2.02 2 -6.219 1 96.5 332 VAL B C 1
ATOM 6483 O O . VAL B 1 332 ? 3.098 1.759 -6.766 1 96.5 332 VAL B O 1
ATOM 6486 N N . PRO B 1 333 ? 0.867 1.947 -6.867 1 95.12 333 PRO B N 1
ATOM 6487 C CA . PRO B 1 333 ? 0.856 1.592 -8.289 1 95.12 333 PRO B CA 1
ATOM 6488 C C . PRO B 1 333 ? 1.72 2.523 -9.133 1 95.12 333 PRO B C 1
ATOM 6490 O O . PRO B 1 333 ? 1.777 3.729 -8.875 1 95.12 333 PRO B O 1
ATOM 6493 N N . LEU B 1 334 ? 2.309 1.958 -10.156 1 93.38 334 LEU B N 1
ATOM 6494 C CA . LEU B 1 334 ? 3.213 2.705 -11.023 1 93.38 334 LEU B CA 1
ATOM 6495 C C . LEU B 1 334 ? 2.49 3.871 -11.688 1 93.38 334 LEU B C 1
ATOM 6497 O O . LEU B 1 334 ? 3.043 4.969 -11.805 1 93.38 334 LEU B O 1
ATOM 6501 N N . LEU B 1 335 ? 1.273 3.65 -12.148 1 91.88 335 LEU B N 1
ATOM 6502 C CA . LEU B 1 335 ? 0.507 4.703 -12.812 1 91.88 335 LEU B CA 1
ATOM 6503 C C . LEU B 1 335 ? 0.347 5.914 -11.898 1 91.88 335 LEU B C 1
ATOM 6505 O O . LEU B 1 335 ? 0.477 7.055 -12.344 1 91.88 335 LEU B O 1
ATOM 6509 N N . THR B 1 336 ? 0.033 5.672 -10.648 1 94.75 336 THR B N 1
ATOM 6510 C CA . THR B 1 336 ? -0.114 6.738 -9.664 1 94.75 336 THR B CA 1
ATOM 6511 C C . THR B 1 336 ? 1.2 7.492 -9.477 1 94.75 336 THR B C 1
ATOM 6513 O O . THR B 1 336 ? 1.216 8.719 -9.438 1 94.75 336 THR B O 1
ATOM 6516 N N . GLN B 1 337 ? 2.242 6.766 -9.383 1 96.12 337 GLN B N 1
ATOM 6517 C CA . GLN B 1 337 ? 3.555 7.367 -9.164 1 96.12 337 GLN B CA 1
ATOM 6518 C C . GLN B 1 337 ? 3.967 8.234 -10.352 1 96.12 337 GLN B C 1
ATOM 6520 O O . GLN B 1 337 ? 4.359 9.391 -10.172 1 96.12 337 GLN B O 1
ATOM 6525 N N . LEU B 1 338 ? 3.865 7.691 -11.547 1 94.69 338 LEU B N 1
ATOM 6526 C CA . LEU B 1 338 ? 4.309 8.406 -12.742 1 94.69 338 LEU B CA 1
ATOM 6527 C C . LEU B 1 338 ? 3.402 9.602 -13.023 1 94.69 338 LEU B C 1
ATOM 6529 O O . LEU B 1 338 ? 3.871 10.641 -13.484 1 94.69 338 LEU B O 1
ATOM 6533 N N . SER B 1 339 ? 2.115 9.445 -12.797 1 94.19 339 SER B N 1
ATOM 6534 C CA . SER B 1 339 ? 1.2 10.57 -12.945 1 94.19 339 SER B CA 1
ATOM 6535 C C . SER B 1 339 ? 1.556 11.703 -11.992 1 94.19 339 SER B C 1
ATOM 6537 O O . SER B 1 339 ? 1.539 12.875 -12.375 1 94.19 339 SER B O 1
ATOM 6539 N N . THR B 1 340 ? 1.829 11.359 -10.773 1 96.69 340 THR B N 1
ATOM 6540 C CA . THR B 1 340 ? 2.209 12.359 -9.781 1 96.69 340 THR B CA 1
ATOM 6541 C C . THR B 1 340 ? 3.525 13.031 -10.172 1 96.69 340 THR B C 1
ATOM 6543 O O . THR B 1 340 ? 3.666 14.25 -10.055 1 96.69 340 THR B O 1
ATOM 6546 N N . ALA B 1 341 ? 4.48 12.172 -10.633 1 95.81 341 ALA B N 1
ATOM 6547 C CA . ALA B 1 341 ? 5.758 12.719 -11.086 1 95.81 341 ALA B CA 1
ATOM 6548 C C . ALA B 1 341 ? 5.543 13.758 -12.18 1 95.81 341 ALA B C 1
ATOM 6550 O O . ALA B 1 341 ? 6.109 14.852 -12.133 1 95.81 341 ALA B O 1
ATOM 6551 N N . LYS B 1 342 ? 4.75 13.422 -13.125 1 93.56 342 LYS B N 1
ATOM 6552 C CA . LYS B 1 342 ? 4.461 14.328 -14.234 1 93.56 342 LYS B CA 1
ATOM 6553 C C . LYS B 1 342 ? 3.697 15.562 -13.766 1 93.56 342 LYS B C 1
ATOM 6555 O O . LYS B 1 342 ? 3.906 16.656 -14.273 1 93.56 342 LYS B O 1
ATOM 6560 N N . PHE B 1 343 ? 2.787 15.398 -12.828 1 94.69 343 PHE B N 1
ATOM 6561 C CA . PHE B 1 343 ? 2.025 16.484 -12.242 1 94.69 343 PHE B CA 1
ATOM 6562 C C . PHE B 1 343 ? 2.955 17.5 -11.594 1 94.69 343 PHE B C 1
ATOM 6564 O O . PHE B 1 343 ? 2.732 18.719 -11.695 1 94.69 343 PHE B O 1
ATOM 6571 N N . ILE B 1 344 ? 3.986 17.031 -10.953 1 93.94 344 ILE B N 1
ATOM 6572 C CA . ILE B 1 344 ? 4.977 17.891 -10.32 1 93.94 344 ILE B CA 1
ATOM 6573 C C . ILE B 1 344 ? 5.871 18.516 -11.383 1 93.94 344 ILE B C 1
ATOM 6575 O O . ILE B 1 344 ? 6.055 19.734 -11.414 1 93.94 344 ILE B O 1
ATOM 6579 N N . GLU B 1 345 ? 6.367 17.703 -12.273 1 91.31 345 GLU B N 1
ATOM 6580 C CA . GLU B 1 345 ? 7.312 18.109 -13.312 1 91.31 345 GLU B CA 1
ATOM 6581 C C . GLU B 1 345 ? 6.723 19.219 -14.188 1 91.31 345 GLU B C 1
ATOM 6583 O O . GLU B 1 345 ? 7.426 20.141 -14.578 1 91.31 345 GLU B O 1
ATOM 6588 N N . SER B 1 346 ? 5.453 19.141 -14.492 1 88.62 346 SER B N 1
ATOM 6589 C CA . SER B 1 346 ? 4.793 20.062 -15.414 1 88.62 346 SER B CA 1
ATOM 6590 C C . SER B 1 346 ? 4.5 21.406 -14.742 1 88.62 346 SER B C 1
ATOM 6592 O O . SER B 1 346 ? 4.094 22.359 -15.406 1 88.62 346 SER B O 1
ATOM 6594 N N . GLY B 1 347 ? 4.605 21.453 -13.406 1 87.31 347 GLY B N 1
ATOM 6595 C CA . GLY B 1 347 ? 4.281 22.672 -12.688 1 87.31 347 GLY B CA 1
ATOM 6596 C C . GLY B 1 347 ? 2.828 22.75 -12.258 1 87.31 347 GLY B C 1
ATOM 6597 O O . GLY B 1 347 ? 2.439 23.656 -11.516 1 87.31 347 GLY B O 1
ATOM 6598 N N . ALA B 1 348 ? 2.059 21.812 -12.695 1 87.56 348 ALA B N 1
ATOM 6599 C CA . ALA B 1 348 ? 0.644 21.797 -12.336 1 87.56 348 ALA B CA 1
ATOM 6600 C C . ALA B 1 348 ? 0.465 21.656 -10.82 1 87.56 348 ALA B C 1
ATOM 6602 O O . ALA B 1 348 ? -0.459 22.234 -10.25 1 87.56 348 ALA B O 1
ATOM 6603 N N . PHE B 1 349 ? 1.339 20.969 -10.227 1 91.69 349 PHE B N 1
ATOM 6604 C CA . PHE B 1 349 ? 1.253 20.734 -8.789 1 91.69 349 PHE B CA 1
ATOM 6605 C C . PHE B 1 349 ? 1.433 22.031 -8.016 1 91.69 349 PHE B C 1
ATOM 6607 O O . PHE B 1 349 ? 0.628 22.359 -7.141 1 91.69 349 PHE B O 1
ATOM 6614 N N . ILE B 1 350 ? 2.477 22.734 -8.32 1 87.75 350 ILE B N 1
ATOM 6615 C CA . ILE B 1 350 ? 2.76 23.969 -7.602 1 87.75 350 ILE B CA 1
ATOM 6616 C C . ILE B 1 350 ? 1.634 24.969 -7.836 1 87.75 350 ILE B C 1
ATOM 6618 O O . ILE B 1 350 ? 1.265 25.719 -6.934 1 87.75 350 ILE B O 1
ATOM 6622 N N . ARG B 1 351 ? 1.097 25.031 -9.047 1 85.38 351 ARG B N 1
ATOM 6623 C CA . ARG B 1 351 ? -0.04 25.906 -9.328 1 85.38 351 ARG B CA 1
ATOM 6624 C C . ARG B 1 351 ? -1.25 25.516 -8.484 1 85.38 351 ARG B C 1
ATOM 6626 O O . ARG B 1 351 ? -1.926 26.391 -7.934 1 85.38 351 ARG B O 1
ATOM 6633 N N . HIS B 1 352 ? -1.434 24.234 -8.391 1 88.12 352 HIS B N 1
ATOM 6634 C CA . HIS B 1 352 ? -2.537 23.75 -7.57 1 88.12 352 HIS B CA 1
ATOM 6635 C C . HIS B 1 352 ? -2.328 24.078 -6.102 1 88.12 352 HIS B C 1
ATOM 6637 O O . HIS B 1 352 ? -3.25 24.547 -5.43 1 88.12 352 HIS B O 1
ATOM 6643 N N . LEU B 1 353 ? -1.173 23.844 -5.648 1 88.94 353 LEU B N 1
ATOM 6644 C CA . LEU B 1 353 ? -0.838 24.109 -4.258 1 88.94 353 LEU B CA 1
ATOM 6645 C C . LEU B 1 353 ? -1.062 25.594 -3.92 1 88.94 353 LEU B C 1
ATOM 6647 O O . LEU B 1 353 ? -1.631 25.906 -2.875 1 88.94 353 LEU B O 1
ATOM 6651 N N . ASN B 1 354 ? -0.639 26.438 -4.777 1 85.12 354 ASN B N 1
ATOM 6652 C CA . ASN B 1 354 ? -0.81 27.859 -4.566 1 85.12 354 ASN B CA 1
ATOM 6653 C C . ASN B 1 354 ? -2.285 28.266 -4.562 1 85.12 354 ASN B C 1
ATOM 6655 O O . ASN B 1 354 ? -2.703 29.109 -3.77 1 85.12 354 ASN B O 1
ATOM 6659 N N . ARG B 1 355 ? -2.998 27.703 -5.438 1 86.44 355 ARG B N 1
ATOM 6660 C CA . ARG B 1 355 ? -4.438 27.938 -5.457 1 86.44 355 ARG B CA 1
ATOM 6661 C C . ARG B 1 355 ? -5.086 27.484 -4.152 1 86.44 355 ARG B C 1
ATOM 6663 O O . ARG B 1 355 ? -5.914 28.203 -3.586 1 86.44 355 ARG B O 1
ATOM 6670 N N . MET B 1 356 ? -4.699 26.344 -3.686 1 89.69 356 MET B N 1
ATOM 6671 C CA . MET B 1 356 ? -5.281 25.797 -2.463 1 89.69 356 MET B CA 1
ATOM 6672 C C . MET B 1 356 ? -4.895 26.641 -1.253 1 89.69 356 MET B C 1
ATOM 6674 O O . MET B 1 356 ? -5.684 26.797 -0.321 1 89.69 356 MET B O 1
ATOM 6678 N N . LYS B 1 357 ? -3.709 27.156 -1.248 1 87.62 357 LYS B N 1
ATOM 6679 C CA . LYS B 1 357 ? -3.287 28.047 -0.174 1 87.62 357 LYS B CA 1
ATOM 6680 C C . LYS B 1 357 ? -4.207 29.266 -0.078 1 87.62 357 LYS B C 1
ATOM 6682 O O . LYS B 1 357 ? -4.566 29.688 1.021 1 87.62 357 LYS B O 1
ATOM 6687 N N . ARG B 1 358 ? -4.598 29.797 -1.212 1 86.69 358 ARG B N 1
ATOM 6688 C CA . ARG B 1 358 ? -5.496 30.953 -1.239 1 86.69 358 ARG B CA 1
ATOM 6689 C C . ARG B 1 358 ? -6.887 30.562 -0.742 1 86.69 358 ARG B C 1
ATOM 6691 O O . ARG B 1 358 ? -7.492 31.297 0.045 1 86.69 358 ARG B O 1
ATOM 6698 N N . VAL B 1 359 ? -7.316 29.438 -1.187 1 90.19 359 VAL B N 1
ATOM 6699 C CA . VAL B 1 359 ? -8.641 28.969 -0.803 1 90.19 359 VAL B CA 1
ATOM 6700 C C . VAL B 1 359 ? -8.688 28.719 0.705 1 90.19 359 VAL B C 1
ATOM 6702 O O . VAL B 1 359 ? -9.609 29.172 1.385 1 90.19 359 VAL B O 1
ATOM 6705 N N . TYR B 1 360 ? -7.699 28.062 1.233 1 91.56 360 TYR B N 1
ATOM 6706 C CA . TYR B 1 360 ? -7.688 27.719 2.648 1 91.56 360 TYR B CA 1
ATOM 6707 C C . TYR B 1 360 ? -7.465 28.938 3.518 1 91.56 360 TYR B C 1
ATOM 6709 O O . TYR B 1 360 ? -7.992 29.031 4.629 1 91.56 360 TYR B O 1
ATOM 6717 N N . ARG B 1 361 ? -6.695 29.875 3.012 1 90.38 361 ARG B N 1
ATOM 6718 C CA . ARG B 1 361 ? -6.555 31.141 3.711 1 90.38 361 ARG B CA 1
ATOM 6719 C C . ARG B 1 361 ? -7.895 31.859 3.826 1 90.38 361 ARG B C 1
ATOM 6721 O O . ARG B 1 361 ? -8.227 32.406 4.883 1 90.38 361 ARG B O 1
ATOM 6728 N N . TYR B 1 362 ? -8.562 31.906 2.748 1 91.38 362 TYR B N 1
ATOM 6729 C CA . TYR B 1 362 ? -9.883 32.531 2.746 1 91.38 362 TYR B CA 1
ATOM 6730 C C . TYR B 1 362 ? -10.805 31.828 3.754 1 91.38 362 TYR B C 1
ATOM 6732 O O . TYR B 1 362 ? -11.477 32.5 4.539 1 91.38 362 TYR B O 1
ATOM 6740 N N . LYS B 1 363 ? -10.852 30.562 3.738 1 93.25 363 LYS B N 1
ATOM 6741 C CA . LYS B 1 363 ? -11.688 29.797 4.656 1 93.25 363 LYS B CA 1
ATOM 6742 C C . LYS B 1 363 ? -11.297 30.062 6.109 1 93.25 363 LYS B C 1
ATOM 6744 O O . LYS B 1 363 ? -12.164 30.219 6.973 1 93.25 363 LYS B O 1
ATOM 6749 N N . ARG B 1 364 ? -10.031 30.031 6.348 1 92.75 364 ARG B N 1
ATOM 6750 C CA . ARG B 1 364 ? -9.523 30.328 7.68 1 92.75 364 ARG B CA 1
ATOM 6751 C C . ARG B 1 364 ? -10.016 31.703 8.156 1 92.75 364 ARG B C 1
ATOM 6753 O O . ARG B 1 364 ? -10.477 31.828 9.289 1 92.75 364 ARG B O 1
ATOM 6760 N N . ASN B 1 365 ? -9.875 32.688 7.312 1 91.88 365 ASN B N 1
ATOM 6761 C CA . ASN B 1 365 ? -10.312 34.031 7.652 1 91.88 365 ASN B CA 1
ATOM 6762 C C . ASN B 1 365 ? -11.812 34.094 7.91 1 91.88 365 ASN B C 1
ATOM 6764 O O . ASN B 1 365 ? -12.273 34.844 8.773 1 91.88 365 ASN B O 1
ATOM 6768 N N . LEU B 1 366 ? -12.508 33.344 7.145 1 93.19 366 LEU B N 1
ATOM 6769 C CA . LEU B 1 366 ? -13.953 33.281 7.34 1 93.19 366 LEU B CA 1
ATOM 6770 C C . LEU B 1 366 ? -14.289 32.719 8.719 1 93.19 366 LEU B C 1
ATOM 6772 O O . LEU B 1 366 ? -15.211 33.188 9.383 1 93.19 366 LEU B O 1
ATOM 6776 N N . LEU B 1 367 ? -13.609 31.719 9.141 1 93.81 367 LEU B N 1
ATOM 6777 C CA . LEU B 1 367 ? -13.805 31.141 10.469 1 93.81 367 LEU B CA 1
ATOM 6778 C C . LEU B 1 367 ? -13.523 32.188 11.547 1 93.81 367 LEU B C 1
ATOM 6780 O O . LEU B 1 367 ? -14.312 32.344 12.484 1 93.81 367 LEU B O 1
ATOM 6784 N N . LEU B 1 368 ? -12.438 32.875 11.438 1 92.38 368 LEU B N 1
ATOM 6785 C CA . LEU B 1 368 ? -12.031 33.875 12.414 1 92.38 368 LEU B CA 1
ATOM 6786 C C . LEU B 1 368 ? -13.062 35 12.508 1 92.38 368 LEU B C 1
ATOM 6788 O O . LEU B 1 368 ? -13.422 35.406 13.609 1 92.38 368 LEU B O 1
ATOM 6792 N N . SER B 1 369 ? -13.523 35.375 11.367 1 93.12 369 SER B N 1
ATOM 6793 C CA . SER B 1 369 ? -14.508 36.469 11.328 1 93.12 369 SER B CA 1
ATOM 6794 C C . SER B 1 369 ? -15.844 36 11.914 1 93.12 369 SER B C 1
ATOM 6796 O O . SER B 1 369 ? -16.484 36.781 12.633 1 93.12 369 SER B O 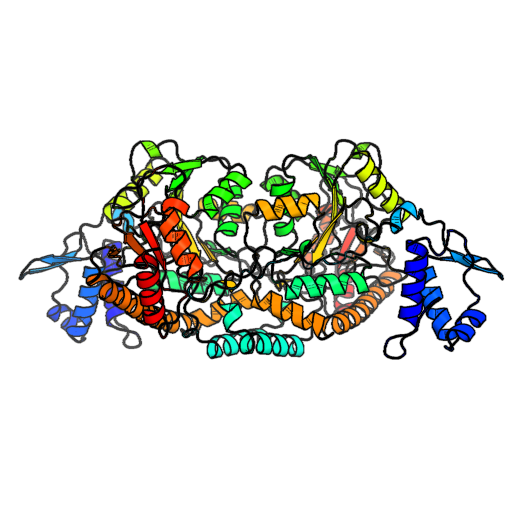1
ATOM 6798 N N . PHE B 1 370 ? -16.25 34.844 11.625 1 93.62 370 PHE B N 1
ATOM 6799 C CA . PHE B 1 370 ? -17.547 34.344 12.055 1 93.62 370 PHE B CA 1
ATOM 6800 C C . PHE B 1 370 ? -17.594 34.188 13.57 1 93.62 370 PHE B C 1
ATOM 6802 O O . PHE B 1 370 ? -18.562 34.562 14.203 1 93.62 370 PHE B O 1
ATOM 6809 N N . PHE B 1 371 ? -16.609 33.656 14.18 1 92.56 371 PHE B N 1
ATOM 6810 C CA . PHE B 1 371 ? -16.641 33.312 15.602 1 92.56 371 PHE B CA 1
ATOM 6811 C C . PHE B 1 371 ? -16.203 34.5 16.453 1 92.56 371 PHE B C 1
ATOM 6813 O O . PHE B 1 371 ? -16.281 34.438 17.688 1 92.56 371 PHE B O 1
ATOM 6820 N N . LYS B 1 372 ? -15.734 35.5 15.82 1 89.5 372 LYS B N 1
ATOM 6821 C CA . LYS B 1 372 ? -15.25 36.688 16.531 1 89.5 372 LYS B CA 1
ATOM 6822 C C . LYS B 1 372 ? -16.344 37.281 17.422 1 89.5 372 LYS B C 1
ATOM 6824 O O . LYS B 1 372 ? -16.078 37.75 18.531 1 89.5 372 LYS B O 1
ATOM 6829 N N . ASP B 1 373 ? -17.578 37.156 16.953 1 85.62 373 ASP B N 1
ATOM 6830 C CA . ASP B 1 373 ? -18.656 37.875 17.625 1 85.62 373 ASP B CA 1
ATOM 6831 C C . ASP B 1 373 ? -19.5 36.906 18.453 1 85.62 373 ASP B C 1
ATOM 6833 O O . ASP B 1 373 ? -20.578 37.281 18.953 1 85.62 373 ASP B O 1
ATOM 6837 N N . ILE B 1 374 ? -19 35.719 18.641 1 87.94 374 ILE B N 1
ATOM 6838 C CA . ILE B 1 374 ? -19.734 34.781 19.453 1 87.94 374 ILE B CA 1
ATOM 6839 C C . ILE B 1 374 ? -19.047 34.594 20.797 1 87.94 374 ILE B C 1
ATOM 6841 O O . ILE B 1 374 ? -18 33.938 20.891 1 87.94 374 ILE B O 1
ATOM 6845 N N . PRO B 1 375 ? -19.609 35.125 21.797 1 85.56 375 PRO B N 1
ATOM 6846 C CA . PRO B 1 375 ? -18.922 35.219 23.094 1 85.56 375 PRO B CA 1
ATOM 6847 C C . PRO B 1 375 ? -18.641 33.844 23.688 1 85.56 375 PRO B C 1
ATOM 6849 O O . PRO B 1 375 ? -17.672 33.688 24.438 1 85.56 375 PRO B O 1
ATOM 6852 N N . SER B 1 376 ? -19.406 32.844 23.453 1 88.31 376 SER B N 1
ATOM 6853 C CA . SER B 1 376 ? -19.266 31.547 24.094 1 88.31 376 SER B CA 1
ATOM 6854 C C . SER B 1 376 ? -18.234 30.688 23.375 1 88.31 376 SER B C 1
ATOM 6856 O O . SER B 1 376 ? -17.969 29.547 23.781 1 88.31 376 SER B O 1
ATOM 6858 N N . VAL B 1 377 ? -17.594 31.25 22.344 1 90 377 VAL B N 1
ATOM 6859 C CA . VAL B 1 377 ? -16.672 30.453 21.547 1 90 377 VAL B CA 1
ATOM 6860 C C . VAL B 1 377 ? -15.398 31.266 21.281 1 90 377 VAL B C 1
ATOM 6862 O O . VAL B 1 377 ? -15.461 32.469 21.078 1 90 377 VAL B O 1
ATOM 6865 N N . SER B 1 378 ? -14.289 30.625 21.406 1 90.44 378 SER B N 1
ATOM 6866 C CA . SER B 1 378 ? -13.016 31.25 21.047 1 90.44 378 SER B CA 1
ATOM 6867 C C . SER B 1 378 ? -12.211 30.359 20.109 1 90.44 378 SER B C 1
ATOM 6869 O O . SER B 1 378 ? -12.148 29.141 20.297 1 90.44 378 SER B O 1
ATOM 6871 N N . LEU B 1 379 ? -11.672 30.969 19.109 1 90.75 379 LEU B N 1
ATOM 6872 C CA . LEU B 1 379 ? -10.82 30.281 18.156 1 90.75 379 LEU B CA 1
ATOM 6873 C C . LEU B 1 379 ? -9.352 30.594 18.391 1 90.75 379 LEU B C 1
ATOM 6875 O O . LEU B 1 379 ? -8.969 31.766 18.5 1 90.75 379 LEU B O 1
ATOM 6879 N N . GLU B 1 380 ? -8.625 29.578 18.578 1 84.69 380 GLU B N 1
ATOM 6880 C CA . GLU B 1 380 ? -7.184 29.781 18.672 1 84.69 380 GLU B CA 1
ATOM 6881 C C . GLU B 1 380 ? -6.578 30.078 17.297 1 84.69 380 GLU B C 1
ATOM 6883 O O . GLU B 1 380 ? -6.742 29.297 16.359 1 84.69 380 GLU B O 1
ATOM 6888 N N . GLU B 1 381 ? -6.023 31.219 17.234 1 77.25 381 GLU B N 1
ATOM 6889 C CA . GLU B 1 381 ? -5.438 31.594 15.945 1 77.25 381 GLU B CA 1
ATOM 6890 C C . GLU B 1 381 ? -4.234 30.719 15.609 1 77.25 381 GLU B C 1
ATOM 6892 O O . GLU B 1 381 ? -3.412 30.422 16.469 1 77.25 381 GLU B O 1
ATOM 6897 N N . SER B 1 382 ? -4.391 30.109 14.516 1 78.31 382 SER B N 1
ATOM 6898 C CA . SER B 1 382 ? -3.266 29.344 13.992 1 78.31 382 SER B CA 1
ATOM 6899 C C . SER B 1 382 ? -2.846 29.844 12.617 1 78.31 382 SER B C 1
ATOM 6901 O O . SER B 1 382 ? -3.695 30.172 11.781 1 78.31 382 SER B O 1
ATOM 6903 N N . ASP B 1 383 ? -1.541 29.984 12.445 1 79.56 383 ASP B N 1
ATOM 6904 C CA . ASP B 1 383 ? -1.028 30.5 11.188 1 79.56 383 ASP B CA 1
ATOM 6905 C C . ASP B 1 383 ? -0.749 29.375 10.195 1 79.56 383 ASP B C 1
ATOM 6907 O O . ASP B 1 383 ? -0.165 29.594 9.133 1 79.56 383 ASP B O 1
ATOM 6911 N N . ALA B 1 384 ? -1.175 28.188 10.57 1 83.88 384 ALA B N 1
ATOM 6912 C CA . ALA B 1 384 ? -0.849 27.078 9.68 1 83.88 384 ALA B CA 1
ATOM 6913 C C . ALA B 1 384 ? -1.898 25.969 9.773 1 83.88 384 ALA B C 1
ATOM 6915 O O . ALA B 1 384 ? -2.691 25.938 10.719 1 83.88 384 ALA B O 1
ATOM 6916 N N . GLY B 1 385 ? -1.885 25.234 8.656 1 88.31 385 GLY B N 1
ATOM 6917 C CA . GLY B 1 385 ? -2.613 23.984 8.688 1 88.31 385 GLY B CA 1
ATOM 6918 C C . GLY B 1 385 ? -4.023 24.094 8.141 1 88.31 385 GLY B C 1
ATOM 6919 O O . GLY B 1 385 ? -4.383 25.109 7.539 1 88.31 385 GLY B O 1
ATOM 6920 N N . LEU B 1 386 ? -4.754 23.016 8.344 1 91.25 386 LEU B N 1
ATOM 6921 C CA . LEU B 1 386 ? -6.059 22.859 7.715 1 91.25 386 LEU B CA 1
ATOM 6922 C C . LEU B 1 386 ? -7.168 22.812 8.766 1 91.25 386 LEU B C 1
ATOM 6924 O O . LEU B 1 386 ? -8.297 22.422 8.461 1 91.25 386 LEU B O 1
ATOM 6928 N N . PHE B 1 387 ? -6.793 23.141 9.992 1 92.56 387 PHE B N 1
ATOM 6929 C CA . PHE B 1 387 ? -7.777 23.141 11.07 1 92.56 387 PHE B CA 1
ATOM 6930 C C . PHE B 1 387 ? -7.434 24.203 12.117 1 92.56 387 PHE B C 1
ATOM 6932 O O . PHE B 1 387 ? -6.324 24.734 12.125 1 92.56 387 PHE B O 1
ATOM 6939 N N . MET B 1 388 ? -8.406 24.5 12.906 1 92.75 388 MET B N 1
ATOM 6940 C CA . MET B 1 388 ? -8.25 25.391 14.062 1 92.75 388 MET B CA 1
ATOM 6941 C C . MET B 1 388 ? -8.906 24.781 15.297 1 92.75 388 MET B C 1
ATOM 6943 O O . MET B 1 388 ? -9.727 23.875 15.188 1 92.75 388 MET B O 1
ATOM 6947 N N . ILE B 1 389 ? -8.453 25.266 16.422 1 93.44 389 ILE B N 1
ATOM 6948 C CA . ILE B 1 389 ? -9 24.766 17.688 1 93.44 389 ILE B CA 1
ATOM 6949 C C . ILE B 1 389 ? -10.07 25.734 18.203 1 93.44 389 ILE B C 1
ATOM 6951 O O . ILE B 1 389 ? -9.82 26.938 18.328 1 93.44 389 ILE B O 1
ATOM 6955 N N . LEU B 1 390 ? -11.203 25.188 18.438 1 93.69 390 LEU B N 1
ATOM 6956 C CA . LEU B 1 390 ? -12.344 25.938 18.953 1 93.69 390 LEU B CA 1
ATOM 6957 C C . LEU B 1 390 ? -12.562 25.625 20.438 1 93.69 390 LEU B C 1
ATOM 6959 O O . LEU B 1 390 ? -12.781 24.469 20.812 1 93.69 390 LEU B O 1
ATOM 6963 N N . LYS B 1 391 ? -12.477 26.625 21.234 1 93.31 391 LYS B N 1
ATOM 6964 C CA . LYS B 1 391 ? -12.797 26.5 22.641 1 93.31 391 LYS B CA 1
ATOM 6965 C C . LYS B 1 391 ? -14.211 27 22.938 1 93.31 391 LYS B C 1
ATOM 6967 O O . LYS B 1 391 ? -14.57 28.109 22.531 1 93.31 391 LYS B O 1
ATOM 6972 N N . VAL B 1 392 ? -14.945 26.203 23.609 1 93.12 392 VAL B N 1
ATOM 6973 C CA . VAL B 1 392 ? -16.344 26.547 23.891 1 93.12 392 VAL B CA 1
ATOM 6974 C C . VAL B 1 392 ? -16.516 26.75 25.406 1 93.12 392 VAL B C 1
ATOM 6976 O O . VAL B 1 392 ? -16.125 25.906 26.203 1 93.12 392 VAL B O 1
ATOM 6979 N N . THR B 1 393 ? -17.078 27.938 25.734 1 91.75 393 THR B N 1
ATOM 6980 C CA . THR B 1 393 ? -17.391 28.25 27.109 1 91.75 393 THR B CA 1
ATOM 6981 C C . THR B 1 393 ? -18.906 28.219 27.344 1 91.75 393 THR B C 1
ATOM 6983 O O . THR B 1 393 ? -19.609 29.188 27.047 1 91.75 393 THR B O 1
ATOM 6986 N N . THR B 1 394 ? -19.312 27.141 27.875 1 90.44 394 THR B N 1
ATOM 6987 C CA . THR B 1 394 ? -20.734 26.906 28.109 1 90.44 394 THR B CA 1
ATOM 6988 C C . THR B 1 394 ? -20.938 25.953 29.281 1 90.44 394 THR B C 1
ATOM 6990 O O . THR B 1 394 ? -20.016 25.281 29.703 1 90.44 394 THR B O 1
ATOM 6993 N N . PRO B 1 395 ? -22.125 26 29.906 1 90.38 395 PRO B N 1
ATOM 6994 C CA . PRO B 1 395 ? -22.422 25.047 30.969 1 90.38 395 PRO B CA 1
ATOM 6995 C C . PRO B 1 395 ? -22.625 23.625 30.453 1 90.38 395 PRO B C 1
ATOM 6997 O O . PRO B 1 395 ? -22.594 22.672 31.234 1 90.38 395 PRO B O 1
ATOM 7000 N N . LEU B 1 396 ? -22.766 23.484 29.219 1 91.12 396 LEU B N 1
ATOM 7001 C CA . LEU B 1 396 ? -22.953 22.156 28.641 1 91.12 396 LEU B CA 1
ATOM 7002 C C . LEU B 1 396 ? -21.672 21.344 28.703 1 91.12 396 LEU B C 1
ATOM 7004 O O . LEU B 1 396 ? -20.578 21.891 28.625 1 91.12 396 LEU B O 1
ATOM 7008 N N . SER B 1 397 ? -21.875 20.047 28.859 1 90.81 397 SER B N 1
ATOM 7009 C CA . SER B 1 397 ? -20.719 19.156 28.828 1 90.81 397 SER B CA 1
ATOM 7010 C C . SER B 1 397 ? -20.219 18.969 27.406 1 90.81 397 SER B C 1
ATOM 7012 O O . SER B 1 397 ? -20.938 19.25 26.438 1 90.81 397 SER B O 1
ATOM 7014 N N . GLU B 1 398 ? -18.969 18.562 27.219 1 91.56 398 GLU B N 1
ATOM 7015 C CA . GLU B 1 398 ? -18.375 18.234 25.938 1 91.56 398 GLU B CA 1
ATOM 7016 C C . GLU B 1 398 ? -19.203 17.188 25.188 1 91.56 398 GLU B C 1
ATOM 7018 O O . GLU B 1 398 ? -19.422 17.297 23.984 1 91.56 398 GLU B O 1
ATOM 7023 N N . GLU B 1 399 ? -19.641 16.188 25.938 1 89.5 399 GLU B N 1
ATOM 7024 C CA . GLU B 1 399 ? -20.469 15.125 25.359 1 89.5 399 GLU B CA 1
ATOM 7025 C C . GLU B 1 399 ? -21.766 15.68 24.797 1 89.5 399 GLU B C 1
ATOM 7027 O O . GLU B 1 399 ? -22.203 15.258 23.719 1 89.5 399 GLU B O 1
ATOM 7032 N N . GLU B 1 400 ? -22.328 16.516 25.562 1 91 400 GLU B N 1
ATOM 7033 C CA . GLU B 1 400 ? -23.578 17.109 25.125 1 91 400 GLU B CA 1
ATOM 7034 C C . GLU B 1 400 ? -23.375 17.953 23.859 1 91 400 GLU B C 1
ATOM 7036 O O . GLU B 1 400 ? -24.219 17.953 22.953 1 91 400 GLU B O 1
ATOM 7041 N N . LEU B 1 401 ? -22.328 18.688 23.828 1 93.5 401 LEU B N 1
ATOM 7042 C CA . LEU B 1 401 ? -22.016 19.484 22.656 1 93.5 401 LEU B CA 1
ATOM 7043 C C . LEU B 1 401 ? -21.844 18.594 21.422 1 93.5 401 LEU B C 1
ATOM 7045 O O . LEU B 1 401 ? -22.359 18.922 20.344 1 93.5 401 LEU B O 1
ATOM 7049 N N . CYS B 1 402 ? -21.156 17.5 21.578 1 91.62 402 CYS B N 1
ATOM 7050 C CA . CYS B 1 402 ? -20.984 16.547 20.469 1 91.62 402 CYS B CA 1
ATOM 7051 C C . CYS B 1 402 ? -22.312 15.969 20.031 1 91.62 402 CYS B C 1
ATOM 7053 O O . CYS B 1 402 ? -22.578 15.844 18.828 1 91.62 402 CYS B O 1
ATOM 7055 N N . ARG B 1 403 ? -23.109 15.602 20.938 1 90.94 403 ARG B N 1
ATOM 7056 C CA . ARG B 1 403 ? -24.422 15.031 20.656 1 90.94 403 ARG B CA 1
ATOM 7057 C C . ARG B 1 403 ? -25.297 16.016 19.875 1 90.94 403 ARG B C 1
ATOM 7059 O O . ARG B 1 403 ? -25.969 15.625 18.922 1 90.94 403 ARG B O 1
ATOM 7066 N N . ARG B 1 404 ? -25.297 17.234 20.312 1 92.88 404 ARG B N 1
ATOM 7067 C CA . ARG B 1 404 ? -26.094 18.266 19.656 1 92.88 404 ARG B CA 1
ATOM 7068 C C . ARG B 1 404 ? -25.625 18.469 18.219 1 92.88 404 ARG B C 1
ATOM 7070 O O . ARG B 1 404 ? -26.453 18.625 17.312 1 92.88 404 ARG B O 1
ATOM 7077 N N . ALA B 1 405 ? -24.312 18.516 18.047 1 94.19 405 ALA B N 1
ATOM 7078 C CA . ALA B 1 405 ? -23.781 18.625 16.688 1 94.19 405 ALA B CA 1
ATOM 7079 C C . ALA B 1 405 ? -24.203 17.438 15.836 1 94.19 405 ALA B C 1
ATOM 7081 O O . ALA B 1 405 ? -24.641 17.609 14.695 1 94.19 405 ALA B O 1
ATOM 7082 N N . GLU B 1 406 ? -24.156 16.25 16.391 1 90.94 406 GLU B N 1
ATOM 7083 C CA . GLU B 1 406 ? -24.5 15.031 15.68 1 90.94 406 GLU B CA 1
ATOM 7084 C C . GLU B 1 406 ? -25.984 15.023 15.289 1 90.94 406 GLU B C 1
ATOM 7086 O O . GLU B 1 406 ? -26.344 14.57 14.203 1 90.94 406 GLU B O 1
ATOM 7091 N N . ARG B 1 407 ? -26.766 15.422 16.188 1 90.25 407 ARG B N 1
ATOM 7092 C CA . ARG B 1 407 ? -28.188 15.492 15.922 1 90.25 407 ARG B CA 1
ATOM 7093 C C . ARG B 1 407 ? -28.484 16.422 14.75 1 90.25 407 ARG B C 1
ATOM 7095 O O . ARG B 1 407 ? -29.484 16.234 14.039 1 90.25 407 ARG B O 1
ATOM 7102 N N . SER B 1 408 ? -27.656 17.359 14.594 1 92.31 408 SER B N 1
ATOM 7103 C CA . SER B 1 408 ? -27.797 18.297 13.484 1 92.31 408 SER B CA 1
ATOM 7104 C C . SER B 1 408 ? -27 17.844 12.266 1 92.31 408 SER B C 1
ATOM 7106 O O . SER B 1 408 ? -26.734 18.641 11.367 1 92.31 408 SER B O 1
ATOM 7108 N N . ASP B 1 409 ? -26.438 16.656 12.273 1 92.75 409 ASP B N 1
ATOM 7109 C CA . ASP B 1 409 ? -25.703 16.031 11.172 1 92.75 409 ASP B CA 1
ATOM 7110 C C . ASP B 1 409 ? -24.375 16.734 10.93 1 92.75 409 ASP B C 1
ATOM 7112 O O . ASP B 1 409 ? -23.984 16.938 9.781 1 92.75 409 ASP B O 1
ATOM 7116 N N . ILE B 1 410 ? -23.828 17.156 12.047 1 93.5 410 ILE B N 1
ATOM 7117 C CA . ILE B 1 410 ? -22.5 17.781 12 1 93.5 410 ILE B CA 1
ATOM 7118 C C . ILE B 1 410 ? -21.484 16.922 12.734 1 93.5 410 ILE B C 1
ATOM 7120 O O . ILE B 1 410 ? -21.688 16.547 13.898 1 93.5 410 ILE B O 1
ATOM 7124 N N . LEU B 1 411 ? -20.438 16.594 11.969 1 90.88 411 LEU B N 1
ATOM 7125 C CA . LEU B 1 411 ? -19.344 15.859 12.609 1 90.88 411 LEU B CA 1
ATOM 7126 C C . LEU B 1 411 ? -18.25 16.812 13.07 1 90.88 411 LEU B C 1
ATOM 7128 O O . LEU B 1 411 ? -17.719 17.578 12.266 1 90.88 411 LEU B O 1
ATOM 7132 N N . ILE B 1 412 ? -17.938 16.812 14.352 1 91.44 412 ILE B N 1
ATOM 7133 C CA . ILE B 1 412 ? -16.859 17.578 14.945 1 91.44 412 ILE B CA 1
ATOM 7134 C C . ILE B 1 412 ? -16.203 16.766 16.062 1 91.44 412 ILE B C 1
ATOM 7136 O O . ILE B 1 412 ? -16.891 16.062 16.812 1 91.44 412 ILE B O 1
ATOM 7140 N N . ARG B 1 413 ? -14.914 16.859 16.125 1 88.38 413 ARG B N 1
ATOM 7141 C CA . ARG B 1 413 ? -14.195 16.031 17.078 1 88.38 413 ARG B CA 1
ATOM 7142 C C . ARG B 1 413 ? -13.609 16.875 18.203 1 88.38 413 ARG B C 1
ATOM 7144 O O . ARG B 1 413 ? -12.961 17.891 17.953 1 88.38 413 ARG B O 1
ATOM 7151 N N . PRO B 1 414 ? -13.867 16.438 19.469 1 90.44 414 PRO B N 1
ATOM 7152 C CA . PRO B 1 414 ? -13.156 17.078 20.562 1 90.44 414 PRO B CA 1
ATOM 7153 C C . PRO B 1 414 ? -11.672 16.688 20.625 1 90.44 414 PRO B C 1
ATOM 7155 O O . PRO B 1 414 ? -11.297 15.602 20.172 1 90.44 414 PRO B O 1
ATOM 7158 N N . LEU B 1 415 ? -10.867 17.531 21.078 1 88.19 415 LEU B N 1
ATOM 7159 C CA . LEU B 1 415 ? -9.438 17.25 21.203 1 88.19 415 LEU B CA 1
ATOM 7160 C C . LEU B 1 415 ? -9.188 16.062 22.125 1 88.19 415 LEU B C 1
ATOM 7162 O O . LEU B 1 415 ? -8.195 15.344 21.969 1 88.19 415 LEU B O 1
ATOM 7166 N N . ALA B 1 416 ? -10.117 15.875 23.062 1 82.38 416 ALA B N 1
ATOM 7167 C CA . ALA B 1 416 ? -10 14.773 24.016 1 82.38 416 ALA B CA 1
ATOM 7168 C C . ALA B 1 416 ? -10 13.43 23.297 1 82.38 416 ALA B C 1
ATOM 7170 O O . ALA B 1 416 ? -9.469 12.445 23.812 1 82.38 416 ALA B O 1
ATOM 7171 N N . TYR B 1 417 ? -10.516 13.438 22.109 1 80.25 417 TYR B N 1
ATOM 7172 C CA . TYR B 1 417 ? -10.531 12.242 21.281 1 80.25 417 TYR B CA 1
ATOM 7173 C C . TYR B 1 417 ? -9.117 11.781 20.953 1 80.25 417 TYR B C 1
ATOM 7175 O O . TYR B 1 417 ? -8.875 10.586 20.766 1 80.25 417 TYR B O 1
ATOM 7183 N N . PHE B 1 418 ? -8.195 12.695 21 1 81.5 418 PHE B N 1
ATOM 7184 C CA . PHE B 1 418 ? -6.82 12.414 20.594 1 81.5 418 PHE B CA 1
ATOM 7185 C C . PHE B 1 418 ? -5.91 12.289 21.797 1 81.5 418 PHE B C 1
ATOM 7187 O O . PHE B 1 418 ? -4.699 12.102 21.656 1 81.5 418 PHE B O 1
ATOM 7194 N N . GLU B 1 419 ? -6.527 12.469 22.938 1 76.56 419 GLU B N 1
ATOM 7195 C CA . GLU B 1 419 ? -5.758 12.438 24.172 1 76.56 419 GLU B CA 1
ATOM 7196 C C . GLU B 1 419 ? -5.898 11.094 24.875 1 76.56 419 GLU B C 1
ATOM 7198 O O . GLU B 1 419 ? -6.996 10.539 24.953 1 76.56 419 GLU B O 1
ATOM 7203 N N . THR B 1 420 ? -4.852 10.547 25.141 1 68 420 THR B N 1
ATOM 7204 C CA . THR B 1 420 ? -4.906 9.289 25.875 1 68 420 THR B CA 1
ATOM 7205 C C . THR B 1 420 ? -4.977 9.555 27.391 1 68 420 THR B C 1
ATOM 7207 O O . THR B 1 420 ? -5.711 8.867 28.109 1 68 420 THR B O 1
ATOM 7210 N N . THR B 1 421 ? -4.098 10.477 27.781 1 65.06 421 THR B N 1
ATOM 7211 C CA . THR B 1 421 ? -4.062 10.797 29.203 1 65.06 421 THR B CA 1
ATOM 7212 C C . THR B 1 421 ? -4.262 12.297 29.422 1 65.06 421 THR B C 1
ATOM 7214 O O . THR B 1 421 ? -3.941 13.109 28.547 1 65.06 421 THR B O 1
ATOM 7217 N N . GLY B 1 422 ? -5.172 12.703 30.297 1 65 422 GLY B N 1
ATOM 7218 C CA . GLY B 1 422 ? -5.25 14.102 30.688 1 65 422 GLY B CA 1
ATOM 7219 C C . GLY B 1 422 ? -6.59 14.734 30.375 1 65 422 GLY B C 1
ATOM 7220 O O . GLY B 1 422 ? -7.422 14.133 29.688 1 65 422 GLY B O 1
ATOM 7221 N N . THR B 1 423 ? -6.855 15.781 31 1 64.44 423 THR B N 1
ATOM 7222 C CA . THR B 1 423 ? -8.109 16.516 30.875 1 64.44 423 THR B CA 1
ATOM 7223 C C . THR B 1 423 ? -7.852 17.969 30.484 1 64.44 423 THR B C 1
ATOM 7225 O O . THR B 1 423 ? -8.711 18.828 30.656 1 64.44 423 THR B O 1
ATOM 7228 N N . GLU B 1 424 ? -6.703 18.219 29.812 1 73.56 424 GLU B N 1
ATOM 7229 C CA . GLU B 1 424 ? -6.301 19.594 29.562 1 73.56 424 GLU B CA 1
ATOM 7230 C C . GLU B 1 424 ? -7.164 20.25 28.484 1 73.56 424 GLU B C 1
ATOM 7232 O O . GLU B 1 424 ? -7.355 21.469 28.484 1 73.56 424 GLU B O 1
ATOM 7237 N N . PHE B 1 425 ? -7.727 19.5 27.688 1 81.88 425 PHE B N 1
ATOM 7238 C CA . PHE B 1 425 ? -8.398 20.062 26.531 1 81.88 425 PHE B CA 1
ATOM 7239 C C . PHE B 1 425 ? -9.898 19.812 26.594 1 81.88 425 PHE B C 1
ATOM 7241 O O . PHE B 1 425 ? -10.531 19.5 25.578 1 81.88 425 PHE B O 1
ATOM 7248 N N . SER B 1 426 ? -10.43 20.094 27.766 1 84.44 426 SER B N 1
ATOM 7249 C CA . SER B 1 426 ? -11.875 19.953 27.891 1 84.44 426 SER B CA 1
ATOM 7250 C C . SER B 1 426 ? -12.602 21.031 27.078 1 84.44 426 SER B C 1
ATOM 7252 O O . SER B 1 426 ? -12.227 22.203 27.109 1 84.44 426 SER B O 1
ATOM 7254 N N . LYS B 1 427 ? -13.562 20.656 26.281 1 91.56 427 LYS B N 1
ATOM 7255 C CA . LYS B 1 427 ? -14.43 21.516 25.469 1 91.56 427 LYS B CA 1
ATOM 7256 C C . LYS B 1 427 ? -13.625 22.266 24.422 1 91.56 427 LYS B C 1
ATOM 7258 O O . LYS B 1 427 ? -13.859 23.453 24.188 1 91.56 427 LYS B O 1
ATOM 7263 N N . HIS B 1 428 ? -12.508 21.688 24.031 1 92.75 428 HIS B N 1
ATOM 7264 C CA . HIS B 1 428 ? -11.781 22.094 22.844 1 92.75 428 HIS B CA 1
ATOM 7265 C C . HIS B 1 428 ? -12.102 21.188 21.656 1 92.75 428 HIS B C 1
ATOM 7267 O O . HIS B 1 428 ? -12.141 19.969 21.797 1 92.75 428 HIS B O 1
ATOM 7273 N N . PHE B 1 429 ? -12.406 21.797 20.531 1 93.38 429 PHE B N 1
ATOM 7274 C CA . PHE B 1 429 ? -12.805 21.031 19.359 1 93.38 429 PHE B CA 1
ATOM 7275 C C . PHE B 1 429 ? -11.906 21.344 18.172 1 93.38 429 PHE B C 1
ATOM 7277 O O . PHE B 1 429 ? -11.516 22.5 17.984 1 93.38 429 PHE B O 1
ATOM 7284 N N . LEU B 1 430 ? -11.57 20.312 17.469 1 92.75 430 LEU B N 1
ATOM 7285 C CA . LEU B 1 430 ? -10.852 20.484 16.219 1 92.75 430 LEU B CA 1
ATOM 7286 C C . LEU B 1 430 ? -11.812 20.844 15.086 1 92.75 430 LEU B C 1
ATOM 7288 O O . LEU B 1 430 ? -12.727 20.078 14.773 1 92.75 430 LEU B O 1
ATOM 7292 N N . LEU B 1 431 ? -11.625 21.953 14.539 1 93.44 431 LEU B N 1
ATOM 7293 C CA . LEU B 1 431 ? -12.469 22.469 13.461 1 93.44 431 LEU B CA 1
ATOM 7294 C C . LEU B 1 431 ? -11.695 22.516 12.148 1 93.44 431 LEU B C 1
ATOM 7296 O O . LEU B 1 431 ? -11.062 23.531 11.836 1 93.44 431 LEU B O 1
ATOM 7300 N N . SER B 1 432 ? -11.875 21.469 11.367 1 92.69 432 SER B N 1
ATOM 7301 C CA . SER B 1 432 ? -11.242 21.438 10.055 1 92.69 432 SER B CA 1
ATOM 7302 C C . SER B 1 432 ? -12.109 22.109 9.008 1 92.69 432 SER B C 1
ATOM 7304 O O . SER B 1 432 ? -13.336 22 9.039 1 92.69 432 SER B O 1
ATOM 7306 N N . PHE B 1 433 ? -11.469 22.828 8.148 1 90.31 433 PHE B N 1
ATOM 7307 C CA . PHE B 1 433 ? -12.195 23.531 7.094 1 90.31 433 PHE B CA 1
ATOM 7308 C C . PHE B 1 433 ? -11.773 23.031 5.719 1 90.31 433 PHE B C 1
ATOM 7310 O O . PHE B 1 433 ? -12.227 23.547 4.695 1 90.31 433 PHE B O 1
ATOM 7317 N N . SER B 1 434 ? -11.031 21.969 5.711 1 87.88 434 SER B N 1
ATOM 7318 C CA . SER B 1 434 ? -10.453 21.5 4.457 1 87.88 434 SER B CA 1
ATOM 7319 C C . SER B 1 434 ? -11.477 20.734 3.631 1 87.88 434 SER B C 1
ATOM 7321 O O . SER B 1 434 ? -11.469 20.797 2.4 1 87.88 434 SER B O 1
ATOM 7323 N N . SER B 1 435 ? -12.367 20.031 4.258 1 83.44 435 SER B N 1
ATOM 7324 C CA . SER B 1 435 ? -13.258 19.125 3.541 1 83.44 435 SER B CA 1
ATOM 7325 C C . SER B 1 435 ? -14.555 19.828 3.146 1 83.44 435 SER B C 1
ATOM 7327 O O . SER B 1 435 ? -15.312 19.312 2.314 1 83.44 435 SER B O 1
ATOM 7329 N N . ILE B 1 436 ? -14.859 20.969 3.773 1 88.31 436 ILE B N 1
ATOM 7330 C CA . ILE B 1 436 ? -16.094 21.672 3.49 1 88.31 436 ILE B CA 1
ATOM 7331 C C . ILE B 1 436 ? -15.898 22.625 2.309 1 88.31 436 ILE B C 1
ATOM 7333 O O . ILE B 1 436 ? -14.922 23.375 2.268 1 88.31 436 ILE B O 1
ATOM 7337 N N . GLU B 1 437 ? -16.828 22.562 1.436 1 87.75 437 GLU B N 1
ATOM 7338 C CA . GLU B 1 437 ? -16.781 23.469 0.287 1 87.75 437 GLU B CA 1
ATOM 7339 C C . GLU B 1 437 ? -16.859 24.922 0.727 1 87.75 437 GLU B C 1
ATOM 7341 O O . GLU B 1 437 ? -17.578 25.266 1.662 1 87.75 437 GLU B O 1
ATOM 7346 N N . THR B 1 438 ? -16.141 25.75 -0.024 1 89.44 438 THR B N 1
ATOM 7347 C CA . THR B 1 438 ? -16.109 27.172 0.297 1 89.44 438 THR B CA 1
ATOM 7348 C C . THR B 1 438 ? -17.516 27.766 0.285 1 89.44 438 THR B C 1
ATOM 7350 O O . THR B 1 438 ? -17.875 28.547 1.162 1 89.44 438 THR B O 1
ATOM 7353 N N . SER B 1 439 ? -18.328 27.312 -0.648 1 90.19 439 SER B N 1
ATOM 7354 C CA . SER B 1 439 ? -19.672 27.844 -0.84 1 90.19 439 SER B CA 1
ATOM 7355 C C . SER B 1 439 ? -20.594 27.438 0.306 1 90.19 439 SER B C 1
ATOM 7357 O O . SER B 1 439 ? -21.609 28.094 0.555 1 90.19 439 SER B O 1
ATOM 7359 N N . ARG B 1 440 ? -20.188 26.453 1.063 1 92.75 440 ARG B N 1
ATOM 7360 C CA . ARG B 1 440 ? -21.062 25.922 2.1 1 92.75 440 ARG B CA 1
ATOM 7361 C C . ARG B 1 440 ? -20.5 26.188 3.49 1 92.75 440 ARG B C 1
ATOM 7363 O O . ARG B 1 440 ? -21.125 25.859 4.496 1 92.75 440 ARG B O 1
ATOM 7370 N N . LEU B 1 441 ? -19.391 26.828 3.557 1 94.31 441 LEU B N 1
ATOM 7371 C CA . LEU B 1 441 ? -18.672 26.969 4.82 1 94.31 441 LEU B CA 1
ATOM 7372 C C . LEU B 1 441 ? -19.453 27.844 5.793 1 94.31 441 LEU B C 1
ATOM 7374 O O . LEU B 1 441 ? -19.594 27.5 6.969 1 94.31 441 LEU B O 1
ATOM 7378 N N . LEU B 1 442 ? -19.938 28.922 5.285 1 94.31 442 LEU B N 1
ATOM 7379 C CA . LEU B 1 442 ? -20.688 29.828 6.148 1 94.31 442 LEU B CA 1
ATOM 7380 C C . LEU B 1 442 ? -21.938 29.156 6.699 1 94.31 442 LEU B C 1
ATOM 7382 O O . LEU B 1 442 ? -22.266 29.297 7.879 1 94.31 442 LEU B O 1
ATOM 7386 N N . GLU B 1 443 ? -22.641 28.453 5.836 1 95.5 443 GLU B N 1
ATOM 7387 C CA . GLU B 1 443 ? -23.812 27.703 6.25 1 95.5 443 GLU B CA 1
ATOM 7388 C C . GLU B 1 443 ? -23.453 26.656 7.309 1 95.5 443 GLU B C 1
ATOM 7390 O O . GLU B 1 443 ? -24.203 26.469 8.273 1 95.5 443 GLU B O 1
ATOM 7395 N N . ALA B 1 444 ? -22.391 26.016 7.133 1 95.12 444 ALA B N 1
ATOM 7396 C CA . ALA B 1 444 ? -21.938 24.984 8.07 1 95.12 444 ALA B CA 1
ATOM 7397 C C . ALA B 1 444 ? -21.625 25.609 9.438 1 95.12 444 ALA B C 1
ATOM 7399 O O . ALA B 1 444 ? -21.953 25.031 10.469 1 95.12 444 ALA B O 1
ATOM 7400 N N . LEU B 1 445 ? -21 26.766 9.453 1 95.31 445 LEU B N 1
ATOM 7401 C CA . LEU B 1 445 ? -20.656 27.453 10.688 1 95.31 445 LEU B CA 1
ATOM 7402 C C . LEU B 1 445 ? -21.906 27.906 11.43 1 95.31 445 LEU B C 1
ATOM 7404 O O . LEU B 1 445 ? -21.984 27.781 12.656 1 95.31 445 LEU B O 1
ATOM 7408 N N . LYS B 1 446 ? -22.828 28.375 10.672 1 94.62 446 LYS B N 1
ATOM 7409 C CA . LYS B 1 446 ? -24.094 28.797 11.266 1 94.62 446 LYS B CA 1
ATOM 7410 C C . LYS B 1 446 ? -24.828 27.609 11.883 1 94.62 446 LYS B C 1
ATOM 7412 O O . LYS B 1 446 ? -25.406 27.719 12.969 1 94.62 446 LYS B O 1
ATOM 7417 N N . ALA B 1 447 ? -24.812 26.578 11.156 1 95.06 447 ALA B N 1
ATOM 7418 C CA . ALA B 1 447 ? -25.453 25.359 11.648 1 95.06 447 ALA B CA 1
ATOM 7419 C C . ALA B 1 447 ? -24.828 24.891 12.953 1 95.06 447 ALA B C 1
ATOM 7421 O O . ALA B 1 447 ? -25.531 24.484 13.883 1 95.06 447 ALA B O 1
ATOM 7422 N N . LEU B 1 448 ? -23.547 24.938 13.023 1 94.44 448 LEU B N 1
ATOM 7423 C CA . LEU B 1 448 ? -22.828 24.531 14.227 1 94.44 448 LEU B CA 1
ATOM 7424 C C . LEU B 1 448 ? -23.172 25.438 15.406 1 94.44 448 LEU B C 1
ATOM 7426 O O . LEU B 1 448 ? -23.453 24.969 16.5 1 94.44 448 LEU B O 1
ATOM 7430 N N . ALA B 1 449 ? -23.125 26.719 15.156 1 92.88 449 ALA B N 1
ATOM 7431 C CA . ALA B 1 449 ? -23.469 27.703 16.188 1 92.88 449 ALA B CA 1
ATOM 7432 C C . ALA B 1 449 ? -24.891 27.484 16.688 1 92.88 449 ALA B C 1
ATOM 7434 O O . ALA B 1 449 ? -25.141 27.562 17.891 1 92.88 449 ALA B O 1
ATOM 7435 N N . ALA B 1 450 ? -25.797 27.219 15.781 1 92.69 450 ALA B N 1
ATOM 7436 C CA . ALA B 1 450 ? -27.188 26.984 16.125 1 92.69 450 ALA B CA 1
ATOM 7437 C C . ALA B 1 450 ? -27.359 25.719 16.953 1 92.69 450 ALA B C 1
ATOM 7439 O O . ALA B 1 450 ? -28.156 25.672 17.891 1 92.69 450 ALA B O 1
ATOM 7440 N N . ALA B 1 451 ? -26.641 24.719 16.578 1 92.88 451 ALA B N 1
ATOM 7441 C CA . ALA B 1 451 ? -26.703 23.453 17.297 1 92.88 451 ALA B CA 1
ATOM 7442 C C . ALA B 1 451 ? -26.281 23.625 18.766 1 92.88 451 ALA B C 1
ATOM 7444 O O . ALA B 1 451 ? -26.828 22.969 19.656 1 92.88 451 ALA B O 1
ATOM 7445 N N . TRP B 1 452 ? -25.359 24.469 19.016 1 91.62 452 TRP B N 1
ATOM 7446 C CA . TRP B 1 452 ? -24.828 24.641 20.359 1 91.62 452 TRP B CA 1
ATOM 7447 C C . TRP B 1 452 ? -25.641 25.672 21.156 1 91.62 452 TRP B C 1
ATOM 7449 O O . TRP B 1 452 ? -25.562 25.719 22.375 1 91.62 452 TRP B O 1
ATOM 7459 N N . ALA B 1 453 ? -26.375 26.469 20.422 1 86 453 ALA B N 1
ATOM 7460 C CA . ALA B 1 453 ? -27.203 27.469 21.078 1 86 453 ALA B CA 1
ATOM 7461 C C . ALA B 1 453 ? -28.562 26.875 21.469 1 86 453 ALA B C 1
ATOM 7463 O O . ALA B 1 453 ? -29.234 27.391 22.359 1 86 453 ALA B O 1
ATOM 7464 N N . SER B 1 454 ? -28.984 25.844 20.688 1 72.88 454 SER B N 1
ATOM 7465 C CA . SER B 1 454 ? -30.312 25.297 20.906 1 72.88 454 SER B CA 1
ATOM 7466 C C . SER B 1 454 ? -30.484 24.781 22.328 1 72.88 454 SER B C 1
ATOM 7468 O O . SER B 1 454 ? -29.578 24.156 22.875 1 72.88 454 SER B O 1
ATOM 7470 N N . THR B 1 455 ? -31.297 25.469 23.141 1 60.03 455 THR B N 1
ATOM 7471 C CA . THR B 1 455 ? -31.75 25.016 24.453 1 60.03 455 THR B CA 1
ATOM 7472 C C . THR B 1 455 ? -32.688 23.797 24.312 1 60.03 455 THR B C 1
ATOM 7474 O O . THR B 1 455 ? -33.5 23.734 23.406 1 60.03 455 THR B O 1
ATOM 7477 N N . ASP B 1 456 ? -32.312 22.531 24.734 1 46.66 456 ASP B N 1
ATOM 7478 C CA . ASP B 1 456 ? -33.344 21.516 24.812 1 46.66 456 ASP B CA 1
ATOM 7479 C C . ASP B 1 456 ? -34.594 22.094 25.469 1 46.66 456 ASP B C 1
ATOM 7481 O O . ASP B 1 456 ? -34.531 22.891 26.406 1 46.66 456 ASP B O 1
#

Radius of gyration: 31.39 Å; Cα contacts (8 Å, |Δi|>4): 1601; chains: 2; bounding box: 71×101×62 Å

Foldseek 3Di:
DQAADPVDQRLVSVLVVVLLCLLQCVQPFFRFDDALVVVCVVRVHDSVSPVVSLVVCVVVPQWDDDPPRHITGHHDVSVVRNPVPVCPVPVPCCVPVPAFPAEQDAQWFAPPQADPVLLVVLLVVCVVPPVVVLPDLADQQHHLLLLVLVQVCCCVQQVFHDDSLQKRKALDDLRVVVLVCVLCQVFEEEDEFLADQVVVVSCVVVVGHYDYFYADLQGGAPDPVCLRGQEYEGAAQQGPPAGHHHDPVRLVVVLVVCQVSVHAYEYEPEFQLQFADDDRDHDSNSVNPPQRYKYKYACCHQRNVVLSIIMIGHRPVSSVVCVVDPDGGHPHRNSSSSSVSVCSVVCVSVVSNVVSSVLQNVLLVVVCVVCVPPPQKDWDDHRGDQKTKIAGHDPDFLVQLQVLCVVLSYHWAFSVVSGDDDDPRGRIIIGGDRHDHPVCSVVNVVSSVCSNVDDD/DQDADPVDQRLVSVLVVVLLCLLQCVAPFFRFDDALVVVCVVRVHDSVSPVVSLVVCVVVPQWDDDPPRHITGHHDVSVVRNPVVVCPVPVPCCVPVPAFPAEQDQQWFAPPQADPVLLVVLLVVCVVPPVVVLPDLADQQHHLLLLVLVQVCCCVQQVFHDDSLQKRKALDDLRVVVLVCVLQQVFEEEDEFLADQVVVVSCVVVVGHYDYFYADLQGGAPDPVCLRGQEYEGAAQQGPPAGHHHDPVRLVVVLVVCQVSVHAYEYEPEFQLQFADDDRDHDSNSVNPVQRYKYKYACCHQRNVVLSIIMIGHRPVSSVVCVVDPDGGHPHRNSSSSSVSVCSVVCVSVVSNVVSSVLQNVLLVVVCVVCVPPPQKDWDDHRGDQKTKIAGHDPDFLVQLQVLCVVLSYHWAFPVVSGDDDDPRGRIIIGGDRRDHPVCSVVNVVSSVCSNPDDD

pLDDT: mean 84.81, std 14.32, range [28.11, 98.75]

Organism: Peptococcus niger (NCBI:txid2741)